Protein AF-0000000072235589 (afdb_homodimer)

Secondary structure (DSSP, 8-state):
------EEE-SS-EEETTEEE-EEEEEE-GGGS-GGGHHHHHHHHHHTT--EEEEE--HHHH-SBTTB---SGGG-HHHHHHHHHHTT-EEEEE--S---TTBGGGG--GGGGGSTT--TTSS-HHHHHHHHHHHHHHHHHHHHTT-BGGGTSSEEEEEEEE-THHHHHHHHHHHHHHHHHHHHHHHHHT--S-EEEEEP-HHHH-GGG--SS---TTSGGG-TTEEEEEEES-THHHHHHHHHH-TTS--EEEEEE-S---BTTS--EE--HHHHHHHHHHHHHTT--EEEEETSB-EE--TT-BBTTB-SEE-TT-SB-TTS-B-HHHHHHHHHHHHHHHTHHHHHSSSS-EEEEEETTEEEEEEE-TTT--EEEEEEE-SSS-EEEEETTEEEEE-TTEEEEEETTEEEEETTS----------EEEPPGGGEEEEEEEEEPPP---SS--B-GGGPPPHHHHHTTS-SEEEEEEEEE---SSSEEEEEEEEEEEEBSSEEEEEETTEEEEE---PPPSSTT-S-SS-SEEEEE--SSBPPPPEEETTPEEEEEEEEE---B-SSGGGSSTT--GGG---SBSS--EEEEEEEEETTEEEEEE-EE-S-BEEEE--B--STTS-SB--TTEEEESS--SSS-EEEEEEEE--HHHHHH-SS-EEEE-TTS-EEEEEETTEEEEEEE-PBP--SSPPGGGTTSS-EE-TT-SBS--EEEE-GGG--SEEEEEEEESS---GGG-EEEEE-/------EEE-SS-EEETTEEE-EEEEEE-GGGS-GGGHHHHHHHHHHTT--EEEEE--HHHH-SBTTB---SGGG-HHHHHHHHHHTT-EEEEE--S---TTBGGGG--GGGGGSTT--TTSS-HHHHHHHHHHHHHHHHHHHHTT-BGGGTSSEEEEEEEE-GGGTHHHHHHHHHHHHHHHHHHHHHHT--S-EEEEEP-HHHH-GGG--SS---TTSGGG-TTEEEEEEES-THHHHHHHHHH-TTS--EEEEEE-S---BTTSPPEE--HHHHHHHHHHHHHTT--EEEEETSB-EE--TT-BBTTB-SEE-TT-SB-TTS-B-HHHHHHHHHHHHHHHTHHHHHSSSS-EEEEEETTEEEEEEE-TTT--EEEEEEE-SSS-EEEEETTEEEEE-TTEEEEEETTEEEEETTS----------EEEPPGGGEEEEEEEEEPPP---SS--B-GGGPPPHHHHHTTS-SEEEEEEEEE---SSSEEEEEEEEEEEEBSSEEEEEETTEEEEE---PPPSSSS-STTS-SEEEEE--SSB----EEETTPEEEEEEEEE---B-SSGGGSSTT--GGG---SBSS--EEEEEEEEETTEEEEEE-EE-S-BEEEEE-B--STTS-SB--TTEEEESS--SSS-EEEEEEEE--HHHHHH-SS-EEEE-TTS-EEEEEETTEEEEEEE-PBP--SSPPGGGTTSS-EE-TT-SBS--EEEE-GGG--SEEEEEEEESS---GGG-EEEEE-

Radius of gyration: 35.46 Å; Cα contacts (8 Å, |Δi|>4): 3702; chains: 2; bounding box: 95×99×82 Å

Nearest PDB structures (foldseek):
  3d3a-assembly1_A  TM=8.227E-01  e=4.760E-43  Bacteroides thetaiotaomicron VPI-5482
  4mad-assembly2_B  TM=7.833E-01  e=2.370E-43  Niallia circulans
  6eon-assembly1_A  TM=8.186E-01  e=4.592E-42  Bacteroides thetaiotaomicron VPI-5482
  3wf0-assembly1_D  TM=7.460E-01  e=3.016E-40  Homo sapiens
  3wf2-assembly1_A  TM=7.395E-01  e=2.975E-38  Homo sapiens

Solvent-accessible surface area (backbone atoms only — not comparable to full-atom values): 77226 Å² total; per-residue (Å²): 128,78,62,62,44,48,45,49,68,39,46,51,22,42,19,54,70,81,37,77,40,78,40,39,26,28,24,46,53,58,66,28,38,62,56,79,47,46,65,60,51,50,50,51,41,43,69,30,42,37,47,28,33,39,34,66,45,52,47,30,65,27,31,62,44,92,92,46,74,44,66,54,71,51,39,21,59,66,61,51,52,50,52,36,37,75,68,64,27,32,27,34,39,32,54,15,60,49,56,39,82,68,17,25,44,8,20,42,32,75,63,61,57,72,42,82,87,47,42,73,94,36,64,28,67,64,35,49,52,54,49,50,52,50,52,52,53,54,49,51,52,40,57,74,67,36,38,35,23,45,60,56,26,30,32,45,33,36,24,60,52,52,39,54,69,80,49,39,82,78,37,48,72,39,28,51,52,30,46,46,49,47,55,54,49,48,63,70,67,59,72,76,40,41,39,40,38,42,38,61,45,28,83,50,43,31,69,80,41,52,66,72,79,73,69,75,74,55,66,54,62,54,43,91,65,40,42,69,29,33,32,39,71,52,54,50,80,48,46,70,60,47,46,70,77,40,59,68,40,34,48,40,30,63,33,32,43,47,37,43,73,41,40,46,27,32,46,36,45,42,39,50,50,36,54,46,51,23,32,55,50,51,18,45,44,74,46,46,21,28,41,16,35,31,40,31,44,11,22,34,24,38,34,76,37,25,8,46,47,40,37,32,56,39,35,26,76,15,27,22,29,57,57,69,47,74,35,53,53,27,58,54,45,22,53,52,34,44,51,50,59,75,40,37,63,30,62,67,62,45,81,69,57,51,76,45,81,79,47,100,47,26,39,32,24,37,26,54,19,80,89,77,67,47,39,41,33,32,42,32,28,74,31,94,40,51,34,54,45,76,54,83,86,27,50,35,54,36,34,44,44,16,38,32,34,23,54,65,78,40,80,75,46,59,46,31,41,61,50,66,75,57,62,60,36,74,44,68,46,73,59,61,69,86,35,57,41,71,78,46,33,28,42,47,65,66,70,66,57,69,92,79,72,49,39,56,69,90,72,56,76,50,42,46,79,71,44,70,71,48,35,47,36,38,36,40,22,24,34,27,36,44,90,49,91,55,65,70,49,43,48,74,35,51,40,38,43,37,35,47,71,64,39,40,38,39,24,50,72,68,35,68,68,43,58,52,88,61,81,58,54,83,45,68,30,59,64,68,80,59,65,53,58,39,75,34,68,50,60,70,57,54,59,82,67,67,79,53,63,46,74,39,82,37,36,38,26,35,40,33,40,56,49,52,38,51,44,48,36,71,40,38,47,90,90,44,53,63,61,67,68,73,40,48,72,78,49,85,67,47,44,29,38,30,30,40,82,49,104,84,41,74,50,80,45,62,53,42,73,75,54,45,34,32,78,46,73,47,55,46,40,44,51,55,88,47,66,51,62,64,72,76,62,56,43,82,38,93,54,58,85,62,60,34,39,30,39,37,41,33,35,35,51,40,56,63,69,58,58,69,66,46,84,38,23,36,30,37,39,42,51,25,36,41,38,35,41,35,26,44,64,51,41,33,51,15,57,47,53,45,39,55,38,57,72,88,70,78,60,68,48,40,68,80,38,82,57,40,68,41,75,84,45,58,41,37,50,53,72,42,70,40,60,51,80,64,63,50,48,75,32,42,40,36,38,41,32,53,41,54,37,29,72,86,59,47,43,44,23,36,49,100,127,78,63,61,43,49,44,48,67,38,46,51,23,42,20,55,71,80,36,75,42,78,40,39,25,28,25,45,53,57,67,28,36,62,56,80,45,46,65,61,51,50,50,49,40,43,69,30,43,37,46,28,33,41,35,65,46,53,48,30,64,28,29,62,43,91,92,46,74,43,65,54,70,50,39,21,59,67,60,51,51,51,51,36,36,73,66,63,28,34,26,35,40,33,55,14,60,48,56,39,81,69,17,24,42,6,20,42,32,74,64,61,58,71,43,82,85,46,41,73,95,36,64,28,67,63,34,49,52,54,49,51,51,51,52,52,53,54,49,50,53,40,55,75,66,34,38,35,23,45,58,57,25,29,33,45,34,36,25,61,52,52,38,55,68,79,47,39,82,78,38,48,72,40,28,51,50,32,44,45,49,47,55,54,48,49,63,72,66,58,71,76,40,40,38,39,39,40,39,62,44,28,83,49,44,28,70,80,40,55,67,73,79,72,70,76,74,53,64,56,61,53,40,91,65,38,41,67,29,33,33,38,70,52,55,51,80,46,47,68,60,46,46,70,76,41,61,68,41,33,48,40,30,63,32,31,43,48,39,41,74,42,40,46,27,31,44,36,45,42,38,53,50,37,54,47,52,22,31,54,50,51,19,45,47,74,47,45,20,29,41,15,35,32,41,30,44,10,22,36,25,38,37,76,37,23,9,46,48,40,38,32,56,40,33,27,76,15,27,21,29,56,57,70,45,77,35,51,53,26,57,54,44,22,54,52,34,43,52,50,59,73,41,36,63,30,62,66,62,45,82,68,54,51,77,46,80,78,47,100,48,27,38,32,24,36,27,54,19,81,88,78,67,48,39,41,33,33,41,33,28,75,31,94,36,50,33,53,44,76,54,84,86,28,51,36,55,36,34,45,44,16,37,33,34,23,56,63,78,40,81,76,45,58,45,31,40,63,51,65,80,55,59,59,35,75,46,68,45,73,58,62,69,88,34,58,41,69,78,47,34,28,42,47,65,66,69,65,59,66,93,78,69,48,40,57,68,89,70,57,75,52,42,46,78,73,43,70,71,48,33,48,36,35,36,39,23,23,34,26,35,42,88,50,91,54,68,71,45,44,47,76,38,53,41,38,43,38,33,47,72,63,36,43,37,39,25,50,72,67,34,68,69,43,55,50,87,60,80,60,53,84,45,67,29,58,65,67,80,63,64,52,62,44,71,35,66,45,60,70,59,55,58,85,65,64,75,53,62,46,72,37,81,35,36,39,27,37,40,33,39,56,48,52,38,51,43,48,37,71,41,36,45,88,89,45,52,61,63,67,68,72,41,48,74,76,50,84,67,47,44,29,39,31,29,39,80,48,102,83,43,74,49,78,43,61,54,42,74,74,53,45,35,32,78,46,72,46,57,46,40,44,52,54,88,48,66,51,63,64,72,75,61,56,42,83,39,94,55,57,84,64,61,34,40,30,41,37,42,32,34,36,53,39,57,62,68,60,58,69,67,46,86,38,23,37,30,36,39,42,50,25,35,40,36,36,40,36,26,47,65,52,41,32,52,15,60,47,52,45,39,53,38,55,73,90,70,77,61,69,48,41,67,80,38,82,56,40,66,41,75,84,47,56,42,37,50,53,72,43,70,39,59,52,80,62,63,49,46,76,30,41,42,35,39,40,32,54,41,55,37,31,71,88,61,47,42,44,24,36,51,100

Sequence (1504 aa):
MAYQGVASFDSRAITLNGKRTLLLGGSLQYPKIHHTQWNNTLKLAKECGLNFLDIYVFWNVHEKKRGIFTFTEEADIFRFLQMAHQHGLLVMLRLGPYICAETSYGGFPCWLREIPGIQFRTYNDPFMREVKRWLFYITTLLKEKRLFFPQGGPIVLVQLENEYDLVSKIQLSKGEQYLNWYNELYRELAFDVPLIMCRSSPEEVGEFCSCSKEPELSTIASVETCIETFNSFYGHKKIADLRRRKPHQPILWTEFWIGWYDIWTSAPRKRSTEDVIYAALRFIAQGGAGFSYYMFHGGTHFNNLAMYSQTTSYYFDSPIDEYGRPSFLFYMLKRINHILHQFSSHLLSQDHPQVLHLLPQVVAFIWQEHSSQQSLSFLCNDSEQIAYIMFQQSMMKMNPLSVAVFLENELLFDSSSGYDWQIPFRDFKPLERAYFRELKTFQLDIPIPPLSSSCDFSQLPDMLSVTQDETDYMWYISSATLPVSSKEFTCEKVLLQIEMADLIHLFINQQYMGSSWIKIDDERFANGKNGFRFSIEFENSVYPQPVFSSNSKLYVSILVCSLGLIKGEFQLWKGATMEKEKKGLFKQPIIHFVVKHSELETETIPLSFTSSWAMMPLSIMKDHQSAFVKEYNIKNVDKPLSLGPTYYKQTVIINKAMIDALKWGLVIDFSSMTKGIFRWNSFCCGRYYSIQVLGKERDPSLRNSPVQEDHLFKSTQRYYHIPKGVLQERNELEVFEEIGGNFMQLRILFVEMAYQGVASFDSRAITLNGKRTLLLGGSLQYPKIHHTQWNNTLKLAKECGLNFLDIYVFWNVHEKKRGIFTFTEEADIFRFLQMAHQHGLLVMLRLGPYICAETSYGGFPCWLREIPGIQFRTYNDPFMREVKRWLFYITTLLKEKRLFFPQGGPIVLVQLENEYDLVSKIQLSKGEQYLNWYNELYRELAFDVPLIMCRSSPEEVGEFCSCSKEPELSTIASVETCIETFNSFYGHKKIADLRRRKPHQPILWTEFWIGWYDIWTSAPRKRSTEDVIYAALRFIAQGGAGFSYYMFHGGTHFNNLAMYSQTTSYYFDSPIDEYGRPSFLFYMLKRINHILHQFSSHLLSQDHPQVLHLLPQVVAFIWQEHSSQQSLSFLCNDSEQIAYIMFQQSMMKMNPLSVAVFLENELLFDSSSGYDWQIPFRDFKPLERAYFRELKTFQLDIPIPPLSSSCDFSQLPDMLSVTQDETDYMWYISSATLPVSSKEFTCEKVLLQIEMADLIHLFINQQYMGSSWIKIDDERFANGKNGFRFSIEFENSVYPQPVFSSNSKLYVSILVCSLGLIKGEFQLWKGATMEKEKKGLFKQPIIHFVVKHSELETETIPLSFTSSWAMMPLSIMKDHQSAFVKEYNIKNVDKPLSLGPTYYKQTVIINKAMIDALKWGLVIDFSSMTKGIFRWNSFCCGRYYSIQVLGKERDPSLRNSPVQEDHLFKSTQRYYHIPKGVLQERNELEVFEEIGGNFMQLRILFVE

InterPro domains:
  IPR001944 Glycoside hydrolase, family 35 [PR00742] (17-34)
  IPR001944 Glycoside hydrolase, family 35 [PR00742] (38-56)
  IPR001944 Glycoside hydrolase, family 35 [PR00742] (93-112)
  IPR001944 Glycoside hydrolase, family 35 [PR00742] (150-165)
  IPR001944 Glycoside hydrolase, family 35 [PR00742] (252-267)
  IPR001944 Glycoside hydrolase, family 35 [PR00742] (289-304)
  IPR001944 Glycoside hydrolase, family 35 [PR00742] (308-324)
  IPR001944 Glycoside hydrolase, family 35 [PTHR23421] (8-745)
  IPR017853 Glycoside hydrolase superfamily [SSF51445] (7-336)
  IPR019801 Glycoside hydrolase, family 35, conserved site [PS01182] (152-164)
  IPR031330 Glycoside hydrolase 35, catalytic domain [PF01301] (14-337)
  IPR048913 Beta-galactosidase, galactose-binding domain [PF21467] (645-729)

Organism: Galdieria sulphuraria (NCBI:txid130081)

Foldseek 3Di:
DQQFWAWAFWLFAIDINRHGDFAAAAEDELLQAFQVLLLLLLLLRVLLQGQEYEYEQQQCVQPLDPPHGDQDTSNVVLVSQVSNVVSNHAYEYEDACACLLQWFQRRDHLCLLVPPPDFPQFQGDSHVVVLLVSLLVVLVVCVVSQQAVSSVHRYQEYEYHAQCLQCCVLHPPRNLVSLQVVVVSCVVSPRSHFYEYEHEPLVQLPCLSPDPDPPCPVPRCPPVRYAYEYEDCAQQVCVVVCCVNPVTGAYEHEENQQFDFFFFQAFAKHFWLLSSVLRVVSNLLWRHRYYYYVHQEWGAQAQQTHAFRTDRTRQRVHCQGHLRDGWPSSVVSSLVSVVCVVCVQQSRVDRGFDWADFDPQWIKTWTARPPPRKIKIKIFRQACQWDWGQDLNDTDIAHHSWIWIDGNSHTSDTSSPRPGPPGPDFDWAFDDCVQWDDKWKKDFFFDFDDDPDFAAPVPDDFPCVVCVPQFQKKKKKFKWAFQDPDFWWWFQWKKKWFAFQAKKWKDKPRATRDMQDDDCDLQSCVVVPDGVGDIDTPPDDDDDTDIDGHRDIMMIMMMGGGSRHRSFCSSDHPSDGRSPDTGDTPDDMKMWTFIDPDPPDTDITTIGTDDGMDMDGFRQGSALVDDRGDPDRMDIDPDDPHWFKMKMKIKGADDPVRLVPADRAKKKFQLQAAWWWKDKNSGTQGIDGFAFNDDPDDDSSNPSPSMDGDNVDGGSDGITGDGSVSDDRIMMMMIIGGTDGDPVPMTMIGGD/DQQFWAWAFWLFAIDINRHGDFAAAAEDELLQAFQVLLLLLLLLRVLLQGQEYEYEQQQCVQPLDPPHGDQDTSNVVLVSQVSNVVSNHAYEYEDACACLLQWFQRRDHLCLLVPPPDFPQFQGDSHVVVLLVSLLVVLVVCVVSQQAVSSVHRYQEYEYHAQCLQCCVLHPPRNLVSLQVVVVSCVVSPRSHFYEYEHEPQVQLPPLSPDDDPPCPVPSCPPPRYAYEYEDCAQQVCVVVCCVSPVTGAYEHEENQQFDFFFFLAFAKHFWLLSSVLRVVSNLLFRHRYYYYVHQEWGAQAQQTHAFRTDRTRQRVHCQGHLRDGWPSSVVSSLVSVVCVVCVQQSRVDRGFDWADFDPQWIKTWTARPPPRKIKIKIFRQACQWDWGQDLNDTDIAHHSWIWIDGNSHTSDTSSPCPGPPGPPFDWDFDDCVQWDDKWKKDFFFDFDDDPDFAAPVPDDFPCVVCVPQFQKKKKKFKWAFQDPDFWWWFQWKKKWFAFQAKKWKDKQRATRAMQDDDCDLQSCVVQDDRPGDGDTRPDDPDDTDIDGHGDMMMIMMMGGGSRHHSFCSSDHPSDGRSPDTGDTPDDMWMWTFIDPDPPDTDITTIGTDDGMDMDGFRQGSALVDDRGDPDRMDIDPDDPHWFKMKMKIKGADDPVRLVPADRAKKKFCLQAAWWWKDKNSGTQGIDGFAFNDDPDDDSSNPSPSMDGDNVDGTSDGITGDGSVSDDRIMMMMIIGGTDGDPSPMTMIGGD

Structure (mmCIF, N/CA/C/O backbone):
data_AF-0000000072235589-model_v1
#
loop_
_entity.id
_entity.type
_entity.pdbx_description
1 polymer Beta-galactosidase
#
loop_
_atom_site.group_PDB
_atom_site.id
_atom_site.type_symbol
_atom_site.label_atom_id
_atom_site.label_alt_id
_atom_site.label_comp_id
_atom_site.label_asym_id
_atom_site.label_entity_id
_atom_site.label_seq_id
_atom_site.pdbx_PDB_ins_code
_atom_site.Cartn_x
_atom_site.Cartn_y
_atom_site.Cartn_z
_atom_site.occupancy
_atom_site.B_iso_or_equiv
_atom_site.auth_seq_id
_atom_site.auth_comp_id
_atom_site.auth_asym_id
_atom_site.auth_atom_id
_atom_site.pdbx_PDB_model_num
ATOM 1 N N . MET A 1 1 ? 16.359 -27.399 -46.389 1 29.03 1 MET A N 1
ATOM 2 C CA . MET A 1 1 ? 16.867 -28.192 -45.274 1 29.03 1 MET A CA 1
ATOM 3 C C . MET A 1 1 ? 16.455 -27.58 -43.939 1 29.03 1 MET A C 1
ATOM 5 O O . MET A 1 1 ? 16.703 -26.399 -43.69 1 29.03 1 MET A O 1
ATOM 9 N N . ALA A 1 2 ? 15.327 -28.023 -43.432 1 41.27 2 ALA A N 1
ATOM 10 C CA . ALA A 1 2 ? 14.703 -27.67 -42.159 1 41.27 2 ALA A CA 1
ATOM 11 C C . ALA A 1 2 ? 15.756 -27.43 -41.08 1 41.27 2 ALA A C 1
ATOM 13 O O . ALA A 1 2 ? 16.611 -28.285 -40.838 1 41.27 2 ALA A O 1
ATOM 14 N N . TYR A 1 3 ? 16.348 -26.358 -40.862 1 47.77 3 TYR A N 1
ATOM 15 C CA . TYR A 1 3 ? 17.432 -25.934 -39.983 1 47.77 3 TYR A CA 1
ATOM 16 C C . TYR A 1 3 ? 17.339 -26.628 -38.629 1 47.77 3 TYR A C 1
ATOM 18 O O . TYR A 1 3 ? 16.335 -26.497 -37.926 1 47.77 3 TYR A O 1
ATOM 26 N N . GLN A 1 4 ? 17.832 -27.926 -38.477 1 70.44 4 GLN A N 1
ATOM 27 C CA . GLN A 1 4 ? 17.927 -28.817 -37.326 1 70.44 4 GLN A CA 1
ATOM 28 C C . GLN A 1 4 ? 18.86 -28.245 -36.263 1 70.44 4 GLN A C 1
ATOM 30 O O . GLN A 1 4 ? 19.993 -27.864 -36.564 1 70.44 4 GLN A O 1
ATOM 35 N N . GLY A 1 5 ? 18.321 -27.559 -35.223 1 86.48 5 GLY A N 1
ATOM 36 C CA . GLY A 1 5 ? 19.109 -27.008 -34.132 1 86.48 5 GLY A CA 1
ATOM 37 C C . GLY A 1 5 ? 19.482 -28.04 -33.085 1 86.48 5 GLY A C 1
ATOM 38 O O . GLY A 1 5 ? 18.882 -29.116 -33.024 1 86.48 5 GLY A O 1
ATOM 39 N N . VAL A 1 6 ? 20.632 -27.913 -32.534 1 93.65 6 VAL A N 1
ATOM 40 C CA . VAL A 1 6 ? 21.087 -28.765 -31.44 1 93.65 6 VAL A CA 1
ATOM 41 C C . VAL A 1 6 ? 21.097 -27.971 -30.136 1 93.65 6 VAL A C 1
ATOM 43 O O . VAL A 1 6 ? 21.672 -26.882 -30.068 1 93.65 6 VAL A O 1
ATOM 46 N N . ALA A 1 7 ? 20.339 -28.463 -29.19 1 95.01 7 ALA A N 1
ATOM 47 C CA . ALA A 1 7 ? 20.382 -27.928 -27.832 1 95.01 7 ALA A CA 1
ATOM 48 C C . ALA A 1 7 ? 21.159 -28.856 -26.901 1 95.01 7 ALA A C 1
ATOM 50 O O . ALA A 1 7 ? 20.909 -30.063 -26.867 1 95.01 7 ALA A O 1
ATOM 51 N N . SER A 1 8 ? 22.099 -28.352 -26.234 1 94.54 8 SER A N 1
ATOM 52 C CA . SER A 1 8 ? 22.931 -29.067 -25.272 1 94.54 8 SER A CA 1
ATOM 53 C C . SER A 1 8 ? 23.36 -28.155 -24.128 1 94.54 8 SER A C 1
ATOM 55 O O . SER A 1 8 ? 22.767 -27.095 -23.915 1 94.54 8 SER A O 1
ATOM 57 N N . PHE A 1 9 ? 24.304 -28.666 -23.295 1 95.54 9 PHE A N 1
ATOM 58 C CA . PHE A 1 9 ? 24.789 -27.814 -22.216 1 95.54 9 PHE A CA 1
ATOM 59 C C . PHE A 1 9 ? 26.212 -28.194 -21.824 1 95.54 9 PHE A C 1
ATOM 61 O O . PHE A 1 9 ? 26.669 -29.299 -22.122 1 95.54 9 PHE A O 1
ATOM 68 N N . ASP A 1 10 ? 26.944 -27.308 -21.321 1 94.48 10 ASP A N 1
ATOM 69 C CA . ASP A 1 10 ? 28.211 -27.544 -20.635 1 94.48 10 ASP A CA 1
ATOM 70 C C . ASP A 1 10 ? 28.147 -27.068 -19.185 1 94.48 10 ASP A C 1
ATOM 72 O O . ASP A 1 10 ? 27.059 -26.866 -18.64 1 94.48 10 ASP A O 1
ATOM 76 N N . SER A 1 11 ? 29.29 -27.017 -18.512 1 92.86 11 SER A N 1
ATOM 77 C CA . SER A 1 11 ? 29.311 -26.717 -17.084 1 92.86 11 SER A CA 1
ATOM 78 C C . SER A 1 11 ? 28.88 -25.279 -16.815 1 92.86 11 SER A C 1
ATOM 80 O O . SER A 1 11 ? 28.538 -24.93 -15.683 1 92.86 11 SER A O 1
ATOM 82 N N . ARG A 1 12 ? 28.807 -24.469 -17.862 1 94.98 12 ARG A N 1
ATOM 83 C CA . ARG A 1 12 ? 28.606 -23.039 -17.65 1 94.98 12 ARG A CA 1
ATOM 84 C C . ARG A 1 12 ? 27.217 -22.607 -18.107 1 94.98 12 ARG A C 1
ATOM 86 O O . ARG A 1 12 ? 26.617 -21.704 -17.521 1 94.98 12 ARG A O 1
ATOM 93 N N . ALA A 1 13 ? 26.778 -23.188 -19.261 1 96.46 13 ALA A N 1
ATOM 94 C CA . ALA A 1 13 ? 25.544 -22.667 -19.843 1 96.46 13 ALA A CA 1
ATOM 95 C C . ALA A 1 13 ? 24.903 -23.69 -20.776 1 96.46 13 ALA A C 1
ATOM 97 O O . ALA A 1 13 ? 25.519 -24.703 -21.114 1 96.46 13 ALA A O 1
ATOM 98 N N . ILE A 1 14 ? 23.67 -23.449 -21.124 1 96.23 14 ILE A N 1
ATOM 99 C CA . ILE A 1 14 ? 23.03 -24.115 -22.254 1 96.23 14 ILE A CA 1
ATOM 100 C C . ILE A 1 14 ? 23.683 -23.662 -23.558 1 96.23 14 ILE A C 1
ATOM 102 O O . ILE A 1 14 ? 23.981 -22.478 -23.731 1 96.23 14 ILE A O 1
ATOM 106 N N . THR A 1 15 ? 23.834 -24.611 -24.406 1 96.25 15 THR A N 1
ATOM 107 C CA . THR A 1 15 ? 24.411 -24.288 -25.706 1 96.25 15 THR A CA 1
ATOM 108 C C . THR A 1 15 ? 23.398 -24.529 -26.822 1 96.25 15 THR A C 1
ATOM 110 O O . THR A 1 15 ? 22.755 -25.58 -26.867 1 96.25 15 THR A O 1
ATOM 113 N N . LEU A 1 16 ? 23.178 -23.572 -27.627 1 96.72 16 LEU A N 1
ATOM 114 C CA . LEU A 1 16 ? 22.349 -23.666 -28.823 1 96.72 16 LEU A CA 1
ATOM 115 C C . LEU A 1 16 ? 23.202 -23.586 -30.084 1 96.72 16 LEU A C 1
ATOM 117 O O . LEU A 1 16 ? 23.816 -22.553 -30.36 1 96.72 16 LEU A O 1
ATOM 121 N N . ASN A 1 17 ? 23.273 -24.679 -30.762 1 95.85 17 ASN A N 1
ATOM 122 C CA . ASN A 1 17 ? 24.143 -24.784 -31.929 1 95.85 17 ASN A CA 1
ATOM 123 C C . ASN A 1 17 ? 25.587 -24.427 -31.585 1 95.85 17 ASN A C 1
ATOM 125 O O . ASN A 1 17 ? 26.223 -23.647 -32.296 1 95.85 17 ASN A O 1
ATOM 129 N N . GLY A 1 18 ? 25.947 -24.79 -30.419 1 93.36 18 GLY A N 1
ATOM 130 C CA . GLY A 1 18 ? 27.336 -24.657 -30.01 1 93.36 18 GLY A CA 1
ATOM 131 C C . GLY A 1 18 ? 27.632 -23.338 -29.323 1 93.36 18 GLY A C 1
ATOM 132 O O . GLY A 1 18 ? 28.752 -23.111 -28.859 1 93.36 18 GLY A O 1
ATOM 133 N N . LYS A 1 19 ? 26.731 -22.561 -29.237 1 95.08 19 LYS A N 1
ATOM 134 C CA . LYS A 1 19 ? 26.954 -21.255 -28.623 1 95.08 19 LYS A CA 1
ATOM 135 C C . LYS A 1 19 ? 26.309 -21.179 -27.242 1 95.08 19 LYS A C 1
ATOM 137 O O . LYS A 1 19 ? 25.116 -21.45 -27.093 1 95.08 19 LYS A O 1
ATOM 142 N N . ARG A 1 20 ? 27.153 -20.76 -26.247 1 95.99 20 ARG A N 1
ATOM 143 C CA . ARG A 1 20 ? 26.614 -20.554 -24.907 1 95.99 20 ARG A CA 1
ATOM 144 C C . ARG A 1 20 ? 25.552 -19.46 -24.905 1 95.99 20 ARG A C 1
ATOM 146 O O . ARG A 1 20 ? 25.72 -18.423 -25.551 1 95.99 20 ARG A O 1
ATOM 153 N N . THR A 1 21 ? 24.522 -19.775 -24.235 1 97.09 21 THR A N 1
ATOM 154 C CA . THR A 1 21 ? 23.396 -18.848 -24.231 1 97.09 21 THR A CA 1
ATOM 155 C C . THR A 1 21 ? 22.934 -18.562 -22.805 1 97.09 21 THR A C 1
ATOM 157 O O . THR A 1 21 ? 22.713 -19.488 -22.021 1 97.09 21 THR A O 1
ATOM 160 N N . LEU A 1 22 ? 22.909 -17.237 -22.45 1 97.51 22 LEU A N 1
ATOM 161 C CA . LEU A 1 22 ? 22.292 -16.827 -21.193 1 97.51 22 LEU A CA 1
ATOM 162 C C . LEU A 1 22 ? 20.771 -16.877 -21.291 1 97.51 22 LEU A C 1
ATOM 164 O O . LEU A 1 22 ? 20.18 -16.232 -22.161 1 97.51 22 LEU A O 1
ATOM 168 N N . LEU A 1 23 ? 20.122 -17.619 -20.442 1 97.94 23 LEU A N 1
ATOM 169 C CA . LEU A 1 23 ? 18.674 -17.777 -20.511 1 97.94 23 LEU A CA 1
ATOM 170 C C . LEU A 1 23 ? 17.977 -16.843 -19.527 1 97.94 23 LEU A C 1
ATOM 172 O O . LEU A 1 23 ? 18.073 -17.031 -18.312 1 97.94 23 LEU A O 1
ATOM 176 N N . LEU A 1 24 ? 17.358 -15.843 -20.021 1 98.24 24 LEU A N 1
ATOM 177 C CA . LEU A 1 24 ? 16.514 -14.942 -19.243 1 98.24 24 LEU A CA 1
ATOM 178 C C . LEU A 1 24 ? 15.043 -15.135 -19.595 1 98.24 24 LEU A C 1
ATOM 180 O O . LEU A 1 24 ? 14.599 -14.727 -20.671 1 98.24 24 LEU A O 1
ATOM 184 N N . GLY A 1 25 ? 14.365 -15.786 -18.676 1 97.91 25 GLY A N 1
ATOM 185 C CA . GLY A 1 25 ? 13.025 -16.188 -19.073 1 97.91 25 GLY A CA 1
ATOM 186 C C . GLY A 1 25 ? 11.967 -15.834 -18.045 1 97.91 25 GLY A C 1
ATOM 187 O O . GLY A 1 25 ? 12.252 -15.139 -17.068 1 97.91 25 GLY A O 1
ATOM 188 N N . GLY A 1 26 ? 10.774 -16.124 -18.33 1 98.27 26 GLY A N 1
ATOM 189 C CA . GLY A 1 26 ? 9.603 -15.947 -17.487 1 98.27 26 GLY A CA 1
ATOM 190 C C . GLY A 1 26 ? 8.571 -17.045 -17.661 1 98.27 26 GLY A C 1
ATOM 191 O O . GLY A 1 26 ? 8.379 -17.554 -18.768 1 98.27 26 GLY A O 1
ATOM 192 N N . SER A 1 27 ? 7.952 -17.361 -16.57 1 97.99 27 SER A N 1
ATOM 193 C CA . SER A 1 27 ? 6.919 -18.391 -16.58 1 97.99 27 SER A CA 1
ATOM 194 C C . SER A 1 27 ? 5.565 -17.812 -16.974 1 97.99 27 SER A C 1
ATOM 196 O O . SER A 1 27 ? 5.167 -16.756 -16.477 1 97.99 27 SER A O 1
ATOM 198 N N . LEU A 1 28 ? 4.93 -18.462 -17.898 1 97.78 28 LEU A N 1
ATOM 199 C CA . LEU A 1 28 ? 3.571 -18.144 -18.322 1 97.78 28 LEU A CA 1
ATOM 200 C C . LEU A 1 28 ? 2.672 -19.371 -18.231 1 97.78 28 LEU A C 1
ATOM 202 O O . LEU A 1 28 ? 3.069 -20.468 -18.63 1 97.78 28 LEU A O 1
ATOM 206 N N . GLN A 1 29 ? 1.551 -19.2 -17.685 1 97.42 29 GLN A N 1
ATOM 207 C CA . GLN A 1 29 ? 0.553 -20.264 -17.654 1 97.42 29 GLN A CA 1
ATOM 208 C C . GLN A 1 29 ? -0.607 -19.958 -18.597 1 97.42 29 GLN A C 1
ATOM 210 O O . GLN A 1 29 ? -1.539 -19.24 -18.23 1 97.42 29 GLN A O 1
ATOM 215 N N . TYR A 1 30 ? -0.586 -20.519 -19.703 1 97.52 30 TYR A N 1
ATOM 216 C CA . TYR A 1 30 ? -1.432 -20.133 -20.827 1 97.52 30 TYR A CA 1
ATOM 217 C C . TYR A 1 30 ? -2.906 -20.327 -20.491 1 97.52 30 TYR A C 1
ATOM 219 O O . TYR A 1 30 ? -3.757 -19.552 -20.935 1 97.52 30 TYR A O 1
ATOM 227 N N . PRO A 1 31 ? -3.291 -21.303 -19.639 1 96.5 31 PRO A N 1
ATOM 228 C CA . PRO A 1 31 ? -4.724 -21.399 -19.351 1 96.5 31 PRO A CA 1
ATOM 229 C C . PRO A 1 31 ? -5.218 -20.285 -18.431 1 96.5 31 PRO A C 1
ATOM 231 O O . PRO A 1 31 ? -6.427 -20.091 -18.284 1 96.5 31 PRO A O 1
ATOM 234 N N . LYS A 1 32 ? -4.304 -19.606 -17.8 1 96.74 32 LYS A N 1
ATOM 235 C CA . LYS A 1 32 ? -4.678 -18.554 -16.86 1 96.74 32 LYS A CA 1
ATOM 236 C C . LYS A 1 32 ? -4.634 -17.181 -17.525 1 96.74 32 LYS A C 1
ATOM 238 O O . LYS A 1 32 ? -4.859 -16.161 -16.87 1 96.74 32 LYS A O 1
ATOM 243 N N . ILE A 1 33 ? -4.31 -17.167 -18.777 1 96.85 33 ILE A N 1
ATOM 244 C CA . ILE A 1 33 ? -4.331 -15.981 -19.627 1 96.85 33 ILE A CA 1
ATOM 245 C C . ILE A 1 33 ? -5.309 -16.19 -20.78 1 96.85 33 ILE A C 1
ATOM 247 O O . ILE A 1 33 ? -5.171 -17.139 -21.556 1 96.85 33 ILE A O 1
ATOM 251 N N . HIS A 1 34 ? -6.277 -15.349 -20.851 1 95.87 34 HIS A N 1
ATOM 252 C CA . HIS A 1 34 ? -7.227 -15.528 -21.943 1 95.87 34 HIS A CA 1
ATOM 253 C C . HIS A 1 34 ? -6.517 -15.557 -23.292 1 95.87 34 HIS A C 1
ATOM 255 O O . HIS A 1 34 ? -5.61 -14.758 -23.539 1 95.87 34 HIS A O 1
ATOM 261 N N . HIS A 1 35 ? -6.897 -16.436 -24.174 1 96.2 35 HIS A N 1
ATOM 262 C CA . HIS A 1 35 ? -6.148 -16.729 -25.391 1 96.2 35 HIS A CA 1
ATOM 263 C C . HIS A 1 35 ? -6.046 -15.498 -26.285 1 96.2 35 HIS A C 1
ATOM 265 O O . HIS A 1 35 ? -5.094 -15.363 -27.056 1 96.2 35 HIS A O 1
ATOM 271 N N . THR A 1 36 ? -6.909 -14.523 -26.152 1 94.99 36 THR A N 1
ATOM 272 C CA . THR A 1 36 ? -6.858 -13.309 -26.959 1 94.99 36 THR A CA 1
ATOM 273 C C . THR A 1 36 ? -5.756 -12.377 -26.463 1 94.99 36 THR A C 1
ATOM 275 O O . THR A 1 36 ? -5.397 -11.414 -27.144 1 94.99 36 THR A O 1
ATOM 278 N N . GLN A 1 37 ? -5.217 -12.676 -25.334 1 95.88 37 GLN A N 1
ATOM 279 C CA . GLN A 1 37 ? -4.178 -11.825 -24.764 1 95.88 37 GLN A CA 1
ATOM 280 C C . GLN A 1 37 ? -2.792 -12.421 -24.993 1 95.88 37 GLN A C 1
ATOM 282 O O . GLN A 1 37 ? -1.78 -11.79 -24.681 1 95.88 37 GLN A O 1
ATOM 287 N N . TRP A 1 38 ? -2.714 -13.603 -25.574 1 97.74 38 TRP A N 1
ATOM 288 C CA . TRP A 1 38 ? -1.443 -14.309 -25.704 1 97.74 38 TRP A CA 1
ATOM 289 C C . TRP A 1 38 ? -0.45 -13.497 -26.529 1 97.74 38 TRP A C 1
ATOM 291 O O . TRP A 1 38 ? 0.708 -13.339 -26.138 1 97.74 38 TRP A O 1
ATOM 301 N N . ASN A 1 39 ? -0.914 -12.968 -27.621 1 96.97 39 ASN A N 1
ATOM 302 C CA . ASN A 1 39 ? -0.018 -12.229 -28.503 1 96.97 39 ASN A CA 1
ATOM 303 C C . ASN A 1 39 ? 0.602 -11.028 -27.794 1 96.97 39 ASN A C 1
ATOM 305 O O . ASN A 1 39 ? 1.81 -10.802 -27.888 1 96.97 39 ASN A O 1
ATOM 309 N N . ASN A 1 40 ? -0.255 -10.291 -27.138 1 95.91 40 ASN A N 1
ATOM 310 C CA . ASN A 1 40 ? 0.249 -9.14 -26.396 1 95.91 40 ASN A CA 1
ATOM 311 C C . ASN A 1 40 ? 1.233 -9.562 -25.308 1 95.91 40 ASN A C 1
ATOM 313 O O . ASN A 1 40 ? 2.262 -8.914 -25.112 1 95.91 40 ASN A O 1
ATOM 317 N N . THR A 1 41 ? 0.919 -10.58 -24.604 1 97.41 41 THR A N 1
ATOM 318 C CA . THR A 1 41 ? 1.774 -11.082 -23.534 1 97.41 41 THR A CA 1
ATOM 319 C C . THR A 1 41 ? 3.146 -11.472 -24.076 1 97.41 41 THR A C 1
ATOM 321 O O . THR A 1 41 ? 4.173 -11.114 -23.496 1 97.41 41 THR A O 1
ATOM 324 N N . LEU A 1 42 ? 3.177 -12.15 -25.171 1 98.53 42 LEU A N 1
ATOM 325 C CA . LEU A 1 42 ? 4.423 -12.619 -25.766 1 98.53 42 LEU A CA 1
ATOM 326 C C . LEU A 1 42 ? 5.235 -11.452 -26.318 1 98.53 42 LEU A C 1
ATOM 328 O O . LEU A 1 42 ? 6.464 -11.444 -26.218 1 98.53 42 LEU A O 1
ATOM 332 N N . LYS A 1 43 ? 4.567 -10.499 -26.856 1 98.03 43 LYS A N 1
ATOM 333 C CA . LYS A 1 43 ? 5.236 -9.288 -27.322 1 98.03 43 LYS A CA 1
ATOM 334 C C . LYS A 1 43 ? 5.921 -8.561 -26.168 1 98.03 43 LYS A C 1
ATOM 336 O O . LYS A 1 43 ? 7.076 -8.146 -26.287 1 98.03 43 LYS A O 1
ATOM 341 N N . LEU A 1 44 ? 5.174 -8.43 -25.109 1 97.57 44 LEU A N 1
ATOM 342 C CA . LEU A 1 44 ? 5.724 -7.76 -23.936 1 97.57 44 LEU A CA 1
ATOM 343 C C . LEU A 1 44 ? 6.892 -8.55 -23.357 1 97.57 44 LEU A C 1
ATOM 345 O O . LEU A 1 44 ? 7.866 -7.965 -22.877 1 97.57 44 LEU A O 1
ATOM 349 N N . ALA A 1 45 ? 6.794 -9.863 -23.389 1 98.48 45 ALA A N 1
ATOM 350 C CA . ALA A 1 45 ? 7.894 -10.7 -22.915 1 98.48 45 ALA A CA 1
ATOM 351 C C . ALA A 1 45 ? 9.173 -10.421 -23.699 1 98.48 45 ALA A C 1
ATOM 353 O O . ALA A 1 45 ? 10.239 -10.225 -23.11 1 98.48 45 ALA A O 1
ATOM 354 N N . LYS A 1 46 ? 9.059 -10.353 -24.983 1 98.12 46 LYS A N 1
ATOM 355 C CA . LYS A 1 46 ? 10.203 -10.05 -25.838 1 98.12 46 LYS A CA 1
ATOM 356 C C . LYS A 1 46 ? 10.728 -8.642 -25.576 1 98.12 46 LYS A C 1
ATOM 358 O O . LYS A 1 46 ? 11.939 -8.431 -25.488 1 98.12 46 LYS A O 1
ATOM 363 N N . GLU A 1 47 ? 9.806 -7.744 -25.407 1 97.57 47 GLU A N 1
ATOM 364 C CA . GLU A 1 47 ? 10.171 -6.356 -25.138 1 97.57 47 GLU A CA 1
ATOM 365 C C . GLU A 1 47 ? 10.92 -6.229 -23.814 1 97.57 47 GLU A C 1
ATOM 367 O O . GLU A 1 47 ? 11.78 -5.36 -23.663 1 97.57 47 GLU A O 1
ATOM 372 N N . CYS A 1 48 ? 10.577 -7.079 -22.918 1 97.64 48 CYS A N 1
ATOM 373 C CA . CYS A 1 48 ? 11.198 -7.046 -21.599 1 97.64 48 CYS A CA 1
ATOM 374 C C . CYS A 1 48 ? 12.594 -7.656 -21.638 1 97.64 48 CYS A C 1
ATOM 376 O O . CYS A 1 48 ? 13.3 -7.667 -20.628 1 97.64 48 CYS A O 1
ATOM 378 N N . GLY A 1 49 ? 12.973 -8.234 -22.811 1 97.98 49 GLY A N 1
ATOM 379 C CA . GLY A 1 49 ? 14.306 -8.792 -22.979 1 97.98 49 GLY A CA 1
ATOM 380 C C . GLY A 1 49 ? 14.373 -10.277 -22.677 1 97.98 49 GLY A C 1
ATOM 381 O O . GLY A 1 49 ? 15.461 -10.837 -22.527 1 97.98 49 GLY A O 1
ATOM 382 N N . LEU A 1 50 ? 13.274 -10.927 -22.545 1 98.55 50 LEU A N 1
ATOM 383 C CA . LEU A 1 50 ? 13.289 -12.372 -22.351 1 98.55 50 LEU A CA 1
ATOM 384 C C . LEU A 1 50 ? 13.648 -13.091 -23.647 1 98.55 50 LEU A C 1
ATOM 386 O O . LEU A 1 50 ? 13.313 -12.62 -24.736 1 98.55 50 LEU A O 1
ATOM 390 N N . ASN A 1 51 ? 14.307 -14.151 -23.553 1 98.17 51 ASN A N 1
ATOM 391 C CA . ASN A 1 51 ? 14.564 -14.988 -24.721 1 98.17 51 ASN A CA 1
ATOM 392 C C . ASN A 1 51 ? 14.077 -16.418 -24.504 1 98.17 51 ASN A C 1
ATOM 394 O O . ASN A 1 51 ? 14.253 -17.276 -25.37 1 98.17 51 ASN A O 1
ATOM 398 N N . PHE A 1 52 ? 13.496 -16.547 -23.388 1 95.18 52 PHE A N 1
ATOM 399 C CA . PHE A 1 52 ? 13.102 -17.899 -23.01 1 95.18 52 PHE A CA 1
ATOM 400 C C . PHE A 1 52 ? 11.824 -17.878 -22.18 1 95.18 52 PHE A C 1
ATOM 402 O O . PHE A 1 52 ? 11.611 -16.964 -21.381 1 95.18 52 PHE A O 1
ATOM 409 N N . LEU A 1 53 ? 10.835 -18.924 -22.43 1 98.5 53 LEU A N 1
ATOM 410 C CA . LEU A 1 53 ? 9.628 -19.076 -21.625 1 98.5 53 LEU A CA 1
ATOM 411 C C . LEU A 1 53 ? 9.624 -20.417 -20.898 1 98.5 53 LEU A C 1
ATOM 413 O O . LEU A 1 53 ? 10.091 -21.422 -21.438 1 98.5 53 LEU A O 1
ATOM 417 N N . ASP A 1 54 ? 9.152 -20.408 -19.688 1 97.85 54 ASP A N 1
ATOM 418 C CA . ASP A 1 54 ? 8.848 -21.59 -18.887 1 97.85 54 ASP A CA 1
ATOM 419 C C . ASP A 1 54 ? 7.352 -21.892 -18.898 1 97.85 54 ASP A C 1
ATOM 421 O O . ASP A 1 54 ? 6.556 -21.13 -18.345 1 97.85 54 ASP A O 1
ATOM 425 N N . ILE A 1 55 ? 6.944 -23.01 -19.518 1 98.1 55 ILE A N 1
ATOM 426 C CA . ILE A 1 55 ? 5.533 -23.289 -19.762 1 98.1 55 ILE A CA 1
ATOM 427 C C . ILE A 1 55 ? 5.165 -24.646 -19.168 1 98.1 55 ILE A C 1
ATOM 429 O O . ILE A 1 55 ? 5.797 -25.659 -19.477 1 98.1 55 ILE A O 1
ATOM 433 N N . TYR A 1 56 ? 4.133 -24.668 -18.383 1 97.36 56 TYR A N 1
ATOM 434 C CA . TYR A 1 56 ? 3.574 -25.902 -17.844 1 97.36 56 TYR A CA 1
ATOM 435 C C . TYR A 1 56 ? 2.451 -26.425 -18.732 1 97.36 56 TYR A C 1
ATOM 437 O O . TYR A 1 56 ? 1.664 -25.644 -19.273 1 97.36 56 TYR A O 1
ATOM 445 N N . VAL A 1 57 ? 2.387 -27.683 -18.84 1 97.94 57 VAL A N 1
ATOM 446 C CA . VAL A 1 57 ? 1.27 -28.306 -19.542 1 97.94 57 VAL A CA 1
ATOM 447 C C . VAL A 1 57 ? 0.236 -28.801 -18.533 1 97.94 57 VAL A C 1
ATOM 449 O O . VAL A 1 57 ? 0.542 -29.64 -17.682 1 97.94 57 VAL A O 1
ATOM 452 N N . PHE A 1 58 ? -0.977 -28.335 -18.66 1 97.26 58 PHE A N 1
ATOM 453 C CA . PHE A 1 58 ? -2.052 -28.631 -17.721 1 97.26 58 PHE A CA 1
ATOM 454 C C . PHE A 1 58 ? -2.873 -29.824 -18.197 1 97.26 58 PHE A C 1
ATOM 456 O O . PHE A 1 58 ? -3.812 -29.665 -18.98 1 97.26 58 PHE A O 1
ATOM 463 N N . TRP A 1 59 ? -2.571 -31.008 -17.674 1 97.62 59 TRP A N 1
ATOM 464 C CA . TRP A 1 59 ? -3.312 -32.197 -18.082 1 97.62 59 TRP A CA 1
ATOM 465 C C . TRP A 1 59 ? -4.803 -32.028 -17.813 1 97.62 59 TRP A C 1
ATOM 467 O O . TRP A 1 59 ? -5.636 -32.401 -18.643 1 97.62 59 TRP A O 1
ATOM 477 N N . ASN A 1 60 ? -5.215 -31.441 -16.725 1 94.97 60 ASN A N 1
ATOM 478 C CA . ASN A 1 60 ? -6.61 -31.304 -16.32 1 94.97 60 ASN A CA 1
ATOM 479 C C . ASN A 1 60 ? -7.369 -30.349 -17.238 1 94.97 60 ASN A C 1
ATOM 481 O O . ASN A 1 60 ? -8.6 -30.365 -17.277 1 94.97 60 ASN A O 1
ATOM 485 N N . VAL A 1 61 ? -6.67 -29.51 -17.943 1 95.28 61 VAL A N 1
ATOM 486 C CA . VAL A 1 61 ? -7.307 -28.6 -18.889 1 95.28 61 VAL A CA 1
ATOM 487 C C . VAL A 1 61 ? -7.531 -29.313 -20.221 1 95.28 61 VAL A C 1
ATOM 489 O O . VAL A 1 61 ? -8.52 -29.057 -20.911 1 95.28 61 VAL A O 1
ATOM 492 N N . HIS A 1 62 ? -6.684 -30.27 -20.572 1 96.8 62 HIS A N 1
ATOM 493 C CA . HIS A 1 62 ? -6.683 -30.89 -21.893 1 96.8 62 HIS A CA 1
ATOM 494 C C . HIS A 1 62 ? -7.535 -32.154 -21.909 1 96.8 62 HIS A C 1
ATOM 496 O O . HIS A 1 62 ? -7.961 -32.606 -22.974 1 96.8 62 HIS A O 1
ATOM 502 N N . GLU A 1 63 ? -7.702 -32.735 -20.734 1 96.11 63 GLU A N 1
ATOM 503 C CA . GLU A 1 63 ? -8.491 -33.959 -20.644 1 96.11 63 GLU A CA 1
ATOM 504 C C . GLU A 1 63 ? -9.386 -33.95 -19.408 1 96.11 63 GLU A C 1
ATOM 506 O O . GLU A 1 63 ? -9.204 -34.76 -18.497 1 96.11 63 GLU A O 1
ATOM 511 N N . LYS A 1 64 ? -10.4 -33.196 -19.395 1 90.61 64 LYS A N 1
ATOM 512 C CA . LYS A 1 64 ? -11.315 -33.059 -18.266 1 90.61 64 LYS A CA 1
ATOM 513 C C . LYS A 1 64 ? -12.103 -34.346 -18.038 1 90.61 64 LYS A C 1
ATOM 515 O O . LYS A 1 64 ? -12.469 -34.664 -16.904 1 90.61 64 LYS A O 1
ATOM 520 N N . LYS A 1 65 ? -12.38 -34.998 -19.139 1 91.5 65 LYS A N 1
ATOM 521 C CA . LYS A 1 65 ? -12.955 -36.34 -19.127 1 91.5 65 LYS A CA 1
ATOM 522 C C . LYS A 1 65 ? -12.038 -37.336 -19.831 1 91.5 65 LYS A C 1
ATOM 524 O O . LYS A 1 65 ? -11.444 -37.018 -20.863 1 91.5 65 LYS A O 1
ATOM 529 N N . ARG A 1 66 ? -11.959 -38.458 -19.214 1 94.64 66 ARG A N 1
ATOM 530 C CA . ARG A 1 66 ? -11.016 -39.43 -19.757 1 94.64 66 ARG A CA 1
ATOM 531 C C . ARG A 1 66 ? -11.304 -39.709 -21.228 1 94.64 66 ARG A C 1
ATOM 533 O O . ARG A 1 66 ? -12.438 -40.024 -21.596 1 94.64 66 ARG A O 1
ATOM 540 N N . GLY A 1 67 ? -10.307 -39.449 -22.021 1 94.58 67 GLY A N 1
ATOM 541 C CA . GLY A 1 67 ? -10.403 -39.792 -23.431 1 94.58 67 GLY A CA 1
ATOM 542 C C . GLY A 1 67 ? -10.893 -38.644 -24.293 1 94.58 67 GLY A C 1
ATOM 543 O O . GLY A 1 67 ? -10.879 -38.734 -25.522 1 94.58 67 GLY A O 1
ATOM 544 N N . ILE A 1 68 ? -11.298 -37.609 -23.694 1 94.71 68 ILE A N 1
ATOM 545 C CA . ILE A 1 68 ? -11.741 -36.437 -24.44 1 94.71 68 ILE A CA 1
ATOM 546 C C . ILE A 1 68 ? -10.714 -35.316 -24.298 1 94.71 68 ILE A C 1
ATOM 548 O O . ILE A 1 68 ? -10.623 -34.679 -23.246 1 94.71 68 ILE A O 1
ATOM 552 N N . PHE A 1 69 ? -10.028 -35.072 -25.345 1 95.71 69 PHE A N 1
ATOM 553 C CA . PHE A 1 69 ? -8.95 -34.091 -25.314 1 95.71 69 PHE A CA 1
ATOM 554 C C . PHE A 1 69 ? -9.397 -32.776 -25.941 1 95.71 69 PHE A C 1
ATOM 556 O O . PHE A 1 69 ? -10.129 -32.773 -26.934 1 95.71 69 PHE A O 1
ATOM 563 N N . THR A 1 70 ? -9.054 -31.74 -25.313 1 93.97 70 THR A N 1
ATOM 564 C CA . THR A 1 70 ? -9.364 -30.403 -25.808 1 93.97 70 THR A CA 1
ATOM 565 C C . THR A 1 70 ? -8.086 -29.601 -26.035 1 93.97 70 THR A C 1
ATOM 567 O O . THR A 1 70 ? -7.242 -29.501 -25.142 1 93.97 70 THR A O 1
ATOM 570 N N . PHE A 1 71 ? -7.892 -28.993 -27.259 1 96.79 71 PHE A N 1
ATOM 571 C CA . PHE A 1 71 ? -6.751 -28.154 -27.604 1 96.79 71 PHE A CA 1
ATOM 572 C C . PHE A 1 71 ? -7.204 -26.9 -28.343 1 96.79 71 PHE A C 1
ATOM 574 O O . PHE A 1 71 ? -6.626 -26.534 -29.369 1 96.79 71 PHE A O 1
ATOM 581 N N . THR A 1 72 ? -8.292 -26.288 -27.837 1 93.61 72 THR A N 1
ATOM 582 C CA . THR A 1 72 ? -8.83 -25.069 -28.431 1 93.61 72 THR A CA 1
ATOM 583 C C . THR A 1 72 ? -8.874 -23.941 -27.404 1 93.61 72 THR A C 1
ATOM 585 O O . THR A 1 72 ? -8.781 -24.187 -26.2 1 93.61 72 THR A O 1
ATOM 588 N N . GLU A 1 73 ? -8.859 -22.775 -27.878 1 92.06 73 GLU A N 1
ATOM 589 C CA . GLU A 1 73 ? -9.013 -21.584 -27.047 1 92.06 73 GLU A CA 1
ATOM 590 C C . GLU A 1 73 ? -7.962 -21.544 -25.941 1 92.06 73 GLU A C 1
ATOM 592 O O . GLU A 1 73 ? -6.765 -21.653 -26.211 1 92.06 73 GLU A O 1
ATOM 597 N N . GLU A 1 74 ? -8.436 -21.584 -24.697 1 89.92 74 GLU A N 1
ATOM 598 C CA . GLU A 1 74 ? -7.497 -21.469 -23.585 1 89.92 74 GLU A CA 1
ATOM 599 C C . GLU A 1 74 ? -6.639 -22.725 -23.456 1 89.92 74 GLU A C 1
ATOM 601 O O . GLU A 1 74 ? -5.567 -22.69 -22.849 1 89.92 74 GLU A O 1
ATOM 606 N N . ALA A 1 75 ? -7.059 -23.803 -24.098 1 94.97 75 ALA A N 1
ATOM 607 C CA . ALA A 1 75 ? -6.344 -25.073 -23.999 1 94.97 75 ALA A CA 1
ATOM 608 C C . ALA A 1 75 ? -5.478 -25.312 -25.233 1 94.97 75 ALA A C 1
ATOM 610 O O . ALA A 1 75 ? -4.875 -26.378 -25.378 1 94.97 75 ALA A O 1
ATOM 611 N N . ASP A 1 76 ? -5.373 -24.339 -26.115 1 97.24 76 ASP A N 1
ATOM 612 C CA . ASP A 1 76 ? -4.629 -24.547 -27.353 1 97.24 76 ASP A CA 1
ATOM 613 C C . ASP A 1 76 ? -3.133 -24.323 -27.138 1 97.24 76 ASP A C 1
ATOM 615 O O . ASP A 1 76 ? -2.575 -23.33 -27.608 1 97.24 76 ASP A O 1
ATOM 619 N N . ILE A 1 77 ? -2.471 -25.226 -26.577 1 98.07 77 ILE A N 1
ATOM 620 C CA . ILE A 1 77 ? -1.06 -25.105 -26.23 1 98.07 77 ILE A CA 1
ATOM 621 C C . ILE A 1 77 ? -0.217 -25.064 -27.503 1 98.07 77 ILE A C 1
ATOM 623 O O . ILE A 1 77 ? 0.84 -24.431 -27.535 1 98.07 77 ILE A O 1
ATOM 627 N N . PHE A 1 78 ? -0.667 -25.715 -28.629 1 98.2 78 PHE A N 1
ATOM 628 C CA . PHE A 1 78 ? 0.103 -25.738 -29.868 1 98.2 78 PHE A CA 1
ATOM 629 C C . PHE A 1 78 ? 0.165 -24.35 -30.492 1 98.2 78 PHE A C 1
ATOM 631 O O . PHE A 1 78 ? 1.236 -23.893 -30.897 1 98.2 78 PHE A O 1
ATOM 638 N N . ARG A 1 79 ? -0.965 -23.743 -30.477 1 98.13 79 ARG A N 1
ATOM 639 C CA . ARG A 1 79 ? -0.992 -22.373 -30.979 1 98.13 79 ARG A CA 1
ATOM 640 C C . ARG A 1 79 ? -0.142 -21.454 -30.108 1 98.13 79 ARG A C 1
ATOM 642 O O . ARG A 1 79 ? 0.558 -20.578 -30.62 1 98.13 79 ARG A O 1
ATOM 649 N N . PHE A 1 80 ? -0.224 -21.597 -28.861 1 98.3 80 PHE A N 1
ATOM 650 C CA . PHE A 1 80 ? 0.548 -20.772 -27.938 1 98.3 80 PHE A CA 1
ATOM 651 C C . PHE A 1 80 ? 2.042 -20.926 -28.196 1 98.3 80 PHE A C 1
ATOM 653 O O . PHE A 1 80 ? 2.77 -19.933 -28.273 1 98.3 80 PHE A O 1
ATOM 660 N N . LEU A 1 81 ? 2.517 -22.125 -28.334 1 98.53 81 LEU A N 1
ATOM 661 C CA . LEU A 1 81 ? 3.931 -22.403 -28.561 1 98.53 81 LEU A CA 1
ATOM 662 C C . LEU A 1 81 ? 4.374 -21.886 -29.925 1 98.53 81 LEU A C 1
ATOM 664 O O . LEU A 1 81 ? 5.496 -21.394 -30.072 1 98.53 81 LEU A O 1
ATOM 668 N N . GLN A 1 82 ? 3.522 -22.045 -30.883 1 98.21 82 GLN A N 1
ATOM 669 C CA . GLN A 1 82 ? 3.822 -21.499 -32.203 1 98.21 82 GLN A CA 1
ATOM 670 C C . GLN A 1 82 ? 3.966 -19.981 -32.15 1 98.21 82 GLN A C 1
ATOM 672 O O . GLN A 1 82 ? 4.864 -19.415 -32.779 1 98.21 82 GLN A O 1
ATOM 677 N N . MET A 1 83 ? 3.067 -19.343 -31.403 1 98.35 83 MET A N 1
ATOM 678 C CA . MET A 1 83 ? 3.145 -17.895 -31.235 1 98.35 83 MET A CA 1
ATOM 679 C C . MET A 1 83 ? 4.441 -17.498 -30.537 1 98.35 83 MET A C 1
ATOM 681 O O . MET A 1 83 ? 5.068 -16.501 -30.902 1 98.35 83 MET A O 1
ATOM 685 N N . ALA A 1 84 ? 4.801 -18.263 -29.517 1 98.39 84 ALA A N 1
ATOM 686 C CA . ALA A 1 84 ? 6.072 -18.008 -28.844 1 98.39 84 ALA A CA 1
ATOM 687 C C . ALA A 1 84 ? 7.236 -18.063 -29.83 1 98.39 84 ALA A C 1
ATOM 689 O O . ALA A 1 84 ? 8.107 -17.19 -29.822 1 98.39 84 ALA A O 1
ATOM 690 N N . HIS A 1 85 ? 7.23 -19.054 -30.709 1 97.64 85 HIS A N 1
ATOM 691 C CA . HIS A 1 85 ? 8.256 -19.222 -31.732 1 97.64 85 HIS A CA 1
ATOM 692 C C . HIS A 1 85 ? 8.288 -18.029 -32.681 1 97.64 85 HIS A C 1
ATOM 694 O O . HIS A 1 85 ? 9.364 -17.557 -33.056 1 97.64 85 HIS A O 1
ATOM 700 N N . GLN A 1 86 ? 7.176 -17.58 -33.04 1 97.76 86 GLN A N 1
ATOM 701 C CA . GLN A 1 86 ? 7.059 -16.453 -33.96 1 97.76 86 GLN A CA 1
ATOM 702 C C . GLN A 1 86 ? 7.644 -15.183 -33.349 1 97.76 86 GLN A C 1
ATOM 704 O O . GLN A 1 86 ? 8.171 -14.329 -34.066 1 97.76 86 GLN A O 1
ATOM 709 N N . HIS A 1 87 ? 7.584 -15.071 -32.034 1 98.01 87 HIS A N 1
ATOM 710 C CA . HIS A 1 87 ? 8.148 -13.911 -31.353 1 98.01 87 HIS A CA 1
ATOM 711 C C . HIS A 1 87 ? 9.629 -14.115 -31.053 1 98.01 87 HIS A C 1
ATOM 713 O O . HIS A 1 87 ? 10.259 -13.27 -30.412 1 98.01 87 HIS A O 1
ATOM 719 N N . GLY A 1 88 ? 10.167 -15.324 -31.437 1 97.22 88 GLY A N 1
ATOM 720 C CA . GLY A 1 88 ? 11.581 -15.599 -31.241 1 97.22 88 GLY A CA 1
ATOM 721 C C . GLY A 1 88 ? 11.912 -16.048 -29.83 1 97.22 88 GLY A C 1
ATOM 722 O O . GLY A 1 88 ? 13.016 -15.807 -29.339 1 97.22 88 GLY A O 1
ATOM 723 N N . LEU A 1 89 ? 10.957 -16.619 -29.167 1 98.51 89 LEU A N 1
ATOM 724 C CA . LEU A 1 89 ? 11.16 -17.069 -27.794 1 98.51 89 LEU A CA 1
ATOM 725 C C . LEU A 1 89 ? 11.393 -18.575 -27.744 1 98.51 89 LEU A C 1
ATOM 727 O O . LEU A 1 89 ? 10.694 -19.338 -28.415 1 98.51 89 LEU A O 1
ATOM 731 N N . LEU A 1 90 ? 12.401 -19.009 -27.015 1 98.25 90 LEU A N 1
ATOM 732 C CA . LEU A 1 90 ? 12.622 -20.418 -26.708 1 98.25 90 LEU A CA 1
ATOM 733 C C . LEU A 1 90 ? 11.696 -20.883 -25.589 1 98.25 90 LEU A C 1
ATOM 735 O O . LEU A 1 90 ? 11.072 -20.062 -24.913 1 98.25 90 LEU A O 1
ATOM 739 N N . VAL A 1 91 ? 11.59 -22.216 -25.463 1 98.48 91 VAL A N 1
ATOM 740 C CA . VAL A 1 91 ? 10.632 -22.714 -24.482 1 98.48 91 VAL A CA 1
ATOM 741 C C . VAL A 1 91 ? 11.252 -23.865 -23.692 1 98.48 91 VAL A C 1
ATOM 743 O O . VAL A 1 91 ? 11.885 -24.752 -24.269 1 98.48 91 VAL A O 1
ATOM 746 N N . MET A 1 92 ? 11.218 -23.779 -22.439 1 97.6 92 MET A N 1
ATOM 747 C CA . MET A 1 92 ? 11.29 -24.944 -21.562 1 97.6 92 MET A CA 1
ATOM 748 C C . MET A 1 92 ? 9.897 -25.486 -21.261 1 97.6 92 MET A C 1
ATOM 750 O O . MET A 1 92 ? 9.072 -24.793 -20.663 1 97.6 92 MET A O 1
ATOM 754 N N . LEU A 1 93 ? 9.643 -26.624 -21.667 1 97.9 93 LEU A N 1
ATOM 755 C CA . LEU A 1 93 ? 8.307 -27.199 -21.544 1 97.9 93 LEU A CA 1
ATOM 756 C C . LEU A 1 93 ? 8.238 -28.166 -20.367 1 97.9 93 LEU A C 1
ATOM 758 O O . LEU A 1 93 ? 8.924 -29.19 -20.359 1 97.9 93 LEU A O 1
ATOM 762 N N . ARG A 1 94 ? 7.44 -27.845 -19.44 1 97 94 ARG A N 1
ATOM 763 C CA . ARG A 1 94 ? 7.205 -28.712 -18.29 1 97 94 ARG A CA 1
ATOM 764 C C . ARG A 1 94 ? 5.978 -29.59 -18.508 1 97 94 ARG A C 1
ATOM 766 O O . ARG A 1 94 ? 4.862 -29.206 -18.152 1 97 94 ARG A O 1
ATOM 773 N N . LEU A 1 95 ? 6.191 -30.714 -18.901 1 95.24 95 LEU A N 1
ATOM 774 C CA . LEU A 1 95 ? 5.134 -31.611 -19.355 1 95.24 95 LEU A CA 1
ATOM 775 C C . LEU A 1 95 ? 4.394 -32.222 -18.17 1 95.24 95 LEU A C 1
ATOM 777 O O . LEU A 1 95 ? 3.214 -32.564 -18.279 1 95.24 95 LEU A O 1
ATOM 781 N N . GLY A 1 96 ? 5.029 -32.299 -17.062 1 87.22 96 GLY A N 1
ATOM 782 C CA . GLY A 1 96 ? 4.375 -32.906 -15.913 1 87.22 96 GLY A CA 1
ATOM 783 C C . GLY A 1 96 ? 4.576 -34.408 -15.838 1 87.22 96 GLY A C 1
ATOM 784 O O . GLY A 1 96 ? 5.659 -34.911 -16.144 1 87.22 96 GLY A O 1
ATOM 785 N N . PRO A 1 97 ? 3.581 -35.109 -15.257 1 90.83 97 PRO A N 1
ATOM 786 C CA . PRO A 1 97 ? 2.169 -34.721 -15.235 1 90.83 97 PRO A CA 1
ATOM 787 C C . PRO A 1 97 ? 1.822 -33.819 -14.053 1 90.83 97 PRO A C 1
ATOM 789 O O . PRO A 1 97 ? 0.795 -33.135 -14.074 1 90.83 97 PRO A O 1
ATOM 792 N N . TYR A 1 98 ? 2.569 -33.937 -12.959 1 94.04 98 TYR A N 1
ATOM 793 C CA . TYR A 1 98 ? 2.387 -32.982 -11.872 1 94.04 98 TYR A CA 1
ATOM 794 C C . TYR A 1 98 ? 3.046 -31.648 -12.202 1 94.04 98 TYR A C 1
ATOM 796 O O . TYR A 1 98 ? 4.205 -31.608 -12.621 1 94.04 98 TYR A O 1
ATOM 804 N N . ILE A 1 99 ? 2.246 -30.58 -11.951 1 94.98 99 ILE A N 1
ATOM 805 C CA . ILE A 1 99 ? 2.838 -29.291 -12.29 1 94.98 99 ILE A CA 1
ATOM 806 C C . ILE A 1 99 ? 2.662 -28.319 -11.125 1 94.98 99 ILE A C 1
ATOM 808 O O . ILE A 1 99 ? 3.23 -27.225 -11.13 1 94.98 99 ILE A O 1
ATOM 812 N N . CYS A 1 100 ? 1.924 -28.636 -10.067 1 92.38 100 CYS A N 1
ATOM 813 C CA . CYS A 1 100 ? 1.588 -27.744 -8.963 1 92.38 100 CYS A CA 1
ATOM 814 C C . CYS A 1 100 ? 0.877 -26.494 -9.468 1 92.38 100 CYS A C 1
ATOM 816 O O . CYS A 1 100 ? -0.335 -26.51 -9.687 1 92.38 100 CYS A O 1
ATOM 818 N N . ALA A 1 101 ? 1.583 -25.514 -10.051 1 92.61 101 ALA A N 1
ATOM 819 C CA . ALA A 1 101 ? 1.089 -24.285 -10.666 1 92.61 101 ALA A CA 1
ATOM 820 C C . ALA A 1 101 ? -0.115 -23.736 -9.905 1 92.61 101 ALA A C 1
ATOM 822 O O . ALA A 1 101 ? -0.941 -23.018 -10.473 1 92.61 101 ALA A O 1
ATOM 823 N N . GLU A 1 102 ? -0.27 -24.208 -8.562 1 92.8 102 GLU A N 1
ATOM 824 C CA . GLU A 1 102 ? -1.385 -23.807 -7.709 1 92.8 102 GLU A CA 1
ATOM 825 C C . GLU A 1 102 ? -2.72 -23.989 -8.425 1 92.8 102 GLU A C 1
ATOM 827 O O . GLU A 1 102 ? -3.591 -23.119 -8.355 1 92.8 102 GLU A O 1
ATOM 832 N N . THR A 1 103 ? -2.746 -25.016 -9.128 1 94.34 103 THR A N 1
ATOM 833 C CA . THR A 1 103 ? -3.959 -25.331 -9.874 1 94.34 103 THR A CA 1
ATOM 834 C C . THR A 1 103 ? -4.688 -26.516 -9.247 1 94.34 103 THR A C 1
ATOM 836 O O . THR A 1 103 ? -4.13 -27.216 -8.398 1 94.34 103 THR A O 1
ATOM 839 N N . SER A 1 104 ? -5.884 -26.659 -9.602 1 93.9 104 SER A N 1
ATOM 840 C CA . SER A 1 104 ? -6.744 -27.719 -9.086 1 93.9 104 SER A CA 1
ATOM 841 C C . SER A 1 104 ? -6.108 -29.091 -9.282 1 93.9 104 SER A C 1
ATOM 843 O O . SER A 1 104 ? -5.663 -29.423 -10.383 1 93.9 104 SER A O 1
ATOM 845 N N . TYR A 1 105 ? -5.912 -29.776 -8.216 1 95.05 105 TYR A N 1
ATOM 846 C CA . TYR A 1 105 ? -5.446 -31.156 -8.148 1 95.05 105 TYR A CA 1
ATOM 847 C C . TYR A 1 105 ? -4.023 -31.278 -8.678 1 95.05 105 TYR A C 1
ATOM 849 O O . TYR A 1 105 ? -3.648 -32.312 -9.237 1 95.05 105 TYR A O 1
ATOM 857 N N . GLY A 1 106 ? -3.281 -30.188 -8.688 1 94.88 106 GLY A N 1
ATOM 858 C CA . GLY A 1 106 ? -1.894 -30.187 -9.126 1 94.88 106 GLY A CA 1
ATOM 859 C C . GLY A 1 106 ? -1.743 -30.348 -10.627 1 94.88 106 GLY A C 1
ATOM 860 O O . GLY A 1 106 ? -0.685 -30.758 -11.109 1 94.88 106 GLY A O 1
ATOM 861 N N . GLY A 1 107 ? -2.798 -30.21 -11.36 1 96.19 107 GLY A N 1
ATOM 862 C CA . GLY A 1 107 ? -2.781 -30.328 -12.809 1 96.19 107 GLY A CA 1
ATOM 863 C C . GLY A 1 107 ? -3.31 -31.661 -13.305 1 96.19 107 GLY A C 1
ATOM 864 O O . GLY A 1 107 ? -3.434 -31.874 -14.513 1 96.19 107 GLY A O 1
ATOM 865 N N . PHE A 1 108 ? -3.67 -32.536 -12.386 1 96.65 108 PHE A N 1
ATOM 866 C CA . PHE A 1 108 ? -4.252 -33.821 -12.753 1 96.65 108 PHE A CA 1
ATOM 867 C C . PHE A 1 108 ? -5.745 -33.681 -13.027 1 96.65 108 PHE A C 1
ATOM 869 O O . PHE A 1 108 ? -6.434 -32.908 -12.358 1 96.65 108 PHE A O 1
ATOM 876 N N . PRO A 1 109 ? -6.215 -34.41 -13.971 1 94.98 109 PRO A N 1
ATOM 877 C CA . PRO A 1 109 ? -7.675 -34.463 -14.084 1 94.98 109 PRO A CA 1
ATOM 878 C C . PRO A 1 109 ? -8.333 -35.165 -12.899 1 94.98 109 PRO A C 1
ATOM 880 O O . PRO A 1 109 ? -7.792 -36.145 -12.379 1 94.98 109 PRO A O 1
ATOM 883 N N . CYS A 1 110 ? -9.441 -34.709 -12.53 1 91.46 110 CYS A N 1
ATOM 884 C CA . CYS A 1 110 ? -10.134 -35.205 -11.347 1 91.46 110 CYS A CA 1
ATOM 885 C C . CYS A 1 110 ? -10.526 -36.668 -11.517 1 91.46 110 CYS A C 1
ATOM 887 O O . CYS A 1 110 ? -10.515 -37.434 -10.552 1 91.46 110 CYS A O 1
ATOM 889 N N . TRP A 1 111 ? -10.793 -37.103 -12.742 1 93.52 111 TRP A N 1
ATOM 890 C CA . TRP A 1 111 ? -11.283 -38.454 -12.999 1 93.52 111 TRP A CA 1
ATOM 891 C C . TRP A 1 111 ? -10.209 -39.491 -12.687 1 93.52 111 TRP A C 1
ATOM 893 O O . TRP A 1 111 ? -10.508 -40.678 -12.539 1 93.52 111 TRP A O 1
ATOM 903 N N . LEU A 1 112 ? -8.938 -39.109 -12.638 1 95.68 112 LEU A N 1
ATOM 904 C CA . LEU A 1 112 ? -7.839 -40.026 -12.358 1 95.68 112 LEU A CA 1
ATOM 905 C C . LEU A 1 112 ? -8.039 -40.719 -11.014 1 95.68 112 LEU A C 1
ATOM 907 O O . LEU A 1 112 ? -7.662 -41.881 -10.848 1 95.68 112 LEU A O 1
ATOM 911 N N . ARG A 1 113 ? -8.636 -40.043 -10.072 1 93.6 113 ARG A N 1
ATOM 912 C CA . ARG A 1 113 ? -8.783 -40.559 -8.715 1 93.6 113 ARG A CA 1
ATOM 913 C C . ARG A 1 113 ? -9.763 -41.727 -8.677 1 93.6 113 ARG A C 1
ATOM 915 O O . ARG A 1 113 ? -9.79 -42.49 -7.709 1 93.6 113 ARG A O 1
ATOM 922 N N . GLU A 1 114 ? -10.562 -41.843 -9.688 1 92.26 114 GLU A N 1
ATOM 923 C CA . GLU A 1 114 ? -11.6 -42.869 -9.712 1 92.26 114 GLU A CA 1
ATOM 924 C C . GLU A 1 114 ? -11.057 -44.192 -10.243 1 92.26 114 GLU A C 1
ATOM 926 O O . GLU A 1 114 ? -11.755 -45.208 -10.224 1 92.26 114 GLU A O 1
ATOM 931 N N . ILE A 1 115 ? -9.823 -44.198 -10.702 1 95.57 115 ILE A N 1
ATOM 932 C CA . ILE A 1 115 ? -9.219 -45.43 -11.197 1 95.57 115 ILE A CA 1
ATOM 933 C C . ILE A 1 115 ? -8.905 -46.357 -10.025 1 95.57 115 ILE A C 1
ATOM 935 O O . ILE A 1 115 ? -8.179 -45.978 -9.103 1 95.57 115 ILE A O 1
ATOM 939 N N . PRO A 1 116 ? -9.402 -47.574 -10.078 1 95.05 116 PRO A N 1
ATOM 940 C CA . PRO A 1 116 ? -9.195 -48.492 -8.955 1 95.05 116 PRO A CA 1
ATOM 941 C C . PRO A 1 116 ? -7.717 -48.758 -8.675 1 95.05 116 PRO A C 1
ATOM 943 O O . PRO A 1 116 ? -6.959 -49.077 -9.595 1 95.05 116 PRO A O 1
ATOM 946 N N . GLY A 1 117 ? -7.324 -48.595 -7.458 1 94.78 117 GLY A N 1
ATOM 947 C CA . GLY A 1 117 ? -5.992 -48.952 -6.996 1 94.78 117 GLY A CA 1
ATOM 948 C C . GLY A 1 117 ? -4.949 -47.897 -7.311 1 94.78 117 GLY A C 1
ATOM 949 O O . GLY A 1 117 ? -3.757 -48.103 -7.071 1 94.78 117 GLY A O 1
ATOM 950 N N . ILE A 1 118 ? -5.334 -46.78 -7.798 1 96.23 118 ILE A N 1
ATOM 951 C CA . ILE A 1 118 ? -4.377 -45.766 -8.228 1 96.23 118 ILE A CA 1
ATOM 952 C C . ILE A 1 118 ? -3.702 -45.144 -7.008 1 96.23 118 ILE A C 1
ATOM 954 O O . ILE A 1 118 ? -4.341 -44.944 -5.972 1 96.23 118 ILE A O 1
ATOM 958 N N . GLN A 1 119 ? -2.401 -44.975 -7.084 1 93.99 119 GLN A N 1
ATOM 959 C CA . GLN A 1 119 ? -1.589 -44.16 -6.185 1 93.99 119 GLN A CA 1
ATOM 960 C C . GLN A 1 119 ? -0.756 -43.146 -6.964 1 93.99 119 GLN A C 1
ATOM 962 O O . GLN A 1 119 ? 0.02 -43.52 -7.846 1 93.99 119 GLN A O 1
ATOM 967 N N . PHE A 1 120 ? -0.937 -41.919 -6.601 1 94.18 120 PHE A N 1
ATOM 968 C CA . PHE A 1 120 ? -0.332 -40.856 -7.395 1 94.18 120 PHE A CA 1
ATOM 969 C C . PHE A 1 120 ? 1.163 -40.756 -7.117 1 94.18 120 PHE A C 1
ATOM 971 O O . PHE A 1 120 ? 1.601 -40.928 -5.977 1 94.18 120 PHE A O 1
ATOM 978 N N . ARG A 1 121 ? 1.973 -40.449 -8.182 1 92.49 121 ARG A N 1
ATOM 979 C CA . ARG A 1 121 ? 3.371 -40.031 -8.179 1 92.49 121 ARG A CA 1
ATOM 980 C C . ARG A 1 121 ? 4.242 -41.038 -7.436 1 92.49 121 ARG A C 1
ATOM 982 O O . ARG A 1 121 ? 5.045 -40.66 -6.58 1 92.49 121 ARG A O 1
ATOM 989 N N . THR A 1 122 ? 4.039 -42.215 -7.637 1 92.05 122 THR A N 1
ATOM 990 C CA . THR A 1 122 ? 4.829 -43.334 -7.136 1 92.05 122 THR A CA 1
ATOM 991 C C . THR A 1 122 ? 4.81 -44.496 -8.125 1 92.05 122 THR A C 1
ATOM 993 O O . THR A 1 122 ? 4.139 -44.429 -9.157 1 92.05 122 THR A O 1
ATOM 996 N N . TYR A 1 123 ? 5.719 -45.468 -7.846 1 93.46 123 TYR A N 1
ATOM 997 C CA . TYR A 1 123 ? 5.744 -46.653 -8.696 1 93.46 123 TYR A CA 1
ATOM 998 C C . TYR A 1 123 ? 4.464 -47.465 -8.538 1 93.46 123 TYR A C 1
ATOM 1000 O O . TYR A 1 123 ? 4.401 -48.384 -7.718 1 93.46 123 TYR A O 1
ATOM 1008 N N . ASN A 1 124 ? 3.473 -47.163 -9.278 1 96.09 124 ASN A N 1
ATOM 1009 C CA . ASN A 1 124 ? 2.132 -47.738 -9.277 1 96.09 124 ASN A CA 1
ATOM 1010 C C . ASN A 1 124 ? 1.604 -47.93 -10.696 1 96.09 124 ASN A C 1
ATOM 1012 O O . ASN A 1 124 ? 1.45 -46.962 -11.442 1 96.09 124 ASN A O 1
ATOM 1016 N N . ASP A 1 125 ? 1.264 -49.09 -11.011 1 96.83 125 ASP A N 1
ATOM 1017 C CA . ASP A 1 125 ? 0.972 -49.469 -12.39 1 96.83 125 ASP A CA 1
ATOM 1018 C C . ASP A 1 125 ? -0.198 -48.661 -12.946 1 96.83 125 ASP A C 1
ATOM 1020 O O . ASP A 1 125 ? -0.105 -48.094 -14.037 1 96.83 125 ASP A O 1
ATOM 1024 N N . PRO A 1 126 ? -1.363 -48.576 -12.247 1 97.61 126 PRO A N 1
ATOM 1025 C CA . PRO A 1 126 ? -2.471 -47.799 -12.807 1 97.61 126 PRO A CA 1
ATOM 1026 C C . PRO A 1 126 ? -2.088 -46.349 -13.096 1 97.61 126 PRO A C 1
ATOM 1028 O O . PRO A 1 126 ? -2.494 -45.793 -14.12 1 97.61 126 PRO A O 1
ATOM 1031 N N . PHE A 1 127 ? -1.312 -45.831 -12.235 1 97.03 127 PHE A N 1
ATOM 1032 C CA . PHE A 1 127 ? -0.888 -44.446 -12.406 1 97.03 127 PHE A CA 1
ATOM 1033 C C . PHE A 1 127 ? 0.071 -44.315 -13.583 1 97.03 127 PHE A C 1
ATOM 1035 O O . PHE A 1 127 ? -0.118 -43.46 -14.451 1 97.03 127 PHE A O 1
ATOM 1042 N N . MET A 1 128 ? 1.099 -45.137 -13.632 1 97.35 128 MET A N 1
ATOM 1043 C CA . MET A 1 128 ? 2.125 -45.092 -14.67 1 97.35 128 MET A CA 1
ATOM 1044 C C . MET A 1 128 ? 1.513 -45.31 -16.05 1 97.35 128 MET A C 1
ATOM 1046 O O . MET A 1 128 ? 1.926 -44.677 -17.023 1 97.35 128 MET A O 1
ATOM 1050 N N . ARG A 1 129 ? 0.552 -46.133 -16.092 1 97.52 129 ARG A N 1
ATOM 1051 C CA . ARG A 1 129 ? -0.109 -46.405 -17.364 1 97.52 129 ARG A CA 1
ATOM 1052 C C . ARG A 1 129 ? -0.805 -45.156 -17.898 1 97.52 129 ARG A C 1
ATOM 1054 O O . ARG A 1 129 ? -0.728 -44.859 -19.091 1 97.52 129 ARG A O 1
ATOM 1061 N N . GLU A 1 130 ? -1.529 -44.487 -17.018 1 97.68 130 GLU A N 1
ATOM 1062 C CA . GLU A 1 130 ? -2.244 -43.287 -17.442 1 97.68 130 GLU A CA 1
ATOM 1063 C C . GLU A 1 130 ? -1.275 -42.157 -17.778 1 97.68 130 GLU A C 1
ATOM 1065 O O . GLU A 1 130 ? -1.501 -41.4 -18.725 1 97.68 130 GLU A O 1
ATOM 1070 N N . VAL A 1 131 ? -0.214 -42.044 -17.027 1 97.49 131 VAL A N 1
ATOM 1071 C CA . VAL A 1 131 ? 0.792 -41.018 -17.282 1 97.49 131 VAL A CA 1
ATOM 1072 C C . VAL A 1 131 ? 1.459 -41.272 -18.632 1 97.49 131 VAL A C 1
ATOM 1074 O O . VAL A 1 131 ? 1.615 -40.35 -19.437 1 97.49 131 VAL A O 1
ATOM 1077 N N . LYS A 1 132 ? 1.875 -42.502 -18.862 1 97.24 132 LYS A N 1
ATOM 1078 C CA . LYS A 1 132 ? 2.494 -42.873 -20.131 1 97.24 132 LYS A CA 1
ATOM 1079 C C . LYS A 1 132 ? 1.564 -42.575 -21.304 1 97.24 132 LYS A C 1
ATOM 1081 O O . LYS A 1 132 ? 1.997 -42.038 -22.325 1 97.24 132 LYS A O 1
ATOM 1086 N N . ARG A 1 133 ? 0.312 -42.902 -21.109 1 97.71 133 ARG A N 1
ATOM 1087 C CA . ARG A 1 133 ? -0.676 -42.63 -22.148 1 97.71 133 ARG A CA 1
ATOM 1088 C C . ARG A 1 133 ? -0.731 -41.142 -22.475 1 97.71 133 ARG A C 1
ATOM 1090 O O . ARG A 1 133 ? -0.682 -40.756 -23.645 1 97.71 133 ARG A O 1
ATOM 1097 N N . TRP A 1 134 ? -0.839 -40.344 -21.526 1 97.61 134 TRP A N 1
ATOM 1098 C CA . TRP A 1 134 ? -0.934 -38.898 -21.693 1 97.61 134 TRP A CA 1
ATOM 1099 C C . TRP A 1 134 ? 0.34 -38.337 -22.317 1 97.61 134 TRP A C 1
ATOM 1101 O O . TRP A 1 134 ? 0.282 -37.588 -23.295 1 97.61 134 TRP A O 1
ATOM 1111 N N . LEU A 1 135 ? 1.514 -38.702 -21.829 1 97.44 135 LEU A N 1
ATOM 1112 C CA . LEU A 1 135 ? 2.784 -38.148 -22.284 1 97.44 135 LEU A CA 1
ATOM 1113 C C . LEU A 1 135 ? 3.075 -38.564 -23.722 1 97.44 135 LEU A C 1
ATOM 1115 O O . LEU A 1 135 ? 3.595 -37.77 -24.51 1 97.44 135 LEU A O 1
ATOM 1119 N N . PHE A 1 136 ? 2.776 -39.807 -24.061 1 96.78 136 PHE A N 1
ATOM 1120 C CA . PHE A 1 136 ? 2.948 -40.233 -25.445 1 96.78 136 PHE A CA 1
ATOM 1121 C C . PHE A 1 136 ? 2.033 -39.441 -26.372 1 96.78 136 PHE A C 1
ATOM 1123 O O . PHE A 1 136 ? 2.454 -39.009 -27.447 1 96.78 136 PHE A O 1
ATOM 1130 N N . TYR A 1 137 ? 0.812 -39.308 -25.925 1 96.92 137 TYR A N 1
ATOM 1131 C CA . TYR A 1 137 ? -0.161 -38.595 -26.743 1 96.92 137 TYR A CA 1
ATOM 1132 C C . TYR A 1 137 ? 0.299 -37.169 -27.02 1 96.92 137 TYR A C 1
ATOM 1134 O O . TYR A 1 137 ? 0.374 -36.747 -28.177 1 96.92 137 TYR A O 1
ATOM 1142 N N . ILE A 1 138 ? 0.629 -36.4 -26.006 1 97.62 138 ILE A N 1
ATOM 1143 C CA . ILE A 1 138 ? 0.971 -34.989 -26.144 1 97.62 138 ILE A CA 1
ATOM 1144 C C . ILE A 1 138 ? 2.301 -34.849 -26.881 1 97.62 138 ILE A C 1
ATOM 1146 O O . ILE A 1 138 ? 2.473 -33.941 -27.698 1 97.62 138 ILE A O 1
ATOM 1150 N N . THR A 1 139 ? 3.275 -35.712 -26.613 1 97.07 139 THR A N 1
ATOM 1151 C CA . THR A 1 139 ? 4.577 -35.65 -27.268 1 97.07 139 THR A CA 1
ATOM 1152 C C . THR A 1 139 ? 4.442 -35.905 -28.766 1 97.07 139 THR A C 1
ATOM 1154 O O . THR A 1 139 ? 5.075 -35.225 -29.576 1 97.07 139 THR A O 1
ATOM 1157 N N . THR A 1 140 ? 3.644 -36.882 -29.066 1 97.11 140 THR A N 1
ATOM 1158 C CA . THR A 1 140 ? 3.41 -37.179 -30.475 1 97.11 140 THR A CA 1
ATOM 1159 C C . THR A 1 140 ? 2.843 -35.96 -31.197 1 97.11 140 THR A C 1
ATOM 1161 O O . THR A 1 140 ? 3.295 -35.615 -32.291 1 97.11 140 THR A O 1
ATOM 1164 N N . LEU A 1 141 ? 1.909 -35.307 -30.601 1 97.55 141 LEU A N 1
ATOM 1165 C CA . LEU A 1 141 ? 1.304 -34.13 -31.216 1 97.55 141 LEU A CA 1
ATOM 1166 C C . LEU A 1 141 ? 2.315 -32.994 -31.327 1 97.55 141 LEU A C 1
ATOM 1168 O O . LEU A 1 141 ? 2.337 -32.273 -32.327 1 97.55 141 LEU A O 1
ATOM 1172 N N . LEU A 1 142 ? 3.145 -32.795 -30.35 1 98.13 142 LEU A N 1
ATOM 1173 C CA . LEU A 1 142 ? 4.18 -31.766 -30.373 1 98.13 142 LEU A CA 1
ATOM 1174 C C . LEU A 1 142 ? 5.166 -32.013 -31.509 1 98.13 142 LEU A C 1
ATOM 1176 O O . LEU A 1 142 ? 5.583 -31.072 -32.19 1 98.13 142 LEU A O 1
ATOM 1180 N N . LYS A 1 143 ? 5.571 -33.256 -31.73 1 96.91 143 LYS A N 1
ATOM 1181 C CA . LYS A 1 143 ? 6.492 -33.623 -32.802 1 96.91 143 LYS A CA 1
ATOM 1182 C C . LYS A 1 143 ? 5.849 -33.424 -34.171 1 96.91 143 LYS A C 1
ATOM 1184 O O . LYS A 1 143 ? 6.489 -32.92 -35.096 1 96.91 143 LYS A O 1
ATOM 1189 N N . GLU A 1 144 ? 4.603 -33.834 -34.184 1 97.13 144 GLU A N 1
ATOM 1190 C CA . GLU A 1 144 ? 3.877 -33.655 -35.438 1 97.13 144 GLU A CA 1
ATOM 1191 C C . GLU A 1 144 ? 3.816 -32.183 -35.835 1 97.13 144 GLU A C 1
ATOM 1193 O O . GLU A 1 144 ? 3.874 -31.851 -37.021 1 97.13 144 GLU A O 1
ATOM 1198 N N . LYS A 1 145 ? 3.759 -31.374 -34.843 1 97.06 145 LYS A N 1
ATOM 1199 C CA . LYS A 1 145 ? 3.668 -29.939 -35.096 1 97.06 145 LYS A CA 1
ATOM 1200 C C . LYS A 1 145 ? 5.0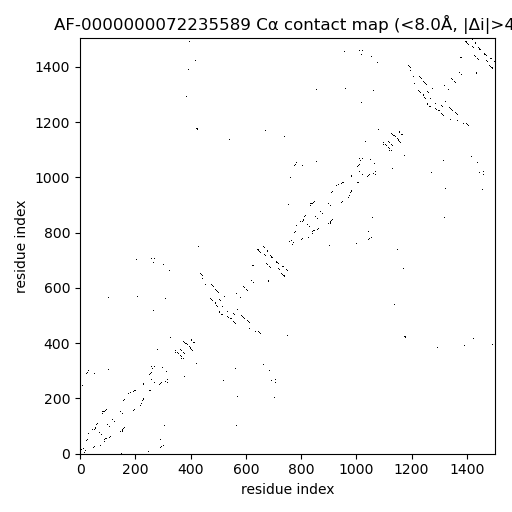54 -29.302 -35.153 1 97.06 145 LYS A C 1
ATOM 1202 O O . LYS A 1 145 ? 5.177 -28.081 -35.276 1 97.06 145 LYS A O 1
ATOM 1207 N N . ARG A 1 146 ? 6.139 -30.058 -35.029 1 96.73 146 ARG A N 1
ATOM 1208 C CA . ARG A 1 146 ? 7.534 -29.652 -35.172 1 96.73 146 ARG A CA 1
ATOM 1209 C C . ARG A 1 146 ? 7.893 -28.562 -34.168 1 96.73 146 ARG A C 1
ATOM 1211 O O . ARG A 1 146 ? 8.45 -27.527 -34.541 1 96.73 146 ARG A O 1
ATOM 1218 N N . LEU A 1 147 ? 7.603 -28.813 -32.929 1 97.81 147 LEU A N 1
ATOM 1219 C CA . LEU A 1 147 ? 7.744 -27.763 -31.927 1 97.81 147 LEU A CA 1
ATOM 1220 C C . LEU A 1 147 ? 9.031 -27.942 -31.129 1 97.81 147 LEU A C 1
ATOM 1222 O O . LEU A 1 147 ? 9.425 -27.054 -30.37 1 97.81 147 LEU A O 1
ATOM 1226 N N . PHE A 1 148 ? 9.794 -29.01 -31.353 1 97.47 148 PHE A N 1
ATOM 1227 C CA . PHE A 1 148 ? 11.071 -29.206 -30.676 1 97.47 148 PHE A CA 1
ATOM 1228 C C . PHE A 1 148 ? 12.196 -28.508 -31.43 1 97.47 148 PHE A C 1
ATOM 1230 O O . PHE A 1 148 ? 12.165 -28.419 -32.66 1 97.47 148 PHE A O 1
ATOM 1237 N N . PHE A 1 149 ? 13.169 -28.123 -30.725 1 96.75 149 PHE A N 1
ATOM 1238 C CA . PHE A 1 149 ? 14.26 -27.313 -31.254 1 96.75 149 PHE A CA 1
ATOM 1239 C C . PHE A 1 149 ? 14.967 -28.035 -32.395 1 96.75 149 PHE A C 1
ATOM 1241 O O . PHE A 1 149 ? 15.276 -27.429 -33.423 1 96.75 149 PHE A O 1
ATOM 1248 N N . PRO A 1 150 ? 15.209 -29.355 -32.324 1 94.68 150 PRO A N 1
ATOM 1249 C CA . PRO A 1 150 ? 15.854 -30.063 -33.432 1 94.68 150 PRO A CA 1
ATOM 1250 C C . PRO A 1 150 ? 15.023 -30.035 -34.713 1 94.68 150 PRO A C 1
ATOM 1252 O O . PRO A 1 150 ? 15.557 -30.244 -35.805 1 94.68 150 PRO A O 1
ATOM 1255 N N . GLN A 1 151 ? 13.757 -29.79 -34.573 1 95.39 151 GLN A N 1
ATOM 1256 C CA . GLN A 1 151 ? 12.859 -29.717 -35.721 1 95.39 151 GLN A CA 1
ATOM 1257 C C . GLN A 1 151 ? 12.672 -28.275 -36.182 1 95.39 151 GLN A C 1
ATOM 1259 O O . GLN A 1 151 ? 11.857 -28.001 -37.066 1 95.39 151 GLN A O 1
ATOM 1264 N N . GLY A 1 152 ? 13.283 -27.411 -35.535 1 95.16 152 GLY A N 1
ATOM 1265 C CA . GLY A 1 152 ? 13.149 -26.004 -35.874 1 95.16 152 GLY A CA 1
ATOM 1266 C C . GLY A 1 152 ? 12.161 -25.268 -34.988 1 95.16 152 GLY A C 1
ATOM 1267 O O . GLY A 1 152 ? 11.8 -24.123 -35.269 1 95.16 152 GLY A O 1
ATOM 1268 N N . GLY A 1 153 ? 11.713 -25.899 -33.94 1 96.72 153 GLY A N 1
ATOM 1269 C CA . GLY A 1 153 ? 10.746 -25.294 -33.037 1 96.72 153 GLY A CA 1
ATOM 1270 C C . GLY A 1 153 ? 11.387 -24.642 -31.827 1 96.72 153 GLY A C 1
ATOM 1271 O O . GLY A 1 153 ? 12.613 -24.538 -31.747 1 96.72 153 GLY A O 1
ATOM 1272 N N . PRO A 1 154 ? 10.584 -24.161 -30.916 1 97.73 154 PRO A N 1
ATOM 1273 C CA . PRO A 1 154 ? 11.092 -23.344 -29.811 1 97.73 154 PRO A CA 1
ATOM 1274 C C . PRO A 1 154 ? 11.48 -24.176 -28.591 1 97.73 154 PRO A C 1
ATOM 1276 O O . PRO A 1 154 ? 12.157 -23.677 -27.689 1 97.73 154 PRO A O 1
ATOM 1279 N N . ILE A 1 155 ? 11.141 -25.453 -28.429 1 98.1 155 ILE A N 1
ATOM 1280 C CA . ILE A 1 155 ? 11.343 -26.228 -27.21 1 98.1 155 ILE A CA 1
ATOM 1281 C C . ILE A 1 155 ? 12.802 -26.667 -27.113 1 98.1 155 ILE A C 1
ATOM 1283 O O . ILE A 1 155 ? 13.262 -27.493 -27.905 1 98.1 155 ILE A O 1
ATOM 1287 N N . VAL A 1 156 ? 13.502 -26.167 -26.082 1 97.19 156 VAL A N 1
ATOM 1288 C CA . VAL A 1 156 ? 14.932 -26.433 -25.972 1 97.19 156 VAL A CA 1
ATOM 1289 C C . VAL A 1 156 ? 15.206 -27.284 -24.735 1 97.19 156 VAL A C 1
ATOM 1291 O O . VAL A 1 156 ? 16.285 -27.868 -24.602 1 97.19 156 VAL A O 1
ATOM 1294 N N . LEU A 1 157 ? 14.289 -27.316 -23.795 1 96.36 157 LEU A N 1
ATOM 1295 C CA . LEU A 1 157 ? 14.349 -28.089 -22.559 1 96.36 157 LEU A CA 1
ATOM 1296 C C . LEU A 1 157 ? 12.993 -28.71 -22.24 1 96.36 157 LEU A C 1
ATOM 1298 O O . LEU A 1 157 ? 11.952 -28.156 -22.599 1 96.36 157 LEU A O 1
ATOM 1302 N N . VAL A 1 158 ? 13.017 -29.858 -21.523 1 95.62 158 VAL A N 1
ATOM 1303 C CA . VAL A 1 158 ? 11.765 -30.502 -21.14 1 95.62 158 VAL A CA 1
ATOM 1304 C C . VAL A 1 158 ? 11.858 -30.999 -19.699 1 95.62 158 VAL A C 1
ATOM 1306 O O . VAL A 1 158 ? 12.94 -31.363 -19.231 1 95.62 158 VAL A O 1
ATOM 1309 N N . GLN A 1 159 ? 10.766 -30.981 -19.006 1 94.37 159 GLN A N 1
ATOM 1310 C CA . GLN A 1 159 ? 10.631 -31.536 -17.663 1 94.37 159 GLN A CA 1
ATOM 1311 C C . GLN A 1 159 ? 9.523 -32.585 -17.61 1 94.37 159 GLN A C 1
ATOM 1313 O O . GLN A 1 159 ? 8.401 -32.333 -18.054 1 94.37 159 GLN A O 1
ATOM 1318 N N . LEU A 1 160 ? 9.812 -33.721 -16.997 1 92.54 160 LEU A N 1
ATOM 1319 C CA . LEU A 1 160 ? 8.837 -34.807 -16.979 1 92.54 160 LEU A CA 1
ATOM 1320 C C . LEU A 1 160 ? 8.231 -34.97 -15.589 1 92.54 160 LEU A C 1
ATOM 1322 O O . LEU A 1 160 ? 7.199 -35.626 -15.431 1 92.54 160 LEU A O 1
ATOM 1326 N N . GLU A 1 161 ? 8.861 -34.523 -14.59 1 89.44 161 GLU A N 1
ATOM 1327 C CA . GLU A 1 161 ? 8.366 -34.536 -13.216 1 89.44 161 GLU A CA 1
ATOM 1328 C C . GLU A 1 161 ? 8.783 -33.273 -12.468 1 89.44 161 GLU A C 1
ATOM 1330 O O . GLU A 1 161 ? 9.843 -32.705 -12.74 1 89.44 161 GLU A O 1
ATOM 1335 N N . ASN A 1 162 ? 7.889 -32.843 -11.577 1 91.15 162 ASN A N 1
ATOM 1336 C CA . ASN A 1 162 ? 8.088 -31.547 -10.937 1 91.15 162 ASN A CA 1
ATOM 1337 C C . ASN A 1 162 ? 8.151 -31.675 -9.418 1 91.15 162 ASN A C 1
ATOM 1339 O O . ASN A 1 162 ? 7.303 -32.331 -8.811 1 91.15 162 ASN A O 1
ATOM 1343 N N . GLU A 1 163 ? 9.173 -31.145 -8.836 1 88.07 163 GLU A N 1
ATOM 1344 C CA . GLU A 1 163 ? 9.29 -30.954 -7.393 1 88.07 163 GLU A CA 1
ATOM 1345 C C . GLU A 1 163 ? 9.039 -32.258 -6.642 1 88.07 163 GLU A C 1
ATOM 1347 O O . GLU A 1 163 ? 8.249 -32.293 -5.696 1 88.07 163 GLU A O 1
ATOM 1352 N N . TYR A 1 164 ? 9.599 -33.282 -7.047 1 86.8 164 TYR A N 1
ATOM 1353 C CA . TYR A 1 164 ? 9.335 -34.596 -6.471 1 86.8 164 TYR A CA 1
ATOM 1354 C C . TYR A 1 164 ? 9.823 -34.667 -5.029 1 86.8 164 TYR A C 1
ATOM 1356 O O . TYR A 1 164 ? 9.378 -35.52 -4.258 1 86.8 164 TYR A O 1
ATOM 1364 N N . ASP A 1 165 ? 10.729 -33.792 -4.645 1 80.1 165 ASP A N 1
ATOM 1365 C CA . ASP A 1 165 ? 11.228 -33.75 -3.274 1 80.1 165 ASP A CA 1
ATOM 1366 C C . ASP A 1 165 ? 10.087 -33.542 -2.28 1 80.1 165 ASP A C 1
ATOM 1368 O O . ASP A 1 165 ? 10.178 -33.963 -1.125 1 80.1 165 ASP A O 1
ATOM 1372 N N . LEU A 1 166 ? 9.073 -33.018 -2.725 1 78.29 166 LEU A N 1
ATOM 1373 C CA . LEU A 1 166 ? 7.932 -32.736 -1.86 1 78.29 166 LEU A CA 1
ATOM 1374 C C . LEU A 1 166 ? 7.254 -34.029 -1.416 1 78.29 166 LEU A C 1
ATOM 1376 O O . LEU A 1 166 ? 6.537 -34.046 -0.414 1 78.29 166 LEU A O 1
ATOM 1380 N N . VAL A 1 167 ? 7.442 -35.124 -2.146 1 81.65 167 VAL A N 1
ATOM 1381 C CA . VAL A 1 167 ? 6.732 -36.359 -1.83 1 81.65 167 VAL A CA 1
ATOM 1382 C C . VAL A 1 167 ? 7.733 -37.496 -1.636 1 81.65 167 VAL A C 1
ATOM 1384 O O . VAL A 1 167 ? 7.346 -38.628 -1.338 1 81.65 167 VAL A O 1
ATOM 1387 N N . SER A 1 168 ? 8.965 -37.253 -1.807 1 77.53 168 SER A N 1
ATOM 1388 C CA . SER A 1 168 ? 9.985 -38.296 -1.793 1 77.53 168 SER A CA 1
ATOM 1389 C C . SER A 1 168 ? 10.004 -39.033 -0.458 1 77.53 168 SER A C 1
ATOM 1391 O O . SER A 1 168 ? 10.216 -40.247 -0.416 1 77.53 168 SER A O 1
ATOM 1393 N N . LYS A 1 169 ? 9.742 -38.348 0.595 1 74.02 169 LYS A N 1
ATOM 1394 C CA . LYS A 1 169 ? 9.804 -38.945 1.926 1 74.02 169 LYS A CA 1
ATOM 1395 C C . LYS A 1 169 ? 8.665 -39.938 2.137 1 74.02 169 LYS A C 1
ATOM 1397 O O . LYS A 1 169 ? 8.802 -40.895 2.902 1 74.02 169 LYS A O 1
ATOM 1402 N N . ILE A 1 170 ? 7.682 -39.653 1.476 1 77.47 170 ILE A N 1
ATOM 1403 C CA . ILE A 1 170 ? 6.512 -40.511 1.621 1 77.47 170 ILE A CA 1
ATOM 1404 C C . ILE A 1 170 ? 6.669 -41.751 0.744 1 77.47 170 ILE A C 1
ATOM 1406 O O . ILE A 1 170 ? 6.303 -42.857 1.149 1 77.47 170 ILE A O 1
ATOM 1410 N N . GLN A 1 171 ? 7.315 -41.622 -0.316 1 79.92 171 GLN A N 1
ATOM 1411 C CA . GLN A 1 171 ? 7.316 -42.682 -1.318 1 79.92 171 GLN A CA 1
ATOM 1412 C C . GLN A 1 171 ? 8.538 -43.583 -1.165 1 79.92 171 GLN A C 1
ATOM 1414 O O . GLN A 1 171 ? 8.538 -44.723 -1.635 1 79.92 171 GLN A O 1
ATOM 1419 N N . LEU A 1 172 ? 9.617 -43.199 -0.588 1 79.45 172 LEU A N 1
ATOM 1420 C CA . LEU A 1 172 ? 10.814 -43.963 -0.254 1 79.45 172 LEU A CA 1
ATOM 1421 C C . LEU A 1 172 ? 11.309 -44.754 -1.46 1 79.45 172 LEU A C 1
ATOM 1423 O O . LEU A 1 172 ? 11.556 -44.182 -2.524 1 79.45 172 LEU A O 1
ATOM 1427 N N . SER A 1 173 ? 11.394 -46.068 -1.384 1 82.33 173 SER A N 1
ATOM 1428 C CA . SER A 1 173 ? 11.955 -46.914 -2.432 1 82.33 173 SER A CA 1
ATOM 1429 C C . SER A 1 173 ? 11.069 -46.919 -3.673 1 82.33 173 SER A C 1
ATOM 1431 O O . SER A 1 173 ? 11.568 -46.987 -4.798 1 82.33 173 SER A O 1
ATOM 1433 N N . LYS A 1 174 ? 9.851 -46.782 -3.487 1 88.01 174 LYS A N 1
ATOM 1434 C CA . LYS A 1 174 ? 8.94 -46.729 -4.627 1 88.01 174 LYS A CA 1
ATOM 1435 C C . LYS A 1 174 ? 9.128 -45.44 -5.422 1 88.01 174 LYS A C 1
ATOM 1437 O O . LYS A 1 174 ? 8.963 -45.428 -6.643 1 88.01 174 LYS A O 1
ATOM 1442 N N . GLY A 1 175 ? 9.485 -44.474 -4.649 1 85.67 175 GLY A N 1
ATOM 1443 C CA . GLY A 1 175 ? 9.778 -43.215 -5.316 1 85.67 175 GLY A CA 1
ATOM 1444 C C . GLY A 1 175 ? 10.998 -43.285 -6.215 1 85.67 175 GLY A C 1
ATOM 1445 O O . GLY A 1 175 ? 10.991 -42.744 -7.323 1 85.67 175 GLY A O 1
ATOM 1446 N N . GLU A 1 176 ? 11.968 -43.966 -5.772 1 83.05 176 GLU A N 1
ATOM 1447 C CA . GLU A 1 176 ? 13.174 -44.144 -6.574 1 83.05 176 GLU A CA 1
ATOM 1448 C C . GLU A 1 176 ? 12.881 -44.935 -7.845 1 83.05 176 GLU A C 1
ATOM 1450 O O . GLU A 1 176 ? 13.384 -44.603 -8.92 1 83.05 176 GLU A O 1
ATOM 1455 N N . GLN A 1 177 ? 12.143 -45.962 -7.702 1 88.72 177 GLN A N 1
ATOM 1456 C CA . GLN A 1 177 ? 11.751 -46.764 -8.855 1 88.72 177 GLN A CA 1
ATOM 1457 C C . GLN A 1 177 ? 10.948 -45.936 -9.854 1 88.72 177 GLN A C 1
ATOM 1459 O O . GLN A 1 177 ? 11.116 -46.082 -11.067 1 88.72 177 GLN A O 1
ATOM 1464 N N . TYR A 1 178 ? 10.154 -45.162 -9.282 1 90.65 178 TYR A N 1
ATOM 1465 C CA . TYR A 1 178 ? 9.324 -44.275 -10.089 1 90.65 178 TYR A CA 1
ATOM 1466 C C . TYR A 1 178 ? 10.183 -43.301 -10.887 1 90.65 178 TYR A C 1
ATOM 1468 O O . TYR A 1 178 ? 9.974 -43.121 -12.089 1 90.65 178 TYR A O 1
ATOM 1476 N N . LEU A 1 179 ? 11.169 -42.737 -10.352 1 85.83 179 LEU A N 1
ATOM 1477 C CA . LEU A 1 179 ? 12.056 -41.798 -11.029 1 85.83 179 LEU A CA 1
ATOM 1478 C C . LEU A 1 179 ? 12.898 -42.51 -12.083 1 85.83 179 LEU A C 1
ATOM 1480 O O . LEU A 1 179 ? 13.186 -41.943 -13.14 1 85.83 179 LEU A O 1
ATOM 1484 N N . ASN A 1 180 ? 13.299 -43.72 -11.791 1 84.44 180 ASN A N 1
ATOM 1485 C CA . ASN A 1 180 ? 14.026 -44.515 -12.774 1 84.44 180 ASN A CA 1
ATOM 1486 C C . ASN A 1 180 ? 13.157 -44.841 -13.986 1 84.44 180 ASN A C 1
ATOM 1488 O O . ASN A 1 180 ? 13.654 -44.909 -15.111 1 84.44 180 ASN A O 1
ATOM 1492 N N . TRP A 1 181 ? 11.953 -45.093 -13.609 1 89.99 181 TRP A N 1
ATOM 1493 C CA . TRP A 1 181 ? 11.011 -45.361 -14.69 1 89.99 181 TRP A CA 1
ATOM 1494 C C . TRP A 1 181 ? 10.934 -44.18 -15.651 1 89.99 181 TRP A C 1
ATOM 1496 O O . TRP A 1 181 ? 10.795 -44.365 -16.863 1 89.99 181 TRP A O 1
ATOM 1506 N N . TYR A 1 182 ? 11.1 -42.993 -15.209 1 88.86 182 TYR A N 1
ATOM 1507 C CA . TYR A 1 182 ? 11.056 -41.809 -16.061 1 88.86 182 TYR A CA 1
ATOM 1508 C C . TYR A 1 182 ? 12.257 -41.767 -16.999 1 88.86 182 TYR A C 1
ATOM 1510 O O . TYR A 1 182 ? 12.179 -41.199 -18.091 1 88.86 182 TYR A O 1
ATOM 1518 N N . ASN A 1 183 ? 13.312 -42.303 -16.58 1 83.75 183 ASN A N 1
ATOM 1519 C CA . ASN A 1 183 ? 14.469 -42.388 -17.466 1 83.75 183 ASN A CA 1
ATOM 1520 C C . ASN A 1 183 ? 14.165 -43.221 -18.708 1 83.75 183 ASN A C 1
ATOM 1522 O O . ASN A 1 183 ? 14.566 -42.862 -19.816 1 83.75 183 ASN A O 1
ATOM 1526 N N . GLU A 1 184 ? 13.575 -44.292 -18.416 1 85.75 184 GLU A N 1
ATOM 1527 C CA . GLU A 1 184 ? 13.178 -45.148 -19.53 1 85.75 184 GLU A CA 1
ATOM 1528 C C . GLU A 1 184 ? 12.153 -44.453 -20.421 1 85.75 184 GLU A C 1
ATOM 1530 O O . GLU A 1 184 ? 12.24 -44.525 -21.649 1 85.75 184 GLU A O 1
ATOM 1535 N N . LEU A 1 185 ? 11.286 -43.877 -19.759 1 90.84 185 LEU A N 1
ATOM 1536 C CA . LEU A 1 185 ? 10.237 -43.184 -20.5 1 90.84 185 LEU A CA 1
ATOM 1537 C C . LEU A 1 185 ? 10.824 -42.07 -21.36 1 90.84 185 LEU A C 1
ATOM 1539 O O . LEU A 1 185 ? 10.375 -41.848 -22.487 1 90.84 185 LEU A O 1
ATOM 1543 N N . TYR A 1 186 ? 11.811 -41.351 -20.873 1 88.79 186 TYR A N 1
ATOM 1544 C CA . TYR A 1 186 ? 12.485 -40.287 -21.608 1 88.79 186 TYR A CA 1
ATOM 1545 C C . TYR A 1 186 ? 13.09 -40.817 -22.903 1 88.79 186 TYR A C 1
ATOM 1547 O O . TYR A 1 186 ? 12.965 -40.188 -23.957 1 88.79 186 TYR A O 1
ATOM 1555 N N . ARG A 1 187 ? 13.702 -41.909 -22.849 1 88.45 187 ARG A N 1
ATOM 1556 C CA . ARG A 1 187 ? 14.303 -42.523 -24.029 1 88.45 187 ARG A CA 1
ATOM 1557 C C . ARG A 1 187 ? 13.237 -42.912 -25.048 1 88.45 187 ARG A C 1
ATOM 1559 O O . ARG A 1 187 ? 13.431 -42.739 -26.253 1 88.45 187 ARG A O 1
ATOM 1566 N N . GLU A 1 188 ? 12.184 -43.375 -24.488 1 92.44 188 GLU A N 1
ATOM 1567 C CA . GLU A 1 188 ? 11.103 -43.81 -25.367 1 92.44 188 GLU A CA 1
ATOM 1568 C C . GLU A 1 188 ? 10.457 -42.623 -26.076 1 92.44 188 GLU A C 1
ATOM 1570 O O . GLU A 1 188 ? 10.071 -42.725 -27.242 1 92.44 188 GLU A O 1
ATOM 1575 N N . LEU A 1 189 ? 10.342 -41.577 -25.352 1 93.7 189 LEU A N 1
ATOM 1576 C CA . LEU A 1 189 ? 9.671 -40.401 -25.897 1 93.7 189 LEU A CA 1
ATOM 1577 C C . LEU A 1 189 ? 10.566 -39.68 -26.899 1 93.7 189 LEU A C 1
ATOM 1579 O O . LEU A 1 189 ? 10.076 -38.938 -27.753 1 93.7 189 LEU A O 1
ATOM 1583 N N . ALA A 1 190 ? 11.887 -39.751 -26.811 1 91.01 190 ALA A N 1
ATOM 1584 C CA . ALA A 1 190 ? 12.868 -39.281 -27.786 1 91.01 190 ALA A CA 1
ATOM 1585 C C . ALA A 1 190 ? 12.685 -37.794 -28.075 1 91.01 190 ALA A C 1
ATOM 1587 O O . ALA A 1 190 ? 12.546 -37.393 -29.233 1 91.01 190 ALA A O 1
ATOM 1588 N N . PHE A 1 191 ? 12.862 -36.971 -27.064 1 89.94 191 PHE A N 1
ATOM 1589 C CA . PHE A 1 191 ? 12.678 -35.531 -27.195 1 89.94 191 PHE A CA 1
ATOM 1590 C C . PHE A 1 191 ? 13.825 -34.909 -27.983 1 89.94 191 PHE A C 1
ATOM 1592 O O . PHE A 1 191 ? 13.654 -33.868 -28.621 1 89.94 191 PHE A O 1
ATOM 1599 N N . ASP A 1 192 ? 15.064 -35.331 -27.98 1 90.38 192 ASP A N 1
ATOM 1600 C CA . ASP A 1 192 ? 16.29 -34.824 -28.591 1 90.38 192 ASP A CA 1
ATOM 1601 C C . ASP A 1 192 ? 16.662 -33.457 -28.022 1 90.38 192 ASP A C 1
ATOM 1603 O O . ASP A 1 192 ? 17.153 -32.59 -28.748 1 90.38 192 ASP A O 1
ATOM 1607 N N . VAL A 1 193 ? 16.208 -33.058 -26.868 1 94.23 193 VAL A N 1
ATOM 1608 C CA . VAL A 1 193 ? 16.61 -31.9 -26.076 1 94.23 193 VAL A CA 1
ATOM 1609 C C . VAL A 1 193 ? 16.896 -32.33 -24.639 1 94.23 193 VAL A C 1
ATOM 1611 O O . VAL A 1 193 ? 16.425 -33.379 -24.193 1 94.23 193 VAL A O 1
ATOM 1614 N N . PRO A 1 194 ? 17.685 -31.539 -23.899 1 93.22 194 PRO A N 1
ATOM 1615 C CA . PRO A 1 194 ? 18.03 -31.929 -22.53 1 93.22 194 PRO A CA 1
ATOM 1616 C C . PRO A 1 194 ? 16.817 -31.962 -21.603 1 93.22 194 PRO A C 1
ATOM 1618 O O . PRO A 1 194 ? 15.853 -31.22 -21.814 1 93.22 194 PRO A O 1
ATOM 1621 N N . LEU A 1 195 ? 16.914 -32.833 -20.642 1 92.26 195 LEU A N 1
ATOM 1622 C CA . LEU A 1 195 ? 15.934 -32.942 -19.567 1 92.26 195 LEU A CA 1
ATOM 1623 C C . LEU A 1 195 ? 16.344 -32.09 -18.37 1 92.26 195 LEU A C 1
ATOM 1625 O O . LEU A 1 195 ? 17.535 -31.935 -18.091 1 92.26 195 LEU A O 1
ATOM 1629 N N . ILE A 1 196 ? 15.301 -31.537 -17.695 1 91.97 196 ILE A N 1
ATOM 1630 C CA . ILE A 1 196 ? 15.58 -30.863 -16.432 1 91.97 196 ILE A CA 1
ATOM 1631 C C . ILE A 1 196 ? 14.738 -31.483 -15.319 1 91.97 196 ILE A C 1
ATOM 1633 O O . ILE A 1 196 ? 13.7 -32.094 -15.584 1 91.97 196 ILE A O 1
ATOM 1637 N N . MET A 1 197 ? 15.173 -31.402 -14.15 1 87.28 197 MET A N 1
ATOM 1638 C CA . MET A 1 197 ? 14.434 -31.753 -12.941 1 87.28 197 MET A CA 1
ATOM 1639 C C . MET A 1 197 ? 14.568 -30.661 -11.885 1 87.28 197 MET A C 1
ATOM 1641 O O . MET A 1 197 ? 15.682 -30.284 -11.515 1 87.28 197 MET A O 1
ATOM 1645 N N . CYS A 1 198 ? 13.475 -30.197 -11.458 1 87.96 198 CYS A N 1
ATOM 1646 C CA . CYS A 1 198 ? 13.484 -29.07 -10.531 1 87.96 198 CYS A CA 1
ATOM 1647 C C . CYS A 1 198 ? 13.376 -29.551 -9.089 1 87.96 198 CYS A C 1
ATOM 1649 O O . CYS A 1 198 ? 12.506 -30.359 -8.763 1 87.96 198 CYS A O 1
ATOM 1651 N N . ARG A 1 199 ? 14.286 -29.143 -8.319 1 76.73 199 ARG A N 1
ATOM 1652 C CA . ARG A 1 199 ? 14.224 -29.385 -6.881 1 76.73 199 ARG A CA 1
ATOM 1653 C C . ARG A 1 199 ? 13.49 -28.255 -6.167 1 76.73 199 ARG A C 1
ATOM 1655 O O . ARG A 1 199 ? 13.658 -27.084 -6.511 1 76.73 199 ARG A O 1
ATOM 1662 N N . SER A 1 200 ? 12.575 -28.639 -5.319 1 61.61 200 SER A N 1
ATOM 1663 C CA . SER A 1 200 ? 11.918 -27.618 -4.508 1 61.61 200 SER A CA 1
ATOM 1664 C C . SER A 1 200 ? 12.809 -27.172 -3.354 1 61.61 200 SER A C 1
ATOM 1666 O O . SER A 1 200 ? 13.712 -27.902 -2.942 1 61.61 200 SER A O 1
ATOM 1668 N N . SER A 1 201 ? 12.906 -25.769 -2.977 1 57.85 201 SER A N 1
ATOM 1669 C CA . SER A 1 201 ? 13.703 -25.245 -1.872 1 57.85 201 SER A CA 1
ATOM 1670 C C . SER A 1 201 ? 12.89 -25.188 -0.583 1 57.85 201 SER A C 1
ATOM 1672 O O . SER A 1 201 ? 12.453 -24.114 -0.165 1 57.85 201 SER A O 1
ATOM 1674 N N . PRO A 1 202 ? 12.718 -26.343 -0.003 1 53.06 202 PRO A N 1
ATOM 1675 C CA . PRO A 1 202 ? 11.837 -26.336 1.167 1 53.06 202 PRO A CA 1
ATOM 1676 C C . PRO A 1 202 ? 12.309 -25.374 2.255 1 53.06 202 PRO A C 1
ATOM 1678 O O . PRO A 1 202 ? 11.492 -24.842 3.011 1 53.06 202 PRO A O 1
ATOM 1681 N N . GLU A 1 203 ? 13.689 -25.16 2.378 1 54.1 203 GLU A N 1
ATOM 1682 C CA . GLU A 1 203 ? 14.225 -24.338 3.458 1 54.1 203 GLU A CA 1
ATOM 1683 C C . GLU A 1 203 ? 13.715 -22.903 3.365 1 54.1 203 GLU A C 1
ATOM 1685 O O . GLU A 1 203 ? 13.627 -22.202 4.376 1 54.1 203 GLU A O 1
ATOM 1690 N N . GLU A 1 204 ? 13.414 -22.562 2.261 1 55.84 204 GLU A N 1
ATOM 1691 C CA . GLU A 1 204 ? 13.044 -21.161 2.081 1 55.84 204 GLU A CA 1
ATOM 1692 C C . GLU A 1 204 ? 11.544 -20.957 2.275 1 55.84 204 GLU A C 1
ATOM 1694 O O . GLU A 1 204 ? 11.087 -19.83 2.476 1 55.84 204 GLU A O 1
ATOM 1699 N N . VAL A 1 205 ? 10.762 -21.797 2.108 1 53.25 205 VAL A N 1
ATOM 1700 C CA . VAL A 1 205 ? 9.326 -21.604 2.28 1 53.25 205 VAL A CA 1
ATOM 1701 C C . VAL A 1 205 ? 8.86 -22.295 3.559 1 53.25 205 VAL A C 1
ATOM 1703 O O . VAL A 1 205 ? 7.675 -22.257 3.897 1 53.25 205 VAL A O 1
ATOM 1706 N N . GLY A 1 206 ? 9.699 -22.398 4.689 1 45.34 206 GLY A N 1
ATOM 1707 C CA . GLY A 1 206 ? 9.335 -22.929 5.993 1 45.34 206 GLY A CA 1
ATOM 1708 C C . GLY A 1 206 ? 9.178 -24.438 6 1 45.34 206 GLY A C 1
ATOM 1709 O O . GLY A 1 206 ? 9.549 -25.11 5.036 1 45.34 206 GLY A O 1
ATOM 1710 N N . GLU A 1 207 ? 8.479 -24.907 7.213 1 42.26 207 GLU A N 1
ATOM 1711 C CA . GLU A 1 207 ? 8.133 -26.292 7.521 1 42.26 207 GLU A CA 1
ATOM 1712 C C . GLU A 1 207 ? 7.275 -26.904 6.418 1 42.26 207 GLU A C 1
ATOM 1714 O O . GLU A 1 207 ? 6.956 -28.094 6.461 1 42.26 207 GLU A O 1
ATOM 1719 N N . PHE A 1 208 ? 6.768 -26.058 5.782 1 39.88 208 PHE A N 1
ATOM 1720 C CA . PHE A 1 208 ? 5.894 -26.705 4.81 1 39.88 208 PHE A CA 1
ATOM 1721 C C . PHE A 1 208 ? 6.628 -27.827 4.085 1 39.88 208 PHE A C 1
ATOM 1723 O O . PHE A 1 208 ? 6.022 -28.837 3.72 1 39.88 208 PHE A O 1
ATOM 1730 N N . CYS A 1 209 ? 7.795 -27.417 3.681 1 39.31 2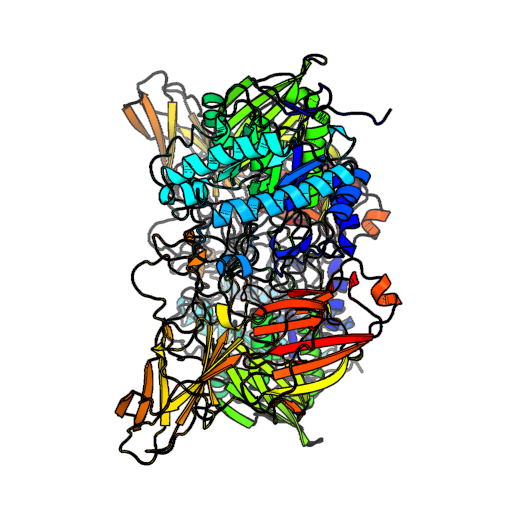09 CYS A N 1
ATOM 1731 C CA . CYS A 1 209 ? 8.598 -28.487 3.098 1 39.31 209 CYS A CA 1
ATOM 1732 C C . CYS A 1 209 ? 9.646 -28.983 4.087 1 39.31 209 CYS A C 1
ATOM 1734 O O . CYS A 1 209 ? 10.846 -28.906 3.817 1 39.31 209 CYS A O 1
ATOM 1736 N N . SER A 1 210 ? 9.434 -28.782 5.329 1 34.81 210 SER A N 1
ATOM 1737 C CA . SER A 1 210 ? 10.411 -29.224 6.32 1 34.81 210 SER A CA 1
ATOM 1738 C C . SER A 1 210 ? 10.867 -30.653 6.047 1 34.81 210 SER A C 1
ATOM 1740 O O . SER A 1 210 ? 10.466 -31.584 6.749 1 34.81 210 SER A O 1
ATOM 1742 N N . CYS A 1 211 ? 10.749 -31.139 4.91 1 34.26 211 CYS A N 1
ATOM 1743 C CA . CYS A 1 211 ? 11.346 -32.47 4.909 1 34.26 211 CYS A CA 1
ATOM 1744 C C . CYS A 1 211 ? 12.751 -32.437 5.5 1 34.26 211 CYS A C 1
ATOM 1746 O O . CYS A 1 211 ? 13.434 -31.414 5.431 1 34.26 211 CYS A O 1
ATOM 1748 N N . SER A 1 212 ? 13.075 -33.485 6.593 1 34.71 212 SER A N 1
ATOM 1749 C CA . SER A 1 212 ? 14.336 -33.879 7.214 1 34.71 212 SER A CA 1
ATOM 1750 C C . SER A 1 212 ? 15.522 -33.549 6.313 1 34.71 212 SER A C 1
ATOM 1752 O O . SER A 1 212 ? 15.349 -33.288 5.121 1 34.71 212 SER A O 1
ATOM 1754 N N . LYS A 1 213 ? 16.654 -34.263 6.803 1 37.01 213 LYS A N 1
ATOM 1755 C CA . LYS A 1 213 ? 17.953 -34.471 6.171 1 37.01 213 LYS A CA 1
ATOM 1756 C C . LYS A 1 213 ? 17.796 -34.829 4.696 1 37.01 213 LYS A C 1
ATOM 1758 O O . LYS A 1 213 ? 16.991 -35.694 4.344 1 37.01 213 LYS A O 1
ATOM 1763 N N . GLU A 1 214 ? 18.108 -33.953 3.91 1 40.09 214 GLU A N 1
ATOM 1764 C CA . GLU A 1 214 ? 18.096 -34.049 2.453 1 40.09 214 GLU A CA 1
ATOM 1765 C C . GLU A 1 214 ? 18.269 -35.494 1.994 1 40.09 214 GLU A C 1
ATOM 1767 O O . GLU A 1 214 ? 19.304 -36.113 2.25 1 40.09 214 GLU A O 1
ATOM 1772 N N . PRO A 1 215 ? 17.302 -36.372 2.061 1 37.4 215 PRO A N 1
ATOM 1773 C CA . PRO A 1 215 ? 17.808 -37.557 1.365 1 37.4 215 PRO A CA 1
ATOM 1774 C C . PRO A 1 215 ? 18.51 -37.216 0.052 1 37.4 215 PRO A C 1
ATOM 1776 O O . PRO A 1 215 ? 18.119 -36.266 -0.632 1 37.4 215 PRO A O 1
ATOM 1779 N N . GLU A 1 216 ? 19.818 -37.402 -0.045 1 37.7 216 GLU A N 1
ATOM 1780 C CA . GLU A 1 216 ? 20.527 -37.378 -1.32 1 37.7 216 GLU A CA 1
ATOM 1781 C C . GLU A 1 216 ? 19.653 -37.919 -2.448 1 37.7 216 GLU A C 1
ATOM 1783 O O . GLU A 1 216 ? 19.458 -39.131 -2.562 1 37.7 216 GLU A O 1
ATOM 1788 N N . LEU A 1 217 ? 18.538 -37.49 -2.654 1 41.23 217 LEU A N 1
ATOM 1789 C CA . LEU A 1 217 ? 17.916 -37.851 -3.923 1 41.23 217 LEU A CA 1
ATOM 1790 C C . LEU A 1 217 ? 18.968 -38.037 -5.011 1 41.23 217 LEU A C 1
ATOM 1792 O O . LEU A 1 217 ? 19.154 -37.16 -5.858 1 41.23 217 LEU A O 1
ATOM 1796 N N . SER A 1 218 ? 20.089 -38.382 -4.647 1 37.45 218 SER A N 1
ATOM 1797 C CA . SER A 1 218 ? 21.242 -38.599 -5.514 1 37.45 218 SER A CA 1
ATOM 1798 C C . SER A 1 218 ? 20.847 -39.35 -6.781 1 37.45 218 SER A C 1
ATOM 1800 O O . SER A 1 218 ? 21.451 -39.156 -7.838 1 37.45 218 SER A O 1
ATOM 1802 N N . THR A 1 219 ? 20.065 -40.498 -6.643 1 38.12 219 THR A N 1
ATOM 1803 C CA . THR A 1 219 ? 20.258 -41.455 -7.727 1 38.12 219 THR A CA 1
ATOM 1804 C C . THR A 1 219 ? 19.471 -41.036 -8.965 1 38.12 219 THR A C 1
ATOM 1806 O O . THR A 1 219 ? 19.749 -41.503 -10.072 1 38.12 219 THR A O 1
ATOM 1809 N N . ILE A 1 220 ? 18.255 -40.719 -8.759 1 40.03 220 ILE A N 1
ATOM 1810 C CA . ILE A 1 220 ? 17.45 -40.712 -9.975 1 40.03 220 ILE A CA 1
ATOM 1811 C C . ILE A 1 220 ? 18.128 -39.851 -11.038 1 40.03 220 ILE A C 1
ATOM 1813 O O . ILE A 1 220 ? 18.211 -40.243 -12.204 1 40.03 220 ILE A O 1
ATOM 1817 N N . ALA A 1 221 ? 18.269 -38.471 -10.667 1 45.19 221 ALA A N 1
ATOM 1818 C CA . ALA A 1 221 ? 18.694 -37.62 -11.775 1 45.19 221 ALA A CA 1
ATOM 1819 C C . ALA A 1 221 ? 20.106 -37.976 -12.23 1 45.19 221 ALA A C 1
ATOM 1821 O O . ALA A 1 221 ? 20.746 -37.205 -12.949 1 45.19 221 ALA A O 1
ATOM 1822 N N . SER A 1 222 ? 20.509 -38.942 -11.646 1 44.26 222 SER A N 1
ATOM 1823 C CA . SER A 1 222 ? 21.876 -39.275 -12.032 1 44.26 222 SER A CA 1
ATOM 1824 C C . SER A 1 222 ? 21.984 -39.51 -13.535 1 44.26 222 SER A C 1
ATOM 1826 O O . SER A 1 222 ? 22.954 -40.106 -14.007 1 44.26 222 SER A O 1
ATOM 1828 N N . VAL A 1 223 ? 20.808 -39.371 -14.093 1 49.66 223 VAL A N 1
ATOM 1829 C CA . VAL A 1 223 ? 21.069 -39.496 -15.523 1 49.66 223 VAL A CA 1
ATOM 1830 C C . VAL A 1 223 ? 21.99 -38.367 -15.981 1 49.66 223 VAL A C 1
ATOM 1832 O O . VAL A 1 223 ? 21.715 -37.192 -15.728 1 49.66 223 VAL A O 1
ATOM 1835 N N . GLU A 1 224 ? 23.155 -38.675 -16.164 1 56.69 224 GLU A N 1
ATOM 1836 C CA . GLU A 1 224 ? 24.199 -37.781 -16.656 1 56.69 224 GLU A CA 1
ATOM 1837 C C . GLU A 1 224 ? 23.637 -36.777 -17.659 1 56.69 224 GLU A C 1
ATOM 1839 O O . GLU A 1 224 ? 24.198 -35.694 -17.842 1 56.69 224 GLU A O 1
ATOM 1844 N N . THR A 1 225 ? 22.282 -37.019 -18.079 1 70.49 225 THR A N 1
ATOM 1845 C CA . THR A 1 225 ? 21.779 -36.14 -19.129 1 70.49 225 THR A CA 1
ATOM 1846 C C . THR A 1 225 ? 20.685 -35.224 -18.589 1 70.49 225 THR A C 1
ATOM 1848 O O . THR A 1 225 ? 20.095 -34.443 -19.339 1 70.49 225 THR A O 1
ATOM 1851 N N . CYS A 1 226 ? 20.449 -35.173 -17.265 1 86.65 226 CYS A N 1
ATOM 1852 C CA . CYS A 1 226 ? 19.395 -34.34 -16.698 1 86.65 226 CYS A CA 1
ATOM 1853 C C . CYS A 1 226 ? 19.983 -33.202 -15.873 1 86.65 226 CYS A C 1
ATOM 1855 O O . CYS A 1 226 ? 20.749 -33.439 -14.937 1 86.65 226 CYS A O 1
ATOM 1857 N N . ILE A 1 227 ? 19.626 -31.977 -16.201 1 91.81 227 ILE A N 1
ATOM 1858 C CA . ILE A 1 227 ? 20.099 -30.808 -15.468 1 91.81 227 ILE A CA 1
ATOM 1859 C C . ILE A 1 227 ? 19.278 -30.631 -14.193 1 91.81 227 ILE A C 1
ATOM 1861 O O . ILE A 1 227 ? 18.047 -30.563 -14.244 1 91.81 227 ILE A O 1
ATOM 1865 N N . GLU A 1 228 ? 19.935 -30.613 -13.059 1 89.77 228 GLU A N 1
ATOM 1866 C CA . GLU A 1 228 ? 19.26 -30.289 -11.806 1 89.77 228 GLU A CA 1
ATOM 1867 C C . GLU A 1 228 ? 19.034 -28.786 -11.674 1 89.77 228 GLU A C 1
ATOM 1869 O O . GLU A 1 228 ? 19.981 -28.001 -11.748 1 89.77 228 GLU A O 1
ATOM 1874 N N . THR A 1 229 ? 17.804 -28.389 -11.592 1 93.1 229 THR A N 1
ATOM 1875 C CA . THR A 1 229 ? 17.44 -26.991 -11.391 1 93.1 229 THR A CA 1
ATOM 1876 C C . THR A 1 229 ? 16.781 -26.794 -10.029 1 93.1 229 THR A C 1
ATOM 1878 O O . THR A 1 229 ? 16.67 -27.738 -9.245 1 93.1 229 THR A O 1
ATOM 1881 N N . PHE A 1 230 ? 16.423 -25.505 -9.659 1 91.54 230 PHE A N 1
ATOM 1882 C CA . PHE A 1 230 ? 15.859 -25.273 -8.334 1 91.54 230 PHE A CA 1
ATOM 1883 C C . PHE A 1 230 ? 14.878 -24.106 -8.36 1 91.54 230 PHE A C 1
ATOM 1885 O O . PHE A 1 230 ? 14.856 -23.328 -9.316 1 91.54 230 PHE A O 1
ATOM 1892 N N . ASN A 1 231 ? 14.027 -24.103 -7.372 1 92.7 231 ASN A N 1
ATOM 1893 C CA . ASN A 1 231 ? 13.116 -23.005 -7.067 1 92.7 231 ASN A CA 1
ATOM 1894 C C . ASN A 1 231 ? 13.524 -22.276 -5.79 1 92.7 231 ASN A C 1
ATOM 1896 O O . ASN A 1 231 ? 13.974 -22.903 -4.829 1 92.7 231 ASN A O 1
ATOM 1900 N N . SER A 1 232 ? 13.431 -20.952 -5.812 1 92.94 232 SER A N 1
ATOM 1901 C CA . SER A 1 232 ? 13.854 -20.209 -4.629 1 92.94 232 SER A CA 1
ATOM 1902 C C . SER A 1 232 ? 13.506 -18.73 -4.752 1 92.94 232 SER A C 1
ATOM 1904 O O . SER A 1 232 ? 13.152 -18.258 -5.834 1 92.94 232 SER A O 1
ATOM 1906 N N . PHE A 1 233 ? 13.608 -18.066 -3.631 1 94.12 233 PHE A N 1
ATOM 1907 C CA . PHE A 1 233 ? 13.545 -16.609 -3.637 1 94.12 233 PHE A CA 1
ATOM 1908 C C . PHE A 1 233 ? 14.901 -16.01 -3.99 1 94.12 233 PHE A C 1
ATOM 1910 O O . PHE A 1 233 ? 14.973 -14.959 -4.63 1 94.12 233 PHE A O 1
ATOM 1917 N N . TYR A 1 234 ? 15.961 -16.714 -3.55 1 95.06 234 TYR A N 1
ATOM 1918 C CA . TYR A 1 234 ? 17.327 -16.246 -3.756 1 95.06 234 TYR A CA 1
ATOM 1919 C C . TYR A 1 234 ? 18.193 -17.341 -4.366 1 95.06 234 TYR A C 1
ATOM 1921 O O . TYR A 1 234 ? 18.7 -18.211 -3.653 1 95.06 234 TYR A O 1
ATOM 1929 N N . GLY A 1 235 ? 18.417 -17.23 -5.593 1 95.97 235 GLY A N 1
ATOM 1930 C CA . GLY A 1 235 ? 19.123 -18.283 -6.306 1 95.97 235 GLY A CA 1
ATOM 1931 C C . GLY A 1 235 ? 20.605 -18.33 -5.986 1 95.97 235 GLY A C 1
ATOM 1932 O O . GLY A 1 235 ? 21.223 -19.395 -6.036 1 95.97 235 GLY A O 1
ATOM 1933 N N . HIS A 1 236 ? 21.227 -17.158 -5.633 1 96.26 236 HIS A N 1
ATOM 1934 C CA . HIS A 1 236 ? 22.666 -17.107 -5.396 1 96.26 236 HIS A CA 1
ATOM 1935 C C . HIS A 1 236 ? 23.059 -17.975 -4.205 1 96.26 236 HIS A C 1
ATOM 1937 O O . HIS A 1 236 ? 24.187 -18.468 -4.137 1 96.26 236 HIS A O 1
ATOM 1943 N N . LYS A 1 237 ? 22.189 -18.253 -3.31 1 93.38 237 LYS A N 1
ATOM 1944 C CA . LYS A 1 237 ? 22.471 -19.04 -2.112 1 93.38 237 LYS A CA 1
ATOM 1945 C C . LYS A 1 237 ? 22.616 -20.521 -2.449 1 93.38 237 LYS A C 1
ATOM 1947 O O . LYS A 1 237 ? 23.102 -21.304 -1.63 1 93.38 237 LYS A O 1
ATOM 1952 N N . LYS A 1 238 ? 22.196 -20.931 -3.664 1 92.92 238 LYS A N 1
ATOM 1953 C CA . LYS A 1 238 ? 22.195 -22.34 -4.049 1 92.92 238 LYS A CA 1
ATOM 1954 C C . LYS A 1 238 ? 23.389 -22.666 -4.941 1 92.92 238 LYS A C 1
ATOM 1956 O O . LYS A 1 238 ? 23.681 -23.837 -5.193 1 92.92 238 LYS A O 1
ATOM 1961 N N . ILE A 1 239 ? 24.096 -21.72 -5.369 1 94.11 239 ILE A N 1
ATOM 1962 C CA . ILE A 1 239 ? 25.101 -21.883 -6.414 1 94.11 239 ILE A CA 1
ATOM 1963 C C . ILE A 1 239 ? 26.255 -22.737 -5.892 1 94.11 239 ILE A C 1
ATOM 1965 O O . ILE A 1 239 ? 26.674 -23.693 -6.548 1 94.11 239 ILE A O 1
ATOM 1969 N N . ALA A 1 240 ? 26.789 -22.402 -4.719 1 91.3 240 ALA A N 1
ATOM 1970 C CA . ALA A 1 240 ? 27.951 -23.11 -4.188 1 91.3 240 ALA A CA 1
ATOM 1971 C C . ALA A 1 240 ? 27.664 -24.601 -4.037 1 91.3 240 ALA A C 1
ATOM 1973 O O . ALA A 1 240 ? 28.476 -25.439 -4.434 1 91.3 240 ALA A O 1
ATOM 1974 N N . ASP A 1 241 ? 26.543 -24.948 -3.538 1 89.64 241 ASP A N 1
ATOM 1975 C CA . ASP A 1 241 ? 26.154 -26.34 -3.33 1 89.64 241 ASP A CA 1
ATOM 1976 C C . ASP A 1 241 ? 25.97 -27.062 -4.663 1 89.64 241 ASP A C 1
ATOM 1978 O O . ASP A 1 241 ? 26.451 -28.184 -4.838 1 89.64 241 ASP A O 1
ATOM 1982 N N . LEU A 1 242 ? 25.258 -26.504 -5.632 1 90.3 242 LEU A N 1
ATOM 1983 C CA . LEU A 1 242 ? 24.998 -27.122 -6.927 1 90.3 242 LEU A CA 1
ATOM 1984 C C . LEU A 1 242 ? 26.297 -27.334 -7.699 1 90.3 242 LEU A C 1
ATOM 1986 O O . LEU A 1 242 ? 26.469 -28.357 -8.365 1 90.3 242 LEU A O 1
ATOM 1990 N N . ARG A 1 243 ? 27.184 -26.351 -7.611 1 91.02 243 ARG A N 1
ATOM 1991 C CA . ARG A 1 243 ? 28.47 -26.479 -8.288 1 91.02 243 ARG A CA 1
ATOM 1992 C C . ARG A 1 243 ? 29.273 -27.646 -7.723 1 91.02 243 ARG A C 1
ATOM 1994 O O . ARG A 1 243 ? 29.976 -28.338 -8.461 1 91.02 243 ARG A O 1
ATOM 2001 N N . ARG A 1 244 ? 29.218 -27.816 -6.462 1 90.06 244 ARG A N 1
ATOM 2002 C CA . ARG A 1 244 ? 29.93 -28.913 -5.815 1 90.06 244 ARG A CA 1
ATOM 2003 C C . ARG A 1 244 ? 29.334 -30.261 -6.21 1 90.06 244 ARG A C 1
ATOM 2005 O O . ARG A 1 244 ? 30.067 -31.199 -6.531 1 90.06 244 ARG A O 1
ATOM 2012 N N . ARG A 1 245 ? 28.035 -30.362 -6.325 1 86.41 245 ARG A N 1
ATOM 2013 C CA . ARG A 1 245 ? 27.354 -31.633 -6.551 1 86.41 245 ARG A CA 1
ATOM 2014 C C . ARG A 1 245 ? 27.3 -31.968 -8.038 1 86.41 245 ARG A C 1
ATOM 2016 O O . ARG A 1 245 ? 27.343 -33.141 -8.417 1 86.41 245 ARG A O 1
ATOM 2023 N N . LYS A 1 246 ? 27.103 -30.905 -8.835 1 88.74 246 LYS A N 1
ATOM 2024 C CA . LYS A 1 246 ? 26.935 -31.075 -10.276 1 88.74 246 LYS A CA 1
ATOM 2025 C C . LYS A 1 246 ? 27.883 -30.164 -11.051 1 88.74 246 LYS A C 1
ATOM 2027 O O . LYS A 1 246 ? 27.44 -29.301 -11.811 1 88.74 246 LYS A O 1
ATOM 2032 N N . PRO A 1 247 ? 29.157 -30.346 -10.949 1 89.64 247 PRO A N 1
ATOM 2033 C CA . PRO A 1 247 ? 30.14 -29.423 -11.523 1 89.64 247 PRO A CA 1
ATOM 2034 C C . PRO A 1 247 ? 30.079 -29.372 -13.048 1 89.64 247 PRO A C 1
ATOM 2036 O O . PRO A 1 247 ? 30.622 -28.448 -13.659 1 89.64 247 PRO A O 1
ATOM 2039 N N . HIS A 1 248 ? 29.471 -30.343 -13.709 1 90.47 248 HIS A N 1
ATOM 2040 C CA . HIS A 1 248 ? 29.472 -30.402 -15.167 1 90.47 248 HIS A CA 1
ATOM 2041 C C . HIS A 1 248 ? 28.171 -29.854 -15.742 1 90.47 248 HIS A C 1
ATOM 2043 O O . HIS A 1 248 ? 27.927 -29.959 -16.946 1 90.47 248 HIS A O 1
ATOM 2049 N N . GLN A 1 249 ? 27.282 -29.303 -14.922 1 92.91 249 GLN A N 1
ATOM 2050 C CA . GLN A 1 249 ? 25.994 -28.78 -15.366 1 92.91 249 GLN A CA 1
ATOM 2051 C C . GLN A 1 249 ? 25.907 -27.272 -15.146 1 92.91 249 GLN A C 1
ATOM 2053 O O . GLN A 1 249 ? 26.515 -26.739 -14.215 1 92.91 249 GLN A O 1
ATOM 2058 N N . PRO A 1 250 ? 25.2 -26.589 -15.989 1 95.35 250 PRO A N 1
ATOM 2059 C CA . PRO A 1 250 ? 24.952 -25.167 -15.737 1 95.35 250 PRO A CA 1
ATOM 2060 C C . PRO A 1 250 ? 23.987 -24.933 -14.577 1 95.35 250 PRO A C 1
ATOM 2062 O O . PRO A 1 250 ? 23.191 -25.814 -14.244 1 95.35 250 PRO A O 1
ATOM 2065 N N . ILE A 1 251 ? 24.037 -23.825 -13.929 1 95.67 251 ILE A N 1
ATOM 2066 C CA . ILE A 1 251 ? 23.165 -23.486 -12.809 1 95.67 251 ILE A CA 1
ATOM 2067 C C . ILE A 1 251 ? 21.951 -22.711 -13.317 1 95.67 251 ILE A C 1
ATOM 2069 O O . ILE A 1 251 ? 22.069 -21.547 -13.708 1 95.67 251 ILE A O 1
ATOM 2073 N N . LEU A 1 252 ? 20.823 -23.405 -13.319 1 96.33 252 LEU A N 1
ATOM 2074 C CA . LEU A 1 252 ? 19.583 -22.817 -13.814 1 96.33 252 LEU A CA 1
ATOM 2075 C C . LEU A 1 252 ? 18.57 -22.654 -12.685 1 96.33 252 LEU A C 1
ATOM 2077 O O . LEU A 1 252 ? 18.323 -23.594 -11.927 1 96.33 252 LEU A O 1
ATOM 2081 N N . TRP A 1 253 ? 18.104 -21.467 -12.497 1 96.35 253 TRP A N 1
ATOM 2082 C CA . TRP A 1 253 ? 17.066 -21.088 -11.543 1 96.35 253 TRP A CA 1
ATOM 2083 C C . TRP A 1 253 ? 15.696 -21.056 -12.213 1 96.35 253 TRP A C 1
ATOM 2085 O O . TRP A 1 253 ? 15.27 -20.016 -12.719 1 96.35 253 TRP A O 1
ATOM 2095 N N . THR A 1 254 ? 14.973 -22.135 -12.218 1 94.18 254 THR A N 1
ATOM 2096 C CA . THR A 1 254 ? 13.824 -22.296 -13.102 1 94.18 254 THR A CA 1
ATOM 2097 C C . THR A 1 254 ? 12.581 -21.654 -12.495 1 94.18 254 THR A C 1
ATOM 2099 O O . THR A 1 254 ? 11.644 -21.3 -13.214 1 94.18 254 THR A O 1
ATOM 2102 N N . GLU A 1 255 ? 12.467 -21.568 -11.161 1 95.24 255 GLU A N 1
ATOM 2103 C CA . GLU A 1 255 ? 11.434 -20.743 -10.54 1 95.24 255 GLU A CA 1
ATOM 2104 C C . GLU A 1 255 ? 12.048 -19.665 -9.652 1 95.24 255 GLU A C 1
ATOM 2106 O O . GLU A 1 255 ? 12.259 -19.884 -8.457 1 95.24 255 GLU A O 1
ATOM 2111 N N . PHE A 1 256 ? 12.275 -18.62 -10.25 1 96.54 256 PHE A N 1
ATOM 2112 C CA . PHE A 1 256 ? 12.597 -17.414 -9.498 1 96.54 256 PHE A CA 1
ATOM 2113 C C . PHE A 1 256 ? 11.332 -16.765 -8.948 1 96.54 256 PHE A C 1
ATOM 2115 O O . PHE A 1 256 ? 10.613 -16.079 -9.677 1 96.54 256 PHE A O 1
ATOM 2122 N N . TRP A 1 257 ? 11.072 -17.028 -7.688 1 95.28 257 TRP A N 1
ATOM 2123 C CA . TRP A 1 257 ? 9.846 -16.544 -7.063 1 95.28 257 TRP A CA 1
ATOM 2124 C C . TRP A 1 257 ? 9.896 -15.033 -6.863 1 95.28 257 TRP A C 1
ATOM 2126 O O . TRP A 1 257 ? 10.533 -14.545 -5.927 1 95.28 257 TRP A O 1
ATOM 2136 N N . ILE A 1 258 ? 9.138 -14.318 -7.658 1 95.65 258 ILE A N 1
ATOM 2137 C CA . ILE A 1 258 ? 9.17 -12.861 -7.598 1 95.65 258 ILE A CA 1
ATOM 2138 C C . ILE A 1 258 ? 7.994 -12.352 -6.767 1 95.65 258 ILE A C 1
ATOM 2140 O O . ILE A 1 258 ? 7.797 -11.142 -6.634 1 95.65 258 ILE A O 1
ATOM 2144 N N . GLY A 1 259 ? 7.246 -13.175 -6.307 1 92.5 259 GLY A N 1
ATOM 2145 C CA . GLY A 1 259 ? 6.087 -12.923 -5.465 1 92.5 259 GLY A CA 1
ATOM 2146 C C . GLY A 1 259 ? 5.526 -14.182 -4.831 1 92.5 259 GLY A C 1
ATOM 2147 O O . GLY A 1 259 ? 6.266 -15.129 -4.559 1 92.5 259 GLY A O 1
ATOM 2148 N N . TRP A 1 260 ? 4.229 -14.119 -4.567 1 92.08 260 TRP A N 1
ATOM 2149 C CA . TRP A 1 260 ? 3.536 -15.275 -4.008 1 92.08 260 TRP A CA 1
ATOM 2150 C C . TRP A 1 260 ? 2.034 -15.182 -4.255 1 92.08 260 TRP A C 1
ATOM 2152 O O . TRP A 1 260 ? 1.502 -14.092 -4.479 1 92.08 260 TRP A O 1
ATOM 2162 N N . TYR A 1 261 ? 1.428 -16.24 -4.285 1 91.34 261 TYR A N 1
ATOM 2163 C CA . TYR A 1 261 ? -0.008 -16.276 -4.542 1 91.34 261 TYR A CA 1
ATOM 2164 C C . TYR A 1 261 ? -0.796 -15.971 -3.274 1 91.34 261 TYR A C 1
ATOM 2166 O O . TYR A 1 261 ? -0.283 -16.127 -2.163 1 91.34 261 TYR A O 1
ATOM 2174 N N . ASP A 1 262 ? -1.992 -15.572 -3.457 1 90.33 262 ASP A N 1
ATOM 2175 C CA . ASP A 1 262 ? -2.876 -15.236 -2.344 1 90.33 262 ASP A CA 1
ATOM 2176 C C . ASP A 1 262 ? -3.867 -16.365 -2.071 1 90.33 262 ASP A C 1
ATOM 2178 O O . ASP A 1 262 ? -4.33 -17.031 -3 1 90.33 262 ASP A O 1
ATOM 2182 N N . ILE A 1 263 ? -4.187 -16.569 -0.828 1 89.43 263 ILE A N 1
ATOM 2183 C CA . ILE A 1 263 ? -5.216 -17.511 -0.402 1 89.43 263 ILE A CA 1
ATOM 2184 C C . ILE A 1 263 ? -6.333 -16.764 0.324 1 89.43 263 ILE A C 1
ATOM 2186 O O . ILE A 1 263 ? -6.084 -15.751 0.983 1 89.43 263 ILE A O 1
ATOM 2190 N N . TRP A 1 264 ? -7.471 -17.264 0.195 1 89.19 264 TRP A N 1
ATOM 2191 C CA . TRP A 1 264 ? -8.622 -16.617 0.817 1 89.19 264 TRP A CA 1
ATOM 2192 C C . TRP A 1 264 ? -8.383 -16.398 2.308 1 89.19 264 TRP A C 1
ATOM 2194 O O . TRP A 1 264 ? -7.822 -17.261 2.986 1 89.19 264 TRP A O 1
ATOM 2204 N N . THR A 1 265 ? -8.768 -15.273 2.897 1 83.73 265 THR A N 1
ATOM 2205 C CA . THR A 1 265 ? -8.768 -14.854 4.294 1 83.73 265 THR A CA 1
ATOM 2206 C C . THR A 1 265 ? -7.396 -14.321 4.699 1 83.73 265 THR A C 1
ATOM 2208 O O . THR A 1 265 ? -7.183 -13.954 5.856 1 83.73 265 THR A O 1
ATOM 2211 N N . SER A 1 266 ? -6.462 -14.338 3.798 1 85.66 266 SER A N 1
ATOM 2212 C CA . SER A 1 266 ? -5.145 -13.783 4.092 1 85.66 266 SER A CA 1
ATOM 2213 C C . SER A 1 266 ? -4.958 -12.424 3.426 1 85.66 266 SER A C 1
ATOM 2215 O O . SER A 1 266 ? -5.601 -12.126 2.418 1 85.66 266 SER A O 1
ATOM 2217 N N . ALA A 1 267 ? -4.027 -11.676 4.06 1 85.68 267 ALA A N 1
ATOM 2218 C CA . ALA A 1 267 ? -3.664 -10.408 3.432 1 85.68 267 ALA A CA 1
ATOM 2219 C C . ALA A 1 267 ? -2.906 -10.639 2.128 1 85.68 267 ALA A C 1
ATOM 2221 O O . ALA A 1 267 ? -2.161 -11.613 1.999 1 85.68 267 ALA A O 1
ATOM 2222 N N . PRO A 1 268 ? -3.161 -9.697 1.181 1 86.51 268 PRO A N 1
ATOM 2223 C CA . PRO A 1 268 ? -2.416 -9.841 -0.072 1 86.51 268 PRO A CA 1
ATOM 2224 C C . PRO A 1 268 ? -0.903 -9.835 0.137 1 86.51 268 PRO A C 1
ATOM 2226 O O . PRO A 1 268 ? -0.399 -9.123 1.009 1 86.51 268 PRO A O 1
ATOM 2229 N N . ARG A 1 269 ? -0.171 -10.586 -0.646 1 87.11 269 ARG A N 1
ATOM 2230 C CA . ARG A 1 269 ? 1.27 -10.792 -0.544 1 87.11 269 ARG A CA 1
ATOM 2231 C C . ARG A 1 269 ? 2.013 -10.007 -1.62 1 87.11 269 ARG A C 1
ATOM 2233 O O . ARG A 1 269 ? 1.558 -9.925 -2.762 1 87.11 269 ARG A O 1
ATOM 2240 N N . LYS A 1 270 ? 3.103 -9.406 -1.146 1 85.31 270 LYS A N 1
ATOM 2241 C CA . LYS A 1 270 ? 3.894 -8.573 -2.047 1 85.31 270 LYS A CA 1
ATOM 2242 C C . LYS A 1 270 ? 5.388 -8.787 -1.825 1 85.31 270 LYS A C 1
ATOM 2244 O O . LYS A 1 270 ? 5.82 -9.078 -0.707 1 85.31 270 LYS A O 1
ATOM 2249 N N . ARG A 1 271 ? 6.118 -8.746 -2.858 1 89.6 271 ARG A N 1
ATOM 2250 C CA . ARG A 1 271 ? 7.576 -8.689 -2.84 1 89.6 271 ARG A CA 1
ATOM 2251 C C . ARG A 1 271 ? 8.083 -7.425 -3.526 1 89.6 271 ARG A C 1
ATOM 2253 O O . ARG A 1 271 ? 7.596 -7.055 -4.596 1 89.6 271 ARG A O 1
ATOM 2260 N N . SER A 1 272 ? 8.997 -6.715 -2.904 1 85.13 272 SER A N 1
ATOM 2261 C CA . SER A 1 272 ? 9.422 -5.419 -3.424 1 85.13 272 SER A CA 1
ATOM 2262 C C . SER A 1 272 ? 10.205 -5.575 -4.724 1 85.13 272 SER A C 1
ATOM 2264 O O . SER A 1 272 ? 10.919 -6.563 -4.91 1 85.13 272 SER A O 1
ATOM 2266 N N . THR A 1 273 ? 10.076 -4.614 -5.604 1 87.57 273 THR A N 1
ATOM 2267 C CA . THR A 1 273 ? 10.824 -4.561 -6.855 1 87.57 273 THR A CA 1
ATOM 2268 C C . THR A 1 273 ? 12.326 -4.596 -6.589 1 87.57 273 THR A C 1
ATOM 2270 O O . THR A 1 273 ? 13.071 -5.282 -7.293 1 87.57 273 THR A O 1
ATOM 2273 N N . GLU A 1 274 ? 12.829 -3.926 -5.508 1 86.47 274 GLU A N 1
ATOM 2274 C CA . GLU A 1 274 ? 14.246 -3.86 -5.165 1 86.47 274 GLU A CA 1
ATOM 2275 C C . GLU A 1 274 ? 14.802 -5.244 -4.843 1 86.47 274 GLU A C 1
ATOM 2277 O O . GLU A 1 274 ? 15.912 -5.585 -5.257 1 86.47 274 GLU A O 1
ATOM 2282 N N . ASP A 1 275 ? 13.981 -5.957 -4.112 1 91.06 275 ASP A N 1
ATOM 2283 C CA . ASP A 1 275 ? 14.431 -7.29 -3.72 1 91.06 275 ASP A CA 1
ATOM 2284 C C . ASP A 1 275 ? 14.538 -8.212 -4.933 1 91.06 275 ASP A C 1
ATOM 2286 O O . ASP A 1 275 ? 15.455 -9.031 -5.016 1 91.06 275 ASP A O 1
ATOM 2290 N N . VAL A 1 276 ? 13.57 -8.122 -5.838 1 94.26 276 VAL A N 1
ATOM 2291 C CA . VAL A 1 276 ? 13.585 -8.948 -7.041 1 94.26 276 VAL A CA 1
ATOM 2292 C C . VAL A 1 276 ? 14.816 -8.615 -7.881 1 94.26 276 VAL A C 1
ATOM 2294 O O . VAL A 1 276 ? 15.518 -9.515 -8.349 1 94.26 276 VAL A O 1
ATOM 2297 N N . ILE A 1 277 ? 15.088 -7.347 -8.05 1 94.57 277 ILE A N 1
ATOM 2298 C CA . ILE A 1 277 ? 16.228 -6.902 -8.843 1 94.57 277 ILE A CA 1
ATOM 2299 C C . ILE A 1 277 ? 17.526 -7.375 -8.191 1 94.57 277 ILE A C 1
ATOM 2301 O O . ILE A 1 277 ? 18.422 -7.878 -8.872 1 94.57 277 ILE A O 1
ATOM 2305 N N . TYR A 1 278 ? 17.593 -7.197 -6.858 1 95.42 278 TYR A N 1
ATOM 2306 C CA . TYR A 1 278 ? 18.758 -7.677 -6.124 1 95.42 278 TYR A CA 1
ATOM 2307 C C . TYR A 1 278 ? 18.981 -9.165 -6.367 1 95.42 278 TYR A C 1
ATOM 2309 O O . TYR A 1 278 ? 20.093 -9.587 -6.694 1 95.42 278 TYR A O 1
ATOM 2317 N N . ALA A 1 279 ? 17.927 -9.948 -6.237 1 96.61 279 ALA A N 1
ATOM 2318 C CA . ALA A 1 279 ? 18.035 -11.4 -6.359 1 96.61 279 ALA A CA 1
ATOM 2319 C C . ALA A 1 279 ? 18.517 -11.799 -7.751 1 96.61 279 ALA A C 1
ATOM 2321 O O . ALA A 1 279 ? 19.387 -12.662 -7.89 1 96.61 279 ALA A O 1
ATOM 2322 N N . ALA A 1 280 ? 17.964 -11.174 -8.753 1 97.62 280 ALA A N 1
ATOM 2323 C CA . ALA A 1 280 ? 18.321 -11.501 -10.132 1 97.62 280 ALA A CA 1
ATOM 2324 C C . ALA A 1 280 ? 19.79 -11.19 -10.406 1 97.62 280 ALA A C 1
ATOM 2326 O O . ALA A 1 280 ? 20.535 -12.051 -10.878 1 97.62 280 ALA A O 1
ATOM 2327 N N . LEU A 1 281 ? 20.171 -9.988 -10.058 1 97.84 281 LEU A N 1
ATOM 2328 C CA . LEU A 1 281 ? 21.52 -9.536 -10.379 1 97.84 281 LEU A CA 1
ATOM 2329 C C . LEU A 1 281 ? 22.555 -10.272 -9.534 1 97.84 281 LEU A C 1
ATOM 2331 O O . LEU A 1 281 ? 23.637 -10.605 -10.022 1 97.84 281 LEU A O 1
ATOM 2335 N N . ARG A 1 282 ? 22.228 -10.476 -8.285 1 97.82 282 ARG A N 1
ATOM 2336 C CA . ARG A 1 282 ? 23.156 -11.176 -7.403 1 97.82 282 ARG A CA 1
ATOM 2337 C C . ARG A 1 282 ? 23.415 -12.596 -7.895 1 97.82 282 ARG A C 1
ATOM 2339 O O . ARG A 1 282 ? 24.523 -13.116 -7.75 1 97.82 282 ARG A O 1
ATOM 2346 N N . PHE A 1 283 ? 22.467 -13.291 -8.419 1 98.05 283 PHE A N 1
ATOM 2347 C CA . PHE A 1 283 ? 22.585 -14.632 -8.98 1 98.05 283 PHE A CA 1
ATOM 2348 C C . PHE A 1 283 ? 23.498 -14.63 -10.2 1 98.05 283 PHE A C 1
ATOM 2350 O O . PHE A 1 283 ? 24.399 -15.464 -10.308 1 98.05 283 PHE A O 1
ATOM 2357 N N . ILE A 1 284 ? 23.26 -13.688 -11.099 1 98.22 284 ILE A N 1
ATOM 2358 C CA . ILE A 1 284 ? 24.063 -13.593 -12.313 1 98.22 284 ILE A CA 1
ATOM 2359 C C . ILE A 1 284 ? 25.499 -13.216 -11.954 1 98.22 284 ILE A C 1
ATOM 2361 O O . ILE A 1 284 ? 26.45 -13.731 -12.546 1 98.22 284 ILE A O 1
ATOM 2365 N N . ALA A 1 285 ? 25.626 -12.333 -10.973 1 97.68 285 ALA A N 1
ATOM 2366 C CA . ALA A 1 285 ? 26.942 -11.872 -10.536 1 97.68 285 ALA A CA 1
ATOM 2367 C C . ALA A 1 285 ? 27.847 -13.05 -10.186 1 97.68 285 ALA A C 1
ATOM 2369 O O . ALA A 1 285 ? 29.054 -13.009 -10.435 1 97.68 285 ALA A O 1
ATOM 2370 N N . GLN A 1 286 ? 27.285 -14.075 -9.672 1 96.85 286 GLN A N 1
ATOM 2371 C CA . GLN A 1 286 ? 28.064 -15.192 -9.149 1 96.85 286 GLN A CA 1
ATOM 2372 C C . GLN A 1 286 ? 28.157 -16.323 -10.17 1 96.85 286 GLN A C 1
ATOM 2374 O O . GLN A 1 286 ? 28.699 -17.39 -9.875 1 96.85 286 GLN A O 1
ATOM 2379 N N . GLY A 1 287 ? 27.576 -16.154 -11.317 1 96.55 287 GLY A N 1
ATOM 2380 C CA . GLY A 1 287 ? 27.803 -17.093 -12.404 1 96.55 287 GLY A CA 1
ATOM 2381 C C . GLY A 1 287 ? 26.569 -17.898 -12.765 1 96.55 287 GLY A C 1
ATOM 2382 O O . GLY A 1 287 ? 26.671 -18.948 -13.402 1 96.55 287 GLY A O 1
ATOM 2383 N N . GLY A 1 288 ? 25.378 -17.503 -12.332 1 97.2 288 GLY A N 1
ATOM 2384 C CA . GLY A 1 288 ? 24.169 -18.147 -12.82 1 97.2 288 GLY A CA 1
ATOM 2385 C C . GLY A 1 288 ? 24.054 -18.133 -14.333 1 97.2 288 GLY A C 1
ATOM 2386 O O . GLY A 1 288 ? 24.422 -17.15 -14.979 1 97.2 288 GLY A O 1
ATOM 2387 N N . ALA A 1 289 ? 23.535 -19.232 -14.892 1 96.95 289 ALA A N 1
ATOM 2388 C CA . ALA A 1 289 ? 23.459 -19.389 -16.342 1 96.95 289 ALA A CA 1
ATOM 2389 C C . ALA A 1 289 ? 22.11 -18.917 -16.875 1 96.95 289 ALA A C 1
ATOM 2391 O O . ALA A 1 289 ? 21.951 -18.705 -18.079 1 96.95 289 ALA A O 1
ATOM 2392 N N . GLY A 1 290 ? 21.149 -18.828 -15.993 1 96.71 290 GLY A N 1
ATOM 2393 C CA . GLY A 1 290 ? 19.827 -18.376 -16.397 1 96.71 290 GLY A CA 1
ATOM 2394 C C . GLY A 1 290 ? 18.783 -18.536 -15.309 1 96.71 290 GLY A C 1
ATOM 2395 O O . GLY A 1 290 ? 18.991 -19.278 -14.346 1 96.71 290 GLY A O 1
ATOM 2396 N N . PHE A 1 291 ? 17.732 -17.797 -15.418 1 97.98 291 PHE A N 1
ATOM 2397 C CA . PHE A 1 291 ? 16.616 -17.934 -14.489 1 97.98 291 PHE A CA 1
ATOM 2398 C C . PHE A 1 291 ? 15.291 -17.66 -15.19 1 97.98 291 PHE A C 1
ATOM 2400 O O . PHE A 1 291 ? 15.27 -17.135 -16.306 1 97.98 291 PHE A O 1
ATOM 2407 N N . SER A 1 292 ? 14.191 -18.1 -14.616 1 98 292 SER A N 1
ATOM 2408 C CA . SER A 1 292 ? 12.829 -17.841 -15.071 1 98 292 SER A CA 1
ATOM 2409 C C . SER A 1 292 ? 12.01 -17.14 -13.993 1 98 292 SER A C 1
ATOM 2411 O O . SER A 1 292 ? 11.786 -17.695 -12.916 1 98 292 SER A O 1
ATOM 2413 N N . TYR A 1 293 ? 11.551 -15.9 -14.324 1 98.15 293 TYR A N 1
ATOM 2414 C CA . TYR A 1 293 ? 10.689 -15.183 -13.39 1 98.15 293 TYR A CA 1
ATOM 2415 C C . TYR A 1 293 ? 9.379 -15.931 -13.172 1 98.15 293 TYR A C 1
ATOM 2417 O O . TYR A 1 293 ? 8.633 -16.178 -14.123 1 98.15 293 TYR A O 1
ATOM 2425 N N . TYR A 1 294 ? 9.189 -16.397 -11.951 1 96.68 294 TYR A N 1
ATOM 2426 C CA . TYR A 1 294 ? 7.941 -17.056 -11.585 1 96.68 294 TYR A CA 1
ATOM 2427 C C . TYR A 1 294 ? 7.109 -16.174 -10.662 1 96.68 294 TYR A C 1
ATOM 2429 O O . TYR A 1 294 ? 7.485 -15.941 -9.51 1 96.68 294 TYR A O 1
ATOM 2437 N N . MET A 1 295 ? 6.081 -15.559 -11.277 1 96.53 295 MET A N 1
ATOM 2438 C CA . MET A 1 295 ? 5.445 -15.593 -12.591 1 96.53 295 MET A CA 1
ATOM 2439 C C . MET A 1 295 ? 5.737 -14.315 -13.37 1 96.53 295 MET A C 1
ATOM 2441 O O . MET A 1 295 ? 5.742 -13.223 -12.8 1 96.53 295 MET A O 1
ATOM 2445 N N . PHE A 1 296 ? 5.853 -14.483 -14.627 1 98 296 PHE A N 1
ATOM 2446 C CA . PHE A 1 296 ? 6.106 -13.298 -15.438 1 98 296 PHE A CA 1
ATOM 2447 C C . PHE A 1 296 ? 4.801 -12.595 -15.79 1 98 296 PHE A C 1
ATOM 2449 O O . PHE A 1 296 ? 4.767 -11.37 -15.925 1 98 296 PHE A O 1
ATOM 2456 N N . HIS A 1 297 ? 3.778 -13.319 -15.978 1 97.52 297 HIS A N 1
ATOM 2457 C CA . HIS A 1 297 ? 2.422 -12.81 -16.155 1 97.52 297 HIS A CA 1
ATOM 2458 C C . HIS A 1 297 ? 1.496 -13.316 -15.055 1 97.52 297 HIS A C 1
ATOM 2460 O O . HIS A 1 297 ? 1.347 -14.527 -14.871 1 97.52 297 HIS A O 1
ATOM 2466 N N . GLY A 1 298 ? 0.91 -12.324 -14.398 1 95.8 298 GLY A N 1
ATOM 2467 C CA . GLY A 1 298 ? -0.127 -12.721 -13.458 1 95.8 298 GLY A CA 1
ATOM 2468 C C . GLY A 1 298 ? -1.389 -13.218 -14.138 1 95.8 298 GLY A C 1
ATOM 2469 O O . GLY A 1 298 ? -1.868 -12.605 -15.094 1 95.8 298 GLY A O 1
ATOM 2470 N N . GLY A 1 299 ? -1.903 -14.305 -13.705 1 95.47 299 GLY A N 1
ATOM 2471 C CA . GLY A 1 299 ? -3.04 -14.91 -14.38 1 95.47 299 GLY A CA 1
ATOM 2472 C C . GLY A 1 299 ? -4.312 -14.875 -13.554 1 95.47 299 GLY A C 1
ATOM 2473 O O . GLY A 1 299 ? -4.385 -14.169 -12.546 1 95.47 299 GLY A O 1
ATOM 2474 N N . THR A 1 300 ? -5.313 -15.457 -14.083 1 96.24 300 THR A N 1
ATOM 2475 C CA . THR A 1 300 ? -6.618 -15.631 -13.456 1 96.24 300 THR A CA 1
ATOM 2476 C C . THR A 1 300 ? -7.034 -17.099 -13.47 1 96.24 300 THR A C 1
ATOM 2478 O O . THR A 1 300 ? -6.87 -17.786 -14.48 1 96.24 300 THR A O 1
ATOM 2481 N N . HIS A 1 301 ? -7.47 -17.572 -12.377 1 95.36 301 HIS A N 1
ATOM 2482 C CA . HIS A 1 301 ? -8.057 -18.907 -12.353 1 95.36 301 HIS A CA 1
ATOM 2483 C C . HIS A 1 301 ? -9.479 -18.894 -12.905 1 95.36 301 HIS A C 1
ATOM 2485 O O . HIS A 1 301 ? -10.445 -18.82 -12.143 1 95.36 301 HIS A O 1
ATOM 2491 N N . PHE A 1 302 ? -9.558 -19.049 -14.172 1 92.96 302 PHE A N 1
ATOM 2492 C CA . PHE A 1 302 ? -10.871 -19.156 -14.795 1 92.96 302 PHE A CA 1
ATOM 2493 C C . PHE A 1 302 ? -11.501 -20.512 -14.502 1 92.96 302 PHE A C 1
ATOM 2495 O O . PHE A 1 302 ? -10.803 -21.461 -14.138 1 92.96 302 PHE A O 1
ATOM 2502 N N . ASN A 1 303 ? -12.764 -20.488 -14.53 1 87.48 303 ASN A N 1
ATOM 2503 C CA . ASN A 1 303 ? -13.501 -21.732 -14.338 1 87.48 303 ASN A CA 1
ATOM 2504 C C . ASN A 1 303 ? -13.146 -22.395 -13.011 1 87.48 303 ASN A C 1
ATOM 2506 O O . ASN A 1 303 ? -13.2 -21.756 -11.959 1 87.48 303 ASN A O 1
ATOM 2510 N N . ASN A 1 304 ? -12.652 -23.594 -12.999 1 84.89 304 ASN A N 1
ATOM 2511 C CA . ASN A 1 304 ? -12.344 -24.329 -11.777 1 84.89 304 ASN A CA 1
ATOM 2512 C C . ASN A 1 304 ? -10.851 -24.627 -11.663 1 84.89 304 ASN A C 1
ATOM 2514 O O . ASN A 1 304 ? -10.46 -25.663 -11.122 1 84.89 304 ASN A O 1
ATOM 2518 N N . LEU A 1 305 ? -10.06 -23.695 -12.117 1 92.16 305 LEU A N 1
ATOM 2519 C CA . LEU A 1 305 ? -8.626 -23.95 -12.187 1 92.16 305 LEU A CA 1
ATOM 2520 C C . LEU A 1 305 ? -7.973 -23.762 -10.822 1 92.16 305 LEU A C 1
ATOM 2522 O O . LEU A 1 305 ? -6.89 -24.296 -10.568 1 92.16 305 LEU A O 1
ATOM 2526 N N . ALA A 1 306 ? -8.582 -23.025 -9.991 1 92.4 306 ALA A N 1
ATOM 2527 C CA . ALA A 1 306 ? -7.942 -22.693 -8.721 1 92.4 306 ALA A CA 1
ATOM 2528 C C . ALA A 1 306 ? -7.852 -23.917 -7.815 1 92.4 306 ALA A C 1
ATOM 2530 O O . ALA A 1 306 ? -8.801 -24.701 -7.723 1 92.4 306 ALA A O 1
ATOM 2531 N N . MET A 1 307 ? -6.758 -24.019 -7.19 1 92.94 307 MET A N 1
ATOM 2532 C CA . MET A 1 307 ? -6.613 -25.034 -6.151 1 92.94 307 MET A CA 1
ATOM 2533 C C . MET A 1 307 ? -7.394 -24.647 -4.899 1 92.94 307 MET A C 1
ATOM 2535 O O . MET A 1 307 ? -7.991 -23.571 -4.844 1 92.94 307 MET A O 1
ATOM 2539 N N . TYR A 1 308 ? -7.313 -25.539 -3.978 1 91.02 308 TYR A N 1
ATOM 2540 C CA . TYR A 1 308 ? -7.972 -25.313 -2.696 1 91.02 308 TYR A CA 1
ATOM 2541 C C . TYR A 1 308 ? -7.502 -24.009 -2.064 1 91.02 308 TYR A C 1
ATOM 2543 O O . TYR A 1 308 ? -6.299 -23.762 -1.955 1 91.02 308 TYR A O 1
ATOM 2551 N N . SER A 1 309 ? -8.47 -23.134 -1.753 1 87.44 309 SER A N 1
ATOM 2552 C CA . SER A 1 309 ? -8.309 -21.923 -0.956 1 87.44 309 SER A CA 1
ATOM 2553 C C . SER A 1 309 ? -7.638 -20.815 -1.761 1 87.44 309 SER A C 1
ATOM 2555 O O . SER A 1 309 ? -7.469 -19.698 -1.269 1 87.44 309 SER A O 1
ATOM 2557 N N . GLN A 1 310 ? -7.29 -21.088 -2.99 1 92.28 310 GLN A N 1
ATOM 2558 C CA . GLN A 1 310 ? -6.621 -20.082 -3.808 1 92.28 310 GLN A CA 1
ATOM 2559 C C . GLN A 1 310 ? -7.615 -19.048 -4.33 1 92.28 310 GLN A C 1
ATOM 2561 O O . GLN A 1 310 ? -8.731 -19.395 -4.72 1 92.28 310 GLN A O 1
ATOM 2566 N N . THR A 1 311 ? -7.201 -17.818 -4.34 1 93.92 311 THR A N 1
ATOM 2567 C CA . THR A 1 311 ? -8.042 -16.771 -4.908 1 93.92 311 THR A CA 1
ATOM 2568 C C . THR A 1 311 ? -8.17 -16.942 -6.419 1 93.92 311 THR A C 1
ATOM 2570 O O . THR A 1 311 ? -7.428 -17.715 -7.027 1 93.92 311 THR A O 1
ATOM 2573 N N . THR A 1 312 ? -9.086 -16.265 -6.942 1 95.62 312 THR A N 1
ATOM 2574 C CA . THR A 1 312 ? -9.278 -16.277 -8.388 1 95.62 312 THR A CA 1
ATOM 2575 C C . THR A 1 312 ? -8.139 -15.543 -9.091 1 95.62 312 THR A C 1
ATOM 2577 O O . THR A 1 312 ? -7.683 -15.968 -10.154 1 95.62 312 THR A O 1
ATOM 2580 N N . SER A 1 313 ? -7.693 -14.54 -8.425 1 95.21 313 SER A N 1
ATOM 2581 C CA . SER A 1 313 ? -6.531 -13.832 -8.95 1 95.21 313 SER A CA 1
ATOM 2582 C C . SER A 1 313 ? -5.246 -14.615 -8.7 1 95.21 313 SER A C 1
ATOM 2584 O O . SER A 1 313 ? -5.026 -15.119 -7.596 1 95.21 313 SER A O 1
ATOM 2586 N N . TYR A 1 314 ? -4.532 -14.8 -9.734 1 95.93 314 TYR A N 1
ATOM 2587 C CA . TYR A 1 314 ? -3.176 -15.332 -9.65 1 95.93 314 TYR A CA 1
ATOM 2588 C C . TYR A 1 314 ? -2.15 -14.271 -10.028 1 95.93 314 TYR A C 1
ATOM 2590 O O . TYR A 1 314 ? -1.277 -14.512 -10.865 1 95.93 314 TYR A O 1
ATOM 2598 N N . TYR A 1 315 ? -2.279 -13.129 -9.50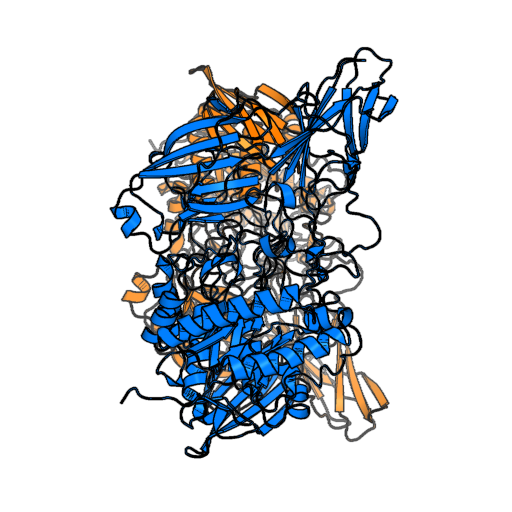7 1 84.91 315 TYR A N 1
ATOM 2599 C CA . TYR A 1 315 ? -1.522 -11.94 -9.881 1 84.91 315 TYR A CA 1
ATOM 2600 C C . TYR A 1 315 ? -0.039 -12.119 -9.576 1 84.91 315 TYR A C 1
ATOM 2602 O O . TYR A 1 315 ? 0.795 -12.105 -10.484 1 84.91 315 TYR A O 1
ATOM 2610 N N . PHE A 1 316 ? 0.444 -12.463 -8.433 1 82.88 316 PHE A N 1
ATOM 2611 C CA . PHE A 1 316 ? 1.814 -12.753 -8.028 1 82.88 316 PHE A CA 1
ATOM 2612 C C . PHE A 1 316 ? 2.663 -11.488 -8.044 1 82.88 316 PHE A C 1
ATOM 2614 O O . PHE A 1 316 ? 3.893 -11.56 -8.08 1 82.88 316 PHE A O 1
ATOM 2621 N N . ASP A 1 317 ? 2.019 -10.269 -8.208 1 84.02 317 ASP A N 1
ATOM 2622 C CA . ASP A 1 317 ? 2.74 -9.017 -8.411 1 84.02 317 ASP A CA 1
ATOM 2623 C C . ASP A 1 317 ? 3.699 -9.122 -9.595 1 84.02 317 ASP A C 1
ATOM 2625 O O . ASP A 1 317 ? 4.858 -8.713 -9.5 1 84.02 317 ASP A O 1
ATOM 2629 N N . SER A 1 318 ? 3.275 -9.661 -10.629 1 94.15 318 SER A N 1
ATOM 2630 C CA . SER A 1 318 ? 4.08 -10.039 -11.786 1 94.15 318 SER A CA 1
ATOM 2631 C C . SER A 1 318 ? 4.409 -8.827 -12.651 1 94.15 318 SER A C 1
ATOM 2633 O O . SER A 1 318 ? 3.711 -7.812 -12.598 1 94.15 318 SER A O 1
ATOM 2635 N N . PRO A 1 319 ? 5.428 -8.872 -13.481 1 94.66 319 PRO A N 1
ATOM 2636 C CA . PRO A 1 319 ? 5.774 -7.81 -14.428 1 94.66 319 PRO A CA 1
ATOM 2637 C C . PRO A 1 319 ? 4.613 -7.438 -15.347 1 94.66 319 PRO A C 1
ATOM 2639 O O . PRO A 1 319 ? 4.403 -6.257 -15.635 1 94.66 319 PRO A O 1
ATOM 2642 N N . ILE A 1 320 ? 3.945 -8.458 -15.816 1 95.23 320 ILE A N 1
ATOM 2643 C CA . ILE A 1 320 ? 2.659 -8.235 -16.467 1 95.23 320 ILE A CA 1
ATOM 2644 C C . ILE A 1 320 ? 1.526 -8.584 -15.504 1 95.23 320 ILE A C 1
ATOM 2646 O O . ILE A 1 320 ? 1.451 -9.71 -15.006 1 95.23 320 ILE A O 1
ATOM 2650 N N . ASP A 1 321 ? 0.74 -7.642 -15.248 1 91.41 321 ASP A N 1
ATOM 2651 C CA . ASP A 1 321 ? -0.272 -7.902 -14.228 1 91.41 321 ASP A CA 1
ATOM 2652 C C . ASP A 1 321 ? -1.393 -8.78 -14.779 1 91.41 321 ASP A C 1
ATOM 2654 O O . ASP A 1 321 ? -1.314 -9.259 -15.912 1 91.41 321 ASP A O 1
ATOM 2658 N N . GLU A 1 322 ? -2.351 -9.071 -14.008 1 93.41 322 GLU A N 1
ATOM 2659 C CA . GLU A 1 322 ? -3.415 -10.023 -14.313 1 93.41 322 GLU A CA 1
ATOM 2660 C C . GLU A 1 322 ? -4.229 -9.572 -15.522 1 93.41 322 GLU A C 1
ATOM 2662 O O . GLU A 1 322 ? -4.837 -10.395 -16.21 1 93.41 322 GLU A O 1
ATOM 2667 N N . TYR A 1 323 ? -4.217 -8.26 -15.872 1 92.35 323 TYR A N 1
ATOM 2668 C CA . TYR A 1 323 ? -5.046 -7.714 -16.941 1 92.35 323 TYR A CA 1
ATOM 2669 C C . TYR A 1 323 ? -4.257 -7.603 -18.241 1 92.35 323 TYR A C 1
ATOM 2671 O O . TYR A 1 323 ? -4.809 -7.23 -19.279 1 92.35 323 TYR A O 1
ATOM 2679 N N . GLY A 1 324 ? -2.914 -7.934 -18.149 1 92.39 324 GLY A N 1
ATOM 2680 C CA . GLY A 1 324 ? -2.07 -7.873 -19.332 1 92.39 324 GLY A CA 1
ATOM 2681 C C . GLY A 1 324 ? -1.296 -6.573 -19.447 1 92.39 324 GLY A C 1
ATOM 2682 O O . GLY A 1 324 ? -0.657 -6.314 -20.469 1 92.39 324 GLY A O 1
ATOM 2683 N N . ARG A 1 325 ? -1.29 -5.77 -18.418 1 89.63 325 ARG A N 1
ATOM 2684 C CA . ARG A 1 325 ? -0.616 -4.475 -18.402 1 89.63 325 ARG A CA 1
ATOM 2685 C C . ARG A 1 325 ? 0.802 -4.603 -17.854 1 89.63 325 ARG A C 1
ATOM 2687 O O . ARG A 1 325 ? 1.032 -5.309 -16.87 1 89.63 325 ARG A O 1
ATOM 2694 N N . PRO A 1 326 ? 1.755 -3.938 -18.43 1 90.57 326 PRO A N 1
ATOM 2695 C CA . PRO A 1 326 ? 3.085 -3.904 -17.816 1 90.57 326 PRO A CA 1
ATOM 2696 C C . PRO A 1 326 ? 3.102 -3.151 -16.488 1 90.57 326 PRO A C 1
ATOM 2698 O O . PRO A 1 326 ? 2.541 -2.057 -16.387 1 90.57 326 PRO A O 1
ATOM 2701 N N . SER A 1 327 ? 3.642 -3.691 -15.543 1 85.4 327 SER A N 1
ATOM 2702 C CA . SER A 1 327 ? 3.786 -3.082 -14.225 1 85.4 327 SER A CA 1
ATOM 2703 C C . SER A 1 327 ? 5.095 -2.306 -14.114 1 85.4 327 SER A C 1
ATOM 2705 O O . SER A 1 327 ? 5.871 -2.248 -15.07 1 85.4 327 SER A O 1
ATOM 2707 N N . PHE A 1 328 ? 5.355 -1.679 -12.961 1 81.91 328 PHE A N 1
ATOM 2708 C CA . PHE A 1 328 ? 6.628 -1.02 -12.692 1 81.91 328 PHE A CA 1
ATOM 2709 C C . PHE A 1 328 ? 7.775 -2.022 -12.727 1 81.91 328 PHE A C 1
ATOM 2711 O O . PHE A 1 328 ? 8.846 -1.729 -13.264 1 81.91 328 PHE A O 1
ATOM 2718 N N . LEU A 1 329 ? 7.535 -3.143 -12.121 1 88.47 329 LEU A N 1
ATOM 2719 C CA . LEU A 1 329 ? 8.54 -4.2 -12.133 1 88.47 329 LEU A CA 1
ATOM 2720 C C . LEU A 1 329 ? 8.941 -4.552 -13.561 1 88.47 329 LEU A C 1
ATOM 2722 O O . LEU A 1 329 ? 10.109 -4.844 -13.829 1 88.47 329 LEU A O 1
ATOM 2726 N N . PHE A 1 330 ? 7.957 -4.487 -14.473 1 93.16 330 PHE A N 1
ATOM 2727 C CA . PHE A 1 330 ? 8.213 -4.773 -15.88 1 93.16 330 PHE A CA 1
ATOM 2728 C C . PHE A 1 330 ? 9.303 -3.861 -16.429 1 93.16 330 PHE A C 1
ATOM 2730 O O . PHE A 1 330 ? 10.255 -4.331 -17.056 1 93.16 330 PHE A O 1
ATOM 2737 N N . TYR A 1 331 ? 9.221 -2.667 -16.234 1 87.72 331 TYR A N 1
ATOM 2738 C CA . TYR A 1 331 ? 10.139 -1.688 -16.804 1 87.72 331 TYR A CA 1
ATOM 2739 C C . TYR A 1 331 ? 11.52 -1.802 -16.171 1 87.72 331 TYR A C 1
ATOM 2741 O O . TYR A 1 331 ? 12.536 -1.605 -16.842 1 87.72 331 TYR A O 1
ATOM 2749 N N . MET A 1 332 ? 11.531 -2.096 -14.9 1 87.53 332 MET A N 1
ATOM 2750 C CA . MET A 1 332 ? 12.819 -2.283 -14.239 1 87.53 332 MET A CA 1
ATOM 2751 C C . MET A 1 332 ? 13.522 -3.532 -14.76 1 87.53 332 MET A C 1
ATOM 2753 O O . MET A 1 332 ? 14.724 -3.506 -15.03 1 87.53 332 MET A O 1
ATOM 2757 N N . LEU A 1 333 ? 12.756 -4.593 -14.913 1 94.51 333 LEU A N 1
ATOM 2758 C CA . LEU A 1 333 ? 13.337 -5.83 -15.424 1 94.51 333 LEU A CA 1
ATOM 2759 C C . LEU A 1 333 ? 13.782 -5.663 -16.873 1 94.51 333 LEU A C 1
ATOM 2761 O O . LEU A 1 333 ? 14.777 -6.258 -17.293 1 94.51 333 LEU A O 1
ATOM 2765 N N . LYS A 1 334 ? 12.953 -4.904 -17.606 1 94.8 334 LYS A N 1
ATOM 2766 C CA . LYS A 1 334 ? 13.339 -4.627 -18.987 1 94.8 334 LYS A CA 1
ATOM 2767 C C . LYS A 1 334 ? 14.736 -4.016 -19.055 1 94.8 334 LYS A C 1
ATOM 2769 O O . LYS A 1 334 ? 15.565 -4.438 -19.863 1 94.8 334 LYS A O 1
ATOM 2774 N N . ARG A 1 335 ? 15.02 -3.112 -18.197 1 91.57 335 ARG A N 1
ATOM 2775 C CA . ARG A 1 335 ? 16.324 -2.46 -18.164 1 91.57 335 ARG A CA 1
ATOM 2776 C C . ARG A 1 335 ? 17.426 -3.456 -17.815 1 91.57 335 ARG A C 1
ATOM 2778 O O . ARG A 1 335 ? 18.439 -3.538 -18.512 1 91.57 335 ARG A O 1
ATOM 2785 N N . ILE A 1 336 ? 17.235 -4.233 -16.815 1 94.37 336 ILE A N 1
ATOM 2786 C CA . ILE A 1 336 ? 18.285 -5.125 -16.336 1 94.37 336 ILE A CA 1
ATOM 2787 C C . ILE A 1 336 ? 18.492 -6.262 -17.333 1 94.37 336 ILE A C 1
ATOM 2789 O O . ILE A 1 336 ? 19.627 -6.667 -17.597 1 94.37 336 ILE A O 1
ATOM 2793 N N . ASN A 1 337 ? 17.405 -6.767 -17.874 1 97.67 337 ASN A N 1
ATOM 2794 C CA . ASN A 1 337 ? 17.536 -7.852 -18.841 1 97.67 337 ASN A CA 1
ATOM 2795 C C . ASN A 1 337 ? 18.306 -7.407 -20.081 1 97.67 337 ASN A C 1
ATOM 2797 O O . ASN A 1 337 ? 19.109 -8.168 -20.624 1 97.67 337 ASN A O 1
ATOM 2801 N N . HIS A 1 338 ? 18.074 -6.226 -20.491 1 96.81 338 HIS A N 1
ATOM 2802 C CA . HIS A 1 338 ? 18.798 -5.728 -21.655 1 96.81 338 HIS A CA 1
ATOM 2803 C C . HIS A 1 338 ? 20.28 -5.544 -21.346 1 96.81 338 HIS A C 1
ATOM 2805 O O . HIS A 1 338 ? 21.134 -5.833 -22.187 1 96.81 338 HIS A O 1
ATOM 2811 N N . ILE A 1 339 ? 20.566 -5.098 -20.154 1 95.7 339 ILE A N 1
ATOM 2812 C CA . ILE A 1 339 ? 21.958 -4.978 -19.735 1 95.7 339 ILE A CA 1
ATOM 2813 C C . ILE A 1 339 ? 22.615 -6.357 -19.723 1 95.7 339 ILE A C 1
ATOM 2815 O O . ILE A 1 339 ? 23.716 -6.532 -20.25 1 95.7 339 ILE A O 1
ATOM 2819 N N . LEU A 1 340 ? 21.948 -7.308 -19.192 1 97.44 340 LEU A N 1
ATOM 2820 C CA . LEU A 1 340 ? 22.499 -8.655 -19.087 1 97.44 340 LEU A CA 1
ATOM 2821 C C . LEU A 1 340 ? 22.702 -9.268 -20.468 1 97.44 340 LEU A C 1
ATOM 2823 O O . LEU A 1 340 ? 23.701 -9.951 -20.708 1 97.44 340 LEU A O 1
ATOM 2827 N N . HIS A 1 341 ? 21.805 -9.011 -21.377 1 96.47 341 HIS A N 1
ATOM 2828 C CA . HIS A 1 341 ? 21.965 -9.499 -22.743 1 96.47 341 HIS A CA 1
ATOM 2829 C C . HIS A 1 341 ? 23.138 -8.816 -23.438 1 96.47 341 HIS A C 1
ATOM 2831 O O . HIS A 1 341 ? 23.914 -9.469 -24.139 1 96.47 341 HIS A O 1
ATOM 2837 N N . GLN A 1 342 ? 23.169 -7.526 -23.237 1 95.55 342 GLN A N 1
ATOM 2838 C CA . GLN A 1 342 ? 24.231 -6.746 -23.864 1 95.55 342 GLN A CA 1
ATOM 2839 C C . GLN A 1 342 ? 25.607 -7.267 -23.46 1 95.55 342 GLN A C 1
ATOM 2841 O O . GLN A 1 342 ? 26.531 -7.293 -24.275 1 95.55 342 GLN A O 1
ATOM 2846 N N . PHE A 1 343 ? 25.69 -7.758 -22.286 1 95.65 343 PHE A N 1
ATOM 2847 C CA . PHE A 1 343 ? 27.003 -8.147 -21.788 1 95.65 343 PHE A CA 1
ATOM 2848 C C . PHE A 1 343 ? 27.068 -9.65 -21.547 1 95.65 343 PHE A C 1
ATOM 2850 O O . PHE A 1 343 ? 27.822 -10.115 -20.689 1 95.65 343 PHE A O 1
ATOM 2857 N N . SER A 1 344 ? 26.236 -10.408 -22.212 1 95.14 344 SER A N 1
ATOM 2858 C CA . SER A 1 344 ? 26.204 -11.859 -22.055 1 95.14 344 SER A CA 1
ATOM 2859 C C . SER A 1 344 ? 27.551 -12.482 -22.405 1 95.14 344 SER A C 1
ATOM 2861 O O . SER A 1 344 ? 27.956 -13.478 -21.801 1 95.14 344 SER A O 1
ATOM 2863 N N . SER A 1 345 ? 28.294 -11.897 -23.349 1 93.45 345 SER A N 1
ATOM 2864 C CA . SER A 1 345 ? 29.611 -12.409 -23.714 1 93.45 345 SER A CA 1
ATOM 2865 C C . SER A 1 345 ? 30.594 -12.28 -22.555 1 93.45 345 SER A C 1
ATOM 2867 O O . SER A 1 345 ? 31.418 -13.169 -22.332 1 93.45 345 SER A O 1
ATOM 2869 N N . HIS A 1 346 ? 30.513 -11.132 -21.833 1 94.22 346 HIS A N 1
ATOM 2870 C CA . HIS A 1 346 ? 31.335 -10.97 -20.639 1 94.22 346 HIS A CA 1
ATOM 2871 C C . HIS A 1 346 ? 31.03 -12.053 -19.61 1 94.22 346 HIS A C 1
ATOM 2873 O O . HIS A 1 346 ? 31.946 -12.682 -19.075 1 94.22 346 HIS A O 1
ATOM 2879 N N . LEU A 1 347 ? 29.785 -12.357 -19.454 1 95.66 347 LEU A N 1
ATOM 2880 C CA . LEU A 1 347 ? 29.298 -13.211 -18.376 1 95.66 347 LEU A CA 1
ATOM 2881 C C . LEU A 1 347 ? 29.576 -14.679 -18.678 1 95.66 347 LEU A C 1
ATOM 2883 O O . LEU A 1 347 ? 29.753 -15.483 -17.76 1 95.66 347 LEU A O 1
ATOM 2887 N N . LEU A 1 348 ? 29.612 -15.06 -19.991 1 94.81 348 LEU A N 1
ATOM 2888 C CA . LEU A 1 348 ? 29.684 -16.47 -20.36 1 94.81 348 LEU A CA 1
ATOM 2889 C C . LEU A 1 348 ? 31.073 -16.827 -20.877 1 94.81 348 LEU A C 1
ATOM 2891 O O . LEU A 1 348 ? 31.333 -17.981 -21.226 1 94.81 348 LEU A O 1
ATOM 2895 N N . SER A 1 349 ? 31.991 -15.824 -20.859 1 90.2 349 SER A N 1
ATOM 2896 C CA . SER A 1 349 ? 33.323 -16.048 -21.412 1 90.2 349 SER A CA 1
ATOM 2897 C C . SER A 1 349 ? 34.19 -16.859 -20.454 1 90.2 349 SER A C 1
ATOM 2899 O O . SER A 1 349 ? 35.121 -17.545 -20.881 1 90.2 349 SER A O 1
ATOM 2901 N N . GLN A 1 350 ? 33.925 -16.718 -19.198 1 89.91 350 GLN A N 1
ATOM 2902 C CA . GLN A 1 350 ? 34.669 -17.461 -18.186 1 89.91 350 GLN A CA 1
ATOM 2903 C C . GLN A 1 350 ? 33.731 -18.284 -17.308 1 89.91 350 GLN A C 1
ATOM 2905 O O . GLN A 1 350 ? 32.521 -18.048 -17.29 1 89.91 350 GLN A O 1
ATOM 2910 N N . ASP A 1 351 ? 34.32 -19.202 -16.635 1 89.51 351 ASP A N 1
ATOM 2911 C CA . ASP A 1 351 ? 33.505 -20.101 -15.824 1 89.51 351 ASP A CA 1
ATOM 2912 C C . ASP A 1 351 ? 33.207 -19.49 -14.457 1 89.51 351 ASP A C 1
ATOM 2914 O O . ASP A 1 351 ? 32.172 -19.781 -13.853 1 89.51 351 ASP A O 1
ATOM 2918 N N . HIS A 1 352 ? 34.193 -18.627 -13.989 1 92.09 352 HIS A N 1
ATOM 2919 C CA . HIS A 1 352 ? 34.021 -18.009 -12.679 1 92.09 352 HIS A CA 1
ATOM 2920 C C . HIS A 1 352 ? 34.5 -16.562 -12.686 1 92.09 352 HIS A C 1
ATOM 2922 O O . HIS A 1 352 ? 35.435 -16.216 -13.412 1 92.09 352 HIS A O 1
ATOM 2928 N N . PRO A 1 353 ? 33.846 -15.741 -11.888 1 95.22 353 PRO A N 1
ATOM 2929 C CA . PRO A 1 353 ? 34.324 -14.362 -11.756 1 95.22 353 PRO A CA 1
ATOM 2930 C C . PRO A 1 353 ? 35.485 -14.232 -10.772 1 95.22 353 PRO A C 1
ATOM 2932 O O . PRO A 1 353 ? 35.717 -15.135 -9.963 1 95.22 353 PRO A O 1
ATOM 2935 N N . GLN A 1 354 ? 36.234 -13.09 -10.912 1 95.09 354 GLN A N 1
ATOM 2936 C CA . GLN A 1 354 ? 37.087 -12.662 -9.808 1 95.09 354 GLN A CA 1
ATOM 2937 C C . GLN A 1 354 ? 36.259 -12.088 -8.663 1 95.09 354 GLN A C 1
ATOM 2939 O O . GLN A 1 354 ? 35.34 -11.299 -8.889 1 95.09 354 GLN A O 1
ATOM 2944 N N . VAL A 1 355 ? 36.53 -12.533 -7.464 1 96.14 355 VAL A N 1
ATOM 2945 C CA . VAL A 1 355 ? 35.752 -12.098 -6.308 1 96.14 355 VAL A CA 1
ATOM 2946 C C . VAL A 1 355 ? 36.606 -11.2 -5.417 1 96.14 355 VAL A C 1
ATOM 2948 O O . VAL A 1 355 ? 37.713 -11.577 -5.024 1 96.14 355 VAL A O 1
ATOM 2951 N N . LEU A 1 356 ? 36.154 -9.953 -5.122 1 94.46 356 LEU A N 1
ATOM 2952 C CA . LEU A 1 356 ? 36.807 -9.01 -4.222 1 94.46 356 LEU A CA 1
ATOM 2953 C C . LEU A 1 356 ? 35.948 -8.751 -2.989 1 94.46 356 LEU A C 1
ATOM 2955 O O . LEU A 1 356 ? 34.855 -8.19 -3.095 1 94.46 356 LEU A O 1
ATOM 2959 N N . HIS A 1 357 ? 36.426 -9.101 -1.832 1 91 357 HIS A N 1
ATOM 2960 C CA . HIS A 1 357 ? 35.74 -8.815 -0.577 1 91 357 HIS A CA 1
ATOM 2961 C C . HIS A 1 357 ? 36.125 -7.441 -0.039 1 91 357 HIS A C 1
ATOM 2963 O O . HIS A 1 357 ? 37.281 -7.214 0.324 1 91 357 HIS A O 1
ATOM 2969 N N . LEU A 1 358 ? 35.21 -6.535 0.024 1 87.26 358 LEU A N 1
ATOM 2970 C CA . LEU A 1 358 ? 35.495 -5.149 0.379 1 87.26 358 LEU A CA 1
ATOM 2971 C C . LEU A 1 358 ? 35.126 -4.874 1.833 1 87.26 358 LEU A C 1
ATOM 2973 O O . LEU A 1 358 ? 35.873 -4.204 2.551 1 87.26 358 LEU A O 1
ATOM 2977 N N . LEU A 1 359 ? 33.994 -5.308 2.274 1 82.41 359 LEU A N 1
ATOM 2978 C CA . LEU A 1 359 ? 33.476 -5.313 3.638 1 82.41 359 LEU A CA 1
ATOM 2979 C C . LEU A 1 359 ? 32.851 -6.663 3.977 1 82.41 359 LEU A C 1
ATOM 2981 O O . LEU A 1 359 ? 32.632 -7.491 3.09 1 82.41 359 LEU A O 1
ATOM 2985 N N . PRO A 1 360 ? 32.686 -7.047 5.235 1 76.03 360 PRO A N 1
ATOM 2986 C CA . PRO A 1 360 ? 32.141 -8.362 5.583 1 76.03 360 PRO A CA 1
ATOM 2987 C C . PRO A 1 360 ? 30.922 -8.735 4.741 1 76.03 360 PRO A C 1
ATOM 2989 O O . PRO A 1 360 ? 30.779 -9.892 4.335 1 76.03 360 PRO A O 1
ATOM 2992 N N . GLN A 1 361 ? 30.086 -7.958 4.269 1 87.92 361 GLN A N 1
ATOM 2993 C CA . GLN A 1 361 ? 28.9 -8.321 3.5 1 87.92 361 GLN A CA 1
ATOM 2994 C C . GLN A 1 361 ? 28.794 -7.489 2.226 1 87.92 361 GLN A C 1
ATOM 2996 O O . GLN A 1 361 ? 27.707 -7.338 1.665 1 87.92 361 GLN A O 1
ATOM 3001 N N . VAL A 1 362 ? 29.912 -6.981 1.825 1 91.54 362 VAL A N 1
ATOM 3002 C CA . VAL A 1 362 ? 29.984 -6.253 0.562 1 91.54 362 VAL A CA 1
ATOM 3003 C C . VAL A 1 362 ? 31.058 -6.871 -0.33 1 91.54 362 VAL A C 1
ATOM 3005 O O . VAL A 1 362 ? 32.238 -6.888 0.028 1 91.54 362 VAL A O 1
ATOM 3008 N N . VAL A 1 363 ? 30.647 -7.404 -1.463 1 95.08 363 VAL A N 1
ATOM 3009 C CA . VAL A 1 363 ? 31.527 -8.177 -2.333 1 95.08 363 VAL A CA 1
ATOM 3010 C C . VAL A 1 363 ? 31.386 -7.691 -3.774 1 95.08 363 VAL A C 1
ATOM 3012 O O . VAL A 1 363 ? 30.29 -7.33 -4.21 1 95.08 363 VAL A O 1
ATOM 3015 N N . ALA A 1 364 ? 32.435 -7.676 -4.498 1 96.17 364 ALA A N 1
ATOM 3016 C CA . ALA A 1 364 ? 32.409 -7.371 -5.926 1 96.17 364 ALA A CA 1
ATOM 3017 C C . ALA A 1 364 ? 32.755 -8.604 -6.756 1 96.17 364 ALA A C 1
ATOM 3019 O O . ALA A 1 364 ? 33.686 -9.342 -6.425 1 96.17 364 ALA A O 1
ATOM 3020 N N . PHE A 1 365 ? 31.961 -8.904 -7.707 1 97.41 365 PHE A N 1
ATOM 3021 C CA . PHE A 1 365 ? 32.22 -9.936 -8.704 1 97.41 365 PHE A CA 1
ATOM 3022 C C . PHE A 1 365 ? 32.627 -9.315 -10.034 1 97.41 365 PHE A C 1
ATOM 3024 O O . PHE A 1 365 ? 31.885 -8.511 -10.603 1 97.41 365 PHE A O 1
ATOM 3031 N N . ILE A 1 366 ? 33.755 -9.721 -10.555 1 96.63 366 ILE A N 1
ATOM 3032 C CA . ILE A 1 366 ? 34.31 -9.068 -11.735 1 96.63 366 ILE A CA 1
ATOM 3033 C C . ILE A 1 366 ? 34.448 -10.082 -12.869 1 96.63 366 ILE A C 1
ATOM 3035 O O . ILE A 1 366 ? 35.121 -11.104 -12.718 1 96.63 366 ILE A O 1
ATOM 3039 N N . TRP A 1 367 ? 33.762 -9.802 -13.944 1 96.43 367 TRP A N 1
ATOM 3040 C CA . TRP A 1 367 ? 33.822 -10.6 -15.164 1 96.43 367 TRP A CA 1
ATOM 3041 C C . TRP A 1 367 ? 34.613 -9.877 -16.249 1 96.43 367 TRP A C 1
ATOM 3043 O O . TRP A 1 367 ? 34.362 -8.703 -16.531 1 96.43 367 TRP A O 1
ATOM 3053 N N . GLN A 1 368 ? 35.581 -10.558 -16.781 1 92.03 368 GLN A N 1
ATOM 3054 C CA . GLN A 1 368 ? 36.406 -9.984 -17.839 1 92.03 368 GLN A CA 1
ATOM 3055 C C . GLN A 1 368 ? 36.118 -10.65 -19.182 1 92.03 368 GLN A C 1
ATOM 3057 O O . GLN A 1 368 ? 36.033 -11.877 -19.267 1 92.03 368 GLN A O 1
ATOM 3062 N N . GLU A 1 369 ? 35.807 -9.752 -20.056 1 86.63 369 GLU A N 1
ATOM 3063 C CA . GLU A 1 369 ? 35.618 -10.284 -21.403 1 86.63 369 GLU A CA 1
ATOM 3064 C C . GLU A 1 369 ? 36.957 -10.547 -22.085 1 86.63 369 GLU A C 1
ATOM 3066 O O . GLU A 1 369 ? 37.828 -9.674 -22.112 1 86.63 369 GLU A O 1
ATOM 3071 N N . HIS A 1 370 ? 37.187 -11.634 -22.619 1 80.08 370 HIS A N 1
ATOM 3072 C CA . HIS A 1 370 ? 38.464 -12.079 -23.164 1 80.08 370 HIS A CA 1
ATOM 3073 C C . HIS A 1 370 ? 38.898 -11.205 -24.336 1 80.08 370 HIS A C 1
ATOM 3075 O O . HIS A 1 370 ? 40.057 -10.793 -24.414 1 80.08 370 HIS A O 1
ATOM 3081 N N . SER A 1 371 ? 37.972 -10.86 -25.253 1 77.21 371 SER A N 1
ATOM 3082 C CA . SER A 1 371 ? 38.348 -10.16 -26.477 1 77.21 371 SER A CA 1
ATOM 3083 C C . SER A 1 371 ? 38.606 -8.681 -26.21 1 77.21 371 SER A C 1
ATOM 3085 O O . SER A 1 371 ? 39.61 -8.129 -26.665 1 77.21 371 SER A O 1
ATOM 3087 N N . SER A 1 372 ? 37.803 -7.962 -25.364 1 78.52 372 SER A N 1
ATOM 3088 C CA . SER A 1 372 ? 37.867 -6.515 -25.188 1 78.52 372 SER A CA 1
ATOM 3089 C C . SER A 1 372 ? 38.639 -6.146 -23.926 1 78.52 372 SER A C 1
ATOM 3091 O O . SER A 1 372 ? 39.03 -4.99 -23.747 1 78.52 372 SER A O 1
ATOM 3093 N N . GLN A 1 373 ? 38.9 -7.033 -23.092 1 82.18 373 GLN A N 1
ATOM 3094 C CA . GLN A 1 373 ? 39.58 -6.833 -21.817 1 82.18 373 GLN A CA 1
ATOM 3095 C C . GLN A 1 373 ? 38.813 -5.854 -20.933 1 82.18 373 GLN A C 1
ATOM 3097 O O . GLN A 1 373 ? 39.369 -5.303 -19.98 1 82.18 373 GLN A O 1
ATOM 3102 N N . GLN A 1 374 ? 37.579 -5.644 -21.367 1 91.2 374 GLN A N 1
ATOM 3103 C CA . GLN A 1 374 ? 36.731 -4.816 -20.517 1 91.2 374 GLN A CA 1
ATOM 3104 C C . GLN A 1 374 ? 36.154 -5.626 -19.36 1 91.2 374 GLN A C 1
ATOM 3106 O O . GLN A 1 374 ? 35.838 -6.807 -19.518 1 91.2 374 GLN A O 1
ATOM 3111 N N . SER A 1 375 ? 36.043 -4.888 -18.253 1 93.8 375 SER A N 1
ATOM 3112 C CA . SER A 1 375 ? 35.56 -5.573 -17.059 1 93.8 375 SER A CA 1
ATOM 3113 C C . SER A 1 375 ? 34.134 -5.152 -16.719 1 93.8 375 SER A C 1
ATOM 3115 O O . SER A 1 375 ? 33.802 -3.966 -16.772 1 93.8 375 SER A O 1
ATOM 3117 N N . LEU A 1 376 ? 33.301 -6.134 -16.583 1 96.41 376 LEU A N 1
ATOM 3118 C CA . LEU A 1 376 ? 31.972 -5.941 -16.013 1 96.41 376 LEU A CA 1
ATOM 3119 C C . LEU A 1 376 ? 31.951 -6.334 -14.54 1 96.41 376 LEU A C 1
ATOM 3121 O O . LEU A 1 376 ? 32.293 -7.466 -14.189 1 96.41 376 LEU A O 1
ATOM 3125 N N . SER A 1 377 ? 31.635 -5.342 -13.639 1 96.42 377 SER A N 1
ATOM 3126 C CA . SER A 1 377 ? 31.683 -5.6 -12.203 1 96.42 377 SER A CA 1
ATOM 3127 C C . SER A 1 377 ? 30.3 -5.474 -11.573 1 96.42 377 SER A C 1
ATOM 3129 O O . SER A 1 377 ? 29.528 -4.581 -11.929 1 96.42 377 SER A O 1
ATOM 3131 N N . PHE A 1 378 ? 29.996 -6.423 -10.699 1 97.26 378 PHE A N 1
ATOM 3132 C CA . PHE A 1 378 ? 28.82 -6.363 -9.838 1 97.26 378 PHE A CA 1
ATOM 3133 C C . PHE A 1 378 ? 29.222 -6.11 -8.39 1 97.26 378 PHE A C 1
ATOM 3135 O O . PHE A 1 378 ? 29.851 -6.961 -7.757 1 97.26 378 PHE A O 1
ATOM 3142 N N . LEU A 1 379 ? 28.955 -4.908 -7.896 1 95.5 379 LEU A N 1
ATOM 3143 C CA . LEU A 1 379 ? 29.167 -4.598 -6.487 1 95.5 379 LEU A CA 1
ATOM 3144 C C . LEU A 1 379 ? 27.916 -4.904 -5.669 1 95.5 379 LEU A C 1
ATOM 3146 O O . LEU A 1 379 ? 26.866 -4.293 -5.881 1 95.5 379 LEU A O 1
ATOM 3150 N N . CYS A 1 380 ? 28.022 -5.83 -4.699 1 96.12 380 CYS A N 1
ATOM 3151 C CA . CYS A 1 380 ? 26.849 -6.349 -4.004 1 96.12 380 CYS A CA 1
ATOM 3152 C C . CYS A 1 380 ? 26.922 -6.051 -2.511 1 96.12 380 CYS A C 1
ATOM 3154 O O . CYS A 1 380 ? 27.931 -6.339 -1.866 1 96.12 380 CYS A O 1
ATOM 3156 N N . ASN A 1 381 ? 25.908 -5.464 -1.945 1 93.23 381 ASN A N 1
ATOM 3157 C CA . ASN A 1 381 ? 25.693 -5.391 -0.504 1 93.23 381 ASN A CA 1
ATOM 3158 C C . ASN A 1 381 ? 24.697 -6.446 -0.032 1 93.23 381 ASN A C 1
ATOM 3160 O O . ASN A 1 381 ? 23.487 -6.277 -0.187 1 93.23 381 ASN A O 1
ATOM 3164 N N . ASP A 1 382 ? 25.143 -7.485 0.601 1 93.75 382 ASP A N 1
ATOM 3165 C CA . ASP A 1 382 ? 24.308 -8.599 1.041 1 93.75 382 ASP A CA 1
ATOM 3166 C C . ASP A 1 382 ? 23.832 -8.393 2.478 1 93.75 382 ASP A C 1
ATOM 3168 O O . ASP A 1 382 ? 23.217 -9.284 3.067 1 93.75 382 ASP A O 1
ATOM 3172 N N . SER A 1 383 ? 24.135 -7.186 2.944 1 86.88 383 SER A N 1
ATOM 3173 C CA . SER A 1 383 ? 23.781 -6.926 4.336 1 86.88 383 SER A CA 1
ATOM 3174 C C . SER A 1 383 ? 22.412 -6.263 4.443 1 86.88 383 SER A C 1
ATOM 3176 O O . SER A 1 383 ? 21.892 -5.738 3.456 1 86.88 383 SER A O 1
ATOM 3178 N N . GLU A 1 384 ? 21.822 -6.3 5.655 1 80.14 384 GLU A N 1
ATOM 3179 C CA . GLU A 1 384 ? 20.571 -5.606 5.947 1 80.14 384 GLU A CA 1
ATOM 3180 C C . GLU A 1 384 ? 20.829 -4.167 6.387 1 80.14 384 GLU A C 1
ATOM 3182 O O . GLU A 1 384 ? 19.924 -3.494 6.885 1 80.14 384 GLU A O 1
ATOM 3187 N N . GLN A 1 385 ? 22.075 -3.678 6.164 1 77.61 385 GLN A N 1
ATOM 3188 C CA . GLN A 1 385 ? 22.47 -2.333 6.569 1 77.61 385 GLN A CA 1
ATOM 3189 C C . GLN A 1 385 ? 22.992 -1.531 5.38 1 77.61 385 GLN A C 1
ATOM 3191 O O . GLN A 1 385 ? 23.463 -2.105 4.396 1 77.61 385 GLN A O 1
ATOM 3196 N N . ILE A 1 386 ? 22.867 -0.279 5.513 1 79.97 386 ILE A N 1
ATOM 3197 C CA . ILE A 1 386 ? 23.453 0.608 4.514 1 79.97 386 ILE A CA 1
ATOM 3198 C C . ILE A 1 386 ? 24.976 0.507 4.565 1 79.97 386 ILE A C 1
ATOM 3200 O O . ILE A 1 386 ? 25.563 0.428 5.647 1 79.97 386 ILE A O 1
ATOM 3204 N N . ALA A 1 387 ? 25.59 0.474 3.449 1 83.01 387 ALA A N 1
ATOM 3205 C CA . ALA A 1 387 ? 27.048 0.441 3.365 1 83.01 387 ALA A CA 1
ATOM 3206 C C . ALA A 1 387 ? 27.584 1.68 2.653 1 83.01 387 ALA A C 1
ATOM 3208 O O . ALA A 1 387 ? 26.989 2.15 1.68 1 83.01 387 ALA A O 1
ATOM 3209 N N . TYR A 1 388 ? 28.638 2.212 3.212 1 80.6 388 TYR A N 1
ATOM 3210 C CA . TYR A 1 388 ? 29.427 3.242 2.544 1 80.6 388 TYR A CA 1
ATOM 3211 C C . TYR A 1 388 ? 30.787 2.699 2.122 1 80.6 388 TYR A C 1
ATOM 3213 O O . TYR A 1 388 ? 31.57 2.248 2.961 1 80.6 388 TYR A O 1
ATOM 3221 N N . ILE A 1 389 ? 31.05 2.737 0.822 1 81.93 389 ILE A N 1
ATOM 3222 C CA . ILE A 1 389 ? 32.255 2.065 0.348 1 81.93 389 ILE A CA 1
ATOM 3223 C C . ILE A 1 389 ? 32.89 2.878 -0.778 1 81.93 389 ILE A C 1
ATOM 3225 O O . ILE A 1 389 ? 32.186 3.523 -1.559 1 81.93 389 ILE A O 1
ATOM 3229 N N . MET A 1 390 ? 34.243 2.818 -0.744 1 82.04 390 MET A N 1
ATOM 3230 C CA . MET A 1 390 ? 34.994 3.334 -1.884 1 82.04 390 MET A CA 1
ATOM 3231 C C . MET A 1 390 ? 35.095 2.287 -2.989 1 82.04 390 MET A C 1
ATOM 3233 O O . MET A 1 390 ? 35.637 1.201 -2.773 1 82.04 390 MET A O 1
ATOM 3237 N N . PHE A 1 391 ? 34.539 2.497 -4.052 1 84.15 391 PHE A N 1
ATOM 3238 C CA . PHE A 1 391 ? 34.613 1.605 -5.203 1 84.15 391 PHE A CA 1
ATOM 3239 C C . PHE A 1 391 ? 34.733 2.401 -6.497 1 84.15 391 PHE A C 1
ATOM 3241 O O . PHE A 1 391 ? 34.044 3.407 -6.679 1 84.15 391 PHE A O 1
ATOM 3248 N N . GLN A 1 392 ? 35.742 2.022 -7.337 1 81.54 392 GLN A N 1
ATOM 3249 C CA . GLN A 1 392 ? 36.001 2.693 -8.607 1 81.54 392 GLN A CA 1
ATOM 3250 C C . GLN A 1 392 ? 36.239 4.187 -8.4 1 81.54 392 GLN A C 1
ATOM 3252 O O . GLN A 1 392 ? 35.613 5.017 -9.062 1 81.54 392 GLN A O 1
ATOM 3257 N N . GLN A 1 393 ? 36.892 4.568 -7.249 1 75.73 393 GLN A N 1
ATOM 3258 C CA . GLN A 1 393 ? 37.398 5.895 -6.913 1 75.73 393 GLN A CA 1
ATOM 3259 C C . GLN A 1 393 ? 36.263 6.827 -6.498 1 75.73 393 GLN A C 1
ATOM 3261 O O . GLN A 1 393 ? 36.33 8.037 -6.728 1 75.73 393 GLN A O 1
ATOM 3266 N N . SER A 1 394 ? 35.267 6.22 -6.059 1 74.95 394 SER A N 1
ATOM 3267 C CA . SER A 1 394 ? 34.138 7.02 -5.596 1 74.95 394 SER A CA 1
ATOM 3268 C C . SER A 1 394 ? 33.538 6.441 -4.319 1 74.95 394 SER A C 1
ATOM 3270 O O . SER A 1 394 ? 33.425 5.222 -4.177 1 74.95 394 SER A O 1
ATOM 3272 N N . MET A 1 395 ? 33.312 7.347 -3.355 1 78.15 395 MET A N 1
ATOM 3273 C CA . MET A 1 395 ? 32.551 6.935 -2.179 1 78.15 395 MET A CA 1
ATOM 3274 C C . MET A 1 395 ? 31.071 6.786 -2.513 1 78.15 395 MET A C 1
ATOM 3276 O O . MET A 1 395 ? 30.458 7.704 -3.062 1 78.15 395 MET A O 1
ATOM 3280 N N . MET A 1 396 ? 30.524 5.6 -2.216 1 79.21 396 MET A N 1
ATOM 3281 C CA . MET A 1 396 ? 29.14 5.326 -2.592 1 79.21 396 MET A CA 1
ATOM 3282 C C . MET A 1 396 ? 28.337 4.838 -1.391 1 79.21 396 MET A C 1
ATOM 3284 O O . MET A 1 396 ? 28.865 4.13 -0.532 1 79.21 396 MET A O 1
ATOM 3288 N N . LYS A 1 397 ? 27.154 5.253 -1.367 1 80.89 397 LYS A N 1
ATOM 3289 C CA . LYS A 1 397 ? 26.162 4.685 -0.458 1 80.89 397 LYS A CA 1
ATOM 3290 C C . LYS A 1 397 ? 25.414 3.528 -1.114 1 80.89 397 LYS A C 1
ATOM 3292 O O . LYS A 1 397 ? 24.913 3.661 -2.233 1 80.89 397 LYS A O 1
ATOM 3297 N N . MET A 1 398 ? 25.397 2.386 -0.447 1 84.58 398 MET A N 1
ATOM 3298 C CA . MET A 1 398 ? 24.635 1.246 -0.947 1 84.58 398 MET A CA 1
ATOM 3299 C C . MET A 1 398 ? 23.536 0.853 0.034 1 84.58 398 MET A C 1
ATOM 3301 O O . MET A 1 398 ? 23.798 0.665 1.223 1 84.58 398 MET A O 1
ATOM 3305 N N . ASN A 1 399 ? 22.372 0.754 -0.435 1 83.12 399 ASN A N 1
ATOM 3306 C CA . ASN A 1 399 ? 21.267 0.266 0.383 1 83.12 399 ASN A CA 1
ATOM 3307 C C . ASN A 1 399 ? 21.399 -1.227 0.67 1 83.12 399 ASN A C 1
ATOM 3309 O O . ASN A 1 399 ? 22.205 -1.916 0.041 1 83.12 399 ASN A O 1
ATOM 3313 N N . PRO A 1 400 ? 20.638 -1.648 1.702 1 84.5 400 PRO A N 1
ATOM 3314 C CA . PRO A 1 400 ? 20.642 -3.086 1.979 1 84.5 400 PRO A CA 1
ATOM 3315 C C . PRO A 1 400 ? 20.173 -3.918 0.787 1 84.5 400 PRO A C 1
ATOM 3317 O O . PRO A 1 400 ? 19.25 -3.516 0.074 1 84.5 400 PRO A O 1
ATOM 3320 N N . LEU A 1 401 ? 20.807 -5.088 0.619 1 90.48 401 LEU A N 1
ATOM 3321 C CA . LEU A 1 401 ? 20.414 -6.05 -0.404 1 90.48 401 LEU A CA 1
ATOM 3322 C C . LEU A 1 401 ? 20.301 -5.377 -1.768 1 90.48 401 LEU A C 1
ATOM 3324 O O . LEU A 1 401 ? 19.235 -5.393 -2.387 1 90.48 401 LEU A O 1
ATOM 3328 N N . SER A 1 402 ? 21.408 -4.842 -2.2 1 91.71 402 SER A N 1
ATOM 3329 C CA . SER A 1 402 ? 21.438 -4.099 -3.456 1 91.71 402 SER A CA 1
ATOM 3330 C C . SER A 1 402 ? 22.667 -4.462 -4.284 1 91.71 402 SER A C 1
ATOM 3332 O O . SER A 1 402 ? 23.618 -5.052 -3.767 1 91.71 402 SER A O 1
ATOM 3334 N N . VAL A 1 403 ? 22.564 -4.189 -5.583 1 95.26 403 VAL A N 1
ATOM 3335 C CA . VAL A 1 403 ? 23.655 -4.45 -6.516 1 95.26 403 VAL A CA 1
ATOM 3336 C C . VAL A 1 403 ? 23.862 -3.238 -7.422 1 95.26 403 VAL A C 1
ATOM 3338 O O . VAL A 1 403 ? 22.896 -2.666 -7.933 1 95.26 403 VAL A O 1
ATOM 3341 N N . ALA A 1 404 ? 25.094 -2.831 -7.554 1 92.34 404 ALA A N 1
ATOM 3342 C CA . ALA A 1 404 ? 25.489 -1.841 -8.553 1 92.34 404 ALA A CA 1
ATOM 3343 C C . ALA A 1 404 ? 26.339 -2.477 -9.649 1 92.34 404 ALA A C 1
ATOM 3345 O O . ALA A 1 404 ? 27.215 -3.298 -9.366 1 92.34 404 ALA A O 1
ATOM 3346 N N . VAL A 1 405 ? 26.041 -2.169 -10.893 1 94.65 405 VAL A N 1
ATOM 3347 C CA . VAL A 1 405 ? 26.741 -2.752 -12.033 1 94.65 405 VAL A CA 1
ATOM 3348 C C . VAL A 1 405 ? 27.6 -1.688 -12.712 1 94.65 405 VAL A C 1
ATOM 3350 O O . VAL A 1 405 ? 27.114 -0.601 -13.032 1 94.65 405 VAL A O 1
ATOM 3353 N N . PHE A 1 406 ? 28.886 -2.083 -12.975 1 93.25 406 PHE A N 1
ATOM 3354 C CA . PHE A 1 406 ? 29.844 -1.163 -13.577 1 93.25 406 PHE A CA 1
ATOM 3355 C C . PHE A 1 406 ? 30.462 -1.769 -14.831 1 93.25 406 PHE A C 1
ATOM 3357 O O . PHE A 1 406 ? 30.777 -2.96 -14.861 1 93.25 406 PHE A O 1
ATOM 3364 N N . LEU A 1 407 ? 30.505 -1.051 -15.872 1 94.48 407 LEU A N 1
ATOM 3365 C CA . LEU A 1 407 ? 31.442 -1.322 -16.957 1 94.48 407 LEU A CA 1
ATOM 3366 C C . LEU A 1 407 ? 32.709 -0.489 -16.803 1 94.48 407 LEU A C 1
ATOM 3368 O O . LEU A 1 407 ? 32.69 0.725 -17.02 1 94.48 407 LEU A O 1
ATOM 3372 N N . GLU A 1 408 ? 33.762 -1.099 -16.385 1 91.54 408 GLU A N 1
ATOM 3373 C CA . GLU A 1 408 ? 34.97 -0.384 -15.984 1 91.54 408 GLU A CA 1
ATOM 3374 C C . GLU A 1 408 ? 34.678 0.604 -14.858 1 91.54 408 GLU A C 1
ATOM 3376 O O . GLU A 1 408 ? 34.178 0.217 -13.8 1 91.54 408 GLU A O 1
ATOM 3381 N N . ASN A 1 409 ? 34.773 1.872 -15.101 1 85.16 409 ASN A N 1
ATOM 3382 C CA . ASN A 1 409 ? 34.541 2.863 -14.056 1 85.16 409 ASN A CA 1
ATOM 3383 C C . ASN A 1 409 ? 33.21 3.584 -14.253 1 85.16 409 ASN A C 1
ATOM 3385 O O . ASN A 1 409 ? 32.91 4.547 -13.545 1 85.16 409 ASN A O 1
ATOM 3389 N N . GLU A 1 410 ? 32.444 3.045 -15.122 1 85.06 410 GLU A N 1
ATOM 3390 C CA . GLU A 1 410 ? 31.159 3.676 -15.408 1 85.06 410 GLU A CA 1
ATOM 3391 C C . GLU A 1 410 ? 30.011 2.908 -14.76 1 85.06 410 GLU A C 1
ATOM 3393 O O . GLU A 1 410 ? 29.888 1.695 -14.942 1 85.06 410 GLU A O 1
ATOM 3398 N N . LEU A 1 411 ? 29.184 3.608 -14.032 1 86.81 411 LEU A N 1
ATOM 3399 C CA . LEU A 1 411 ? 28.013 2.995 -13.414 1 86.81 411 LEU A CA 1
ATOM 3400 C C . LEU A 1 411 ? 26.902 2.789 -14.439 1 86.81 411 LEU A C 1
ATOM 3402 O O . LEU A 1 411 ? 26.411 3.752 -15.03 1 86.81 411 LEU A O 1
ATOM 3406 N N . LEU A 1 412 ? 26.533 1.545 -14.669 1 88.52 412 LEU A N 1
ATOM 3407 C CA . LEU A 1 412 ? 25.494 1.208 -15.636 1 88.52 412 LEU A CA 1
ATOM 3408 C C . LEU A 1 412 ? 24.124 1.159 -14.967 1 88.52 412 LEU A C 1
ATOM 3410 O O . LEU A 1 412 ? 23.117 1.526 -15.577 1 88.52 412 LEU A O 1
ATOM 3414 N N . PHE A 1 413 ? 24.154 0.622 -13.747 1 88.44 413 PHE A N 1
ATOM 3415 C CA . PHE A 1 413 ? 22.901 0.415 -13.03 1 88.44 413 PHE A CA 1
ATOM 3416 C C . PHE A 1 413 ? 23.144 0.331 -11.528 1 88.44 413 PHE A C 1
ATOM 3418 O O . PHE A 1 413 ? 24.168 -0.196 -11.088 1 88.44 413 PHE A O 1
ATOM 3425 N N . ASP A 1 414 ? 22.244 0.887 -10.734 1 85.92 414 ASP A N 1
ATOM 3426 C CA . ASP A 1 414 ? 22.294 0.81 -9.277 1 85.92 414 ASP A CA 1
ATOM 3427 C C . ASP A 1 414 ? 20.922 0.472 -8.698 1 85.92 414 ASP A C 1
ATOM 3429 O O . ASP A 1 414 ? 19.987 1.269 -8.797 1 85.92 414 ASP A O 1
ATOM 3433 N N . SER A 1 415 ? 20.811 -0.731 -8.083 1 84.1 415 SER A N 1
ATOM 3434 C CA . SER A 1 415 ? 19.537 -1.158 -7.514 1 84.1 415 SER A CA 1
ATOM 3435 C C . SER A 1 415 ? 19.28 -0.49 -6.168 1 84.1 415 SER A C 1
ATOM 3437 O O . SER A 1 415 ? 18.189 -0.61 -5.607 1 84.1 415 SER A O 1
ATOM 3439 N N . SER A 1 416 ? 20.343 0.148 -5.582 1 69.31 416 SER A N 1
ATOM 3440 C CA . SER A 1 416 ? 20.209 0.85 -4.31 1 69.31 416 SER A CA 1
ATOM 3441 C C . SER A 1 416 ? 19.267 2.043 -4.434 1 69.31 416 SER A C 1
ATOM 3443 O O . SER A 1 416 ? 18.807 2.585 -3.427 1 69.31 416 SER A O 1
ATOM 3445 N N . SER A 1 417 ? 19.032 2.469 -5.681 1 60.98 417 SER A N 1
ATOM 3446 C CA . SER A 1 417 ? 18.096 3.573 -5.865 1 60.98 417 SER A CA 1
ATOM 3447 C C . SER A 1 417 ? 16.671 3.154 -5.518 1 60.98 417 SER A C 1
ATOM 3449 O O . SER A 1 417 ? 16.204 2.101 -5.956 1 60.98 417 SER A O 1
ATOM 3451 N N . GLY A 1 418 ? 16.442 2.738 -4.252 1 56.3 418 GLY A N 1
ATOM 3452 C CA . GLY A 1 418 ? 15.157 2.251 -3.777 1 56.3 418 GLY A CA 1
ATOM 3453 C C . GLY A 1 418 ? 14.031 2.473 -4.769 1 56.3 418 GLY A C 1
ATOM 3454 O O . GLY A 1 418 ? 13.903 3.559 -5.338 1 56.3 418 GLY A O 1
ATOM 3455 N N . TYR A 1 419 ? 13.622 1.488 -5.544 1 56.99 419 TYR A N 1
ATOM 3456 C CA . TYR A 1 419 ? 12.435 1.548 -6.39 1 56.99 419 TYR A CA 1
ATOM 3457 C C . TYR A 1 419 ? 11.178 1.233 -5.589 1 56.99 419 TYR A C 1
ATOM 3459 O O . TYR A 1 419 ? 10.955 0.085 -5.197 1 56.99 419 TYR A O 1
ATOM 3467 N N . ASP A 1 420 ? 11.007 2.027 -4.534 1 51.21 420 ASP A N 1
ATOM 3468 C CA . ASP A 1 420 ? 9.873 1.652 -3.695 1 51.21 420 ASP A CA 1
ATOM 3469 C C . ASP A 1 420 ? 8.687 1.201 -4.544 1 51.21 420 ASP A C 1
ATOM 3471 O O . ASP A 1 420 ? 8.6 1.536 -5.728 1 51.21 420 ASP A O 1
ATOM 3475 N N . TRP A 1 421 ? 7.921 0.453 -3.909 1 47.31 421 TRP A N 1
ATOM 3476 C CA . TRP A 1 421 ? 6.704 -0.263 -4.278 1 47.31 421 TRP A CA 1
ATOM 3477 C C . TRP A 1 421 ? 5.717 0.667 -4.977 1 47.31 421 TRP A C 1
ATOM 3479 O O . TRP A 1 421 ? 5.007 1.434 -4.322 1 47.31 421 TRP A O 1
ATOM 3489 N N . GLN A 1 422 ? 6.296 1.524 -5.881 1 45.1 422 GLN A N 1
ATOM 3490 C CA . GLN A 1 422 ? 5.216 2.25 -6.542 1 45.1 422 GLN A CA 1
ATOM 3491 C C . GLN A 1 422 ? 4.296 1.297 -7.298 1 45.1 422 GLN A C 1
ATOM 3493 O O . GLN A 1 422 ? 4.697 0.702 -8.301 1 45.1 422 GLN A O 1
ATOM 3498 N N . ILE A 1 423 ? 3.613 0.478 -6.684 1 47.43 423 ILE A N 1
ATOM 3499 C CA . ILE A 1 423 ? 2.627 -0.254 -7.471 1 47.43 423 ILE A CA 1
ATOM 3500 C C . ILE A 1 423 ? 1.899 0.706 -8.409 1 47.43 423 ILE A C 1
ATOM 3502 O O . ILE A 1 423 ? 1.266 1.664 -7.958 1 47.43 423 ILE A O 1
ATOM 3506 N N . PRO A 1 424 ? 2.475 0.796 -9.682 1 47.9 424 PRO A N 1
ATOM 3507 C CA . PRO A 1 424 ? 1.602 1.585 -10.554 1 47.9 424 PRO A CA 1
ATOM 3508 C C . PRO A 1 424 ? 0.13 1.483 -10.164 1 47.9 424 PRO A C 1
ATOM 3510 O O . PRO A 1 424 ? -0.34 0.405 -9.789 1 47.9 424 PRO A O 1
ATOM 3513 N N . PHE A 1 425 ? -0.372 2.557 -9.845 1 49.95 425 PHE A N 1
ATOM 3514 C CA . PHE A 1 425 ? -1.801 2.685 -9.585 1 49.95 425 PHE A CA 1
ATOM 3515 C C . PHE A 1 425 ? -2.615 2.113 -10.739 1 49.95 425 PHE A C 1
ATOM 3517 O O . PHE A 1 425 ? -2.33 2.392 -11.905 1 49.95 425 PHE A O 1
ATOM 3524 N N . ARG A 1 426 ? -3.163 0.922 -10.602 1 58.77 426 ARG A N 1
ATOM 3525 C CA . ARG A 1 426 ? -4.245 0.501 -11.486 1 58.77 426 ARG A CA 1
ATOM 3526 C C . ARG A 1 426 ? -5.415 1.478 -11.424 1 58.77 426 ARG A C 1
ATOM 3528 O O . ARG A 1 426 ? -5.994 1.693 -10.357 1 58.77 426 ARG A O 1
ATOM 3535 N N . ASP A 1 427 ? -5.52 2.415 -12.394 1 62.47 427 ASP A N 1
ATOM 3536 C CA . ASP A 1 427 ? -6.675 3.307 -12.432 1 62.47 427 ASP A CA 1
ATOM 3537 C C . ASP A 1 427 ? -7.898 2.597 -13.007 1 62.47 427 ASP A C 1
ATOM 3539 O O . ASP A 1 427 ? -7.79 1.855 -13.985 1 62.47 427 ASP A O 1
ATOM 3543 N N . PHE A 1 428 ? -8.966 2.479 -12.222 1 74.77 428 PHE A N 1
ATOM 3544 C CA . PHE A 1 428 ? -10.241 1.94 -12.68 1 74.77 428 PHE A CA 1
ATOM 3545 C C . PHE A 1 428 ? -11.265 3.054 -12.861 1 74.77 428 PHE A C 1
ATOM 3547 O O . PHE A 1 428 ? -11.314 3.994 -12.066 1 74.77 428 PHE A O 1
ATOM 3554 N N . LYS A 1 429 ? -11.978 3.075 -13.978 1 75.33 429 LYS A N 1
ATOM 3555 C CA . LYS A 1 429 ? -13.094 3.981 -14.235 1 75.33 429 LYS A CA 1
ATOM 3556 C C . LYS A 1 429 ? -14.419 3.225 -14.262 1 75.33 429 LYS A C 1
ATOM 3558 O O . LYS A 1 429 ? -14.58 2.27 -15.025 1 75.33 429 LYS A O 1
ATOM 3563 N N . PRO A 1 430 ? -15.343 3.636 -13.436 1 80.74 430 PRO A N 1
ATOM 3564 C CA . PRO A 1 430 ? -16.611 2.905 -13.391 1 80.74 430 PRO A CA 1
ATOM 3565 C C . PRO A 1 430 ? -17.428 3.061 -14.672 1 80.74 430 PRO A C 1
ATOM 3567 O O . PRO A 1 430 ? -17.445 4.14 -15.27 1 80.74 430 PRO A O 1
ATOM 3570 N N . LEU A 1 431 ? -17.998 1.99 -15.062 1 84.74 431 LEU A N 1
ATOM 3571 C CA . LEU A 1 431 ? -19.036 2.027 -16.087 1 84.74 431 LEU A CA 1
ATOM 3572 C C . LEU A 1 431 ? -20.319 2.645 -15.54 1 84.74 431 LEU A C 1
ATOM 3574 O O . LEU A 1 431 ? -20.804 2.242 -14.481 1 84.74 431 LEU A O 1
ATOM 3578 N N . GLU A 1 432 ? -20.835 3.553 -16.235 1 82.4 432 GLU A N 1
ATOM 3579 C CA . GLU A 1 432 ? -22.043 4.242 -15.791 1 82.4 432 GLU A CA 1
ATOM 3580 C C . GLU A 1 432 ? -23.234 3.29 -15.742 1 82.4 432 GLU A C 1
ATOM 3582 O O . GLU A 1 432 ? -23.353 2.393 -16.578 1 82.4 432 GLU A O 1
ATOM 3587 N N . ARG A 1 433 ? -24.115 3.563 -14.818 1 80.71 433 ARG A N 1
ATOM 3588 C CA . ARG A 1 433 ? -25.28 2.712 -14.595 1 80.71 433 ARG A CA 1
ATOM 3589 C C . ARG A 1 433 ? -26.207 2.725 -15.805 1 80.71 433 ARG A C 1
ATOM 3591 O O . ARG A 1 433 ? -26.974 1.784 -16.016 1 80.71 433 ARG A O 1
ATOM 3598 N N . ALA A 1 434 ? -26.101 3.724 -16.632 1 79.58 434 ALA A N 1
ATOM 3599 C CA . ALA A 1 434 ? -26.956 3.852 -17.809 1 79.58 434 ALA A CA 1
ATOM 3600 C C . ALA A 1 434 ? -26.719 2.705 -18.787 1 79.58 434 ALA A C 1
ATOM 3602 O O . ALA A 1 434 ? -27.584 2.392 -19.608 1 79.58 434 ALA A O 1
ATOM 3603 N N . TYR A 1 435 ? -25.648 2.012 -18.594 1 87.73 435 TYR A N 1
ATOM 3604 C CA . TYR A 1 435 ? -25.314 0.925 -19.507 1 87.73 435 TYR A CA 1
ATOM 3605 C C . TYR A 1 435 ? -25.899 -0.396 -19.02 1 87.73 435 TYR A C 1
ATOM 3607 O O . TYR A 1 435 ? -25.866 -1.399 -19.737 1 87.73 435 TYR A O 1
ATOM 3615 N N . PHE A 1 436 ? -26.391 -0.409 -17.817 1 90.15 436 PHE A N 1
ATOM 3616 C CA . PHE A 1 436 ? -27.028 -1.592 -17.251 1 90.15 436 PHE A CA 1
ATOM 3617 C C . PHE A 1 436 ? -28.502 -1.649 -17.635 1 90.15 436 PHE A C 1
ATOM 3619 O O . PHE A 1 436 ? -29.251 -0.703 -17.383 1 90.15 436 PHE A O 1
ATOM 3626 N N . ARG A 1 437 ? -28.818 -2.764 -18.358 1 90.9 437 ARG A N 1
ATOM 3627 C CA . ARG A 1 437 ? -30.195 -2.958 -18.801 1 90.9 437 ARG A CA 1
ATOM 3628 C C . ARG A 1 437 ? -30.753 -4.283 -18.29 1 90.9 437 ARG A C 1
ATOM 3630 O O . ARG A 1 437 ? -30.01 -5.253 -18.125 1 90.9 437 ARG A O 1
ATOM 3637 N N . GLU A 1 438 ? -31.989 -4.297 -17.98 1 90.55 438 GLU A N 1
ATOM 3638 C CA . GLU A 1 438 ? -32.744 -5.51 -17.683 1 90.55 438 GLU A CA 1
ATOM 3639 C C . GLU A 1 438 ? -32.107 -6.29 -16.536 1 90.55 438 GLU A C 1
ATOM 3641 O O . GLU A 1 438 ? -31.083 -6.951 -16.722 1 90.55 438 GLU A O 1
ATOM 3646 N N . LEU A 1 439 ? -32.391 -6.178 -15.409 1 92.53 439 LEU A N 1
ATOM 3647 C CA . LEU A 1 439 ? -31.964 -6.975 -14.264 1 92.53 439 LEU A CA 1
ATOM 3648 C C . LEU A 1 439 ? -33.053 -7.961 -13.852 1 92.53 439 LEU A C 1
ATOM 3650 O O . LEU A 1 439 ? -34.204 -7.57 -13.647 1 92.53 439 LEU A O 1
ATOM 3654 N N . LYS A 1 440 ? -32.687 -9.223 -13.932 1 92.68 440 LYS A N 1
ATOM 3655 C CA . LYS A 1 440 ? -33.541 -10.264 -13.37 1 92.68 440 LYS A CA 1
ATOM 3656 C C . LYS A 1 440 ? -32.9 -10.895 -12.137 1 92.68 440 LYS A C 1
ATOM 3658 O O . LYS A 1 440 ? -31.69 -11.131 -12.112 1 92.68 440 LYS A O 1
ATOM 3663 N N . THR A 1 441 ? -33.676 -11.027 -11.135 1 91.49 441 THR A N 1
ATOM 3664 C CA . THR A 1 441 ? -33.245 -11.629 -9.879 1 91.49 441 THR A CA 1
ATOM 3665 C C . THR A 1 441 ? -34.059 -12.882 -9.571 1 91.49 441 THR A C 1
ATOM 3667 O O . THR A 1 441 ? -35.289 -12.863 -9.65 1 91.49 441 THR A O 1
ATOM 3670 N N . PHE A 1 442 ? -33.349 -13.915 -9.312 1 90.15 442 PHE A N 1
ATOM 3671 C CA . PHE A 1 442 ? -33.985 -15.179 -8.961 1 90.15 442 PHE A CA 1
ATOM 3672 C C . PHE A 1 442 ? -33.53 -15.649 -7.584 1 90.15 442 PHE A C 1
ATOM 3674 O O . PHE A 1 442 ? -32.339 -15.61 -7.271 1 90.15 442 PHE A O 1
ATOM 3681 N N . GLN A 1 443 ? -34.398 -15.977 -6.778 1 89.6 443 GLN A N 1
ATOM 3682 C CA . GLN A 1 443 ? -34.091 -16.593 -5.491 1 89.6 443 GLN A CA 1
ATOM 3683 C C . GLN A 1 443 ? -34.313 -18.102 -5.537 1 89.6 443 GLN A C 1
ATOM 3685 O O . GLN A 1 443 ? -35.329 -18.57 -6.055 1 89.6 443 GLN A O 1
ATOM 3690 N N . LEU A 1 444 ? -33.329 -18.812 -5.073 1 88.54 444 LEU A N 1
ATOM 3691 C CA . LEU A 1 444 ? -33.445 -20.266 -5.039 1 88.54 444 LEU A CA 1
ATOM 3692 C C . LEU A 1 444 ? -34.052 -20.733 -3.721 1 88.54 444 LEU A C 1
ATOM 3694 O O . LEU A 1 444 ? -33.721 -20.202 -2.658 1 88.54 444 LEU A O 1
ATOM 3698 N N . ASP A 1 445 ? -34.857 -21.732 -3.798 1 86.91 445 ASP A N 1
ATOM 3699 C CA . ASP A 1 445 ? -35.46 -22.295 -2.594 1 86.91 445 ASP A CA 1
ATOM 3700 C C . ASP A 1 445 ? -34.448 -23.126 -1.809 1 86.91 445 ASP A C 1
ATOM 3702 O O . ASP A 1 445 ? -33.65 -23.859 -2.397 1 86.91 445 ASP A O 1
ATOM 3706 N N . ILE A 1 446 ? -34.474 -22.905 -0.576 1 89.78 446 ILE A N 1
ATOM 3707 C CA . ILE A 1 446 ? -33.738 -23.809 0.302 1 89.78 446 ILE A CA 1
ATOM 3708 C C . ILE A 1 446 ? -34.467 -25.148 0.392 1 89.78 446 ILE A C 1
ATOM 3710 O O . ILE A 1 446 ? -35.649 -25.196 0.74 1 89.78 446 ILE A O 1
ATOM 3714 N N . PRO A 1 447 ? -33.744 -26.153 0.074 1 88.4 447 PRO A N 1
ATOM 3715 C CA . PRO A 1 447 ? -34.456 -27.431 -0 1 88.4 447 PRO A CA 1
ATOM 3716 C C . PRO A 1 447 ? -34.862 -27.962 1.373 1 88.4 447 PRO A C 1
ATOM 3718 O O . PRO A 1 447 ? -34.195 -27.676 2.371 1 88.4 447 PRO A O 1
ATOM 3721 N N . ILE A 1 448 ? -35.903 -28.741 1.344 1 85.89 448 ILE A N 1
ATOM 3722 C CA . ILE A 1 448 ? -36.374 -29.492 2.503 1 85.89 448 ILE A CA 1
ATOM 3723 C C . ILE A 1 448 ? -36.31 -30.989 2.208 1 85.89 448 ILE A C 1
ATOM 3725 O O . ILE A 1 448 ? -36.28 -31.398 1.046 1 85.89 448 ILE A O 1
ATOM 3729 N N . PRO A 1 449 ? -36.114 -31.817 3.307 1 81.91 449 PRO A N 1
ATOM 3730 C CA . PRO A 1 449 ? -35.966 -33.257 3.083 1 81.91 449 PRO A CA 1
ATOM 3731 C C . PRO A 1 449 ? -37.093 -33.84 2.234 1 81.91 449 PRO A C 1
ATOM 3733 O O . PRO A 1 449 ? -38.263 -33.513 2.444 1 81.91 449 PRO A O 1
ATOM 3736 N N . PRO A 1 450 ? -36.531 -34.595 1.238 1 73.01 450 PRO A N 1
ATOM 3737 C CA . PRO A 1 450 ? -37.561 -35.286 0.46 1 73.01 450 PRO A CA 1
ATOM 3738 C C . PRO A 1 450 ? -38.226 -36.42 1.237 1 73.01 450 PRO A C 1
ATOM 3740 O O . PRO A 1 450 ? -37.645 -36.944 2.19 1 73.01 450 PRO A O 1
ATOM 3743 N N . LEU A 1 451 ? -39.396 -36.873 0.938 1 62.1 451 LEU A N 1
ATOM 3744 C CA . LEU A 1 451 ? -40.144 -37.937 1.598 1 62.1 451 LEU A CA 1
ATOM 3745 C C . LEU A 1 451 ? -39.509 -39.297 1.326 1 62.1 451 LEU A C 1
ATOM 3747 O O . LEU A 1 451 ? -39.553 -40.189 2.176 1 62.1 451 LEU A O 1
ATOM 3751 N N . SER A 1 452 ? -38.888 -39.691 0.279 1 60.82 452 SER A N 1
ATOM 3752 C CA . SER A 1 452 ? -38.554 -41.075 -0.04 1 60.82 452 SER A CA 1
ATOM 3753 C C . SER A 1 452 ? -37.048 -41.262 -0.185 1 60.82 452 SER A C 1
ATOM 3755 O O . SER A 1 452 ? -36.523 -42.347 0.077 1 60.82 452 SER A O 1
ATOM 3757 N N . SER A 1 453 ? -36.205 -40.445 -0.462 1 62.28 453 SER A N 1
ATOM 3758 C CA . SER A 1 453 ? -34.83 -40.666 -0.896 1 62.28 453 SER A CA 1
ATOM 3759 C C . SER A 1 453 ? -33.834 -40.178 0.152 1 62.28 453 SER A C 1
ATOM 3761 O O . SER A 1 453 ? -33.034 -39.279 -0.116 1 62.28 453 SER A O 1
ATOM 3763 N N . SER A 1 454 ? -33.956 -40.823 1.293 1 71.17 454 SER A N 1
ATOM 3764 C CA . SER A 1 454 ? -33.042 -40.473 2.375 1 71.17 454 SER A CA 1
ATOM 3765 C C . SER A 1 454 ? -32.367 -41.713 2.951 1 71.17 454 SER A C 1
ATOM 3767 O O . SER A 1 454 ? -32.846 -42.833 2.759 1 71.17 454 SER A O 1
ATOM 3769 N N . CYS A 1 455 ? -31.117 -41.635 3.235 1 81.25 455 CYS A N 1
ATOM 3770 C CA . CYS A 1 455 ? -30.364 -42.715 3.863 1 81.25 455 CYS A CA 1
ATOM 3771 C C . CYS A 1 455 ? -29.666 -42.229 5.127 1 81.25 455 CYS A C 1
ATOM 3773 O O . CYS A 1 455 ? -29.753 -41.05 5.476 1 81.25 455 CYS A O 1
ATOM 3775 N N . ASP A 1 456 ? -29.05 -43.296 5.682 1 87.49 456 ASP A N 1
ATOM 3776 C CA . ASP A 1 456 ? -28.23 -42.961 6.843 1 87.49 456 ASP A CA 1
ATOM 3777 C C . ASP A 1 456 ? -27.017 -42.127 6.436 1 87.49 456 ASP A C 1
ATOM 3779 O O . ASP A 1 456 ? -26.448 -42.332 5.362 1 87.49 456 ASP A O 1
ATOM 3783 N N . PHE A 1 457 ? -26.635 -41.256 7.3 1 90.62 457 PHE A N 1
ATOM 3784 C CA . PHE A 1 457 ? -25.533 -40.351 6.997 1 90.62 457 PHE A CA 1
ATOM 3785 C C . PHE A 1 457 ? -24.286 -41.13 6.6 1 90.62 457 PHE A C 1
ATOM 3787 O O . PHE A 1 457 ? -23.555 -40.723 5.694 1 90.62 457 PHE A O 1
ATOM 3794 N N . SER A 1 458 ? -24.015 -42.25 7.296 1 87.59 458 SER A N 1
ATOM 3795 C CA . SER A 1 458 ? -22.814 -43.048 7.073 1 87.59 458 SER A CA 1
ATOM 3796 C C . SER A 1 458 ? -22.801 -43.65 5.672 1 87.59 458 SER A C 1
ATOM 3798 O O . SER A 1 458 ? -21.758 -44.101 5.194 1 87.59 458 SER A O 1
ATOM 3800 N N . GLN A 1 459 ? -23.964 -43.676 5.025 1 89.42 459 GLN A N 1
ATOM 3801 C CA . GLN A 1 459 ? -24.091 -44.295 3.709 1 89.42 459 GLN A CA 1
ATOM 3802 C C . GLN A 1 459 ? -23.961 -43.257 2.599 1 89.42 459 GLN A C 1
ATOM 3804 O O . GLN A 1 459 ? -23.947 -43.604 1.416 1 89.42 459 GLN A O 1
ATOM 3809 N N . LEU A 1 460 ? -23.837 -42.019 2.933 1 90.49 460 LEU A N 1
ATOM 3810 C CA . LEU A 1 460 ? -23.728 -40.964 1.931 1 90.49 460 LEU A CA 1
ATOM 3811 C C . LEU A 1 460 ? -22.38 -41.026 1.221 1 90.49 460 LEU A C 1
ATOM 3813 O O . LEU A 1 460 ? -21.347 -41.24 1.858 1 90.49 460 LEU A O 1
ATOM 3817 N N . PRO A 1 461 ? -22.384 -40.876 -0.092 1 90.12 461 PRO A N 1
ATOM 3818 C CA . PRO A 1 461 ? -21.111 -40.854 -0.816 1 90.12 461 PRO A CA 1
ATOM 3819 C C . PRO A 1 461 ? -20.333 -39.558 -0.603 1 90.12 461 PRO A C 1
ATOM 3821 O O . PRO A 1 461 ? -20.88 -38.584 -0.08 1 90.12 461 PRO A O 1
ATOM 3824 N N . ASP A 1 462 ? -19.044 -39.655 -1.08 1 89.85 462 ASP A N 1
ATOM 3825 C CA . ASP A 1 462 ? -18.202 -38.463 -1.109 1 89.85 462 ASP A CA 1
ATOM 3826 C C . ASP A 1 462 ? -18.725 -37.447 -2.122 1 89.85 462 ASP A C 1
ATOM 3828 O O . ASP A 1 462 ? -19.168 -37.819 -3.21 1 89.85 462 ASP A O 1
ATOM 3832 N N . MET A 1 463 ? -18.703 -36.189 -1.7 1 91.61 463 MET A N 1
ATOM 3833 C CA . MET A 1 463 ? -19.213 -35.121 -2.555 1 91.61 463 MET A CA 1
ATOM 3834 C C . MET A 1 463 ? -18.534 -35.146 -3.92 1 91.61 463 MET A C 1
ATOM 3836 O O . MET A 1 463 ? -19.18 -34.914 -4.943 1 91.61 463 MET A O 1
ATOM 3840 N N . LEU A 1 464 ? -17.205 -35.396 -3.951 1 90.47 464 LEU A N 1
ATOM 3841 C CA . LEU A 1 464 ? -16.454 -35.369 -5.202 1 90.47 464 LEU A CA 1
ATOM 3842 C C . LEU A 1 464 ? -16.901 -36.495 -6.129 1 90.47 464 LEU A C 1
ATOM 3844 O O . LEU A 1 464 ? -16.91 -36.331 -7.351 1 90.47 464 LEU A O 1
ATOM 3848 N N . SER A 1 465 ? -17.227 -37.6 -5.571 1 89.02 465 SER A N 1
ATOM 3849 C CA . SER A 1 465 ? -17.696 -38.723 -6.376 1 89.02 465 SER A CA 1
ATOM 3850 C C . SER A 1 465 ? -19.039 -38.412 -7.029 1 89.02 465 SER A C 1
ATOM 3852 O O . SER A 1 465 ? -19.347 -38.93 -8.104 1 89.02 465 SER A O 1
ATOM 3854 N N . VAL A 1 466 ? -19.775 -37.538 -6.339 1 89.24 466 VAL A N 1
ATOM 3855 C CA . VAL A 1 466 ? -21.104 -37.199 -6.837 1 89.24 466 VAL A CA 1
ATOM 3856 C C . VAL A 1 466 ? -21 -36.069 -7.859 1 89.24 466 VAL A C 1
ATOM 3858 O O . VAL A 1 466 ? -21.625 -36.124 -8.921 1 89.24 466 VAL A O 1
ATOM 3861 N N . THR A 1 467 ? -20.239 -35.124 -7.603 1 87.87 467 THR A N 1
ATOM 3862 C CA . THR A 1 467 ? -20.217 -33.917 -8.422 1 87.87 467 THR A CA 1
ATOM 3863 C C . THR A 1 467 ? -19.172 -34.033 -9.528 1 87.87 467 THR A C 1
ATOM 3865 O O . THR A 1 467 ? -19.242 -33.322 -10.533 1 87.87 467 THR A O 1
ATOM 3868 N N . GLN A 1 468 ? -18.095 -34.878 -9.348 1 83.46 468 GLN A N 1
ATOM 3869 C CA . GLN A 1 468 ? -16.963 -34.979 -10.262 1 83.46 468 GLN A CA 1
ATOM 3870 C C . GLN A 1 468 ? -16.345 -33.609 -10.526 1 83.46 468 GLN A C 1
ATOM 3872 O O . GLN A 1 468 ? -15.986 -33.292 -11.663 1 83.46 468 GLN A O 1
ATOM 3877 N N . ASP A 1 469 ? -16.472 -32.745 -9.545 1 86.39 469 ASP A N 1
ATOM 3878 C CA . ASP A 1 469 ? -15.918 -31.394 -9.539 1 86.39 469 ASP A CA 1
ATOM 3879 C C . ASP A 1 469 ? -16.595 -30.518 -10.589 1 86.39 469 ASP A C 1
ATOM 3881 O O . ASP A 1 469 ? -16.025 -29.517 -11.031 1 86.39 469 ASP A O 1
ATOM 3885 N N . GLU A 1 470 ? -17.738 -30.857 -11.054 1 83.92 470 GLU A N 1
ATOM 3886 C CA . GLU A 1 470 ? -18.474 -30.066 -12.035 1 83.92 470 GLU A CA 1
ATOM 3887 C C . GLU A 1 470 ? -19.164 -28.874 -11.378 1 83.92 470 GLU A C 1
ATOM 3889 O O . GLU A 1 470 ? -19.509 -27.9 -12.051 1 83.92 470 GLU A O 1
ATOM 3894 N N . THR A 1 471 ? -19.426 -29.018 -10.067 1 88.21 471 THR A N 1
ATOM 3895 C CA . THR A 1 471 ? -19.984 -27.932 -9.269 1 88.21 471 THR A CA 1
ATOM 3896 C C . THR A 1 471 ? -19.303 -27.857 -7.906 1 88.21 471 THR A C 1
ATOM 3898 O O . THR A 1 471 ? -18.781 -28.858 -7.411 1 88.21 471 THR A O 1
ATOM 3901 N N . ASP A 1 472 ? -19.38 -26.714 -7.354 1 90.9 472 ASP A N 1
ATOM 3902 C CA . ASP A 1 472 ? -18.786 -26.491 -6.04 1 90.9 472 ASP A CA 1
ATOM 3903 C C . ASP A 1 472 ? -19.803 -26.741 -4.928 1 90.9 472 ASP A C 1
ATOM 3905 O O . ASP A 1 472 ? -19.468 -26.664 -3.744 1 90.9 472 ASP A O 1
ATOM 3909 N N . TYR A 1 473 ? -21.047 -27.119 -5.309 1 92.81 473 TYR A N 1
ATOM 3910 C CA . TYR A 1 473 ? -22.106 -26.996 -4.313 1 92.81 473 TYR A CA 1
ATOM 3911 C C . TYR A 1 473 ? -22.835 -28.321 -4.127 1 92.81 473 TYR A C 1
ATOM 3913 O O . TYR A 1 473 ? -23.177 -28.991 -5.104 1 92.81 473 TYR A O 1
ATOM 3921 N N . MET A 1 474 ? -23.098 -28.608 -2.84 1 92.77 474 MET A N 1
ATOM 3922 C CA . MET A 1 474 ? -23.857 -29.798 -2.465 1 92.77 474 MET A CA 1
ATOM 3923 C C . MET A 1 474 ? -24.728 -29.525 -1.244 1 92.77 474 MET A C 1
ATOM 3925 O O . MET A 1 474 ? -24.241 -29.031 -0.226 1 92.77 474 MET A O 1
ATOM 3929 N N . TRP A 1 475 ? -26.016 -29.814 -1.359 1 93.32 475 TRP A N 1
ATOM 3930 C CA . TRP A 1 475 ? -26.926 -29.746 -0.221 1 93.32 475 TRP A CA 1
ATOM 3931 C C . TRP A 1 475 ? -26.904 -31.048 0.572 1 93.32 475 TRP A C 1
ATOM 3933 O O . TRP A 1 475 ? -26.923 -32.136 -0.008 1 93.32 475 TRP A O 1
ATOM 3943 N N . TYR A 1 476 ? -26.832 -30.941 1.853 1 93.19 476 TYR A N 1
ATOM 3944 C CA . TYR A 1 476 ? -27.163 -31.992 2.808 1 93.19 476 TYR A CA 1
ATOM 3945 C C . TYR A 1 476 ? -28.429 -31.646 3.583 1 93.19 476 TYR A C 1
ATOM 3947 O O . TYR A 1 476 ? -28.512 -30.585 4.207 1 93.19 476 TYR A O 1
ATOM 3955 N N . ILE A 1 477 ? -29.401 -32.479 3.555 1 93.75 477 ILE A N 1
ATOM 3956 C CA . ILE A 1 477 ? -30.722 -32.132 4.066 1 93.75 477 ILE A CA 1
ATOM 3957 C C . ILE A 1 477 ? -31.222 -33.233 4.998 1 93.75 477 ILE A C 1
ATOM 3959 O O . ILE A 1 477 ? -31.067 -34.421 4.704 1 93.75 477 ILE A O 1
ATOM 3963 N N . SER A 1 478 ? -31.714 -32.77 6.123 1 92.9 478 SER A N 1
ATOM 3964 C CA . SER A 1 478 ? -32.344 -33.683 7.071 1 92.9 478 SER A CA 1
ATOM 3965 C C . SER A 1 478 ? -33.382 -32.963 7.925 1 92.9 478 SER A C 1
ATOM 3967 O O . SER A 1 478 ? -33.677 -31.789 7.695 1 92.9 478 SER A O 1
ATOM 3969 N N . SER A 1 479 ? -34.064 -33.671 8.781 1 90.39 479 SER A N 1
ATOM 3970 C CA . SER A 1 479 ? -34.991 -33.114 9.761 1 90.39 479 SER A CA 1
ATOM 3971 C C . SER A 1 479 ? -34.539 -33.419 11.185 1 90.39 479 SER A C 1
ATOM 3973 O O . SER A 1 479 ? -33.816 -34.39 11.419 1 90.39 479 SER A O 1
ATOM 3975 N N . ALA A 1 480 ? -34.941 -32.505 12.019 1 88.73 480 ALA A N 1
ATOM 3976 C CA . ALA A 1 480 ? -34.576 -32.646 13.426 1 88.73 480 ALA A CA 1
ATOM 3977 C C . ALA A 1 480 ? -35.669 -32.092 14.335 1 88.73 480 ALA A C 1
ATOM 3979 O O . ALA A 1 480 ? -36.656 -31.528 13.856 1 88.73 480 ALA A O 1
ATOM 3980 N N . THR A 1 481 ? -35.572 -32.348 15.564 1 85.56 481 THR A N 1
ATOM 3981 C CA . THR A 1 481 ? -36.433 -31.778 16.595 1 85.56 481 THR A CA 1
ATOM 3982 C C . THR A 1 481 ? -35.601 -31.118 17.691 1 85.56 481 THR A C 1
ATOM 3984 O O . THR A 1 481 ? -34.439 -31.474 17.894 1 85.56 481 THR A O 1
ATOM 3987 N N . LEU A 1 482 ? -36.16 -30.056 18.186 1 80.82 482 LEU A N 1
ATOM 3988 C CA . LEU A 1 482 ? -35.581 -29.386 19.345 1 80.82 482 LEU A CA 1
ATOM 3989 C C . LEU A 1 482 ? -36.361 -29.72 20.612 1 80.82 482 LEU A C 1
ATOM 3991 O O . LEU A 1 482 ? -37.495 -29.266 20.785 1 80.82 482 LEU A O 1
ATOM 3995 N N . PRO A 1 483 ? -35.78 -30.481 21.441 1 76.12 483 PRO A N 1
ATOM 3996 C CA . PRO A 1 483 ? -36.52 -30.895 22.636 1 76.12 483 PRO A CA 1
ATOM 3997 C C . PRO A 1 483 ? -36.583 -29.801 23.699 1 76.12 483 PRO A C 1
ATOM 3999 O O . PRO A 1 483 ? -35.799 -29.814 24.651 1 76.12 483 PRO A O 1
ATOM 4002 N N . VAL A 1 484 ? -37.279 -28.752 23.346 1 70.38 484 VAL A N 1
ATOM 4003 C CA . VAL A 1 484 ? -37.4 -27.666 24.313 1 70.38 484 VAL A CA 1
ATOM 4004 C C . VAL A 1 484 ? -38.735 -27.774 25.047 1 70.38 484 VAL A C 1
ATOM 4006 O O . VAL A 1 484 ? -39.746 -28.157 24.455 1 70.38 484 VAL A O 1
ATOM 4009 N N . SER A 1 485 ? -38.692 -27.613 26.369 1 61.79 485 SER A N 1
ATOM 4010 C CA . SER A 1 485 ? -39.889 -27.691 27.2 1 61.79 485 SER A CA 1
ATOM 4011 C C . SER A 1 485 ? -40.762 -26.453 27.03 1 61.79 485 SER A C 1
ATOM 4013 O O . SER A 1 485 ? -41.985 -26.527 27.16 1 61.79 485 SER A O 1
ATOM 4015 N N . SER A 1 486 ? -40.092 -25.271 26.736 1 62.02 486 SER A N 1
ATOM 4016 C CA . SER A 1 486 ? -40.845 -24.022 26.691 1 62.02 486 SER A CA 1
ATOM 4017 C C . SER A 1 486 ? -41.545 -23.847 25.348 1 62.02 486 SER A C 1
ATOM 4019 O O . SER A 1 486 ? -41.031 -24.275 24.313 1 62.02 486 SER A O 1
ATOM 4021 N N . LYS A 1 487 ? -42.665 -23.254 25.272 1 61.09 487 LYS A N 1
ATOM 4022 C CA . LYS A 1 487 ? -43.483 -23.034 24.082 1 61.09 487 LYS A CA 1
ATOM 4023 C C . LYS A 1 487 ? -42.846 -21.998 23.161 1 61.09 487 LYS A C 1
ATOM 4025 O O . LYS A 1 487 ? -42.913 -22.124 21.937 1 61.09 487 LYS A O 1
ATOM 4030 N N . GLU A 1 488 ? -42.228 -20.949 23.718 1 62.9 488 GLU A N 1
ATOM 4031 C CA . GLU A 1 488 ? -41.592 -19.905 22.919 1 62.9 488 GLU A CA 1
ATOM 4032 C C . GLU A 1 488 ? -40.214 -19.551 23.47 1 62.9 488 GLU A C 1
ATOM 4034 O O . GLU A 1 488 ? -40.031 -19.458 24.686 1 62.9 488 GLU A O 1
ATOM 4039 N N . PHE A 1 489 ? -39.17 -19.562 22.687 1 64.26 489 PHE A N 1
ATOM 4040 C CA . PHE A 1 489 ? -37.822 -19.179 23.089 1 64.26 489 PHE A CA 1
ATOM 4041 C C . PHE A 1 489 ? -37.122 -18.41 21.975 1 64.26 489 PHE A C 1
ATOM 4043 O O . PHE A 1 489 ? -37.548 -18.458 20.819 1 64.26 489 PHE A O 1
ATOM 4050 N N . THR A 1 490 ? -35.958 -17.463 22.423 1 65.6 490 THR A N 1
ATOM 4051 C CA . THR A 1 490 ? -35.054 -16.821 21.475 1 65.6 490 THR A CA 1
ATOM 4052 C C . THR A 1 490 ? -33.727 -17.57 21.401 1 65.6 490 THR A C 1
ATOM 4054 O O . THR A 1 490 ? -33.197 -18.007 22.425 1 65.6 490 THR A O 1
ATOM 4057 N N . CYS A 1 491 ? -33.555 -17.821 20.201 1 68.6 491 CYS A N 1
ATOM 4058 C CA . CYS A 1 491 ? -32.242 -18.43 20.019 1 68.6 491 CYS A CA 1
ATOM 4059 C C . CYS A 1 491 ? -31.144 -17.373 20.026 1 68.6 491 CYS A C 1
ATOM 4061 O O . CYS A 1 491 ? -31.147 -16.464 19.195 1 68.6 491 CYS A O 1
ATOM 4063 N N . GLU A 1 492 ? -30.361 -17.396 21.012 1 68.1 492 GLU A N 1
ATOM 4064 C CA . GLU A 1 492 ? -29.259 -16.445 21.117 1 68.1 492 GLU A CA 1
ATOM 4065 C C . GLU A 1 492 ? -28.133 -16.795 20.149 1 68.1 492 GLU A C 1
ATOM 4067 O O . GLU A 1 492 ? -27.543 -15.908 19.528 1 68.1 492 GLU A O 1
ATOM 4072 N N . LYS A 1 493 ? -27.878 -18.113 20.206 1 75.24 493 LYS A N 1
ATOM 4073 C CA . LYS A 1 493 ? -26.767 -18.581 19.382 1 75.24 493 LYS A CA 1
ATOM 4074 C C . LYS A 1 493 ? -26.994 -20.017 18.918 1 75.24 493 LYS A C 1
ATOM 4076 O O . LYS A 1 493 ? -27.72 -20.776 19.563 1 75.24 493 LYS A O 1
ATOM 4081 N N . VAL A 1 494 ? -26.551 -20.349 17.734 1 77.2 494 VAL A N 1
ATOM 4082 C CA . VAL A 1 494 ? -26.477 -21.718 17.235 1 77.2 494 VAL A CA 1
ATOM 4083 C C . VAL A 1 494 ? -25.022 -22.182 17.212 1 77.2 494 VAL A C 1
ATOM 4085 O O . VAL A 1 494 ? -24.15 -21.485 16.687 1 77.2 494 VAL A O 1
ATOM 4088 N N . LEU A 1 495 ? -24.744 -23.249 17.856 1 79.83 495 LEU A N 1
ATOM 4089 C CA . LEU A 1 495 ? -23.417 -23.854 17.871 1 79.83 495 LEU A CA 1
ATOM 4090 C C . LEU A 1 495 ? -23.348 -25.038 16.912 1 79.83 495 LEU A C 1
ATOM 4092 O O . LEU A 1 495 ? -24.213 -25.917 16.942 1 79.83 495 LEU A O 1
ATOM 4096 N N . LEU A 1 496 ? -22.433 -25.012 16.065 1 82.39 496 LEU A N 1
ATOM 4097 C CA . LEU A 1 496 ? -22.249 -26.068 15.076 1 82.39 496 LEU A CA 1
ATOM 4098 C C . LEU A 1 496 ? -20.864 -26.694 15.2 1 82.39 496 LEU A C 1
ATOM 4100 O O . LEU A 1 496 ? -19.853 -25.991 15.148 1 82.39 496 LEU A O 1
ATOM 4104 N N . GLN A 1 497 ? -20.824 -28.001 15.472 1 82.57 497 GLN A N 1
ATOM 4105 C CA . GLN A 1 497 ? -19.616 -28.812 15.36 1 82.57 497 GLN A CA 1
ATOM 4106 C C . GLN A 1 497 ? -19.616 -29.623 14.067 1 82.57 497 GLN A C 1
ATOM 4108 O O . GLN A 1 497 ? -20.535 -30.406 13.819 1 82.57 497 GLN A O 1
ATOM 4113 N N . ILE A 1 498 ? -18.651 -29.411 13.229 1 82.56 498 ILE A N 1
ATOM 4114 C CA . ILE A 1 498 ? -18.67 -30.033 11.91 1 82.56 498 ILE A CA 1
ATOM 4115 C C . ILE A 1 498 ? -17.254 -30.438 11.509 1 82.56 498 ILE A C 1
ATOM 4117 O O . ILE A 1 498 ? -16.277 -29.845 11.973 1 82.56 498 ILE A O 1
ATOM 4121 N N . GLU A 1 499 ? -17.16 -31.531 10.818 1 81.33 499 GLU A N 1
ATOM 4122 C CA . GLU A 1 499 ? -15.939 -31.973 10.152 1 81.33 499 GLU A CA 1
ATOM 4123 C C . GLU A 1 499 ? -16.097 -31.944 8.634 1 81.33 499 GLU A C 1
ATOM 4125 O O . GLU A 1 499 ? -16.893 -32.699 8.073 1 81.33 499 GLU A O 1
ATOM 4130 N N . MET A 1 500 ? -15.442 -31.075 8.002 1 82.62 500 MET A N 1
ATOM 4131 C CA . MET A 1 500 ? -15.578 -30.872 6.563 1 82.62 500 MET A CA 1
ATOM 4132 C C . MET A 1 500 ? -14.292 -30.306 5.968 1 82.62 500 MET A C 1
ATOM 4134 O O . MET A 1 500 ? -13.348 -30.002 6.698 1 82.62 500 MET A O 1
ATOM 4138 N N . ALA A 1 501 ? -14.187 -30.196 4.715 1 76.35 501 ALA A N 1
ATOM 4139 C CA . ALA A 1 501 ? -12.985 -29.716 4.039 1 76.35 501 ALA A CA 1
ATOM 4140 C C . ALA A 1 501 ? -13.065 -28.214 3.778 1 76.35 501 ALA A C 1
ATOM 4142 O O . ALA A 1 501 ? -12.04 -27.529 3.738 1 76.35 501 ALA A O 1
ATOM 4143 N N . ASP A 1 502 ? -14.266 -27.682 3.605 1 84.47 502 ASP A N 1
ATOM 4144 C CA . ASP A 1 502 ? -14.369 -26.355 3.006 1 84.47 502 ASP A CA 1
ATOM 4145 C C . ASP A 1 502 ? -15.28 -25.449 3.831 1 84.47 502 ASP A C 1
ATOM 4147 O O . ASP A 1 502 ? -15.004 -25.183 5.003 1 84.47 502 ASP A O 1
ATOM 4151 N N . LEU A 1 503 ? -16.318 -24.921 3.156 1 85.96 503 LEU A N 1
ATOM 4152 C CA . LEU A 1 503 ? -17.219 -23.96 3.784 1 85.96 503 LEU A CA 1
ATOM 4153 C C . LEU A 1 503 ? -18.657 -24.467 3.76 1 85.96 503 LEU A C 1
ATOM 4155 O O . LEU A 1 503 ? -19.038 -25.224 2.864 1 85.96 503 LEU A O 1
ATOM 4159 N N . ILE A 1 504 ? -19.436 -24.004 4.729 1 90.13 504 ILE A N 1
ATOM 4160 C CA . ILE A 1 504 ? -20.847 -24.374 4.721 1 90.13 504 ILE A CA 1
ATOM 4161 C C . ILE A 1 504 ? -21.703 -23.15 5.038 1 90.13 504 ILE A C 1
ATOM 4163 O O . ILE A 1 504 ? -21.222 -22.187 5.639 1 90.13 504 ILE A O 1
ATOM 4167 N N . HIS A 1 505 ? -22.894 -23.219 4.613 1 90.16 505 HIS A N 1
ATOM 4168 C CA . HIS A 1 505 ? -23.997 -22.377 5.061 1 90.16 505 HIS A CA 1
ATOM 4169 C C . HIS A 1 505 ? -25.103 -23.211 5.699 1 90.16 505 HIS A C 1
ATOM 4171 O O . HIS A 1 505 ? -25.549 -24.204 5.121 1 90.16 505 HIS A O 1
ATOM 4177 N N . LEU A 1 506 ? -25.525 -22.785 6.899 1 90.05 506 LEU A N 1
ATOM 4178 C CA . LEU A 1 506 ? -26.557 -23.515 7.626 1 90.05 506 LEU A CA 1
ATOM 4179 C C . LEU A 1 506 ? -27.898 -22.794 7.538 1 90.05 506 LEU A C 1
ATOM 4181 O O . LEU A 1 506 ? -27.971 -21.582 7.749 1 90.05 506 LEU A O 1
ATOM 4185 N N . PHE A 1 507 ? -28.896 -23.557 7.15 1 89.18 507 PHE A N 1
ATOM 4186 C CA . PHE A 1 507 ? -30.274 -23.081 7.136 1 89.18 507 PHE A CA 1
ATOM 4187 C C . PHE A 1 507 ? -31.162 -23.969 7.999 1 89.18 507 PHE A C 1
ATOM 4189 O O . PHE A 1 507 ? -31.094 -25.197 7.912 1 89.18 507 PHE A O 1
ATOM 4196 N N . ILE A 1 508 ? -31.975 -23.355 8.797 1 87.32 508 ILE A N 1
ATOM 4197 C CA . ILE A 1 508 ? -32.997 -24.06 9.563 1 87.32 508 ILE A CA 1
ATOM 4198 C C . ILE A 1 508 ? -34.373 -23.481 9.241 1 87.32 508 ILE A C 1
ATOM 4200 O O . ILE A 1 508 ? -34.584 -22.27 9.343 1 87.32 508 ILE A O 1
ATOM 4204 N N . ASN A 1 509 ? -35.311 -24.33 8.843 1 86.13 509 ASN A N 1
ATOM 4205 C CA . ASN A 1 509 ? -36.627 -23.911 8.372 1 86.13 509 ASN A CA 1
ATOM 4206 C C . ASN A 1 509 ? -36.521 -22.83 7.301 1 86.13 509 ASN A C 1
ATOM 4208 O O . ASN A 1 509 ? -37.204 -21.806 7.377 1 86.13 509 ASN A O 1
ATOM 4212 N N . GLN A 1 510 ? -35.42 -22.996 6.437 1 86.29 510 GLN A N 1
ATOM 4213 C CA . GLN A 1 510 ? -35.191 -22.178 5.25 1 86.29 510 GLN A CA 1
ATOM 4214 C C . GLN A 1 510 ? -34.709 -20.78 5.629 1 86.29 510 GLN A C 1
ATOM 4216 O O . GLN A 1 510 ? -34.737 -19.864 4.806 1 86.29 510 GLN A O 1
ATOM 4221 N N . GLN A 1 511 ? -34.346 -20.708 6.898 1 82.99 511 GLN A N 1
ATOM 4222 C CA . GLN A 1 511 ? -33.77 -19.451 7.363 1 82.99 511 GLN A CA 1
ATOM 4223 C C . GLN A 1 511 ? -32.261 -19.574 7.554 1 82.99 511 GLN A C 1
ATOM 4225 O O . GLN A 1 511 ? -31.782 -20.55 8.135 1 82.99 511 GLN A O 1
ATOM 4230 N N . TYR A 1 512 ? -31.584 -18.626 7.095 1 85.98 512 TYR A N 1
ATOM 4231 C CA . TYR A 1 512 ? -30.131 -18.605 7.224 1 85.98 512 TYR A CA 1
ATOM 4232 C C . TYR A 1 512 ? -29.716 -18.474 8.685 1 85.98 512 TYR A C 1
ATOM 4234 O O . TYR A 1 512 ? -30.202 -17.594 9.399 1 85.98 512 TYR A O 1
ATOM 4242 N N . MET A 1 513 ? -28.842 -19.334 9.173 1 82.44 513 MET A N 1
ATOM 4243 C CA . MET A 1 513 ? -28.375 -19.301 10.556 1 82.44 513 MET A CA 1
ATOM 4244 C C . MET A 1 513 ? -26.945 -18.777 10.635 1 82.44 513 MET A C 1
ATOM 4246 O O . MET A 1 513 ? -26.544 -18.204 11.649 1 82.44 513 MET A O 1
ATOM 4250 N N . GLY A 1 514 ? -26.142 -19.121 9.612 1 81.79 514 GLY A N 1
ATOM 4251 C CA . GLY A 1 514 ? -24.752 -18.694 9.614 1 81.79 514 GLY A CA 1
ATOM 4252 C C . GLY A 1 514 ? -23.873 -19.517 8.692 1 81.79 514 GLY A C 1
ATOM 4253 O O . GLY A 1 514 ? -24.355 -20.431 8.019 1 81.79 514 GLY A O 1
ATOM 4254 N N . SER A 1 515 ? -22.601 -19.069 8.527 1 83.69 515 SER A N 1
ATOM 4255 C CA . SER A 1 515 ? -21.597 -19.739 7.706 1 83.69 515 SER A CA 1
ATOM 4256 C C . SER A 1 515 ? -20.359 -20.091 8.524 1 83.69 515 SER A C 1
ATOM 4258 O O . SER A 1 515 ? -20.11 -19.491 9.572 1 83.69 515 SER A O 1
ATOM 4260 N N . SER A 1 516 ? -19.596 -21.054 8.113 1 77.73 516 SER A N 1
ATOM 4261 C CA . SER A 1 516 ? -18.372 -21.448 8.803 1 77.73 516 SER A CA 1
ATOM 4262 C C . SER A 1 516 ? -17.196 -20.571 8.386 1 77.73 516 SER A C 1
ATOM 4264 O O . SER A 1 516 ? -16.092 -21.07 8.161 1 77.73 516 SER A O 1
ATOM 4266 N N . TRP A 1 517 ? -17.213 -19.31 8.502 1 70.4 517 TRP A N 1
ATOM 4267 C CA . TRP A 1 517 ? -16.126 -18.444 8.056 1 70.4 517 TRP A CA 1
ATOM 4268 C C . TRP A 1 517 ? -14.888 -18.633 8.926 1 70.4 517 TRP A C 1
ATOM 4270 O O . TRP A 1 517 ? -14.845 -18.166 10.066 1 70.4 517 TRP A O 1
ATOM 4280 N N . ILE A 1 518 ? -13.9 -19.469 8.525 1 65.37 518 ILE A N 1
ATOM 4281 C CA . ILE A 1 518 ? -12.702 -19.72 9.32 1 65.37 518 ILE A CA 1
ATOM 4282 C C . ILE A 1 518 ? -11.461 -19.325 8.522 1 65.37 518 ILE A C 1
ATOM 4284 O O . ILE A 1 518 ? -11.519 -19.195 7.297 1 65.37 518 ILE A O 1
ATOM 4288 N N . LYS A 1 519 ? -10.475 -19.033 9.316 1 68.95 519 LYS A N 1
ATOM 4289 C CA . LYS A 1 519 ? -9.182 -18.826 8.672 1 68.95 519 LYS A CA 1
ATOM 4290 C C . LYS A 1 519 ? -8.762 -20.055 7.871 1 68.95 519 LYS A C 1
ATOM 4292 O O . LYS A 1 519 ? -8.827 -21.18 8.372 1 68.95 519 LYS A O 1
ATOM 4297 N N . ILE A 1 520 ? -8.62 -19.82 6.601 1 69.38 520 ILE A N 1
ATOM 4298 C CA . ILE A 1 520 ? -8.202 -20.873 5.681 1 69.38 520 ILE A CA 1
ATOM 4299 C C . ILE A 1 520 ? -6.68 -20.878 5.559 1 69.38 520 ILE A C 1
ATOM 4301 O O . ILE A 1 520 ? -6.059 -19.822 5.422 1 69.38 520 ILE A O 1
ATOM 4305 N N . ASP A 1 521 ? -6.091 -21.971 5.925 1 67.83 521 ASP A N 1
ATOM 4306 C CA . ASP A 1 521 ? -4.657 -22.148 5.715 1 67.83 521 ASP A CA 1
ATOM 4307 C C . ASP A 1 521 ? -4.385 -23.019 4.49 1 67.83 521 ASP A C 1
ATOM 4309 O O . ASP A 1 521 ? -5.229 -23.827 4.097 1 67.83 521 ASP A O 1
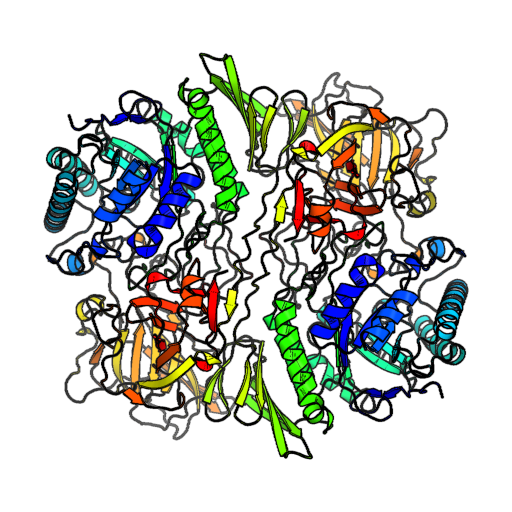ATOM 4313 N N . ASP A 1 522 ? -3.305 -22.665 3.917 1 63.77 522 ASP A N 1
ATOM 4314 C CA . ASP A 1 522 ? -2.903 -23.479 2.774 1 63.77 522 ASP A CA 1
ATOM 4315 C C . ASP A 1 522 ? -2.8 -24.953 3.158 1 63.77 522 ASP A C 1
ATOM 4317 O O . ASP A 1 522 ? -3.128 -25.833 2.359 1 63.77 522 ASP A O 1
ATOM 4321 N N . GLU A 1 523 ? -2.348 -25.17 4.351 1 60.51 523 GLU A N 1
ATOM 4322 C CA . GLU A 1 523 ? -2.324 -26.533 4.872 1 60.51 523 GLU A CA 1
ATOM 4323 C C . GLU A 1 523 ? -3.642 -26.886 5.554 1 60.51 523 GLU A C 1
ATOM 4325 O O . GLU A 1 523 ? -3.858 -26.538 6.717 1 60.51 523 GLU A O 1
ATOM 4330 N N . ARG A 1 524 ? -4.517 -27.326 4.733 1 61.41 524 ARG A N 1
ATOM 4331 C CA . ARG A 1 524 ? -5.867 -27.627 5.199 1 61.41 524 ARG A CA 1
ATOM 4332 C C . ARG A 1 524 ? -5.835 -28.352 6.54 1 61.41 524 ARG A C 1
ATOM 4334 O O . ARG A 1 524 ? -6.645 -28.069 7.424 1 61.41 524 ARG A O 1
ATOM 4341 N N . PHE A 1 525 ? -4.967 -29.589 6.549 1 53.06 525 PHE A N 1
ATOM 4342 C CA . PHE A 1 525 ? -5.018 -30.514 7.675 1 53.06 525 PHE A CA 1
ATOM 4343 C C . PHE A 1 525 ? -3.796 -30.345 8.57 1 53.06 525 PHE A C 1
ATOM 4345 O O . PHE A 1 525 ? -3.469 -31.235 9.358 1 53.06 525 PHE A O 1
ATOM 4352 N N . ALA A 1 526 ? -2.938 -29.452 8.232 1 42.86 526 ALA A N 1
ATOM 4353 C CA . ALA A 1 526 ? -1.691 -29.443 8.993 1 42.86 526 ALA A CA 1
ATOM 4354 C C . ALA A 1 526 ? -1.962 -29.556 10.491 1 42.86 526 ALA A C 1
ATOM 4356 O O . ALA A 1 526 ? -1.056 -29.862 11.27 1 42.86 526 ALA A O 1
ATOM 4357 N N . ASN A 1 527 ? -2.883 -28.932 10.93 1 38.44 527 ASN A N 1
ATOM 4358 C CA . ASN A 1 527 ? -2.939 -29.141 12.372 1 38.44 527 ASN A CA 1
ATOM 4359 C C . ASN A 1 527 ? -3.52 -30.51 12.718 1 38.44 527 ASN A C 1
ATOM 4361 O O . ASN A 1 527 ? -4.696 -30.773 12.46 1 38.44 527 ASN A O 1
ATOM 4365 N N . GLY A 1 528 ? -2.7 -31.615 12.208 1 37.87 528 GLY A N 1
ATOM 4366 C CA . GLY A 1 528 ? -2.95 -33.003 12.561 1 37.87 528 GLY A CA 1
ATOM 4367 C C . GLY A 1 528 ? -4.102 -33.174 13.533 1 37.87 528 GLY A C 1
ATOM 4368 O O . GLY A 1 528 ? -4.509 -34.299 13.83 1 37.87 528 GLY A O 1
ATOM 4369 N N . LYS A 1 529 ? -3.744 -32.645 14.742 1 37.63 529 LYS A N 1
ATOM 4370 C CA . LYS A 1 529 ? -4.565 -33.181 15.824 1 37.63 529 LYS A CA 1
ATOM 4371 C C . LYS A 1 529 ? -6.043 -33.179 15.446 1 37.63 529 LYS A C 1
ATOM 4373 O O . LYS A 1 529 ? -6.828 -33.965 15.98 1 37.63 529 LYS A O 1
ATOM 4378 N N . ASN A 1 530 ? -6.657 -32.018 15.474 1 36.87 530 ASN A N 1
ATOM 4379 C CA . ASN A 1 530 ? -8.113 -31.963 15.556 1 36.87 530 ASN A CA 1
ATOM 4380 C C . ASN A 1 530 ? -8.75 -31.872 14.172 1 36.87 530 ASN A C 1
ATOM 4382 O O . ASN A 1 530 ? -8.249 -31.159 13.3 1 36.87 530 ASN A O 1
ATOM 4386 N N . GLY A 1 531 ? -9.155 -32.922 13.54 1 40.31 531 GLY A N 1
ATOM 4387 C CA . GLY A 1 531 ? -10.152 -32.77 12.493 1 40.31 531 GLY A CA 1
ATOM 4388 C C . GLY A 1 531 ? -10.641 -31.342 12.337 1 40.31 531 GLY A C 1
ATOM 4389 O O . GLY A 1 531 ? -10.375 -30.493 13.189 1 40.31 531 GLY A O 1
ATOM 4390 N N . PHE A 1 532 ? -10.879 -30.825 11.111 1 47.46 532 PHE A N 1
ATOM 4391 C CA . PHE A 1 532 ? -11.521 -29.557 10.787 1 47.46 532 PHE A CA 1
ATOM 4392 C C . PHE A 1 532 ? -12.756 -29.338 11.653 1 47.46 532 PHE A C 1
ATOM 4394 O O . PHE A 1 532 ? -13.884 -29.52 11.191 1 47.46 532 PHE A O 1
ATOM 4401 N N . ARG A 1 533 ? -12.64 -29.812 12.854 1 42.29 533 ARG A N 1
ATOM 4402 C CA . ARG A 1 533 ? -13.729 -29.466 13.762 1 42.29 533 ARG A CA 1
ATOM 4403 C C . ARG A 1 533 ? -13.756 -27.967 14.039 1 42.29 533 ARG A C 1
ATOM 4405 O O . ARG A 1 533 ? -12.729 -27.373 14.373 1 42.29 533 ARG A O 1
ATOM 4412 N N . PHE A 1 534 ? -14.515 -27.278 13.28 1 49.25 534 PHE A N 1
ATOM 4413 C CA . PHE A 1 534 ? -14.665 -25.886 13.69 1 49.25 534 PHE A CA 1
ATOM 4414 C C . PHE A 1 534 ? -16.009 -25.665 14.373 1 49.25 534 PHE A C 1
ATOM 4416 O O . PHE A 1 534 ? -16.993 -26.333 14.05 1 49.25 534 PHE A O 1
ATOM 4423 N N . SER A 1 535 ? -15.28 -25.31 15.282 1 45.42 535 SER A N 1
ATOM 4424 C CA . SER A 1 535 ? -16.495 -24.766 15.88 1 45.42 535 SER A CA 1
ATOM 4425 C C . SER A 1 535 ? -16.77 -23.351 15.383 1 45.42 535 SER A C 1
ATOM 4427 O O . SER A 1 535 ? -15.85 -22.537 15.27 1 45.42 535 SER A O 1
ATOM 4429 N N . ILE A 1 536 ? -18.335 -23.198 14.953 1 49.38 536 ILE A N 1
ATOM 4430 C CA . ILE A 1 536 ? -18.692 -21.86 14.494 1 49.38 536 ILE A CA 1
ATOM 4431 C C . ILE A 1 536 ? -19.798 -21.289 15.379 1 49.38 536 ILE A C 1
ATOM 4433 O O . ILE A 1 536 ? -20.801 -21.958 15.638 1 49.38 536 ILE A O 1
ATOM 4437 N N . GLU A 1 537 ? -19.391 -20.362 16.227 1 47.76 537 GLU A N 1
ATOM 4438 C CA . GLU A 1 537 ? -20.404 -19.528 16.867 1 47.76 537 GLU A CA 1
ATOM 4439 C C . GLU A 1 537 ? -20.834 -18.384 15.953 1 47.76 537 GLU A C 1
ATOM 4441 O O . GLU A 1 537 ? -19.991 -17.675 15.398 1 47.76 537 GLU A O 1
ATOM 4446 N N . PHE A 1 538 ? -21.826 -18.651 15.437 1 46.35 538 PHE A N 1
ATOM 4447 C CA . PHE A 1 538 ? -22.325 -17.531 14.648 1 46.35 538 PHE A CA 1
ATOM 4448 C C . PHE A 1 538 ? -22.467 -16.282 15.51 1 46.35 538 PHE A C 1
ATOM 4450 O O . PHE A 1 538 ? -23.363 -16.202 16.353 1 46.35 538 PHE A O 1
ATOM 4457 N N . GLU A 1 539 ? -21.431 -15.988 16.102 1 41.36 539 GLU A N 1
ATOM 4458 C CA . GLU A 1 539 ? -21.6 -14.812 16.949 1 41.36 539 GLU A CA 1
ATOM 4459 C C . GLU A 1 539 ? -21.946 -13.579 16.119 1 41.36 539 GLU A C 1
ATOM 4461 O O . GLU A 1 539 ? -22.899 -12.861 16.431 1 41.36 539 GLU A O 1
ATOM 4466 N N . ASN A 1 540 ? -20.915 -13.104 15.316 1 44.46 540 ASN A N 1
ATOM 4467 C CA . ASN A 1 540 ? -20.745 -11.661 15.183 1 44.46 540 ASN A CA 1
ATOM 4468 C C . ASN A 1 540 ? -21.528 -11.111 13.995 1 44.46 540 ASN A C 1
ATOM 4470 O O . ASN A 1 540 ? -21.281 -9.989 13.549 1 44.46 540 ASN A O 1
ATOM 4474 N N . SER A 1 541 ? -22.179 -11.95 13.217 1 44.97 541 SER A N 1
ATOM 4475 C CA . SER A 1 541 ? -23.023 -11.261 12.247 1 44.97 541 SER A CA 1
ATOM 4476 C C . SER A 1 541 ? -24.362 -10.866 12.861 1 44.97 541 SER A C 1
ATOM 4478 O O . SER A 1 541 ? -24.905 -11.591 13.698 1 44.97 541 SER A O 1
ATOM 4480 N N . VAL A 1 542 ? -24.597 -9.628 12.745 1 45.4 542 VAL A N 1
ATOM 4481 C CA . VAL A 1 542 ? -25.882 -9.154 13.248 1 45.4 542 VAL A CA 1
ATOM 4482 C C . VAL A 1 542 ? -26.995 -9.555 12.283 1 45.4 542 VAL A C 1
ATOM 4484 O O . VAL A 1 542 ? -27.038 -9.085 11.144 1 45.4 542 VAL A O 1
ATOM 4487 N N . TYR A 1 543 ? -27.556 -10.782 12.526 1 53.61 543 TYR A N 1
ATOM 4488 C CA . TYR A 1 543 ? -28.723 -11.207 11.76 1 53.61 543 TYR A CA 1
ATOM 4489 C C . TYR A 1 543 ? -29.997 -11.063 12.583 1 53.61 543 TYR A C 1
ATOM 4491 O O . TYR A 1 543 ? -29.948 -11.03 13.815 1 53.61 543 TYR A O 1
ATOM 4499 N N . PRO A 1 544 ? -31.198 -10.916 11.807 1 52.5 544 PRO A N 1
ATOM 4500 C CA . PRO A 1 544 ? -32.446 -11.128 12.544 1 52.5 544 PRO A CA 1
ATOM 4501 C C . PRO A 1 544 ? -32.517 -12.504 13.202 1 52.5 544 PRO A C 1
ATOM 4503 O O . PRO A 1 544 ? -32.116 -13.502 12.599 1 52.5 544 PRO A O 1
ATOM 4506 N N . GLN A 1 545 ? -32.623 -12.608 14.522 1 55.49 545 GLN A N 1
ATOM 4507 C CA . GLN A 1 545 ? -32.702 -13.865 15.259 1 55.49 545 GLN A CA 1
ATOM 4508 C C . GLN A 1 545 ? -33.976 -14.628 14.91 1 55.49 545 GLN A C 1
ATOM 4510 O O . GLN A 1 545 ? -35.076 -14.073 14.971 1 55.49 545 GLN A O 1
ATOM 4515 N N . PRO A 1 546 ? -33.813 -15.871 14.339 1 57.62 546 PRO A N 1
ATOM 4516 C CA . PRO A 1 546 ? -35.001 -16.681 14.063 1 57.62 546 PRO A CA 1
ATOM 4517 C C . PRO A 1 546 ? -35.771 -17.05 15.329 1 57.62 546 PRO A C 1
ATOM 4519 O O . PRO A 1 546 ? -35.169 -17.235 16.39 1 57.62 546 PRO A O 1
ATOM 4522 N N . VAL A 1 547 ? -37.124 -16.885 15.292 1 57.3 547 VAL A N 1
ATOM 4523 C CA . VAL A 1 547 ? -38.015 -17.335 16.357 1 57.3 547 VAL A CA 1
ATOM 4524 C C . VAL A 1 547 ? -38.519 -18.743 16.047 1 57.3 547 VAL A C 1
ATOM 4526 O O . VAL A 1 547 ? -38.965 -19.018 14.93 1 57.3 547 VAL A O 1
ATOM 4529 N N . PHE A 1 548 ? -38.198 -19.664 16.98 1 62.35 548 PHE A N 1
ATOM 4530 C CA . PHE A 1 548 ? -38.631 -21.045 16.802 1 62.35 548 PHE A CA 1
ATOM 4531 C C . PHE A 1 548 ? -39.745 -21.393 17.781 1 62.35 548 PHE A C 1
ATOM 4533 O O . PHE A 1 548 ? -39.881 -20.757 18.828 1 62.35 548 PHE A O 1
ATOM 4540 N N . SER A 1 549 ? -40.834 -22.168 17.3 1 56.01 549 SER A N 1
ATOM 4541 C CA . SER A 1 549 ? -41.834 -22.712 18.214 1 56.01 549 SER A CA 1
ATOM 4542 C C . SER A 1 549 ? -41.439 -24.103 18.7 1 56.01 549 SER A C 1
ATOM 4544 O O . SER A 1 549 ? -40.805 -24.865 17.968 1 56.01 549 SER A O 1
ATOM 4546 N N . SER A 1 550 ? -41.749 -24.496 20.027 1 54.97 550 SER A N 1
ATOM 4547 C CA . SER A 1 550 ? -41.463 -25.77 20.679 1 54.97 550 SER A CA 1
ATOM 4548 C C . SER A 1 550 ? -42.043 -26.938 19.889 1 54.97 550 SER A C 1
ATOM 4550 O O . SER A 1 550 ? -43.129 -26.828 19.315 1 54.97 550 SER A O 1
ATOM 4552 N N . ASN A 1 551 ? -41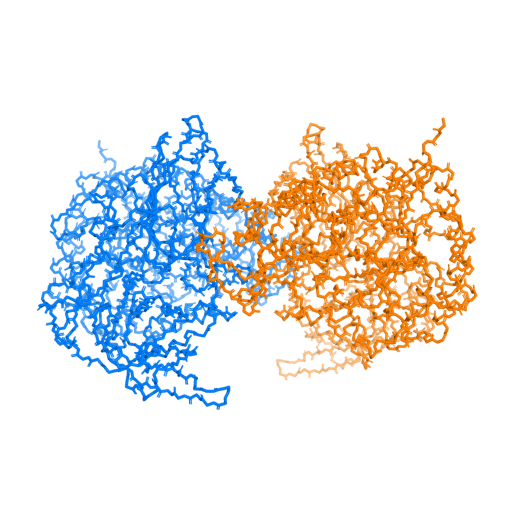.384 -28.213 19.906 1 56.59 551 ASN A N 1
ATOM 4553 C CA . ASN A 1 551 ? -41.747 -29.529 19.392 1 56.59 551 ASN A CA 1
ATOM 4554 C C . ASN A 1 551 ? -42.024 -29.488 17.892 1 56.59 551 ASN A C 1
ATOM 4556 O O . ASN A 1 551 ? -42.625 -30.413 17.342 1 56.59 551 ASN A O 1
ATOM 4560 N N . SER A 1 552 ? -41.612 -28.332 17.393 1 64.54 552 SER A N 1
ATOM 4561 C CA . SER A 1 552 ? -41.846 -28.263 15.954 1 64.54 552 SER A CA 1
ATOM 4562 C C . SER A 1 552 ? -40.698 -28.897 15.176 1 64.54 552 SER A C 1
ATOM 4564 O O . SER A 1 552 ? -39.552 -28.883 15.63 1 64.54 552 SER A O 1
ATOM 4566 N N . LYS A 1 553 ? -41.051 -29.859 14.218 1 80.77 553 LYS A N 1
ATOM 4567 C CA . LYS A 1 553 ? -40.108 -30.382 13.233 1 80.77 553 LYS A CA 1
ATOM 4568 C C . LYS A 1 553 ? -39.337 -29.253 12.556 1 80.77 553 LYS A C 1
ATOM 4570 O O . LYS A 1 553 ? -39.934 -28.283 12.084 1 80.77 553 LYS A O 1
ATOM 4575 N N . LEU A 1 554 ? -38.016 -29.404 12.774 1 86.54 554 LEU A N 1
ATOM 4576 C CA . LEU A 1 554 ? -37.134 -28.43 12.139 1 86.54 554 LEU A CA 1
ATOM 4577 C C . LEU A 1 554 ? -36.504 -29.009 10.877 1 86.54 554 LEU A C 1
ATOM 4579 O O . LEU A 1 554 ? -36.132 -30.184 10.847 1 86.54 554 LEU A O 1
ATOM 4583 N N . TYR A 1 555 ? -36.462 -28.334 9.848 1 90.02 555 TYR A N 1
ATOM 4584 C CA . TYR A 1 555 ? -35.778 -28.713 8.617 1 90.02 555 TYR A CA 1
ATOM 4585 C C . TYR A 1 555 ? -34.375 -28.121 8.568 1 90.02 555 TYR A C 1
ATOM 4587 O O . TYR A 1 555 ? -34.207 -26.9 8.623 1 90.02 555 TYR A O 1
ATOM 4595 N N . VAL A 1 556 ? -33.428 -29.057 8.504 1 91.32 556 VAL A N 1
ATOM 4596 C CA . VAL A 1 556 ? -32.029 -28.639 8.502 1 91.32 556 VAL A CA 1
ATOM 4597 C C . VAL A 1 556 ? -31.443 -28.804 7.102 1 91.32 556 VAL A C 1
ATOM 4599 O O . VAL A 1 556 ? -31.491 -29.894 6.526 1 91.32 556 VAL A O 1
ATOM 4602 N N . SER A 1 557 ? -30.965 -27.789 6.521 1 93.03 557 SER A N 1
ATOM 4603 C CA . SER A 1 557 ? -30.284 -27.792 5.23 1 93.03 557 SER A CA 1
ATOM 4604 C C . SER A 1 557 ? -28.895 -27.172 5.337 1 93.03 557 SER A C 1
ATOM 4606 O O . SER A 1 557 ? -28.749 -26.041 5.806 1 93.03 557 SER A O 1
ATOM 4608 N N . ILE A 1 558 ? -27.915 -27.943 4.904 1 93.21 558 ILE A N 1
ATOM 4609 C CA . ILE A 1 558 ? -26.532 -27.477 4.92 1 93.21 558 ILE A CA 1
ATOM 4610 C C . ILE A 1 558 ? -25.997 -27.401 3.492 1 93.21 558 ILE A C 1
ATOM 4612 O O . ILE A 1 558 ? -25.953 -28.41 2.784 1 93.21 558 ILE A O 1
ATOM 4616 N N . LEU A 1 559 ? -25.684 -26.249 3.063 1 93.47 559 LEU A N 1
ATOM 4617 C CA . LEU A 1 559 ? -25.023 -26.08 1.774 1 93.47 559 LEU A CA 1
ATOM 4618 C C . LEU A 1 559 ? -23.507 -26.12 1.93 1 93.47 559 LEU A C 1
ATOM 4620 O O . LEU A 1 559 ? -22.918 -25.229 2.547 1 93.47 559 LEU A O 1
ATOM 4624 N N . VAL A 1 560 ? -22.918 -27.166 1.385 1 92.85 560 VAL A N 1
ATOM 4625 C CA . VAL A 1 560 ? -21.462 -27.263 1.375 1 92.85 560 VAL A CA 1
ATOM 4626 C C . VAL A 1 560 ? -20.911 -26.624 0.102 1 92.85 560 VAL A C 1
ATOM 4628 O O . VAL A 1 560 ? -21.403 -26.889 -0.997 1 92.85 560 VAL A O 1
ATOM 4631 N N . CYS A 1 561 ? -19.911 -25.776 0.307 1 91.14 561 CYS A N 1
ATOM 4632 C CA . CYS A 1 561 ? -19.293 -25.063 -0.805 1 91.14 561 CYS A CA 1
ATOM 4633 C C . CYS A 1 561 ? -17.817 -25.423 -0.93 1 91.14 561 CYS A C 1
ATOM 4635 O O . CYS A 1 561 ? -17.006 -25.039 -0.085 1 91.14 561 CYS A O 1
ATOM 4637 N N . SER A 1 562 ? -17.454 -26.055 -2.036 1 89.01 562 SER A N 1
ATOM 4638 C CA . SER A 1 562 ? -16.063 -26.42 -2.283 1 89.01 562 SER A CA 1
ATOM 4639 C C . SER A 1 562 ? -15.231 -25.2 -2.663 1 89.01 562 SER A C 1
ATOM 4641 O O . SER A 1 562 ? -15.691 -24.339 -3.417 1 89.01 562 SER A O 1
ATOM 4643 N N . LEU A 1 563 ? -14.022 -25.147 -2.154 1 88.65 563 LEU A N 1
ATOM 4644 C CA . LEU A 1 563 ? -13.084 -24.086 -2.505 1 88.65 563 LEU A CA 1
ATOM 4645 C C . LEU A 1 563 ? -12.009 -24.604 -3.454 1 88.65 563 LEU A C 1
ATOM 4647 O O . LEU A 1 563 ? -10.875 -24.119 -3.44 1 88.65 563 LEU A O 1
ATOM 4651 N N . GLY A 1 564 ? -12.292 -25.677 -4.19 1 89.65 564 GLY A N 1
ATOM 4652 C CA . GLY A 1 564 ? -11.338 -26.26 -5.119 1 89.65 564 GLY A CA 1
ATOM 4653 C C . GLY A 1 564 ? -10.693 -27.529 -4.594 1 89.65 564 GLY A C 1
ATOM 4654 O O . GLY A 1 564 ? -10.932 -27.927 -3.452 1 89.65 564 GLY A O 1
ATOM 4655 N N . LEU A 1 565 ? -9.899 -28.175 -5.373 1 92.79 565 LEU A N 1
ATOM 4656 C CA . LEU A 1 565 ? -9.206 -29.404 -5.001 1 92.79 565 LEU A CA 1
ATOM 4657 C C . LEU A 1 565 ? -7.786 -29.107 -4.534 1 92.79 565 LEU A C 1
ATOM 4659 O O . LEU A 1 565 ? -7.242 -28.039 -4.825 1 92.79 565 LEU A O 1
ATOM 4663 N N . ILE A 1 566 ? -7.238 -30.031 -3.873 1 91.74 566 ILE A N 1
ATOM 4664 C CA . ILE A 1 566 ? -5.885 -29.86 -3.355 1 91.74 566 ILE A CA 1
ATOM 4665 C C . ILE A 1 566 ? -4.887 -29.844 -4.511 1 91.74 566 ILE A C 1
ATOM 4667 O O . ILE A 1 566 ? -5.192 -30.317 -5.609 1 91.74 566 ILE A O 1
ATOM 4671 N N . LYS A 1 567 ? -3.717 -29.359 -4.234 1 91.05 567 LYS A N 1
ATOM 4672 C CA . LYS A 1 567 ? -2.692 -29.405 -5.272 1 91.05 567 LYS A CA 1
ATOM 4673 C C . LYS A 1 567 ? -1.612 -30.429 -4.933 1 91.05 567 LYS A C 1
ATOM 4675 O O . LYS A 1 567 ? -0.75 -30.727 -5.762 1 91.05 567 LYS A O 1
ATOM 4680 N N . GLY A 1 568 ? -1.654 -30.943 -3.692 1 88.03 568 GLY A N 1
ATOM 4681 C CA . GLY A 1 568 ? -0.638 -31.911 -3.308 1 88.03 568 GLY A CA 1
ATOM 4682 C C . GLY A 1 568 ? -0.931 -32.589 -1.983 1 88.03 568 GLY A C 1
ATOM 4683 O O . GLY A 1 568 ? -1.832 -32.173 -1.253 1 88.03 568 GLY A O 1
ATOM 4684 N N . GLU A 1 569 ? -0.139 -33.537 -1.638 1 84.42 569 GLU A N 1
ATOM 4685 C CA . GLU A 1 569 ? -0.345 -34.395 -0.475 1 84.42 569 GLU A CA 1
ATOM 4686 C C . GLU A 1 569 ? -0.18 -33.613 0.824 1 84.42 569 GLU A C 1
ATOM 4688 O O . GLU A 1 569 ? -0.798 -33.944 1.838 1 84.42 569 GLU A O 1
ATOM 4693 N N . PHE A 1 570 ? 0.55 -32.58 0.719 1 78.55 570 PHE A N 1
ATOM 4694 C CA . PHE A 1 570 ? 0.849 -31.81 1.921 1 78.55 570 PHE A CA 1
ATOM 4695 C C . PHE A 1 570 ? -0.394 -31.084 2.422 1 78.55 570 PHE A C 1
ATOM 4697 O O . PHE A 1 570 ? -0.43 -30.617 3.562 1 78.55 570 PHE A O 1
ATOM 4704 N N . GLN A 1 571 ? -1.365 -30.973 1.602 1 84.71 571 GLN A N 1
ATOM 4705 C CA . GLN A 1 571 ? -2.613 -30.332 2.003 1 84.71 571 GLN A CA 1
ATOM 4706 C C . GLN A 1 571 ? -3.568 -31.338 2.639 1 84.71 571 GLN A C 1
ATOM 4708 O O . GLN A 1 571 ? -4.709 -31 2.962 1 84.71 571 GLN A O 1
ATOM 4713 N N . LEU A 1 572 ? -3.101 -32.574 2.758 1 84.25 572 LEU A N 1
ATOM 4714 C CA . LEU A 1 572 ? -3.875 -33.646 3.375 1 84.25 572 LEU A CA 1
ATOM 4715 C C . LEU A 1 572 ? -3.264 -34.059 4.709 1 84.25 572 LEU A C 1
ATOM 4717 O O . LEU A 1 572 ? -2.308 -33.438 5.178 1 84.25 572 LEU A O 1
ATOM 4721 N N . TRP A 1 573 ? -3.914 -34.988 5.378 1 78.87 573 TRP A N 1
ATOM 4722 C CA . TRP A 1 573 ? -3.374 -35.481 6.64 1 78.87 573 TRP A CA 1
ATOM 4723 C C . TRP A 1 573 ? -2.112 -36.305 6.407 1 78.87 573 TRP A C 1
ATOM 4725 O O . TRP A 1 573 ? -1.87 -36.781 5.296 1 78.87 573 TRP A O 1
ATOM 4735 N N . LYS A 1 574 ? -1.323 -36.431 7.448 1 75.28 574 LYS A N 1
ATOM 4736 C CA . LYS A 1 574 ? -0.024 -37.09 7.356 1 75.28 574 LYS A CA 1
ATOM 4737 C C . LYS A 1 574 ? -0.158 -38.489 6.761 1 75.28 574 LYS A C 1
ATOM 4739 O O . LYS A 1 574 ? -0.99 -39.282 7.207 1 75.28 574 LYS A O 1
ATOM 4744 N N . GLY A 1 575 ? 0.557 -38.725 5.797 1 75.04 575 GLY A N 1
ATOM 4745 C CA . GLY A 1 575 ? 0.603 -40.053 5.206 1 75.04 575 GLY A CA 1
ATOM 4746 C C . GLY A 1 575 ? -0.414 -40.249 4.098 1 75.04 575 GLY A C 1
ATOM 4747 O O . GLY A 1 575 ? -0.382 -41.258 3.39 1 75.04 575 GLY A O 1
ATOM 4748 N N . ALA A 1 576 ? -1.215 -39.276 3.887 1 82.81 576 ALA A N 1
ATOM 4749 C CA . ALA A 1 576 ? -2.235 -39.418 2.852 1 82.81 576 ALA A CA 1
ATOM 4750 C C . ALA A 1 576 ? -1.693 -39.006 1.487 1 82.81 576 ALA A C 1
ATOM 4752 O O . ALA A 1 576 ? -0.849 -38.112 1.391 1 82.81 576 ALA A O 1
ATOM 4753 N N . THR A 1 577 ? -2.147 -39.706 0.492 1 86.33 577 THR A N 1
ATOM 4754 C CA . THR A 1 577 ? -1.813 -39.373 -0.889 1 86.33 577 THR A CA 1
ATOM 4755 C C . THR A 1 577 ? -3.001 -38.719 -1.589 1 86.33 577 THR A C 1
ATOM 4757 O O . THR A 1 577 ? -4.109 -38.692 -1.05 1 86.33 577 THR A O 1
ATOM 4760 N N . MET A 1 578 ? -2.816 -38.167 -2.698 1 90.68 578 MET A N 1
ATOM 4761 C CA . MET A 1 578 ? -3.752 -37.259 -3.354 1 90.68 578 MET A CA 1
ATOM 4762 C C . MET A 1 578 ? -5.081 -37.954 -3.632 1 90.68 578 MET A C 1
ATOM 4764 O O . MET A 1 578 ? -6.136 -37.319 -3.602 1 90.68 578 MET A O 1
ATOM 4768 N N . GLU A 1 579 ? -5.055 -39.271 -3.905 1 90.53 579 GLU A N 1
ATOM 4769 C CA . GLU A 1 579 ? -6.288 -39.978 -4.237 1 90.53 579 GLU A CA 1
ATOM 4770 C C . GLU A 1 579 ? -7.205 -40.089 -3.022 1 90.53 579 GLU A C 1
ATOM 4772 O O . GLU A 1 579 ? -8.387 -40.411 -3.158 1 90.53 579 GLU A O 1
ATOM 4777 N N . LYS A 1 580 ? -6.758 -39.737 -1.893 1 88.65 580 LYS A N 1
ATOM 4778 C CA . LYS A 1 580 ? -7.541 -39.825 -0.664 1 88.65 580 LYS A CA 1
ATOM 4779 C C . LYS A 1 580 ? -8.329 -38.541 -0.422 1 88.65 580 LYS A C 1
ATOM 4781 O O . LYS A 1 580 ? -9.129 -38.465 0.514 1 88.65 580 LYS A O 1
ATOM 4786 N N . GLU A 1 581 ? -8.159 -37.566 -1.214 1 89.77 581 GLU A N 1
ATOM 4787 C CA . GLU A 1 581 ? -8.911 -36.324 -1.055 1 89.77 581 GLU A CA 1
ATOM 4788 C C . GLU A 1 581 ? -10.414 -36.588 -1.035 1 89.77 581 GLU A C 1
ATOM 4790 O O . GLU A 1 581 ? -10.92 -37.386 -1.825 1 89.77 581 GLU A O 1
ATOM 4795 N N . LYS A 1 582 ? -11.061 -35.923 -0.111 1 87.28 582 LYS A N 1
ATOM 4796 C CA . LYS A 1 582 ? -12.515 -35.979 0.009 1 87.28 582 LYS A CA 1
ATOM 4797 C C . LYS A 1 582 ? -13.106 -34.583 0.185 1 87.28 582 LYS A C 1
ATOM 4799 O O . LYS A 1 582 ? -12.429 -33.673 0.667 1 87.28 582 LYS A O 1
ATOM 4804 N N . LYS A 1 583 ? -14.292 -34.426 -0.242 1 89.89 583 LYS A N 1
ATOM 4805 C CA . LYS A 1 583 ? -15.065 -33.201 -0.053 1 89.89 583 LYS A CA 1
ATOM 4806 C C . LYS A 1 583 ? -16.421 -33.499 0.58 1 89.89 583 LYS A C 1
ATOM 4808 O O . LYS A 1 583 ? -16.843 -34.656 0.642 1 89.89 583 LYS A O 1
ATOM 4813 N N . GLY A 1 584 ? -17.04 -32.436 1.137 1 89.95 584 GLY A N 1
ATOM 4814 C CA . GLY A 1 584 ? -18.33 -32.606 1.787 1 89.95 584 GLY A CA 1
ATOM 4815 C C . GLY A 1 584 ? -18.223 -32.767 3.292 1 89.95 584 GLY A C 1
ATOM 4816 O O . GLY A 1 584 ? -17.25 -3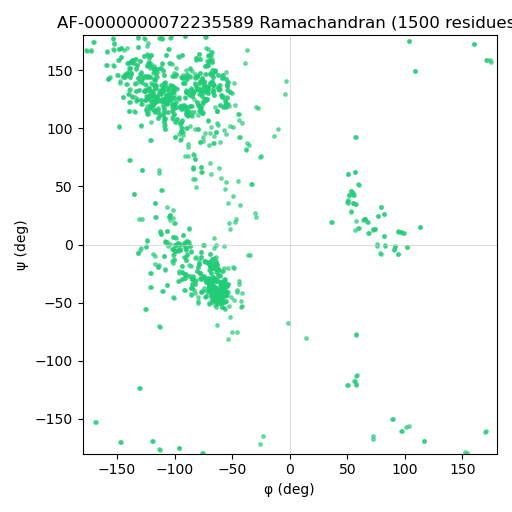2.32 3.902 1 89.95 584 GLY A O 1
ATOM 4817 N N . LEU A 1 585 ? -19.303 -33.325 3.838 1 90.02 585 LEU A N 1
ATOM 4818 C CA . LEU A 1 585 ? -19.337 -33.599 5.27 1 90.02 585 LEU A CA 1
ATOM 4819 C C . LEU A 1 585 ? -18.753 -34.975 5.574 1 90.02 585 LEU A C 1
ATOM 4821 O O . LEU A 1 585 ? -19.165 -35.974 4.981 1 90.02 585 LEU A O 1
ATOM 4825 N N . PHE A 1 586 ? -17.833 -34.978 6.503 1 86.85 586 PHE A N 1
ATOM 4826 C CA . PHE A 1 586 ? -17.152 -36.231 6.811 1 86.85 586 PHE A CA 1
ATOM 4827 C C . PHE A 1 586 ? -17.882 -36.985 7.916 1 86.85 586 PHE A C 1
ATOM 4829 O O . PHE A 1 586 ? -17.769 -38.209 8.018 1 86.85 586 PHE A O 1
ATOM 4836 N N . LYS A 1 587 ? -18.575 -36.219 8.807 1 87.72 587 LYS A N 1
ATOM 4837 C CA . LYS A 1 587 ? -19.387 -36.763 9.892 1 87.72 587 LYS A CA 1
ATOM 4838 C C . LYS A 1 587 ? -20.709 -36.01 10.02 1 87.72 587 LYS A C 1
ATOM 4840 O O . LYS A 1 587 ? -20.839 -34.886 9.531 1 87.72 587 LYS A O 1
ATOM 4845 N N . GLN A 1 588 ? -21.635 -36.715 10.629 1 89.65 588 GLN A N 1
ATOM 4846 C CA . GLN A 1 588 ? -22.891 -36.034 10.922 1 89.65 588 GLN A CA 1
ATOM 4847 C C . GLN A 1 588 ? -22.661 -34.809 11.802 1 89.65 588 GLN A C 1
ATOM 4849 O O . GLN A 1 588 ? -21.993 -34.897 12.835 1 89.65 588 GLN A O 1
ATOM 4854 N N . PRO A 1 589 ? -23.147 -33.676 11.379 1 89.53 589 PRO A N 1
ATOM 4855 C CA . PRO A 1 589 ? -22.947 -32.464 12.177 1 89.53 589 PRO A CA 1
ATOM 4856 C C . PRO A 1 589 ? -23.699 -32.502 13.505 1 89.53 589 PRO A C 1
ATOM 4858 O O . PRO A 1 589 ? -24.747 -33.145 13.608 1 89.53 589 PRO A O 1
ATOM 4861 N N . ILE A 1 590 ? -23.135 -31.81 14.522 1 89.39 590 ILE A N 1
ATOM 4862 C CA . ILE A 1 590 ? -23.786 -31.611 15.812 1 89.39 590 ILE A CA 1
ATOM 4863 C C . ILE A 1 590 ? -24.2 -30.148 15.96 1 89.39 590 ILE A C 1
ATOM 4865 O O . ILE A 1 590 ? -23.358 -29.249 15.905 1 89.39 590 ILE A O 1
ATOM 4869 N N . ILE A 1 591 ? -25.482 -29.935 16.074 1 87.72 591 ILE A N 1
ATOM 4870 C CA . ILE A 1 591 ? -26.023 -28.584 16.166 1 87.72 591 ILE A CA 1
ATOM 4871 C C . ILE A 1 591 ? -26.683 -28.384 17.528 1 87.72 591 ILE A C 1
ATOM 4873 O O . ILE A 1 591 ? -27.5 -29.202 17.955 1 87.72 591 ILE A O 1
ATOM 4877 N N . HIS A 1 592 ? -26.273 -27.271 18.269 1 85.12 592 HIS A N 1
ATOM 4878 C CA . HIS A 1 592 ? -26.885 -26.878 19.532 1 85.12 592 HIS A CA 1
ATOM 4879 C C . HIS A 1 592 ? -27.515 -25.493 19.432 1 85.12 592 HIS A C 1
ATOM 4881 O O . HIS A 1 592 ? -26.972 -24.605 18.77 1 85.12 592 HIS A O 1
ATOM 4887 N N . PHE A 1 593 ? -28.604 -25.353 20.068 1 80.55 593 PHE A N 1
ATOM 4888 C CA . PHE A 1 593 ? -29.219 -24.042 20.234 1 80.55 593 PHE A CA 1
ATOM 4889 C C . PHE A 1 593 ? -28.994 -23.513 21.646 1 80.55 593 PHE A C 1
ATOM 4891 O O . PHE A 1 593 ? -29.192 -24.236 22.624 1 80.55 593 PHE A O 1
ATOM 4898 N N . VAL A 1 594 ? -28.438 -22.386 21.692 1 79.85 594 VAL A N 1
ATOM 4899 C CA . VAL A 1 594 ? -28.419 -21.683 22.971 1 79.85 594 VAL A CA 1
ATOM 4900 C C . VAL A 1 594 ? -29.673 -20.822 23.106 1 79.85 594 VAL A C 1
ATOM 4902 O O . VAL A 1 594 ? -29.849 -19.85 22.368 1 79.85 594 VAL A O 1
ATOM 4905 N N . VAL A 1 595 ? -30.447 -21.225 23.971 1 75.35 595 VAL A N 1
ATOM 4906 C CA . VAL A 1 595 ? -31.757 -20.607 24.142 1 75.35 595 VAL A CA 1
ATOM 4907 C C . VAL A 1 595 ? -31.778 -19.786 25.429 1 75.35 595 VAL A C 1
ATOM 4909 O O . VAL A 1 595 ? -31.22 -20.202 26.447 1 75.35 595 VAL A O 1
ATOM 4912 N N . LYS A 1 596 ? -32.108 -18.516 25.234 1 72.58 596 LYS A N 1
ATOM 4913 C CA . LYS A 1 596 ? -32.315 -17.636 26.38 1 72.58 596 LYS A CA 1
ATOM 4914 C C . LYS A 1 596 ? -33.767 -17.676 26.848 1 72.58 596 LYS A C 1
ATOM 4916 O O . LYS A 1 596 ? -34.675 -17.299 26.104 1 72.58 596 LYS A O 1
ATOM 4921 N N . HIS A 1 597 ? -34.037 -18.207 28.076 1 66.52 597 HIS A N 1
ATOM 4922 C CA . HIS A 1 597 ? -35.363 -18.234 28.683 1 66.52 597 HIS A CA 1
ATOM 4923 C C . HIS A 1 597 ? -35.684 -16.908 29.365 1 66.52 597 HIS A C 1
ATOM 4925 O O . HIS A 1 597 ? -36.84 -16.48 29.386 1 66.52 597 HIS A O 1
ATOM 4931 N N . SER A 1 598 ? -34.756 -16.259 30.031 1 61.57 598 SER A N 1
ATOM 4932 C CA . SER A 1 598 ? -34.779 -14.946 30.667 1 61.57 598 SER A CA 1
ATOM 4933 C C . SER A 1 598 ? -33.433 -14.243 30.533 1 61.57 598 SER A C 1
ATOM 4935 O O . SER A 1 598 ? -32.491 -14.798 29.963 1 61.57 598 SER A O 1
ATOM 4937 N N . GLU A 1 599 ? -33.311 -12.942 30.826 1 64.6 599 GLU A N 1
ATOM 4938 C CA . GLU A 1 599 ? -32.067 -12.18 30.767 1 64.6 599 GLU A CA 1
ATOM 4939 C C . GLU A 1 599 ? -30.939 -12.91 31.489 1 64.6 599 GLU A C 1
ATOM 4941 O O . GLU A 1 599 ? -29.764 -12.727 31.161 1 64.6 599 GLU A O 1
ATOM 4946 N N . LEU A 1 600 ? -31.374 -13.859 32.394 1 67.03 600 LEU A N 1
ATOM 4947 C CA . LEU A 1 600 ? -30.366 -14.426 33.283 1 67.03 600 LEU A CA 1
ATOM 4948 C C . LEU A 1 600 ? -30.212 -15.925 33.045 1 67.03 600 LEU A C 1
ATOM 4950 O O . LEU A 1 600 ? -29.305 -16.554 33.593 1 67.03 600 LEU A O 1
ATOM 4954 N N . GLU A 1 601 ? -31.074 -16.527 32.278 1 74.25 601 GLU A N 1
ATOM 4955 C CA . GLU A 1 601 ? -31.022 -17.981 32.165 1 74.25 601 GLU A CA 1
ATOM 4956 C C . GLU A 1 601 ? -30.849 -18.416 30.713 1 74.25 601 GLU A C 1
ATOM 4958 O O . GLU A 1 601 ? -31.693 -18.119 29.865 1 74.25 601 GLU A O 1
ATOM 4963 N N . THR A 1 602 ? -29.672 -19.001 30.345 1 77.04 602 THR A N 1
ATOM 4964 C CA . THR A 1 602 ? -29.385 -19.559 29.028 1 77.04 602 THR A CA 1
ATOM 4965 C C . THR A 1 602 ? -29.203 -21.072 29.11 1 77.04 602 THR A C 1
ATOM 4967 O O . THR A 1 602 ? -28.712 -21.59 30.115 1 77.04 602 THR A O 1
ATOM 4970 N N . GLU A 1 603 ? -29.879 -21.871 28.263 1 81.54 603 GLU A N 1
ATOM 4971 C CA . GLU A 1 603 ? -29.744 -23.321 28.154 1 81.54 603 GLU A CA 1
ATOM 4972 C C . GLU A 1 603 ? -29.237 -23.725 26.773 1 81.54 603 GLU A C 1
ATOM 4974 O O . GLU A 1 603 ? -29.642 -23.146 25.763 1 81.54 603 GLU A O 1
ATOM 4979 N N . THR A 1 604 ? -28.263 -24.625 26.704 1 83.75 604 THR A N 1
ATOM 4980 C CA . THR A 1 604 ? -27.791 -25.202 25.451 1 83.75 604 THR A CA 1
ATOM 4981 C C . THR A 1 604 ? -28.496 -26.525 25.166 1 83.75 604 THR A C 1
ATOM 4983 O O . THR A 1 604 ? -28.395 -27.47 25.95 1 83.75 604 THR A O 1
ATOM 4986 N N . ILE A 1 605 ? -29.256 -26.638 24.107 1 84.89 605 ILE A N 1
ATOM 4987 C CA . ILE A 1 605 ? -30.054 -27.807 23.753 1 84.89 605 ILE A CA 1
ATOM 4988 C C . ILE A 1 605 ? -29.562 -28.385 22.428 1 84.89 605 ILE A C 1
ATOM 4990 O O . ILE A 1 605 ? -29.472 -27.67 21.427 1 84.89 605 ILE A O 1
ATOM 4994 N N . PRO A 1 606 ? -29.228 -29.646 22.418 1 85.86 606 PRO A N 1
ATOM 4995 C CA . PRO A 1 606 ? -28.841 -30.279 21.154 1 85.86 606 PRO A CA 1
ATOM 4996 C C . PRO A 1 606 ? -30.036 -30.559 20.245 1 85.86 606 PRO A C 1
ATOM 4998 O O . PRO A 1 606 ? -31.107 -30.937 20.726 1 85.86 606 PRO A O 1
ATOM 5001 N N . LEU A 1 607 ? -29.767 -30.324 19.011 1 86.48 607 LEU A N 1
ATOM 5002 C CA . LEU A 1 607 ? -30.735 -30.783 18.021 1 86.48 607 LEU A CA 1
ATOM 5003 C C . LEU A 1 607 ? -30.653 -32.295 17.841 1 86.48 607 LEU A C 1
ATOM 5005 O O . LEU A 1 607 ? -29.559 -32.864 17.82 1 86.48 607 LEU A O 1
ATOM 5009 N N . SER A 1 608 ? -31.813 -32.974 17.743 1 85.82 608 SER A N 1
ATOM 5010 C CA . SER A 1 608 ? -31.863 -34.413 17.504 1 85.82 608 SER A CA 1
ATOM 5011 C C . SER A 1 608 ? -32.368 -34.723 16.099 1 85.82 608 SER A C 1
ATOM 5013 O O . SER A 1 608 ? -33.545 -34.513 15.797 1 85.82 608 SER A O 1
ATOM 5015 N N . PHE A 1 609 ? -31.469 -35.268 15.341 1 86.72 609 PHE A N 1
ATOM 5016 C CA . PHE A 1 609 ? -31.873 -35.601 13.98 1 86.72 609 PHE A CA 1
ATOM 5017 C C . PHE A 1 609 ? -32.816 -36.798 13.973 1 86.72 609 PHE A C 1
ATOM 5019 O O . PHE A 1 609 ? -32.573 -37.791 14.662 1 86.72 609 PHE A O 1
ATOM 5026 N N . THR A 1 610 ? -33.926 -36.7 13.25 1 76.6 610 THR A N 1
ATOM 5027 C CA . THR A 1 610 ? -34.998 -37.687 13.313 1 76.6 610 THR A CA 1
ATOM 5028 C C . THR A 1 610 ? -35.132 -38.426 11.985 1 76.6 610 THR A C 1
ATOM 5030 O O . THR A 1 610 ? -35.881 -39.4 11.883 1 76.6 610 THR A O 1
ATOM 5033 N N . SER A 1 611 ? -34.583 -37.877 10.961 1 72.24 611 SER A N 1
ATOM 5034 C CA . SER A 1 611 ? -34.761 -38.511 9.659 1 72.24 611 SER A CA 1
ATOM 5035 C C . SER A 1 611 ? -33.418 -38.833 9.013 1 72.24 611 SER A C 1
ATOM 5037 O O . SER A 1 611 ? -32.369 -38.425 9.513 1 72.24 611 SER A O 1
ATOM 5039 N N . SER A 1 612 ? -33.624 -39.532 7.891 1 84.16 612 SER A N 1
ATOM 5040 C CA . SER A 1 612 ? -32.509 -39.845 7.003 1 84.16 612 SER A CA 1
ATOM 5041 C C . SER A 1 612 ? -31.998 -38.594 6.296 1 84.16 612 SER A C 1
ATOM 5043 O O . SER A 1 612 ? -32.652 -37.549 6.322 1 84.16 612 SER A O 1
ATOM 5045 N N . TRP A 1 613 ? -30.788 -38.679 5.858 1 92.15 613 TRP A N 1
ATOM 5046 C CA . TRP A 1 613 ? -30.122 -37.579 5.17 1 92.15 613 TRP A CA 1
ATOM 5047 C C . TRP A 1 613 ? -30.279 -37.706 3.658 1 92.15 613 TRP A C 1
ATOM 5049 O O . TRP A 1 613 ? -30.324 -38.817 3.124 1 92.15 613 TRP A O 1
ATOM 5059 N N . ALA A 1 614 ? -30.415 -36.655 2.949 1 91.72 614 ALA A N 1
ATOM 5060 C CA . ALA A 1 614 ? -30.386 -36.568 1.491 1 91.72 614 ALA A CA 1
ATOM 5061 C C . ALA A 1 614 ? -29.284 -35.624 1.02 1 91.72 614 ALA A C 1
ATOM 5063 O O . ALA A 1 614 ? -28.958 -34.65 1.702 1 91.72 614 ALA A O 1
ATOM 5064 N N . MET A 1 615 ? -28.673 -35.986 -0.111 1 91.03 615 MET A N 1
ATOM 5065 C CA . MET A 1 615 ? -27.689 -35.151 -0.793 1 91.03 615 MET A CA 1
ATOM 5066 C C . MET A 1 615 ? -28.214 -34.684 -2.147 1 91.03 615 MET A C 1
ATOM 5068 O O . MET A 1 615 ? -28.764 -35.479 -2.911 1 91.03 615 MET A O 1
ATOM 5072 N N . MET A 1 616 ? -28.088 -33.438 -2.44 1 88.38 616 MET A N 1
ATOM 5073 C CA . MET A 1 616 ? -28.552 -32.877 -3.706 1 88.38 616 MET A CA 1
ATOM 5074 C C . MET A 1 616 ? -27.56 -31.851 -4.243 1 88.38 616 MET A C 1
ATOM 5076 O O . MET A 1 616 ? -27.361 -30.797 -3.635 1 88.38 616 MET A O 1
ATOM 5080 N N . PRO A 1 617 ? -26.906 -32.127 -5.434 1 88.3 617 PRO A N 1
ATOM 5081 C CA . PRO A 1 617 ? -26.02 -31.116 -6.018 1 88.3 617 PRO A CA 1
ATOM 5082 C C . PRO A 1 617 ? -26.774 -29.877 -6.496 1 88.3 617 PRO A C 1
ATOM 5084 O O . PRO A 1 617 ? -27.891 -29.988 -7.007 1 88.3 617 PRO A O 1
ATOM 5087 N N . LEU A 1 618 ? -26.299 -28.724 -6.146 1 85.91 618 LEU A N 1
ATOM 5088 C CA . LEU A 1 618 ? -26.752 -27.486 -6.77 1 85.91 618 LEU A CA 1
ATOM 5089 C C . LEU A 1 618 ? -25.974 -27.207 -8.052 1 85.91 618 LEU A C 1
ATOM 5091 O O . LEU A 1 618 ? -24.765 -26.971 -8.01 1 85.91 618 LEU A O 1
ATOM 5095 N N . SER A 1 619 ? -26.579 -27.3 -9.117 1 78.25 619 SER A N 1
ATOM 5096 C CA . SER A 1 619 ? -25.898 -27.28 -10.408 1 78.25 619 SER A CA 1
ATOM 5097 C C . SER A 1 619 ? -25.603 -25.852 -10.854 1 78.25 619 SER A C 1
ATOM 5099 O O . SER A 1 619 ? -26.388 -25.251 -11.591 1 78.25 619 SER A O 1
ATOM 5101 N N . ILE A 1 620 ? -24.725 -25.299 -10.268 1 77.44 620 ILE A N 1
ATOM 5102 C CA . ILE A 1 620 ? -24.108 -24.078 -10.773 1 77.44 620 ILE A CA 1
ATOM 5103 C C . ILE A 1 620 ? -22.862 -24.427 -11.584 1 77.44 620 ILE A C 1
ATOM 5105 O O . ILE A 1 620 ? -21.838 -24.822 -11.022 1 77.44 620 ILE A O 1
ATOM 5109 N N . MET A 1 621 ? -23.084 -24.406 -12.857 1 64.81 621 MET A N 1
ATOM 5110 C CA . MET A 1 621 ? -22.092 -25.004 -13.746 1 64.81 621 MET A CA 1
ATOM 5111 C C . MET A 1 621 ? -20.919 -24.056 -13.97 1 64.81 621 MET A C 1
ATOM 5113 O O . MET A 1 621 ? -21.117 -22.864 -14.215 1 64.81 621 MET A O 1
ATOM 5117 N N . LYS A 1 622 ? -19.777 -24.622 -13.844 1 63.3 622 LYS A N 1
ATOM 5118 C CA . LYS A 1 622 ? -18.513 -23.909 -14.008 1 63.3 622 LYS A CA 1
ATOM 5119 C C . LYS A 1 622 ? -18.092 -23.867 -15.474 1 63.3 622 LYS A C 1
ATOM 5121 O O . LYS A 1 622 ? -17.292 -23.018 -15.872 1 63.3 622 LYS A O 1
ATOM 5126 N N . ASP A 1 623 ? -18.798 -24.862 -16.191 1 59.81 623 ASP A N 1
ATOM 5127 C CA . ASP A 1 623 ? -18.392 -24.955 -17.59 1 59.81 623 ASP A CA 1
ATOM 5128 C C . ASP A 1 623 ? -19.26 -24.061 -18.474 1 59.81 623 ASP A C 1
ATOM 5130 O O . ASP A 1 623 ? -20.437 -23.843 -18.179 1 59.81 623 ASP A O 1
ATOM 5134 N N . HIS A 1 624 ? -18.737 -23.384 -19.406 1 55.2 624 HIS A N 1
ATOM 5135 C CA . HIS A 1 624 ? -19.348 -22.405 -20.297 1 55.2 624 HIS A CA 1
ATOM 5136 C C . HIS A 1 624 ? -20.403 -23.052 -21.187 1 55.2 624 HIS A C 1
ATOM 5138 O O . HIS A 1 624 ? -21.217 -22.357 -21.8 1 55.2 624 HIS A O 1
ATOM 5144 N N . GLN A 1 625 ? -20.428 -24.34 -21.167 1 50.3 625 GLN A N 1
ATOM 5145 C CA . GLN A 1 625 ? -21.247 -24.981 -22.19 1 50.3 625 GLN A CA 1
ATOM 5146 C C . GLN A 1 625 ? -22.636 -25.316 -21.653 1 50.3 625 GLN A C 1
ATOM 5148 O O . GLN A 1 625 ? -23.523 -25.711 -22.413 1 50.3 625 GLN A O 1
ATOM 5153 N N . SER A 1 626 ? -22.802 -25.062 -20.361 1 56.73 626 SER A N 1
ATOM 5154 C CA . SER A 1 626 ? -24.091 -25.431 -19.785 1 56.73 626 SER A CA 1
ATOM 5155 C C . SER A 1 626 ? -24.78 -24.226 -19.154 1 56.73 626 SER A C 1
ATOM 5157 O O . SER A 1 626 ? -24.172 -23.164 -19.006 1 56.73 626 SER A O 1
ATOM 5159 N N . ALA A 1 627 ? -26.089 -24.43 -18.993 1 67.29 627 ALA A N 1
ATOM 5160 C CA . ALA A 1 627 ? -26.822 -23.407 -18.251 1 67.29 627 ALA A CA 1
ATOM 5161 C C . ALA A 1 627 ? -26.181 -23.152 -16.89 1 67.29 627 ALA A C 1
ATOM 5163 O O . ALA A 1 627 ? -25.728 -24.086 -16.225 1 67.29 627 ALA A O 1
ATOM 5164 N N . PHE A 1 628 ? -26.045 -21.939 -16.658 1 72.03 628 PHE A N 1
ATOM 5165 C CA . PHE A 1 628 ? -25.389 -21.531 -15.422 1 72.03 628 PHE A CA 1
ATOM 5166 C C . PHE A 1 628 ? -26.103 -22.119 -14.21 1 72.03 628 PHE A C 1
ATOM 5168 O O . PHE A 1 628 ? -25.466 -22.692 -13.325 1 72.03 628 PHE A O 1
ATOM 5175 N N . VAL A 1 629 ? -27.358 -21.886 -14.058 1 72.24 629 VAL A N 1
ATOM 5176 C CA . VAL A 1 629 ? -28.189 -22.439 -12.994 1 72.24 629 VAL A CA 1
ATOM 5177 C C . VAL A 1 629 ? -29.273 -23.331 -13.595 1 72.24 629 VAL A C 1
ATOM 5179 O O . VAL A 1 629 ? -29.925 -22.953 -14.572 1 72.24 629 VAL A O 1
ATOM 5182 N N . LYS A 1 630 ? -29.314 -24.561 -13.197 1 64.79 630 LYS A N 1
ATOM 5183 C CA . LYS A 1 630 ? -30.421 -25.405 -13.639 1 64.79 630 LYS A CA 1
ATOM 5184 C C . LYS A 1 630 ? -31.705 -25.065 -12.887 1 64.79 630 LYS A C 1
ATOM 5186 O O . LYS A 1 630 ? -31.688 -24.889 -11.667 1 64.79 630 LYS A O 1
ATOM 5191 N N . GLU A 1 631 ? -32.675 -24.545 -13.542 1 59.09 631 GLU A N 1
ATOM 5192 C CA . GLU A 1 631 ? -33.92 -23.853 -13.223 1 59.09 631 GLU A CA 1
ATOM 5193 C C . GLU A 1 631 ? -34.763 -24.658 -12.237 1 59.09 631 GLU A C 1
ATOM 5195 O O . GLU A 1 631 ? -35.824 -24.204 -11.805 1 59.09 631 GLU A O 1
ATOM 5200 N N . TYR A 1 632 ? -34.287 -25.521 -11.579 1 60.63 632 TYR A N 1
ATOM 5201 C CA . TYR A 1 632 ? -35.326 -26.123 -10.751 1 60.63 632 TYR A CA 1
ATOM 5202 C C . TYR A 1 632 ? -35.489 -25.361 -9.441 1 60.63 632 TYR A C 1
ATOM 5204 O O . TYR A 1 632 ? -34.501 -25.01 -8.793 1 60.63 632 TYR A O 1
ATOM 5212 N N . ASN A 1 633 ? -36.646 -24.785 -9.121 1 69.3 633 ASN A N 1
ATOM 5213 C CA . ASN A 1 633 ? -37.087 -24.185 -7.866 1 69.3 633 ASN A CA 1
ATOM 5214 C C . ASN A 1 633 ? -36.518 -22.781 -7.686 1 69.3 633 ASN A C 1
ATOM 5216 O O . ASN A 1 633 ? -36.01 -22.445 -6.614 1 69.3 633 ASN A O 1
ATOM 5220 N N . ILE A 1 634 ? -36.354 -22.113 -8.793 1 81.36 634 ILE A N 1
ATOM 5221 C CA . ILE A 1 634 ? -35.944 -20.714 -8.736 1 81.36 634 ILE A CA 1
ATOM 5222 C C . ILE A 1 634 ? -37.157 -19.811 -8.948 1 81.36 634 ILE A C 1
ATOM 5224 O O . ILE A 1 634 ? -38.033 -20.118 -9.76 1 81.36 634 ILE A O 1
ATOM 5228 N N . LYS A 1 635 ? -37.327 -18.818 -8.207 1 85.1 635 LYS A N 1
ATOM 5229 C CA . LYS A 1 635 ? -38.414 -17.847 -8.283 1 85.1 635 LYS A CA 1
ATOM 5230 C C . LYS A 1 635 ? -37.9 -16.48 -8.726 1 85.1 635 LYS A C 1
ATOM 5232 O O . LYS A 1 635 ? -36.916 -15.975 -8.183 1 85.1 635 LYS A O 1
ATOM 5237 N N . ASN A 1 636 ? -38.558 -15.908 -9.673 1 88.74 636 ASN A N 1
ATOM 5238 C CA . ASN A 1 636 ? -38.254 -14.541 -10.081 1 88.74 636 ASN A CA 1
ATOM 5239 C C . ASN A 1 636 ? -38.712 -13.529 -9.034 1 88.74 636 ASN A C 1
ATOM 5241 O O . ASN A 1 636 ? -39.868 -13.551 -8.607 1 88.74 636 ASN A O 1
ATOM 5245 N N . VAL A 1 637 ? -37.829 -12.71 -8.589 1 87.52 637 VAL A N 1
ATOM 5246 C CA . VAL A 1 637 ? -38.16 -11.694 -7.596 1 87.52 637 VAL A CA 1
ATOM 5247 C C . VAL A 1 637 ? -37.598 -10.342 -8.031 1 87.52 637 VAL A C 1
ATOM 5249 O O . VAL A 1 637 ? -36.631 -10.282 -8.795 1 87.52 637 VAL A O 1
ATOM 5252 N N . ASP A 1 638 ? -38.233 -9.273 -7.544 1 82.48 638 ASP A N 1
ATOM 5253 C CA . ASP A 1 638 ? -37.693 -7.947 -7.83 1 82.48 638 ASP A CA 1
ATOM 5254 C C . ASP A 1 638 ? -36.421 -7.688 -7.026 1 82.48 638 ASP A C 1
ATOM 5256 O O . ASP A 1 638 ? -35.445 -7.152 -7.555 1 82.48 638 ASP A O 1
ATOM 5260 N N . LYS A 1 639 ? -36.49 -8.052 -5.744 1 82.24 639 LYS A N 1
ATOM 5261 C CA . LYS A 1 639 ? -35.384 -7.94 -4.797 1 82.24 639 LYS A CA 1
ATOM 5262 C C . LYS A 1 639 ? -35.319 -9.159 -3.881 1 82.24 639 LYS A C 1
ATOM 5264 O O . LYS A 1 639 ? -36.34 -9.795 -3.612 1 82.24 639 LYS A O 1
ATOM 5269 N N . PRO A 1 640 ? -34.038 -9.382 -3.499 1 81.72 640 PRO A N 1
ATOM 5270 C CA . PRO A 1 640 ? -33.958 -10.521 -2.582 1 81.72 640 PRO A CA 1
ATOM 5271 C C . PRO A 1 640 ? -34.763 -10.306 -1.302 1 81.72 640 PRO A C 1
ATOM 5273 O O . PRO A 1 640 ? -34.701 -9.229 -0.703 1 81.72 640 PRO A O 1
ATOM 5276 N N . LEU A 1 641 ? -35.505 -11.258 -0.925 1 77.19 641 LEU A N 1
ATOM 5277 C CA . LEU A 1 641 ? -36.426 -11.153 0.202 1 77.19 641 LEU A CA 1
ATOM 5278 C C . LEU A 1 641 ? -35.848 -11.829 1.44 1 77.19 641 LEU A C 1
ATOM 5280 O O . LEU A 1 641 ? -36.387 -11.684 2.54 1 77.19 641 LEU A O 1
ATOM 5284 N N . SER A 1 642 ? -34.843 -12.635 1.269 1 80.37 642 SER A N 1
ATOM 5285 C CA . SER A 1 642 ? -34.197 -13.361 2.358 1 80.37 642 SER A CA 1
ATOM 5286 C C . SER A 1 642 ? -32.737 -13.659 2.034 1 80.37 642 SER A C 1
ATOM 5288 O O . SER A 1 642 ? -32.309 -13.519 0.887 1 80.37 642 SER A O 1
ATOM 5290 N N . LEU A 1 643 ? -32.076 -14.075 3.118 1 85.73 643 LEU A N 1
ATOM 5291 C CA . LEU A 1 643 ? -30.706 -14.531 2.911 1 85.73 643 LEU A CA 1
ATOM 5292 C C . LEU A 1 643 ? -30.683 -15.945 2.341 1 85.73 643 LEU A C 1
ATOM 5294 O O . LEU A 1 643 ? -31.491 -16.79 2.734 1 85.73 643 LEU A O 1
ATOM 5298 N N . GLY A 1 644 ? -29.864 -16.143 1.358 1 88.1 644 GLY A N 1
ATOM 5299 C CA . GLY A 1 644 ? -29.727 -17.43 0.695 1 88.1 644 GLY A CA 1
ATOM 5300 C C . GLY A 1 644 ? -29.276 -17.312 -0.749 1 88.1 644 GLY A C 1
ATOM 5301 O O . GLY A 1 644 ? -29.016 -16.21 -1.236 1 88.1 644 GLY A O 1
ATOM 5302 N N . PRO A 1 645 ? -29.161 -18.483 -1.423 1 90.91 645 PRO A N 1
ATOM 5303 C CA . PRO A 1 645 ? -28.672 -18.483 -2.804 1 90.91 645 PRO A CA 1
ATOM 5304 C C . PRO A 1 645 ? -29.537 -17.638 -3.736 1 90.91 645 PRO A C 1
ATOM 5306 O O . PRO A 1 645 ? -30.764 -17.765 -3.73 1 90.91 645 PRO A O 1
ATOM 5309 N N . THR A 1 646 ? -28.954 -16.791 -4.419 1 91.51 646 THR A N 1
ATOM 5310 C CA . THR A 1 646 ? -29.605 -15.88 -5.353 1 91.51 646 THR A CA 1
ATOM 5311 C C . THR A 1 646 ? -28.85 -15.832 -6.679 1 91.51 646 THR A C 1
ATOM 5313 O O . THR A 1 646 ? -27.619 -15.901 -6.701 1 91.51 646 THR A O 1
ATOM 5316 N N . TYR A 1 647 ? -29.59 -15.82 -7.75 1 91.65 647 TYR A N 1
ATOM 5317 C CA . TYR A 1 647 ? -29.061 -15.774 -9.108 1 91.65 647 TYR A CA 1
ATOM 5318 C C . TYR A 1 647 ? -29.474 -14.486 -9.811 1 91.65 647 TYR A C 1
ATOM 5320 O O . TYR A 1 647 ? -30.656 -14.136 -9.834 1 91.65 647 TYR A O 1
ATOM 5328 N N . TYR A 1 648 ? -28.499 -13.744 -10.273 1 93.02 648 TYR A N 1
ATOM 5329 C CA . TYR A 1 648 ? -28.742 -12.489 -10.976 1 93.02 648 TYR A CA 1
ATOM 5330 C C . TYR A 1 648 ? -28.366 -12.606 -12.448 1 93.02 648 TYR A C 1
ATOM 5332 O O . TYR A 1 648 ? -27.356 -13.226 -12.789 1 93.02 648 TYR A O 1
ATOM 5340 N N . LYS A 1 649 ? -29.185 -12.083 -13.314 1 92.96 649 LYS A N 1
ATOM 5341 C CA . LYS A 1 649 ? -28.909 -11.916 -14.738 1 92.96 649 LYS A CA 1
ATOM 5342 C C . LYS A 1 649 ? -29.058 -10.457 -15.159 1 92.96 649 LYS A C 1
ATOM 5344 O O . LYS A 1 649 ? -30.146 -9.886 -15.065 1 92.96 649 LYS A O 1
ATOM 5349 N N . GLN A 1 650 ? -27.985 -9.877 -15.542 1 95.45 650 GLN A N 1
ATOM 5350 C CA . GLN A 1 650 ? -27.961 -8.465 -15.907 1 95.45 650 GLN A CA 1
ATOM 5351 C C . GLN A 1 650 ? -27.457 -8.274 -17.335 1 95.45 650 GLN A C 1
ATOM 5353 O O . GLN A 1 650 ? -26.382 -8.761 -17.69 1 95.45 650 GLN A O 1
ATOM 5358 N N . THR A 1 651 ? -28.235 -7.581 -18.139 1 96.71 651 THR A N 1
ATOM 5359 C CA . THR A 1 651 ? -27.771 -7.182 -19.463 1 96.71 651 THR A CA 1
ATOM 5360 C C . THR A 1 651 ? -26.973 -5.884 -19.388 1 96.71 651 THR A C 1
ATOM 5362 O O . THR A 1 651 ? -27.411 -4.914 -18.765 1 96.71 651 THR A O 1
ATOM 5365 N N . VAL A 1 652 ? -25.773 -5.846 -19.928 1 96.02 652 VAL A N 1
ATOM 5366 C CA . VAL A 1 652 ? -24.917 -4.665 -19.972 1 96.02 652 VAL A CA 1
ATOM 5367 C C . VAL A 1 652 ? -24.598 -4.31 -21.422 1 96.02 652 VAL A C 1
ATOM 5369 O O . VAL A 1 652 ? -24.06 -5.134 -22.165 1 96.02 652 VAL A O 1
ATOM 5372 N N . ILE A 1 653 ? -24.876 -3.129 -21.868 1 95.98 653 ILE A N 1
ATOM 5373 C CA . ILE A 1 653 ? -24.635 -2.678 -23.234 1 95.98 653 ILE A CA 1
ATOM 5374 C C . ILE A 1 653 ? -23.387 -1.8 -23.275 1 95.98 653 ILE A C 1
ATOM 5376 O O . ILE A 1 653 ? -23.325 -0.767 -22.604 1 95.98 653 ILE A O 1
ATOM 5380 N N . ILE A 1 654 ? -22.417 -2.258 -23.926 1 94.04 654 ILE A N 1
ATOM 5381 C CA . ILE A 1 654 ? -21.193 -1.493 -24.138 1 94.04 654 ILE A CA 1
ATOM 5382 C C . ILE A 1 654 ? -20.977 -1.267 -25.633 1 94.04 654 ILE A C 1
ATOM 5384 O O . ILE A 1 654 ? -20.838 -2.224 -26.397 1 94.04 654 ILE A O 1
ATOM 5388 N N . ASN A 1 655 ? -20.918 -0.053 -26.064 1 92.09 655 ASN A N 1
ATOM 5389 C CA . ASN A 1 655 ? -20.825 0.193 -27.499 1 92.09 655 ASN A CA 1
ATOM 5390 C C . ASN A 1 655 ? -19.487 -0.278 -28.063 1 92.09 655 ASN A C 1
ATOM 5392 O O . ASN A 1 655 ? -18.514 -0.428 -27.321 1 92.09 655 ASN A O 1
ATOM 5396 N N . LYS A 1 656 ? -19.481 -0.524 -29.313 1 92.24 656 LYS A N 1
ATOM 5397 C CA . LYS A 1 656 ? -18.318 -1.081 -29.999 1 92.24 656 LYS A CA 1
ATOM 5398 C C . LYS A 1 656 ? -17.115 -0.149 -29.886 1 92.24 656 LYS A C 1
ATOM 5400 O O . LYS A 1 656 ? -15.982 -0.607 -29.722 1 92.24 656 LYS A O 1
ATOM 5405 N N . ALA A 1 657 ? -17.349 1.019 -29.968 1 92.55 657 ALA A N 1
ATOM 5406 C CA . ALA A 1 657 ? -16.273 2.004 -29.894 1 92.55 657 ALA A CA 1
ATOM 5407 C C . ALA A 1 657 ? -15.562 1.94 -28.545 1 92.55 657 ALA A C 1
ATOM 5409 O O . ALA A 1 657 ? -14.337 2.064 -28.476 1 92.55 657 ALA A O 1
ATOM 5410 N N . MET A 1 658 ? -16.328 1.771 -27.504 1 89.75 658 MET A N 1
ATOM 5411 C CA . MET A 1 658 ? -15.764 1.664 -26.162 1 89.75 658 MET A CA 1
ATOM 5412 C C . MET A 1 658 ? -14.942 0.387 -26.018 1 89.75 658 MET A C 1
ATOM 5414 O O . MET A 1 658 ? -13.859 0.404 -25.43 1 89.75 658 MET A O 1
ATOM 5418 N N . ILE A 1 659 ? -15.451 -0.683 -26.516 1 92.3 659 ILE A N 1
ATOM 5419 C CA . ILE A 1 659 ? -14.761 -1.966 -26.444 1 92.3 659 ILE A CA 1
ATOM 5420 C C . ILE A 1 659 ? -13.438 -1.884 -27.203 1 92.3 659 ILE A C 1
ATOM 5422 O O . ILE A 1 659 ? -12.404 -2.344 -26.712 1 92.3 659 ILE A O 1
ATOM 5426 N N . ASP A 1 660 ? -13.465 -1.285 -28.356 1 91.56 660 ASP A N 1
ATOM 5427 C CA . ASP A 1 660 ? -12.273 -1.163 -29.189 1 91.56 660 ASP A CA 1
ATOM 5428 C C . ASP A 1 660 ? -11.216 -0.294 -28.512 1 91.56 660 ASP A C 1
ATOM 5430 O O . ASP A 1 660 ? -10.016 -0.525 -28.676 1 91.56 660 ASP A O 1
ATOM 5434 N N . ALA A 1 661 ? -11.722 0.619 -27.777 1 88.76 661 ALA A N 1
ATOM 5435 C CA . ALA A 1 661 ? -10.822 1.565 -27.122 1 88.76 661 ALA A CA 1
ATOM 5436 C C . ALA A 1 661 ? -10.192 0.949 -25.876 1 88.76 661 ALA A C 1
ATOM 5438 O O . ALA A 1 661 ? -9.186 1.451 -25.368 1 88.76 661 ALA A O 1
ATOM 5439 N N . LEU A 1 662 ? -10.791 -0.135 -25.413 1 88.14 662 LEU A N 1
ATOM 5440 C CA . LEU A 1 662 ? -10.258 -0.78 -24.219 1 88.14 662 LEU A CA 1
ATOM 5441 C C . LEU A 1 662 ? -8.95 -1.501 -24.528 1 88.14 662 LEU A C 1
ATOM 5443 O O . LEU A 1 662 ? -8.837 -2.178 -25.553 1 88.14 662 LEU A O 1
ATOM 5447 N N . LYS A 1 663 ? -7.984 -1.335 -23.684 1 82.95 663 LYS A N 1
ATOM 5448 C CA . LYS A 1 663 ? -6.717 -2.03 -23.892 1 82.95 663 LYS A CA 1
ATOM 5449 C C . LYS A 1 663 ? -6.66 -3.324 -23.085 1 82.95 663 LYS A C 1
ATOM 5451 O O . LYS A 1 663 ? -6.123 -4.33 -23.553 1 82.95 663 LYS A O 1
ATOM 5456 N N . TRP A 1 664 ? -7.311 -3.387 -21.922 1 88.64 664 TRP A N 1
ATOM 5457 C CA . TRP A 1 664 ? -7.001 -4.484 -21.011 1 88.64 664 TRP A CA 1
ATOM 5458 C C . TRP A 1 664 ? -8.275 -5.176 -20.538 1 88.64 664 TRP A C 1
ATOM 5460 O O . TRP A 1 664 ? -8.218 -6.13 -19.759 1 88.64 664 TRP A O 1
ATOM 5470 N N . GLY A 1 665 ? -9.415 -4.753 -20.847 1 91.26 665 GLY A N 1
ATOM 5471 C CA . GLY A 1 665 ? -10.663 -5.382 -20.444 1 91.26 665 GLY A CA 1
ATOM 5472 C C . GLY A 1 665 ? -11.36 -4.652 -19.311 1 91.26 665 GLY A C 1
ATOM 5473 O O . GLY A 1 665 ? -11.229 -3.434 -19.177 1 91.26 665 GLY A O 1
ATOM 5474 N N . LEU A 1 666 ? -12.232 -5.486 -18.569 1 93.17 666 LEU A N 1
ATOM 5475 C CA . LEU A 1 666 ? -13.007 -4.944 -17.458 1 93.17 666 LEU A CA 1
ATOM 5476 C C . LEU A 1 666 ? -12.671 -5.666 -16.158 1 93.17 666 LEU A C 1
ATOM 5478 O O . LEU A 1 666 ? -12.043 -6.727 -16.176 1 93.17 666 LEU A O 1
ATOM 5482 N N . VAL A 1 667 ? -13.026 -5.064 -15.111 1 92.66 667 VAL A N 1
ATOM 5483 C CA . VAL A 1 667 ? -13.011 -5.706 -13.801 1 92.66 667 VAL A CA 1
ATOM 5484 C C . VAL A 1 667 ? -14.353 -5.491 -13.105 1 92.66 667 VAL A C 1
ATOM 5486 O O . VAL A 1 667 ? -15.025 -4.484 -13.336 1 92.66 667 VAL A O 1
ATOM 5489 N N . ILE A 1 668 ? -14.71 -6.452 -12.367 1 93.78 668 ILE A N 1
ATOM 5490 C CA . ILE A 1 668 ? -15.883 -6.3 -11.513 1 93.78 668 ILE A CA 1
ATOM 5491 C C . ILE A 1 668 ? -15.447 -6.172 -10.055 1 93.78 668 ILE A C 1
ATOM 5493 O O . ILE A 1 668 ? -14.577 -6.914 -9.594 1 93.78 668 ILE A O 1
ATOM 5497 N N . ASP A 1 669 ? -15.921 -5.188 -9.404 1 89.26 669 ASP A N 1
ATOM 5498 C CA . ASP A 1 669 ? -15.766 -5.013 -7.963 1 89.26 669 ASP A CA 1
ATOM 5499 C C . ASP A 1 669 ? -16.893 -5.706 -7.201 1 89.26 669 ASP A C 1
ATOM 5501 O O . ASP A 1 669 ? -18.029 -5.228 -7.192 1 89.26 669 ASP A O 1
ATOM 5505 N N . PHE A 1 670 ? -16.592 -6.76 -6.477 1 90.69 670 PHE A N 1
ATOM 5506 C CA . PHE A 1 670 ? -17.611 -7.565 -5.813 1 90.69 670 PHE A CA 1
ATOM 5507 C C . PHE A 1 670 ? -17.699 -7.213 -4.333 1 90.69 670 PHE A C 1
ATOM 5509 O O . PHE A 1 670 ? -18.237 -7.986 -3.537 1 90.69 670 PHE A O 1
ATOM 5516 N N . SER A 1 671 ? -17.225 -6.129 -3.946 1 83.71 671 SER A N 1
ATOM 5517 C CA . SER A 1 671 ? -17.18 -5.759 -2.535 1 83.71 671 SER A CA 1
ATOM 5518 C C . SER A 1 671 ? -18.581 -5.692 -1.936 1 83.71 671 SER A C 1
ATOM 5520 O O . SER A 1 671 ? -18.75 -5.833 -0.724 1 83.71 671 SER A O 1
ATOM 5522 N N . SER A 1 672 ? -19.609 -5.418 -2.773 1 84.82 672 SER A N 1
ATOM 5523 C CA . SER A 1 672 ? -20.981 -5.339 -2.283 1 84.82 672 SER A CA 1
ATOM 5524 C C . SER A 1 672 ? -21.603 -6.726 -2.157 1 84.82 672 SER A C 1
ATOM 5526 O O . SER A 1 672 ? -22.677 -6.88 -1.571 1 84.82 672 SER A O 1
ATOM 5528 N N . MET A 1 673 ? -20.901 -7.698 -2.712 1 89.77 673 MET A N 1
ATOM 5529 C CA . MET A 1 673 ? -21.38 -9.077 -2.696 1 89.77 673 MET A CA 1
ATOM 5530 C C . MET A 1 673 ? -20.624 -9.904 -1.66 1 89.77 673 MET A C 1
ATOM 5532 O O . MET A 1 673 ? -19.721 -9.396 -0.994 1 89.77 673 MET A O 1
ATOM 5536 N N . THR A 1 674 ? -20.95 -11.167 -1.48 1 89.61 674 THR A N 1
ATOM 5537 C CA . THR A 1 674 ? -20.33 -11.986 -0.444 1 89.61 674 THR A CA 1
ATOM 5538 C C . THR A 1 674 ? -19.467 -13.081 -1.065 1 89.61 674 THR A C 1
ATOM 5540 O O . THR A 1 674 ? -18.237 -13.019 -1.004 1 89.61 674 THR A O 1
ATOM 5543 N N . LYS A 1 675 ? -20.082 -14.059 -1.672 1 91.76 675 LYS A N 1
ATOM 5544 C CA . LYS A 1 675 ? -19.375 -15.187 -2.271 1 91.76 675 LYS A CA 1
ATOM 5545 C C . LYS A 1 675 ? -20.213 -15.844 -3.364 1 91.76 675 LYS A C 1
ATOM 5547 O O . LYS A 1 675 ? -21.427 -16 -3.212 1 91.76 675 LYS A O 1
ATOM 5552 N N . GLY A 1 676 ? -19.547 -16.283 -4.358 1 93.87 676 GLY A N 1
ATOM 5553 C CA . GLY A 1 676 ? -20.247 -16.962 -5.436 1 93.87 676 GLY A CA 1
ATOM 5554 C C . GLY A 1 676 ? -19.375 -17.203 -6.654 1 93.87 676 GLY A C 1
ATOM 5555 O O . GLY A 1 676 ? -18.163 -17.389 -6.529 1 93.87 676 GLY A O 1
ATOM 5556 N N . ILE A 1 677 ? -20.028 -17.437 -7.739 1 93.72 677 ILE A N 1
ATOM 5557 C CA . ILE A 1 677 ? -19.416 -17.639 -9.048 1 93.72 677 ILE A CA 1
ATOM 5558 C C . ILE A 1 677 ? -20.082 -16.727 -10.076 1 93.72 677 ILE A C 1
ATOM 5560 O O . ILE A 1 677 ? -21.258 -16.38 -9.938 1 93.72 677 ILE A O 1
ATOM 5564 N N . PHE A 1 678 ? -19.339 -16.274 -11.061 1 94.53 678 PHE A N 1
ATOM 5565 C CA . PHE A 1 678 ? -19.973 -15.407 -12.047 1 94.53 678 PHE A CA 1
ATOM 5566 C C . PHE A 1 678 ? -19.481 -15.736 -13.452 1 94.53 678 PHE A C 1
ATOM 5568 O O . PHE A 1 678 ? -18.391 -16.285 -13.621 1 94.53 678 PHE A O 1
ATOM 5575 N N . ARG A 1 679 ? -20.319 -15.392 -14.432 1 94.46 679 ARG A N 1
ATOM 5576 C CA . ARG A 1 679 ? -20.05 -15.585 -15.853 1 94.46 679 ARG A CA 1
ATOM 5577 C C . ARG A 1 679 ? -20.289 -14.298 -16.635 1 94.46 679 ARG A C 1
ATOM 5579 O O . ARG A 1 679 ? -21.132 -13.482 -16.256 1 94.46 679 ARG A O 1
ATOM 5586 N N . TRP A 1 680 ? -19.492 -14.075 -17.506 1 95.04 680 TRP A N 1
ATOM 5587 C CA . TRP A 1 680 ? -19.677 -13.032 -18.51 1 95.04 680 TRP A CA 1
ATOM 5588 C C . TRP A 1 680 ? -19.833 -13.636 -19.901 1 95.04 680 TRP A C 1
ATOM 5590 O O . TRP A 1 680 ? -18.891 -14.224 -20.438 1 95.04 680 TRP A O 1
ATOM 5600 N N . ASN A 1 681 ? -21.044 -13.522 -20.579 1 92.84 681 ASN A N 1
ATOM 5601 C CA . ASN A 1 681 ? -21.349 -14.146 -21.862 1 92.84 681 ASN A CA 1
ATOM 5602 C C . ASN A 1 681 ? -21.03 -15.638 -21.85 1 92.84 681 ASN A C 1
ATOM 5604 O O . ASN A 1 681 ? -20.321 -16.133 -22.729 1 92.84 681 ASN A O 1
ATOM 5608 N N . SER A 1 682 ? -21.376 -16.303 -20.788 1 89 682 SER A N 1
ATOM 5609 C CA . SER A 1 682 ? -21.292 -17.748 -20.606 1 89 682 SER A CA 1
ATOM 5610 C C . SER A 1 682 ? -19.867 -18.182 -20.282 1 89 682 SER A C 1
ATOM 5612 O O . SER A 1 682 ? -19.606 -19.368 -20.07 1 89 682 SER A O 1
ATOM 5614 N N . PHE A 1 683 ? -18.921 -17.256 -20.376 1 91.72 683 PHE A N 1
ATOM 5615 C CA . PHE A 1 683 ? -17.557 -17.552 -19.954 1 91.72 683 PHE A CA 1
ATOM 5616 C C . PHE A 1 683 ? -17.431 -17.478 -18.437 1 91.72 683 PHE A C 1
ATOM 5618 O O . PHE A 1 683 ? -17.67 -16.426 -17.84 1 91.72 683 PHE A O 1
ATOM 5625 N N . CYS A 1 684 ? -17.061 -18.543 -17.763 1 92.37 684 CYS A N 1
ATOM 5626 C CA . CYS A 1 684 ? -16.923 -18.575 -16.312 1 92.37 684 CYS A CA 1
ATOM 5627 C C . CYS A 1 684 ? -15.646 -17.87 -15.87 1 92.37 684 CYS A C 1
ATOM 5629 O O . CYS A 1 684 ? -14.543 -18.354 -16.129 1 92.37 684 CYS A O 1
ATOM 5631 N N . CYS A 1 685 ? -15.778 -16.77 -15.192 1 93.42 685 CYS A N 1
ATOM 5632 C CA . CYS A 1 685 ? -14.633 -15.963 -14.786 1 93.42 685 CYS A CA 1
ATOM 5633 C C . CYS A 1 685 ? -14.102 -16.412 -13.43 1 93.42 685 CYS A C 1
ATOM 5635 O O . CYS A 1 685 ? -13.052 -15.946 -12.985 1 93.42 685 CYS A O 1
ATOM 5637 N N . GLY A 1 686 ? -14.824 -17.324 -12.737 1 91.58 686 GLY A N 1
ATOM 5638 C CA . GLY A 1 686 ? -14.292 -17.922 -11.523 1 91.58 686 GLY A CA 1
ATOM 5639 C C . GLY A 1 686 ? -15.1 -17.579 -10.286 1 91.58 686 GLY A C 1
ATOM 5640 O O . GLY A 1 686 ? -16.216 -17.065 -10.389 1 91.58 686 GLY A O 1
ATOM 5641 N N . ARG A 1 687 ? -14.588 -17.883 -9.102 1 93.24 687 ARG A N 1
ATOM 5642 C CA . ARG A 1 687 ? -15.18 -17.637 -7.791 1 93.24 687 ARG A CA 1
ATOM 5643 C C . ARG A 1 687 ? -14.915 -16.208 -7.329 1 93.24 687 ARG A C 1
ATOM 5645 O O . ARG A 1 687 ? -13.837 -15.662 -7.572 1 93.24 687 ARG A O 1
ATOM 5652 N N . TYR A 1 688 ? -15.858 -15.636 -6.789 1 93.5 688 TYR A N 1
ATOM 5653 C CA . TYR A 1 688 ? -15.579 -14.425 -6.025 1 93.5 688 TYR A CA 1
ATOM 5654 C C . TYR A 1 688 ? -15.896 -14.628 -4.548 1 93.5 688 TYR A C 1
ATOM 5656 O O . TYR A 1 688 ? -16.786 -15.406 -4.198 1 93.5 688 TYR A O 1
ATOM 5664 N N . TYR A 1 689 ? -15.167 -14.067 -3.736 1 91.6 689 TYR A N 1
ATOM 5665 C CA . TYR A 1 689 ? -15.321 -14.14 -2.287 1 91.6 689 TYR A CA 1
ATOM 5666 C C . TYR A 1 689 ? -14.851 -12.852 -1.623 1 91.6 689 TYR A C 1
ATOM 5668 O O . TYR A 1 689 ? -13.648 -12.595 -1.534 1 91.6 689 TYR A O 1
ATOM 5676 N N . SER A 1 690 ? -15.761 -12.022 -1.251 1 84.41 690 SER A N 1
ATOM 5677 C CA . SER A 1 690 ? -15.433 -10.767 -0.583 1 84.41 690 SER A CA 1
ATOM 5678 C C . SER A 1 690 ? -15.248 -10.971 0.917 1 84.41 690 SER A C 1
ATOM 5680 O O . SER A 1 690 ? -16.038 -10.469 1.719 1 84.41 690 SER A O 1
ATOM 5682 N N . ILE A 1 691 ? -14.258 -11.682 1.222 1 80.75 691 ILE A N 1
ATOM 5683 C CA . ILE A 1 691 ? -14.008 -11.987 2.627 1 80.75 691 ILE A CA 1
ATOM 5684 C C . ILE A 1 691 ? -12.936 -11.048 3.176 1 80.75 691 ILE A C 1
ATOM 5686 O O . ILE A 1 691 ? -11.994 -10.689 2.466 1 80.75 691 ILE A O 1
ATOM 5690 N N . GLN A 1 692 ? -13.087 -10.719 4.378 1 76.79 692 GLN A N 1
ATOM 5691 C CA . GLN A 1 692 ? -12.099 -9.883 5.053 1 76.79 692 GLN A CA 1
ATOM 5692 C C . GLN A 1 692 ? -10.876 -10.698 5.462 1 76.79 692 GLN A C 1
ATOM 5694 O O . GLN A 1 692 ? -10.985 -11.895 5.738 1 76.79 692 GLN A O 1
ATOM 5699 N N . VAL A 1 693 ? -9.786 -10.028 5.429 1 76.81 693 VAL A N 1
ATOM 5700 C CA . VAL A 1 693 ? -8.554 -10.631 5.927 1 76.81 693 VAL A CA 1
ATOM 5701 C C . VAL A 1 693 ? -8.716 -10.993 7.401 1 76.81 693 VAL A C 1
ATOM 5703 O O . VAL A 1 693 ? -9.175 -10.175 8.201 1 76.81 693 VAL A O 1
ATOM 5706 N N . LEU A 1 694 ? -8.564 -12.299 7.641 1 69.81 694 LEU A N 1
ATOM 5707 C CA . LEU A 1 694 ? -8.688 -12.784 9.012 1 69.81 694 LEU A CA 1
ATOM 5708 C C . LEU A 1 694 ? -7.32 -12.892 9.676 1 69.81 694 LEU A C 1
ATOM 5710 O O . LEU A 1 694 ? -6.416 -13.542 9.144 1 69.81 694 LEU A O 1
ATOM 5714 N N . GLY A 1 695 ? -6.949 -11.995 10.542 1 61.31 695 GLY A N 1
ATOM 5715 C CA . GLY A 1 695 ? -5.719 -12.067 11.314 1 61.31 695 GLY A CA 1
ATOM 5716 C C . GLY A 1 695 ? -4.681 -11.05 10.877 1 61.31 695 GLY A C 1
ATOM 5717 O O . GLY A 1 695 ? -4.692 -10.597 9.731 1 61.31 695 GLY A O 1
ATOM 5718 N N . LYS A 1 696 ? -3.89 -10.611 11.722 1 63.29 696 LYS A N 1
ATOM 5719 C CA . LYS A 1 696 ? -2.831 -9.639 11.465 1 63.29 696 LYS A CA 1
ATOM 5720 C C . LYS A 1 696 ? -1.455 -10.297 11.522 1 63.29 696 LYS A C 1
ATOM 5722 O O . LYS A 1 696 ? -0.442 -9.655 11.24 1 63.29 696 LYS A O 1
ATOM 5727 N N . GLU A 1 697 ? -1.579 -11.672 11.752 1 66.26 697 GLU A N 1
ATOM 5728 C CA . GLU A 1 697 ? -0.277 -12.321 11.879 1 66.26 697 GLU A CA 1
ATOM 5729 C C . GLU A 1 697 ? 0.245 -12.78 10.521 1 66.26 697 GLU A C 1
ATOM 5731 O O . GLU A 1 697 ? -0.536 -13.151 9.642 1 66.26 697 GLU A O 1
ATOM 5736 N N . ARG A 1 698 ? 1.504 -12.698 10.444 1 72.14 698 ARG A N 1
ATOM 5737 C CA . ARG A 1 698 ? 2.195 -13.162 9.245 1 72.14 698 ARG A CA 1
ATOM 5738 C C . ARG A 1 698 ? 2.059 -14.673 9.085 1 72.14 698 ARG A C 1
ATOM 5740 O O . ARG A 1 698 ? 2.161 -15.418 10.062 1 72.14 698 ARG A O 1
ATOM 5747 N N . ASP A 1 699 ? 1.794 -15.169 7.849 1 72.53 699 ASP A N 1
ATOM 5748 C CA . ASP A 1 699 ? 1.784 -16.588 7.507 1 72.53 699 ASP A CA 1
ATOM 5749 C C . ASP A 1 699 ? 3.109 -17.252 7.875 1 72.53 699 ASP A C 1
ATOM 5751 O O . ASP A 1 699 ? 4.172 -16.816 7.429 1 72.53 699 ASP A O 1
ATOM 5755 N N . PRO A 1 700 ? 3.116 -18.216 8.719 1 68.08 700 PRO A N 1
ATOM 5756 C CA . PRO A 1 700 ? 4.349 -18.87 9.164 1 68.08 700 PRO A CA 1
ATOM 5757 C C . PRO A 1 700 ? 5.172 -19.428 8.005 1 68.08 700 PRO A C 1
ATOM 5759 O O . PRO A 1 700 ? 6.4 -19.503 8.096 1 68.08 700 PRO A O 1
ATOM 5762 N N . SER A 1 701 ? 4.487 -19.799 6.974 1 70.01 701 SER A N 1
ATOM 5763 C CA . SER A 1 701 ? 5.192 -20.391 5.84 1 70.01 701 SER A CA 1
ATOM 5764 C C . SER A 1 701 ? 6.049 -19.355 5.121 1 70.01 701 SER A C 1
ATOM 5766 O O . SER A 1 701 ? 6.947 -19.709 4.354 1 70.01 701 SER A O 1
ATOM 5768 N N . LEU A 1 702 ? 5.834 -18.096 5.374 1 77.5 702 LEU A N 1
ATOM 5769 C CA . LEU A 1 702 ? 6.556 -17.042 4.669 1 77.5 702 LEU A CA 1
ATOM 5770 C C . LEU A 1 702 ? 7.487 -16.293 5.618 1 77.5 702 LEU A C 1
ATOM 5772 O O . LEU A 1 702 ? 7.979 -15.212 5.287 1 77.5 702 LEU A O 1
ATOM 5776 N N . ARG A 1 703 ? 7.713 -16.792 6.831 1 74.62 703 ARG A N 1
ATOM 5777 C CA . ARG A 1 703 ? 8.48 -16.1 7.861 1 74.62 703 ARG A CA 1
ATOM 5778 C C . ARG A 1 703 ? 9.892 -15.788 7.376 1 74.62 703 ARG A C 1
ATOM 5780 O O . ARG A 1 703 ? 10.424 -14.711 7.652 1 74.62 703 ARG A O 1
ATOM 5787 N N . ASN A 1 704 ? 10.557 -16.675 6.633 1 76.53 704 ASN A N 1
ATOM 5788 C CA . ASN A 1 704 ? 11.925 -16.452 6.176 1 76.53 704 ASN A CA 1
ATOM 5789 C C . ASN A 1 704 ? 11.967 -16.071 4.699 1 76.53 704 ASN A C 1
ATOM 5791 O O . ASN A 1 704 ? 12.982 -16.273 4.03 1 76.53 704 ASN A O 1
ATOM 5795 N N . SER A 1 705 ? 10.833 -15.502 4.278 1 87.04 705 SER A N 1
ATOM 5796 C CA . SER A 1 705 ? 10.746 -15.098 2.879 1 87.04 705 SER A CA 1
ATOM 5797 C C . SER A 1 705 ? 10.732 -13.579 2.742 1 87.04 705 SER A C 1
ATOM 5799 O O . SER A 1 705 ? 10.489 -12.865 3.716 1 87.04 705 SER A O 1
ATOM 5801 N N . PRO A 1 706 ? 11.142 -13.069 1.623 1 90 706 PRO A N 1
ATOM 5802 C CA . PRO A 1 706 ? 11.074 -11.623 1.398 1 90 706 PRO A CA 1
ATOM 5803 C C . PRO A 1 706 ? 9.654 -11.134 1.122 1 90 706 PRO A C 1
ATOM 5805 O O . PRO A 1 706 ? 9.441 -9.94 0.895 1 90 706 PRO A O 1
ATOM 5808 N N . VAL A 1 707 ? 8.675 -12.031 1.105 1 89.96 707 VAL A N 1
ATOM 5809 C CA . VAL A 1 707 ? 7.286 -11.687 0.822 1 89.96 707 VAL A CA 1
ATOM 5810 C C . VAL A 1 707 ? 6.667 -10.996 2.034 1 89.96 707 VAL A C 1
ATOM 5812 O O . VAL A 1 707 ? 6.823 -11.459 3.167 1 89.96 707 VAL A O 1
ATOM 5815 N N . GLN A 1 708 ? 6.052 -9.926 1.772 1 84.1 708 GLN A N 1
ATOM 5816 C CA . GLN A 1 708 ? 5.356 -9.181 2.816 1 84.1 708 GLN A CA 1
ATOM 5817 C C . GLN A 1 708 ? 3.845 -9.229 2.612 1 84.1 708 GLN A C 1
ATOM 5819 O O . GLN A 1 708 ? 3.37 -9.38 1.485 1 84.1 708 GLN A O 1
ATOM 5824 N N . GLU A 1 709 ? 3.166 -9.126 3.689 1 85.09 709 GLU A N 1
ATOM 5825 C CA . GLU A 1 709 ? 1.707 -9.092 3.645 1 85.09 709 GLU A CA 1
ATOM 5826 C C . GLU A 1 709 ? 1.183 -7.668 3.808 1 85.09 709 GLU A C 1
ATOM 5828 O O . GLU A 1 709 ? 1.649 -6.925 4.673 1 85.09 709 GLU A O 1
ATOM 5833 N N . ASP A 1 710 ? 0.304 -7.278 2.981 1 81.55 710 ASP A N 1
ATOM 5834 C CA . ASP A 1 710 ? -0.285 -5.943 3.012 1 81.55 710 ASP A CA 1
ATOM 5835 C C . ASP A 1 710 ? -1.53 -5.912 3.896 1 81.55 710 ASP A C 1
ATOM 5837 O O . ASP A 1 710 ? -2.639 -6.169 3.425 1 81.55 710 ASP A O 1
ATOM 5841 N N . HIS A 1 711 ? -1.429 -5.479 5.022 1 78.32 711 HIS A N 1
ATOM 5842 C CA . HIS A 1 711 ? -2.519 -5.532 5.99 1 78.32 711 HIS A CA 1
ATOM 5843 C C . HIS A 1 711 ? -3.4 -4.291 5.896 1 78.32 711 HIS A C 1
ATOM 5845 O O . HIS A 1 711 ? -4.353 -4.141 6.665 1 78.32 711 HIS A O 1
ATOM 5851 N N . LEU A 1 712 ? -3.085 -3.474 4.983 1 72.99 712 LEU A N 1
ATOM 5852 C CA . LEU A 1 712 ? -3.951 -2.321 4.758 1 72.99 712 LEU A CA 1
ATOM 5853 C C . LEU A 1 712 ? -5.175 -2.713 3.937 1 72.99 712 LEU A C 1
ATOM 5855 O O . LEU A 1 712 ? -6.201 -2.03 3.98 1 72.99 712 LEU A O 1
ATOM 5859 N N . PHE A 1 713 ? -5.038 -3.82 3.284 1 74 713 PHE A N 1
ATOM 5860 C CA . PHE A 1 713 ? -6.17 -4.304 2.502 1 74 713 PHE A CA 1
ATOM 5861 C C . PHE A 1 713 ? -7.167 -5.039 3.39 1 74 713 PHE A C 1
ATOM 5863 O O . PHE A 1 713 ? -6.778 -5.872 4.211 1 74 713 PHE A O 1
ATOM 5870 N N . LYS A 1 714 ? -8.34 -4.74 3.179 1 74.87 714 LYS A N 1
ATOM 5871 C CA . LYS A 1 714 ? -9.38 -5.336 4.012 1 74.87 714 LYS A CA 1
ATOM 5872 C C . LYS A 1 714 ? -9.799 -6.702 3.476 1 74.87 714 LYS A C 1
ATOM 5874 O O . LYS A 1 714 ? -10.157 -7.595 4.247 1 74.87 714 LYS A O 1
ATOM 5879 N N . SER A 1 715 ? -9.828 -6.78 2.169 1 81.98 715 SER A N 1
ATOM 5880 C CA . SER A 1 715 ? -10.217 -8.047 1.558 1 81.98 715 SER A CA 1
ATOM 5881 C C . SER A 1 715 ? -9.028 -8.724 0.884 1 81.98 715 SER A C 1
ATOM 5883 O O . SER A 1 715 ? -8.092 -8.053 0.447 1 81.98 715 SER A O 1
ATOM 5885 N N . THR A 1 716 ? -9.053 -10.035 0.854 1 87.57 716 THR A N 1
ATOM 5886 C CA . THR A 1 716 ? -8.013 -10.772 0.143 1 87.57 716 THR A CA 1
ATOM 5887 C C . THR A 1 716 ? -8.022 -10.422 -1.343 1 87.57 716 THR A C 1
ATOM 5889 O O . THR A 1 716 ? -6.965 -10.235 -1.948 1 87.57 716 THR A O 1
ATOM 5892 N N . GLN A 1 717 ? -9.265 -10.397 -1.91 1 90.61 717 GLN A N 1
ATOM 5893 C CA . GLN A 1 717 ? -9.446 -10.02 -3.308 1 90.61 717 GLN A CA 1
ATOM 5894 C C . GLN A 1 717 ? -10.712 -9.189 -3.494 1 90.61 717 GLN A C 1
ATOM 5896 O O . GLN A 1 717 ? -11.763 -9.516 -2.939 1 90.61 717 GLN A O 1
ATOM 5901 N N . ARG A 1 718 ? -10.617 -8.201 -4.258 1 86.9 718 ARG A N 1
ATOM 5902 C CA . ARG A 1 718 ? -11.763 -7.324 -4.48 1 86.9 718 ARG A CA 1
ATOM 5903 C C . ARG A 1 718 ? -12.142 -7.28 -5.956 1 86.9 718 ARG A C 1
ATOM 5905 O O . ARG A 1 718 ? -13.326 -7.277 -6.299 1 86.9 718 ARG A O 1
ATOM 5912 N N . TYR A 1 719 ? -11.182 -7.323 -6.861 1 90.02 719 TYR A N 1
ATOM 5913 C CA . TYR A 1 719 ? -11.393 -7.091 -8.286 1 90.02 719 TYR A CA 1
ATOM 5914 C C . TYR A 1 719 ? -11.261 -8.388 -9.075 1 90.02 719 TYR A C 1
ATOM 5916 O O . TYR A 1 719 ? -10.352 -9.183 -8.827 1 90.02 719 TYR A O 1
ATOM 5924 N N . TYR A 1 720 ? -12.169 -8.572 -9.99 1 94.65 720 TYR A N 1
ATOM 5925 C CA . TYR A 1 720 ? -12.212 -9.799 -10.778 1 94.65 720 TYR A CA 1
ATOM 5926 C C . TYR A 1 720 ? -12.18 -9.489 -12.27 1 94.65 720 TYR A C 1
ATOM 5928 O O . TYR A 1 720 ? -12.998 -8.711 -12.767 1 94.65 720 TYR A O 1
ATOM 5936 N N . HIS A 1 721 ? -11.383 -10.147 -12.957 1 95.33 721 HIS A N 1
ATOM 5937 C CA . HIS A 1 721 ? -10.998 -9.831 -14.327 1 95.33 721 HIS A CA 1
ATOM 5938 C C . HIS A 1 721 ? -12.013 -10.378 -15.325 1 95.33 721 HIS A C 1
ATOM 5940 O O . HIS A 1 721 ? -12.401 -11.546 -15.244 1 95.33 721 HIS A O 1
ATOM 5946 N N . ILE A 1 722 ? -12.466 -9.514 -16.263 1 96.07 722 ILE A N 1
ATOM 5947 C CA . ILE A 1 722 ? -13.19 -9.897 -17.471 1 96.07 722 ILE A CA 1
ATOM 5948 C C . ILE A 1 722 ? -12.349 -9.568 -18.702 1 96.07 722 ILE A C 1
ATOM 5950 O O . ILE A 1 722 ? -12.248 -8.404 -19.1 1 96.07 722 ILE A O 1
ATOM 5954 N N . PRO A 1 723 ? -11.85 -10.608 -19.341 1 94.94 723 PRO A N 1
ATOM 5955 C CA . PRO A 1 723 ? -10.981 -10.346 -20.491 1 94.94 723 PRO A CA 1
ATOM 5956 C C . PRO A 1 723 ? -11.7 -9.607 -21.617 1 94.94 723 PRO A C 1
ATOM 5958 O O . PRO A 1 723 ? -12.881 -9.858 -21.87 1 94.94 723 PRO A O 1
ATOM 5961 N N . LYS A 1 724 ? -10.984 -8.775 -22.296 1 94.37 724 LYS A N 1
ATOM 5962 C CA . LYS A 1 724 ? -11.536 -8.013 -23.412 1 94.37 724 LYS A CA 1
ATOM 5963 C C . LYS A 1 724 ? -12.145 -8.938 -24.462 1 94.37 724 LYS A C 1
ATOM 5965 O O . LYS A 1 724 ? -13.163 -8.607 -25.073 1 94.37 724 LYS A O 1
ATOM 5970 N N . GLY A 1 725 ? -11.569 -10.114 -24.642 1 93.52 725 GLY A N 1
ATOM 5971 C CA . GLY A 1 725 ? -11.956 -11.038 -25.696 1 93.52 725 GLY A CA 1
ATOM 5972 C C . GLY A 1 725 ? -13.355 -11.597 -25.517 1 93.52 725 GLY A C 1
ATOM 5973 O O . GLY A 1 725 ? -13.943 -12.127 -26.461 1 93.52 725 GLY A O 1
ATOM 5974 N N . VAL A 1 726 ? -13.932 -11.467 -24.315 1 94.47 726 VAL A N 1
ATOM 5975 C CA . VAL A 1 726 ? -15.252 -12.045 -24.089 1 94.47 726 VAL A CA 1
ATOM 5976 C C . VAL A 1 726 ? -16.319 -10.957 -24.2 1 94.47 726 VAL A C 1
ATOM 5978 O O . VAL A 1 726 ? -17.516 -11.242 -24.117 1 94.47 726 VAL A O 1
ATOM 5981 N N . LEU A 1 727 ? -15.899 -9.727 -24.358 1 95.71 727 LEU A N 1
ATOM 5982 C CA . LEU A 1 727 ? -16.828 -8.603 -24.394 1 95.71 727 LEU A CA 1
ATOM 5983 C C . LEU A 1 727 ? -17.534 -8.525 -25.744 1 95.71 727 LEU A C 1
ATOM 5985 O O . LEU A 1 727 ? -16.929 -8.797 -26.783 1 95.71 727 LEU A O 1
ATOM 5989 N N . GLN A 1 728 ? -18.78 -8.182 -25.676 1 95.69 728 GLN A N 1
ATOM 5990 C CA . GLN A 1 728 ? -19.637 -7.923 -26.828 1 95.69 728 GLN A CA 1
ATOM 5991 C C . GLN A 1 728 ? -20.411 -6.619 -26.656 1 95.69 728 GLN A C 1
ATOM 5993 O O . GLN A 1 728 ? -20.28 -5.944 -25.633 1 95.69 728 GLN A O 1
ATOM 5998 N N . GLU A 1 729 ? -21.039 -6.193 -27.687 1 95.7 729 GLU A N 1
ATOM 5999 C CA . GLU A 1 729 ? -21.857 -4.991 -27.562 1 95.7 729 GLU A CA 1
ATOM 6000 C C . GLU A 1 729 ? -23.005 -5.204 -26.58 1 95.7 729 GLU A C 1
ATOM 6002 O O . GLU A 1 729 ? -23.312 -4.323 -25.774 1 95.7 729 GLU A O 1
ATOM 6007 N N . ARG A 1 730 ? -23.668 -6.336 -26.723 1 96.22 730 ARG A N 1
ATOM 6008 C CA . ARG A 1 730 ? -24.657 -6.774 -25.744 1 96.22 730 ARG A CA 1
ATOM 6009 C C . ARG A 1 730 ? -24.117 -7.919 -24.894 1 96.22 730 ARG A C 1
ATOM 6011 O O . ARG A 1 730 ? -23.839 -9.004 -25.409 1 96.22 730 ARG A O 1
ATOM 6018 N N . ASN A 1 731 ? -23.927 -7.677 -23.59 1 96.56 731 ASN A N 1
ATOM 6019 C CA . ASN A 1 731 ? -23.298 -8.642 -22.695 1 96.56 731 ASN A CA 1
ATOM 6020 C C . ASN A 1 731 ? -24.271 -9.134 -21.627 1 96.56 731 ASN A C 1
ATOM 6022 O O . ASN A 1 731 ? -25.187 -8.41 -21.235 1 96.56 731 ASN A O 1
ATOM 6026 N N . GLU A 1 732 ? -24.065 -10.273 -21.217 1 95.44 732 GLU A N 1
ATOM 6027 C CA . GLU A 1 732 ? -24.825 -10.853 -20.114 1 95.44 732 GLU A CA 1
ATOM 6028 C C . GLU A 1 732 ? -23.919 -11.174 -18.928 1 95.44 732 GLU A C 1
ATOM 6030 O O . GLU A 1 732 ? -22.971 -11.953 -19.057 1 95.44 732 GLU A O 1
ATOM 6035 N N . LEU A 1 733 ? -24.151 -10.481 -17.872 1 95.63 733 LEU A N 1
ATOM 6036 C CA . LEU A 1 733 ? -23.507 -10.795 -16.601 1 95.63 733 LEU A CA 1
ATOM 6037 C C . LEU A 1 733 ? -24.392 -11.703 -15.753 1 95.63 733 LEU A C 1
ATOM 6039 O O . LEU A 1 733 ? -25.529 -11.348 -15.435 1 95.63 733 LEU A O 1
ATOM 6043 N N . GLU A 1 734 ? -23.977 -12.866 -15.447 1 94.54 734 GLU A N 1
ATOM 6044 C CA . GLU A 1 734 ? -24.658 -13.808 -14.564 1 94.54 734 GLU A CA 1
ATOM 6045 C C . GLU A 1 734 ? -23.885 -14.001 -13.262 1 94.54 734 GLU A C 1
ATOM 6047 O O . GLU A 1 734 ? -22.688 -14.296 -13.282 1 94.54 734 GLU A O 1
ATOM 6052 N N . VAL A 1 735 ? -24.553 -13.789 -12.118 1 94.3 735 VAL A N 1
ATOM 6053 C CA . VAL A 1 735 ? -23.906 -13.892 -10.814 1 94.3 735 VAL A CA 1
ATOM 6054 C C . VAL A 1 735 ? -24.722 -14.807 -9.903 1 94.3 735 VAL A C 1
ATOM 6056 O O . VAL A 1 735 ? -25.919 -14.588 -9.705 1 94.3 735 VAL A O 1
ATOM 6059 N N . PHE A 1 736 ? -24.13 -15.835 -9.451 1 93.66 736 PHE A N 1
ATOM 6060 C CA . PHE A 1 736 ? -24.706 -16.647 -8.386 1 93.66 736 PHE A CA 1
ATOM 6061 C C . PHE A 1 736 ? -24.158 -16.227 -7.028 1 93.66 736 PHE A C 1
ATOM 6063 O O . PHE A 1 736 ? -22.943 -16.215 -6.82 1 93.66 736 PHE A O 1
ATOM 6070 N N . GLU A 1 737 ? -24.977 -15.799 -6.163 1 93.4 737 GLU A N 1
ATOM 6071 C CA . GLU A 1 737 ? -24.656 -15.367 -4.806 1 93.4 737 GLU A CA 1
ATOM 6072 C C . GLU A 1 737 ? -25.134 -16.387 -3.775 1 93.4 737 GLU A C 1
ATOM 6074 O O . GLU A 1 737 ? -26.296 -16.797 -3.793 1 93.4 737 GLU A O 1
ATOM 6079 N N . GLU A 1 738 ? -24.244 -16.804 -2.898 1 91.97 738 GLU A N 1
ATOM 6080 C CA . GLU A 1 738 ? -24.531 -17.907 -1.986 1 91.97 738 GLU A CA 1
ATOM 6081 C C . GLU A 1 738 ? -25.454 -17.463 -0.855 1 91.97 738 GLU A C 1
ATOM 6083 O O . GLU A 1 738 ? -26.292 -18.238 -0.389 1 91.97 738 GLU A O 1
ATOM 6088 N N . ILE A 1 739 ? -25.282 -16.308 -0.328 1 86.5 739 ILE A N 1
ATOM 6089 C CA . ILE A 1 739 ? -25.978 -15.929 0.896 1 86.5 739 ILE A CA 1
ATOM 6090 C C . ILE A 1 739 ? -26.748 -14.63 0.671 1 86.5 739 ILE A C 1
ATOM 6092 O O . ILE A 1 739 ? -27.945 -14.552 0.957 1 86.5 739 ILE A O 1
ATOM 6096 N N . GLY A 1 740 ? -26.031 -13.634 0.252 1 83.15 740 GLY A N 1
ATOM 6097 C CA . GLY A 1 740 ? -26.64 -12.329 0.05 1 83.15 740 GLY A CA 1
ATOM 6098 C C . GLY A 1 740 ? -25.638 -11.255 -0.326 1 83.15 740 GLY A C 1
ATOM 6099 O O . GLY A 1 740 ? -24.443 -11.391 -0.056 1 83.15 740 GLY A O 1
ATOM 6100 N N . GLY A 1 741 ? -26.053 -10.245 -0.934 1 82.7 741 GLY A N 1
ATOM 6101 C CA . GLY A 1 741 ? -25.278 -9.107 -1.402 1 82.7 741 GLY A CA 1
ATOM 6102 C C . GLY A 1 741 ? -26.134 -8.013 -2.013 1 82.7 741 GLY A C 1
ATOM 6103 O O . GLY A 1 741 ? -27.351 -8.165 -2.135 1 82.7 741 GLY A O 1
ATOM 6104 N N . ASN A 1 742 ? -25.515 -6.908 -2.173 1 82.76 742 ASN A N 1
ATOM 6105 C CA . ASN A 1 742 ? -26.177 -5.813 -2.874 1 82.76 742 ASN A CA 1
ATOM 6106 C C . ASN A 1 742 ? -25.724 -5.722 -4.328 1 82.76 742 ASN A C 1
ATOM 6108 O O . ASN A 1 742 ? -24.826 -4.945 -4.655 1 82.76 742 ASN A O 1
ATOM 6112 N N . PHE A 1 743 ? -26.509 -6.402 -5.174 1 87.02 743 PHE A N 1
ATOM 6113 C CA . PHE A 1 743 ? -26.13 -6.502 -6.579 1 87.02 743 PHE A CA 1
ATOM 6114 C C . PHE A 1 743 ? -26.17 -5.134 -7.249 1 87.02 743 PHE A C 1
ATOM 6116 O O . PHE A 1 743 ? -25.39 -4.862 -8.164 1 87.02 743 PHE A O 1
ATOM 6123 N N . MET A 1 744 ? -27.01 -4.259 -6.774 1 79.24 744 MET A N 1
ATOM 6124 C CA . MET A 1 744 ? -27.163 -2.953 -7.409 1 79.24 744 MET A CA 1
ATOM 6125 C C . MET A 1 744 ? -25.935 -2.082 -7.164 1 79.24 744 MET A C 1
ATOM 6127 O O . MET A 1 744 ? -25.715 -1.099 -7.873 1 79.24 744 MET A O 1
ATOM 6131 N N . GLN A 1 745 ? -25.159 -2.496 -6.227 1 79.63 745 GLN A N 1
ATOM 6132 C CA . GLN A 1 745 ? -23.963 -1.725 -5.906 1 79.63 745 GLN A CA 1
ATOM 6133 C C . GLN A 1 745 ? -22.722 -2.344 -6.544 1 79.63 745 GLN A C 1
ATOM 6135 O O . GLN A 1 745 ? -21.608 -1.852 -6.352 1 79.63 745 GLN A O 1
ATOM 6140 N N . LEU A 1 746 ? -23.026 -3.367 -7.188 1 85.91 746 LEU A N 1
ATOM 6141 C CA . LEU A 1 746 ? -21.932 -3.965 -7.946 1 85.91 746 LEU A CA 1
ATOM 6142 C C . LEU A 1 746 ? -21.4 -2.991 -8.992 1 85.91 746 LEU A C 1
ATOM 6144 O O . LEU A 1 746 ? -22.178 -2.313 -9.667 1 85.91 746 LEU A O 1
ATOM 6148 N N . ARG A 1 747 ? -20.041 -2.87 -9.169 1 87.85 747 ARG A N 1
ATOM 6149 C CA . ARG A 1 747 ? -19.44 -1.946 -10.125 1 87.85 747 ARG A CA 1
ATOM 6150 C C . ARG A 1 747 ? -18.652 -2.698 -11.193 1 87.85 747 ARG A C 1
ATOM 6152 O O . ARG A 1 747 ? -17.974 -3.683 -10.892 1 87.85 747 ARG A O 1
ATOM 6159 N N . ILE A 1 748 ? -18.842 -2.294 -12.312 1 91.35 748 ILE A N 1
ATOM 6160 C CA . ILE A 1 748 ? -18.007 -2.707 -13.435 1 91.35 748 ILE A CA 1
ATOM 6161 C C . ILE A 1 748 ? -17.054 -1.576 -13.814 1 91.35 748 ILE A C 1
ATOM 6163 O O . ILE A 1 748 ? -17.476 -0.428 -13.973 1 91.35 748 ILE A O 1
ATOM 6167 N N . LEU A 1 749 ? -15.798 -1.921 -13.913 1 88.21 749 LEU A N 1
ATOM 6168 C CA . LEU A 1 749 ? -14.775 -0.898 -14.098 1 88.21 749 LEU A CA 1
ATOM 6169 C C . LEU A 1 749 ? -13.947 -1.176 -15.348 1 88.21 749 LEU A C 1
ATOM 6171 O O . LEU A 1 749 ? -13.646 -2.332 -15.654 1 88.21 749 LEU A O 1
ATOM 6175 N N . PHE A 1 750 ? -13.578 -0.069 -15.993 1 86.02 750 PHE A N 1
ATOM 6176 C CA . PHE A 1 750 ? -12.588 -0.152 -17.06 1 86.02 750 PHE A CA 1
ATOM 6177 C C . PHE A 1 750 ? -11.175 -0.145 -16.489 1 86.02 750 PHE A C 1
ATOM 6179 O O . PHE A 1 750 ? -10.864 0.649 -15.598 1 86.02 750 PHE A O 1
ATOM 6186 N N . VAL A 1 751 ? -10.397 -1.054 -16.967 1 81.52 751 VAL A N 1
ATOM 6187 C CA . VAL A 1 751 ? -8.986 -1.021 -16.597 1 81.52 751 VAL A CA 1
ATOM 6188 C C . VAL A 1 751 ? -8.256 0.025 -17.435 1 81.52 751 VAL A C 1
ATOM 6190 O O . VAL A 1 751 ? -8.306 -0.012 -18.667 1 81.52 751 VAL A O 1
ATOM 6193 N N . GLU A 1 752 ? -7.645 1.054 -16.802 1 73.1 752 GLU A N 1
ATOM 6194 C CA . GLU A 1 752 ? -6.945 2.1 -17.541 1 73.1 752 GLU A CA 1
ATOM 6195 C C . GLU A 1 752 ? -5.443 1.835 -17.585 1 73.1 752 GLU A C 1
ATOM 6197 O O . GLU A 1 752 ? -4.881 1.261 -16.65 1 73.1 752 GLU A O 1
ATOM 6202 N N . MET B 1 1 ? -24.396 50.276 -3.185 1 29.07 1 MET B N 1
ATOM 6203 C CA . MET B 1 1 ? -24.421 49.922 -1.769 1 29.07 1 MET B CA 1
ATOM 6204 C C . MET B 1 1 ? -23.78 48.557 -1.537 1 29.07 1 MET B C 1
ATOM 6206 O O . MET B 1 1 ? -24.143 47.577 -2.19 1 29.07 1 MET B O 1
ATOM 6210 N N . ALA B 1 2 ? -22.519 48.57 -1.201 1 41.57 2 ALA B N 1
ATOM 6211 C CA . ALA B 1 2 ? -21.646 47.44 -0.894 1 41.57 2 ALA B CA 1
ATOM 6212 C C . ALA B 1 2 ? -22.4 46.357 -0.128 1 41.57 2 ALA B C 1
ATOM 6214 O O . ALA B 1 2 ? -23.019 46.633 0.903 1 41.57 2 ALA B O 1
ATOM 6215 N N . TYR B 1 3 ? -23.057 45.421 -0.619 1 47.5 3 TYR B N 1
ATOM 6216 C CA . TYR B 1 3 ? -23.921 44.367 -0.101 1 47.5 3 TYR B CA 1
ATOM 6217 C C . TYR B 1 3 ? -23.379 43.813 1.212 1 47.5 3 TYR B C 1
ATOM 6219 O O . TYR B 1 3 ? -22.254 43.311 1.263 1 47.5 3 TYR B O 1
ATOM 6227 N N . GLN B 1 4 ? -23.642 44.492 2.401 1 70.47 4 GLN B N 1
ATOM 6228 C CA . GLN B 1 4 ? -23.305 44.198 3.79 1 70.47 4 GLN B CA 1
ATOM 6229 C C . GLN B 1 4 ? -23.983 42.914 4.26 1 70.47 4 GLN B C 1
ATOM 6231 O O . GLN B 1 4 ? -25.195 42.753 4.106 1 70.47 4 GLN B O 1
ATOM 6236 N N . GLY B 1 5 ? -23.276 41.761 4.233 1 86.49 5 GLY B N 1
ATOM 6237 C CA . GLY B 1 5 ? -23.807 40.487 4.692 1 86.49 5 GLY B CA 1
ATOM 6238 C C . GLY B 1 5 ? -23.746 40.323 6.199 1 86.49 5 GLY B C 1
ATOM 6239 O O . GLY B 1 5 ? -23.011 41.043 6.878 1 86.49 5 GLY B O 1
ATOM 6240 N N . VAL B 1 6 ? -24.717 39.692 6.753 1 93.68 6 VAL B N 1
ATOM 6241 C CA . VAL B 1 6 ? -24.746 39.365 8.175 1 93.68 6 VAL B CA 1
ATOM 6242 C C . VAL B 1 6 ? -24.502 37.87 8.367 1 93.68 6 VAL B C 1
ATOM 6244 O O . VAL B 1 6 ? -25.174 37.041 7.749 1 93.68 6 VAL B O 1
ATOM 6247 N N . ALA B 1 7 ? -23.462 37.566 9.099 1 95.03 7 ALA B N 1
ATOM 6248 C CA . ALA B 1 7 ? -23.202 36.194 9.526 1 95.03 7 ALA B CA 1
ATOM 6249 C C . ALA B 1 7 ? -23.573 35.997 10.993 1 95.03 7 ALA B C 1
ATOM 6251 O O . ALA B 1 7 ? -23.171 36.785 11.853 1 95.03 7 ALA B O 1
ATOM 6252 N N . SER B 1 8 ? -24.356 35.055 11.274 1 94.55 8 SER B N 1
ATOM 6253 C CA . SER B 1 8 ? -24.798 34.689 12.616 1 94.55 8 SER B CA 1
ATOM 6254 C C . SER B 1 8 ? -25.013 33.184 12.736 1 94.55 8 SER B C 1
ATOM 6256 O O . SER B 1 8 ? -24.519 32.413 11.911 1 94.55 8 SER B O 1
ATOM 6258 N N . PHE B 1 9 ? -25.636 32.775 13.879 1 95.52 9 PHE B N 1
ATOM 6259 C CA . PHE B 1 9 ? -25.918 31.351 14.022 1 95.52 9 PHE B CA 1
ATOM 6260 C C . PHE B 1 9 ? -27.121 31.125 14.929 1 95.52 9 PHE B C 1
ATOM 6262 O O . PHE B 1 9 ? -27.5 32.011 15.698 1 95.52 9 PHE B O 1
ATOM 6269 N N . ASP B 1 10 ? -27.783 30.073 14.774 1 94.53 10 ASP B N 1
ATOM 6270 C CA . ASP B 1 10 ? -28.778 29.556 15.708 1 94.53 10 ASP B CA 1
ATOM 6271 C C . ASP B 1 10 ? -28.39 28.167 16.21 1 94.53 10 ASP B C 1
ATOM 6273 O O . ASP B 1 10 ? -27.229 27.767 16.109 1 94.53 10 ASP B O 1
ATOM 6277 N N . SER B 1 11 ? -29.318 27.484 16.883 1 92.9 11 SER B N 1
ATOM 6278 C CA . SER B 1 11 ? -28.996 26.215 17.527 1 92.9 11 SER B CA 1
ATOM 6279 C C . SER B 1 11 ? -28.691 25.133 16.497 1 92.9 11 SER B C 1
ATOM 6281 O O . SER B 1 11 ? -28.101 24.103 16.827 1 92.9 11 SER B O 1
ATOM 6283 N N . ARG B 1 12 ? -29 25.404 15.233 1 95 12 ARG B N 1
ATOM 6284 C CA . ARG B 1 12 ? -28.933 24.342 14.233 1 95 12 ARG B CA 1
ATOM 6285 C C . ARG B 1 12 ? -27.786 24.581 13.257 1 95 12 ARG B C 1
ATOM 6287 O O . ARG B 1 12 ? -27.169 23.631 12.771 1 95 12 ARG B O 1
ATOM 6294 N N . ALA B 1 13 ? -27.608 25.874 12.879 1 96.51 13 ALA B N 1
ATOM 6295 C CA . ALA B 1 13 ? -26.653 26.129 11.803 1 96.51 13 ALA B CA 1
ATOM 6296 C C . ALA B 1 13 ? -26.16 27.572 11.837 1 96.51 13 ALA B C 1
ATOM 6298 O O . ALA B 1 13 ? -26.707 28.405 12.564 1 96.51 13 ALA B O 1
ATOM 6299 N N . ILE B 1 14 ? -25.106 27.84 11.108 1 96.26 14 ILE B N 1
ATOM 6300 C CA . ILE B 1 14 ? -24.715 29.201 10.755 1 96.26 14 ILE B CA 1
ATOM 6301 C C . ILE B 1 14 ? -25.75 29.805 9.809 1 96.26 14 ILE B C 1
ATOM 6303 O O . ILE B 1 14 ? -26.237 29.131 8.898 1 96.26 14 ILE B O 1
ATOM 6307 N N . THR B 1 15 ? -26.001 31.036 10.041 1 96.29 15 THR B N 1
ATOM 6308 C CA . THR B 1 15 ? -26.944 31.732 9.172 1 96.29 15 THR B CA 1
ATOM 6309 C C . THR B 1 15 ? -26.247 32.854 8.407 1 96.29 15 THR B C 1
ATOM 6311 O O . THR B 1 15 ? -25.509 33.647 8.994 1 96.29 15 THR B O 1
ATOM 6314 N N . LEU B 1 16 ? -26.375 32.87 7.15 1 96.74 16 LEU B N 1
ATOM 6315 C CA . LEU B 1 16 ? -25.895 33.934 6.275 1 96.74 16 LEU B CA 1
ATOM 6316 C C . LEU B 1 16 ? -27.06 34.723 5.688 1 96.74 16 LEU B C 1
ATOM 6318 O O . LEU B 1 16 ? -27.85 34.184 4.91 1 96.74 16 LEU B O 1
ATOM 6322 N N . ASN B 1 17 ? -27.17 35.926 6.117 1 95.88 17 ASN B N 1
ATOM 6323 C CA . ASN B 1 17 ? -28.303 36.76 5.731 1 95.88 17 ASN B CA 1
ATOM 6324 C C . ASN B 1 17 ? -29.633 36.087 6.06 1 95.88 17 ASN B C 1
ATOM 6326 O O . ASN B 1 17 ? -30.532 36.036 5.219 1 95.88 17 ASN B O 1
ATOM 6330 N N . GLY B 1 18 ? -29.612 35.402 7.131 1 93.46 18 GLY B N 1
ATOM 6331 C CA . GLY B 1 18 ? -30.842 34.831 7.656 1 93.46 18 GLY B CA 1
ATOM 6332 C C . GLY B 1 18 ? -31.107 33.424 7.156 1 93.46 18 GLY B C 1
ATOM 6333 O O . GLY B 1 18 ? -32.081 32.787 7.565 1 93.46 18 GLY B O 1
ATOM 6334 N N . LYS B 1 19 ? -30.319 32.966 6.386 1 95.11 19 LYS B N 1
ATOM 6335 C CA . LYS B 1 19 ? -30.532 31.633 5.831 1 95.11 19 LYS B CA 1
ATOM 6336 C C . LYS B 1 19 ? -29.555 30.625 6.431 1 95.11 19 LYS B C 1
ATOM 6338 O O . LYS B 1 19 ? -28.341 30.838 6.404 1 95.11 19 LYS B O 1
ATOM 6343 N N . ARG B 1 20 ? -30.156 29.504 6.948 1 96.03 20 ARG B N 1
ATOM 6344 C CA . ARG B 1 20 ? -29.307 28.431 7.455 1 96.03 20 ARG B CA 1
ATOM 6345 C C . ARG B 1 20 ? -28.434 27.853 6.347 1 96.03 20 ARG B C 1
ATOM 6347 O O . ARG B 1 20 ? -28.901 27.647 5.225 1 96.03 20 ARG B O 1
ATOM 6354 N N . THR B 1 21 ? -27.228 27.687 6.708 1 97.12 21 THR B N 1
ATOM 6355 C CA . THR B 1 21 ? -26.271 27.225 5.709 1 97.12 21 THR B CA 1
ATOM 6356 C C . THR B 1 21 ? -25.481 26.028 6.231 1 97.12 21 THR B C 1
ATOM 6358 O O . THR B 1 21 ? -24.937 26.07 7.336 1 97.12 21 THR B O 1
ATOM 6361 N N . LEU B 1 22 ? -25.532 24.903 5.447 1 97.49 22 LEU B N 1
ATOM 6362 C CA . LEU B 1 22 ? -24.655 23.772 5.733 1 97.49 22 LEU B CA 1
ATOM 6363 C C . LEU B 1 22 ? -23.224 24.07 5.298 1 97.49 22 LEU B C 1
ATOM 6365 O O . LEU B 1 22 ? -22.977 24.374 4.128 1 97.49 22 LEU B O 1
ATOM 6369 N N . LEU B 1 23 ? -22.279 24.008 6.187 1 97.93 23 LEU B N 1
ATOM 6370 C CA . LEU B 1 23 ? -20.895 24.344 5.87 1 97.93 23 LEU B CA 1
ATOM 6371 C C . LEU B 1 23 ? -20.085 23.086 5.573 1 97.93 23 LEU B C 1
ATOM 6373 O O . LEU B 1 23 ? -19.826 22.283 6.472 1 97.93 23 LEU B O 1
ATOM 6377 N N . LEU B 1 24 ? -19.756 22.887 4.366 1 98.21 24 LEU B N 1
ATOM 6378 C CA . LEU B 1 24 ? -18.855 21.826 3.93 1 98.21 24 LEU B CA 1
ATOM 6379 C C . LEU B 1 24 ? -17.522 22.401 3.464 1 98.21 24 LEU B C 1
ATOM 6381 O O . LEU B 1 24 ? -17.441 23 2.388 1 98.21 24 LEU B O 1
ATOM 6385 N N . GLY B 1 25 ? -16.542 22.215 4.321 1 97.89 25 GLY B N 1
ATOM 6386 C CA . GLY B 1 25 ? -15.319 22.942 4.021 1 97.89 25 GLY B CA 1
ATOM 6387 C C . GLY B 1 25 ? -14.077 22.075 4.09 1 97.89 25 GLY B C 1
ATOM 6388 O O . GLY B 1 25 ? -14.172 20.856 4.245 1 97.89 25 GLY B O 1
ATOM 6389 N N . GLY B 1 26 ? -12.986 22.618 3.807 1 98.26 26 GLY B N 1
ATOM 6390 C CA . GLY B 1 26 ? -11.663 22.017 3.866 1 98.26 26 GLY B CA 1
ATOM 6391 C C . GLY B 1 26 ? -10.584 22.99 4.302 1 98.26 26 GLY B C 1
ATOM 6392 O O . GLY B 1 26 ? -10.636 24.175 3.964 1 98.26 26 GLY B O 1
ATOM 6393 N N . SER B 1 27 ? -9.661 22.455 5.03 1 97.99 27 SER B N 1
ATOM 6394 C CA . SER B 1 27 ? -8.546 23.261 5.516 1 97.99 27 SER B CA 1
ATOM 6395 C C . SER B 1 27 ? -7.435 23.351 4.476 1 97.99 27 SER B C 1
ATOM 6397 O O . SER B 1 27 ? -7.051 22.341 3.881 1 97.99 27 SER B O 1
ATOM 6399 N N . LEU B 1 28 ? -6.994 24.54 4.227 1 97.75 28 LEU B N 1
ATOM 6400 C CA . LEU B 1 28 ? -5.854 24.821 3.361 1 97.75 28 LEU B CA 1
ATOM 6401 C C . LEU B 1 28 ? -4.811 25.661 4.09 1 97.75 28 LEU B C 1
ATOM 6403 O O . LEU B 1 28 ? -5.155 26.625 4.778 1 97.75 28 LEU B O 1
ATOM 6407 N N . GLN B 1 29 ? -3.616 25.28 3.987 1 97.41 29 GLN B N 1
ATOM 6408 C CA . GLN B 1 29 ? -2.517 26.069 4.532 1 97.41 29 GLN B CA 1
ATOM 6409 C C . GLN B 1 29 ? -1.703 26.723 3.419 1 97.41 29 GLN B C 1
ATOM 6411 O O . GLN B 1 29 ? -0.801 26.101 2.855 1 97.41 29 GLN B O 1
ATOM 6416 N N . TYR B 1 30 ? -1.951 27.916 3.173 1 97.51 30 TYR B N 1
ATOM 6417 C CA . TYR B 1 30 ? -1.498 28.614 1.975 1 97.51 30 TYR B CA 1
ATOM 6418 C C . TYR B 1 30 ? 0.024 28.676 1.922 1 97.51 30 TYR B C 1
ATOM 6420 O O . TYR B 1 30 ? 0.617 28.625 0.842 1 97.51 30 TYR B O 1
ATOM 6428 N N . PRO B 1 31 ? 0.747 28.718 3.07 1 96.5 31 PRO B N 1
ATOM 6429 C CA . PRO B 1 31 ? 2.204 28.747 2.93 1 96.5 31 PRO B CA 1
ATOM 6430 C C . PRO B 1 31 ? 2.785 27.397 2.515 1 96.5 31 PRO B C 1
ATOM 6432 O O . PRO B 1 31 ? 3.954 27.315 2.131 1 96.5 31 PRO B O 1
ATOM 6435 N N . LYS B 1 32 ? 1.995 26.367 2.626 1 96.72 32 LYS B N 1
ATOM 6436 C CA . LYS B 1 32 ? 2.473 25.026 2.302 1 96.72 32 LYS B CA 1
ATOM 6437 C C . LYS B 1 32 ? 2.078 24.63 0.883 1 96.72 32 LYS B C 1
ATOM 6439 O O . LYS B 1 32 ? 2.344 23.507 0.449 1 96.72 32 LYS B O 1
ATOM 6444 N N . ILE B 1 33 ? 1.422 25.518 0.206 1 96.8 33 ILE B N 1
ATOM 6445 C CA . ILE B 1 33 ? 1.06 25.389 -1.202 1 96.8 33 ILE B CA 1
ATOM 6446 C C . ILE B 1 33 ? 1.708 26.514 -2.006 1 96.8 33 ILE B C 1
ATOM 6448 O O . ILE B 1 33 ? 1.482 27.694 -1.729 1 96.8 33 ILE B O 1
ATOM 6452 N N . HIS B 1 34 ? 2.51 26.143 -2.939 1 95.82 34 HIS B N 1
ATOM 6453 C CA . HIS B 1 34 ? 3.146 27.198 -3.72 1 95.82 34 HIS B CA 1
ATOM 6454 C C . HIS B 1 34 ? 2.11 28.141 -4.321 1 95.82 34 HIS B C 1
ATOM 6456 O O . HIS B 1 34 ? 1.074 27.696 -4.82 1 95.82 34 HIS B O 1
ATOM 6462 N N . HIS B 1 35 ? 2.352 29.419 -4.295 1 96.18 35 HIS B N 1
ATOM 6463 C CA . HIS B 1 35 ? 1.347 30.429 -4.608 1 96.18 35 HIS B CA 1
ATOM 6464 C C . HIS B 1 35 ? 0.851 30.287 -6.043 1 96.18 35 HIS B C 1
ATOM 6466 O O . HIS B 1 35 ? -0.285 30.657 -6.351 1 96.18 35 HIS B O 1
ATOM 6472 N N . THR B 1 36 ? 1.584 29.666 -6.927 1 94.97 36 THR B N 1
ATOM 6473 C CA . THR B 1 36 ? 1.161 29.478 -8.31 1 94.97 36 THR B CA 1
ATOM 6474 C C . THR B 1 36 ? 0.124 28.363 -8.411 1 94.97 36 THR B C 1
ATOM 6476 O O . THR B 1 36 ? -0.527 28.206 -9.446 1 94.97 36 THR B O 1
ATOM 6479 N N . GLN B 1 37 ? -0.054 27.649 -7.359 1 95.86 37 GLN B N 1
ATOM 6480 C CA . GLN B 1 37 ? -1.002 26.54 -7.374 1 95.86 37 GLN B CA 1
ATOM 6481 C C . GLN B 1 37 ? -2.308 26.924 -6.686 1 95.86 37 GLN B C 1
ATOM 6483 O O . GLN B 1 37 ? -3.272 26.155 -6.697 1 95.86 37 GLN B O 1
ATOM 6488 N N . TRP B 1 38 ? -2.383 28.117 -6.123 1 97.73 38 TRP B N 1
ATOM 6489 C CA . TRP B 1 38 ? -3.539 28.513 -5.325 1 97.73 38 TRP B CA 1
ATOM 6490 C C . TRP B 1 38 ? -4.814 28.48 -6.16 1 97.73 38 TRP B C 1
ATOM 6492 O O . TRP B 1 38 ? -5.836 27.944 -5.723 1 97.73 38 TRP B O 1
ATOM 6502 N N . ASN B 1 39 ? -4.734 29.008 -7.343 1 96.96 39 ASN B N 1
ATOM 6503 C CA . ASN B 1 39 ? -5.924 29.077 -8.184 1 96.96 39 ASN B CA 1
ATOM 6504 C C . ASN B 1 39 ? -6.477 27.687 -8.487 1 96.96 39 ASN B C 1
ATOM 6506 O O . ASN B 1 39 ? -7.685 27.462 -8.397 1 96.96 39 ASN B O 1
ATOM 6510 N N . ASN B 1 40 ? -5.575 26.827 -8.876 1 95.84 40 ASN B N 1
ATOM 6511 C CA . ASN B 1 40 ? -6.001 25.46 -9.153 1 95.84 40 ASN B CA 1
ATOM 6512 C C . ASN B 1 40 ? -6.594 24.795 -7.914 1 95.84 40 ASN B C 1
ATOM 6514 O O . ASN B 1 40 ? -7.607 24.099 -8.002 1 95.84 40 ASN B O 1
ATOM 6518 N N . THR B 1 41 ? -5.98 24.964 -6.809 1 97.35 41 THR B N 1
ATOM 6519 C CA . THR B 1 41 ? -6.444 24.381 -5.555 1 97.35 41 THR B CA 1
ATOM 6520 C C . THR B 1 41 ? -7.849 24.87 -5.219 1 97.35 41 THR B C 1
ATOM 6522 O O . THR B 1 41 ? -8.718 24.076 -4.853 1 97.35 41 THR B O 1
ATOM 6525 N N . LEU B 1 42 ? -8.086 26.128 -5.366 1 98.52 42 LEU B N 1
ATOM 6526 C CA . LEU B 1 42 ? -9.377 26.725 -5.037 1 98.52 42 LEU B CA 1
ATOM 6527 C C . LEU B 1 42 ? -10.449 26.279 -6.025 1 98.52 42 LEU B C 1
ATOM 6529 O O . LEU B 1 42 ? -11.597 26.047 -5.639 1 98.52 42 LEU B O 1
ATOM 6533 N N . LYS B 1 43 ? -10.07 26.15 -7.246 1 98.01 43 LYS B N 1
ATOM 6534 C CA . LYS B 1 43 ? -10.99 25.629 -8.254 1 98.01 43 LYS B CA 1
ATOM 6535 C C . LYS B 1 43 ? -11.424 24.205 -7.917 1 98.01 43 LYS B C 1
ATOM 6537 O O . LYS B 1 43 ? -12.611 23.879 -7.989 1 98.01 43 LYS B O 1
ATOM 6542 N N . LEU B 1 44 ? -10.452 23.423 -7.577 1 97.51 44 LEU B N 1
ATOM 6543 C CA . LEU B 1 44 ? -10.747 22.038 -7.223 1 97.51 44 LEU B CA 1
ATOM 6544 C C . LEU B 1 44 ? -11.603 21.97 -5.963 1 97.51 44 LEU B C 1
ATOM 6546 O O . LEU B 1 44 ? -12.473 21.103 -5.845 1 97.51 44 LEU B O 1
ATOM 6550 N N . ALA B 1 45 ? -11.354 22.858 -5.022 1 98.46 45 ALA B N 1
ATOM 6551 C CA . ALA B 1 45 ? -12.169 22.906 -3.812 1 98.46 45 ALA B CA 1
ATOM 6552 C C . ALA B 1 45 ? -13.637 23.15 -4.149 1 98.46 45 ALA B C 1
ATOM 6554 O O . ALA B 1 45 ? -14.521 22.45 -3.649 1 98.46 45 ALA B O 1
ATOM 6555 N N . LYS B 1 46 ? -13.889 24.084 -5.013 1 98.06 46 LYS B N 1
ATOM 6556 C CA . LYS B 1 46 ? -15.251 24.384 -5.446 1 98.06 46 LYS B CA 1
ATOM 6557 C C . LYS B 1 46 ? -15.859 23.205 -6.202 1 98.06 46 LYS B C 1
ATOM 6559 O O . LYS B 1 46 ? -17.018 22.849 -5.979 1 98.06 46 LYS B O 1
ATOM 6564 N N . GLU B 1 47 ? -15.041 22.612 -7.021 1 97.48 47 GLU B N 1
ATOM 6565 C CA . GLU B 1 47 ? -15.492 21.462 -7.798 1 97.48 47 GLU B CA 1
ATOM 6566 C C . GLU B 1 47 ? -15.863 20.294 -6.889 1 97.48 47 GLU B C 1
ATOM 6568 O O . GLU B 1 47 ? -16.753 19.505 -7.215 1 97.48 47 GLU B O 1
ATOM 6573 N N . CYS B 1 48 ? -15.195 20.214 -5.803 1 97.59 48 CYS B N 1
ATOM 6574 C CA . CYS B 1 48 ? -15.434 19.127 -4.86 1 97.59 48 CYS B CA 1
ATOM 6575 C C . CYS B 1 48 ? -16.7 19.377 -4.049 1 97.59 48 CYS B C 1
ATOM 6577 O O . CYS B 1 48 ? -17.103 18.536 -3.244 1 97.59 48 CYS B O 1
ATOM 6579 N N . GLY B 1 49 ? -17.315 20.583 -4.22 1 97.9 49 GLY B N 1
ATOM 6580 C CA . GLY B 1 49 ? -18.563 20.902 -3.544 1 97.9 49 GLY B CA 1
ATOM 6581 C C . GLY B 1 49 ? -18.36 21.639 -2.234 1 97.9 49 GLY B C 1
ATOM 6582 O O . GLY B 1 49 ? -19.293 21.771 -1.439 1 97.9 49 GLY B O 1
ATOM 6583 N N . LEU B 1 50 ? -17.186 22.093 -1.957 1 98.5 50 LEU B N 1
ATOM 6584 C CA . LEU B 1 50 ? -16.961 22.884 -0.752 1 98.5 50 LEU B CA 1
ATOM 6585 C C . LEU B 1 50 ? -17.557 24.28 -0.9 1 98.5 50 LEU B C 1
ATOM 6587 O O . LEU B 1 50 ? -17.586 24.834 -2.002 1 98.5 50 LEU B O 1
ATOM 6591 N N . ASN B 1 51 ? -18.025 24.819 0.125 1 98.14 51 ASN B N 1
ATOM 6592 C CA . ASN B 1 51 ? -18.473 26.208 0.12 1 98.14 51 ASN B CA 1
ATOM 6593 C C . ASN B 1 51 ? -17.764 27.029 1.193 1 98.14 51 ASN B C 1
ATOM 6595 O O . ASN B 1 51 ? -18.05 28.216 1.363 1 98.14 51 ASN B O 1
ATOM 6599 N N . PHE B 1 52 ? -16.893 26.352 1.797 1 95.11 52 PHE B N 1
ATOM 6600 C CA . PHE B 1 52 ? -16.247 26.979 2.944 1 95.11 52 PHE B CA 1
ATOM 6601 C C . PHE B 1 52 ? -14.803 26.51 3.075 1 95.11 52 PHE B C 1
ATOM 6603 O O . PHE B 1 52 ? -14.496 25.345 2.814 1 95.11 52 PHE B O 1
ATOM 6610 N N . LEU B 1 53 ? -13.794 27.501 3.437 1 98.49 53 LEU B N 1
ATOM 6611 C CA . LEU B 1 53 ? -12.404 27.15 3.707 1 98.49 53 LEU B CA 1
ATOM 6612 C C . LEU B 1 53 ? -12.032 27.475 5.15 1 98.49 53 LEU B C 1
ATOM 6614 O O . LEU B 1 53 ? -12.502 28.469 5.708 1 98.49 53 LEU B O 1
ATOM 6618 N N . ASP B 1 54 ? -11.258 26.623 5.743 1 97.85 54 ASP B N 1
ATOM 6619 C CA . ASP B 1 54 ? -10.6 26.823 7.03 1 97.85 54 ASP B CA 1
ATOM 6620 C C . ASP B 1 54 ? -9.136 27.213 6.844 1 97.85 54 ASP B C 1
ATOM 6622 O O . ASP B 1 54 ? -8.326 26.405 6.387 1 97.85 54 ASP B O 1
ATOM 6626 N N . ILE B 1 55 ? -8.772 28.457 7.19 1 98.1 55 ILE B N 1
ATOM 6627 C CA . ILE B 1 55 ? -7.455 28.997 6.869 1 98.1 55 ILE B CA 1
ATOM 6628 C C . ILE B 1 55 ? -6.768 29.475 8.145 1 98.1 55 ILE B C 1
ATOM 6630 O O . ILE B 1 55 ? -7.322 30.289 8.888 1 98.1 55 ILE B O 1
ATOM 6634 N N . TYR B 1 56 ? -5.574 29.028 8.355 1 97.37 56 TYR B N 1
ATOM 6635 C CA . TYR B 1 56 ? -4.736 29.495 9.454 1 97.37 56 TYR B CA 1
ATOM 6636 C C . TYR B 1 56 ? -3.838 30.642 9.006 1 97.37 56 TYR B C 1
ATOM 6638 O O . TYR B 1 56 ? -3.34 30.644 7.877 1 97.37 56 TYR B O 1
ATOM 6646 N N . VAL B 1 57 ? -3.64 31.546 9.867 1 97.96 57 VAL B N 1
ATOM 6647 C CA . VAL B 1 57 ? -2.682 32.615 9.608 1 97.96 57 VAL B CA 1
ATOM 6648 C C . VAL B 1 57 ? -1.36 32.306 10.307 1 97.96 57 VAL B C 1
ATOM 6650 O O . VAL B 1 57 ? -1.315 32.174 11.532 1 97.96 57 VAL B O 1
ATOM 6653 N N . PHE B 1 58 ? -0.301 32.232 9.556 1 97.25 58 PHE B N 1
ATOM 6654 C CA . PHE B 1 58 ? 1.016 31.855 10.055 1 97.25 58 PHE B CA 1
ATOM 6655 C C . PHE B 1 58 ? 1.823 33.09 10.441 1 97.25 58 PHE B C 1
ATOM 6657 O O . PHE B 1 58 ? 2.488 33.692 9.596 1 97.25 58 PHE B O 1
ATOM 6664 N N . TRP B 1 59 ? 1.826 33.444 11.727 1 97.64 59 TRP B N 1
ATOM 6665 C CA . TRP B 1 59 ? 2.571 34.617 12.172 1 97.64 59 TRP B CA 1
ATOM 6666 C C . TRP B 1 59 ? 4.046 34.497 11.801 1 97.64 59 TRP B C 1
ATOM 6668 O O . TRP B 1 59 ? 4.66 35.468 11.354 1 97.64 59 TRP B O 1
ATOM 6678 N N . ASN B 1 60 ? 4.664 33.339 11.899 1 94.94 60 ASN B N 1
ATOM 6679 C CA . ASN B 1 60 ? 6.088 33.127 11.662 1 94.94 60 ASN B CA 1
ATOM 6680 C C . ASN B 1 60 ? 6.442 33.291 10.187 1 94.94 60 ASN B C 1
ATOM 6682 O O . ASN B 1 60 ? 7.609 33.483 9.841 1 94.94 60 ASN B O 1
ATOM 6686 N N . VAL B 1 61 ? 5.474 33.197 9.321 1 95.27 61 VAL B N 1
ATOM 6687 C CA . VAL B 1 61 ? 5.71 33.398 7.895 1 95.27 61 VAL B CA 1
ATOM 6688 C C . VAL B 1 61 ? 5.652 34.888 7.567 1 95.27 61 VAL B C 1
ATOM 6690 O O . VAL B 1 61 ? 6.38 35.366 6.693 1 95.27 61 VAL B O 1
ATOM 6693 N N . HIS B 1 62 ? 4.879 35.669 8.303 1 96.81 62 HIS B N 1
ATOM 6694 C CA . HIS B 1 62 ? 4.597 37.062 7.975 1 96.81 62 HIS B CA 1
ATOM 6695 C C . HIS B 1 62 ? 5.567 38.002 8.684 1 96.81 62 HIS B C 1
ATOM 6697 O O . HIS B 1 62 ? 5.741 39.15 8.268 1 96.81 62 HIS B O 1
ATOM 6703 N N . GLU B 1 63 ? 6.13 37.516 9.783 1 96.15 63 GLU B N 1
ATOM 6704 C CA . GLU B 1 63 ? 7.064 38.342 10.541 1 96.15 63 GLU B CA 1
ATOM 6705 C C . GLU B 1 63 ? 8.251 37.52 11.036 1 96.15 63 GLU B C 1
ATOM 6707 O O . GLU B 1 63 ? 8.43 37.34 12.242 1 96.15 63 GLU B O 1
ATOM 6712 N N . LYS B 1 64 ? 9.13 37.143 10.202 1 90.53 64 LYS B N 1
ATOM 6713 C CA . LYS B 1 64 ? 10.291 36.321 10.531 1 90.53 64 LYS B CA 1
ATOM 6714 C C . LYS B 1 64 ? 11.268 37.082 11.424 1 90.53 64 LYS B C 1
ATOM 6716 O O . LYS B 1 64 ? 11.962 36.481 12.247 1 90.53 64 LYS B O 1
ATOM 6721 N N . LYS B 1 65 ? 11.316 38.373 11.174 1 91.5 65 LYS B N 1
ATOM 6722 C CA . LYS B 1 65 ? 12.036 39.305 12.037 1 91.5 65 LYS B CA 1
ATOM 6723 C C . LYS B 1 65 ? 11.097 40.365 12.607 1 91.5 65 LYS B C 1
ATOM 6725 O O . LYS B 1 65 ? 10.211 40.857 11.907 1 91.5 65 LYS B O 1
ATOM 6730 N N . ARG B 1 66 ? 11.325 40.622 13.839 1 94.62 66 ARG B N 1
ATOM 6731 C CA . ARG B 1 66 ? 10.403 41.542 14.497 1 94.62 66 ARG B CA 1
ATOM 6732 C C . ARG B 1 66 ? 10.318 42.864 13.743 1 94.62 66 ARG B C 1
ATOM 6734 O O . ARG B 1 66 ? 11.342 43.487 13.454 1 94.62 66 ARG B O 1
ATOM 6741 N N . GLY B 1 67 ? 9.119 43.167 13.343 1 94.54 67 GLY B N 1
ATOM 6742 C CA . GLY B 1 67 ? 8.876 44.46 12.723 1 94.54 67 GLY B CA 1
ATOM 6743 C C . GLY B 1 67 ? 8.961 44.421 11.209 1 94.54 67 GLY B C 1
ATOM 6744 O O . GLY B 1 67 ? 8.625 45.399 10.538 1 94.54 67 GLY B O 1
ATOM 6745 N N . ILE B 1 68 ? 9.374 43.345 10.691 1 94.7 68 ILE B N 1
ATOM 6746 C CA . ILE B 1 68 ? 9.442 43.2 9.241 1 94.7 68 ILE B CA 1
ATOM 6747 C C . ILE B 1 68 ? 8.356 42.237 8.767 1 94.7 68 ILE B C 1
ATOM 6749 O O . ILE B 1 68 ? 8.476 41.022 8.94 1 94.7 68 ILE B O 1
ATOM 6753 N N . PHE B 1 69 ? 7.388 42.779 8.134 1 95.72 69 PHE B N 1
ATOM 6754 C CA . PHE B 1 69 ? 6.243 41.984 7.709 1 95.72 69 PHE B CA 1
ATOM 6755 C C . PHE B 1 69 ? 6.332 41.657 6.223 1 95.72 69 PHE B C 1
ATOM 6757 O O . PHE B 1 69 ? 6.764 42.489 5.424 1 95.72 69 PHE B O 1
ATOM 6764 N N . THR B 1 70 ? 6.041 40.476 5.914 1 93.89 70 THR B N 1
ATOM 6765 C CA . THR B 1 70 ? 6.033 40.018 4.529 1 93.89 70 THR B CA 1
ATOM 6766 C C . THR B 1 70 ? 4.649 39.51 4.136 1 93.89 70 THR B C 1
ATOM 6768 O O . THR B 1 70 ? 4.068 38.673 4.831 1 93.89 70 THR B O 1
ATOM 6771 N N . PHE B 1 71 ? 4.059 40.014 2.999 1 96.81 71 PHE B N 1
ATOM 6772 C CA . PHE B 1 71 ? 2.77 39.587 2.468 1 96.81 71 PHE B CA 1
ATOM 6773 C C . PHE B 1 71 ? 2.845 39.386 0.96 1 96.81 71 PHE B C 1
ATOM 6775 O O . PHE B 1 71 ? 1.973 39.849 0.222 1 96.81 71 PHE B O 1
ATOM 6782 N N . THR B 1 72 ? 3.94 38.742 0.512 1 93.68 72 THR B N 1
ATOM 6783 C CA . THR B 1 72 ? 4.14 38.467 -0.906 1 93.68 72 THR B CA 1
ATOM 6784 C C . THR B 1 72 ? 4.313 36.97 -1.147 1 93.68 72 THR B C 1
ATOM 6786 O O . THR B 1 72 ? 4.572 36.211 -0.211 1 93.68 72 THR B O 1
ATOM 6789 N N . GLU B 1 73 ? 4.026 36.572 -2.309 1 91.99 73 GLU B N 1
ATOM 6790 C CA . GLU B 1 73 ? 4.246 35.197 -2.745 1 91.99 73 GLU B CA 1
ATOM 6791 C C . GLU B 1 73 ? 3.537 34.206 -1.826 1 91.99 73 GLU B C 1
ATOM 6793 O O . GLU B 1 73 ? 2.335 34.329 -1.581 1 91.99 73 GLU B O 1
ATOM 6798 N N . GLU B 1 74 ? 4.331 33.359 -1.171 1 89.84 74 GLU B N 1
ATOM 6799 C CA . GLU B 1 74 ? 3.723 32.328 -0.334 1 89.84 74 GLU B CA 1
ATOM 6800 C C . GLU B 1 74 ? 3.1 32.933 0.921 1 89.84 74 GLU B C 1
ATOM 6802 O O . GLU B 1 74 ? 2.238 32.317 1.551 1 89.84 74 GLU B O 1
ATOM 6807 N N . ALA B 1 75 ? 3.462 34.159 1.226 1 94.96 75 ALA B N 1
ATOM 6808 C CA . ALA B 1 75 ? 2.968 34.814 2.435 1 94.96 75 ALA B CA 1
ATOM 6809 C C . ALA B 1 75 ? 1.839 35.788 2.108 1 94.96 75 ALA B C 1
ATOM 6811 O O . ALA B 1 75 ? 1.362 36.511 2.986 1 94.96 75 ALA B O 1
ATOM 6812 N N . ASP B 1 76 ? 1.372 35.815 0.875 1 97.26 76 ASP B N 1
ATOM 6813 C CA . ASP B 1 76 ? 0.355 36.788 0.487 1 97.26 76 ASP B CA 1
ATOM 6814 C C . ASP B 1 76 ? -1.043 36.297 0.854 1 97.26 76 ASP B C 1
ATOM 6816 O O . ASP B 1 76 ? -1.835 35.949 -0.024 1 97.26 76 ASP B O 1
ATOM 6820 N N . ILE B 1 77 ? -1.404 36.366 2.048 1 98.07 77 ILE B N 1
ATOM 6821 C CA . ILE B 1 77 ? -2.675 35.853 2.549 1 98.07 77 ILE B CA 1
ATOM 6822 C C . ILE B 1 77 ? -3.826 36.678 1.978 1 98.07 77 ILE B C 1
ATOM 6824 O O . ILE B 1 77 ? -4.925 36.159 1.767 1 98.07 77 ILE B O 1
ATOM 6828 N N . PHE B 1 78 ? -3.615 38.003 1.664 1 98.2 78 PHE B N 1
ATOM 6829 C CA . PHE B 1 78 ? -4.681 38.853 1.147 1 98.2 78 PHE B CA 1
ATOM 6830 C C . PHE B 1 78 ? -5.088 38.417 -0.256 1 98.2 78 PHE B C 1
ATOM 6832 O O . PHE B 1 78 ? -6.279 38.297 -0.553 1 98.2 78 PHE B O 1
ATOM 6839 N N . ARG B 1 79 ? -4.082 38.154 -1.012 1 98.14 79 ARG B N 1
ATOM 6840 C CA . ARG B 1 79 ? -4.368 37.647 -2.351 1 98.14 79 ARG B CA 1
ATOM 6841 C C . ARG B 1 79 ? -5.062 36.291 -2.286 1 98.14 79 ARG B C 1
ATOM 6843 O O . ARG B 1 79 ? -5.981 36.02 -3.062 1 98.14 79 ARG B O 1
ATOM 6850 N N . PHE B 1 80 ? -4.633 35.46 -1.442 1 98.32 80 PHE B N 1
ATOM 6851 C CA . PHE B 1 80 ? -5.226 34.136 -1.296 1 98.32 80 PHE B CA 1
ATOM 6852 C C . PHE B 1 80 ? -6.702 34.241 -0.93 1 98.32 80 PHE B C 1
ATOM 6854 O O . PHE B 1 80 ? -7.544 33.562 -1.521 1 98.32 80 PHE B O 1
ATOM 6861 N N . LEU B 1 81 ? -7.038 35.059 0.022 1 98.54 81 LEU B N 1
ATOM 6862 C CA . LEU B 1 81 ? -8.413 35.232 0.477 1 98.54 81 LEU B CA 1
ATOM 6863 C C . LEU B 1 81 ? -9.271 35.864 -0.614 1 98.54 81 LEU B C 1
ATOM 6865 O O . LEU B 1 81 ? -10.444 35.516 -0.767 1 98.54 81 LEU B O 1
ATOM 6869 N N . GLN B 1 82 ? -8.696 36.796 -1.306 1 98.22 82 GLN B N 1
ATOM 6870 C CA . GLN B 1 82 ? -9.409 37.394 -2.429 1 98.22 82 GLN B CA 1
ATOM 6871 C C . GLN B 1 82 ? -9.726 36.352 -3.498 1 98.22 82 GLN B C 1
ATOM 6873 O O . GLN B 1 82 ? -10.823 36.345 -4.06 1 98.22 82 GLN B O 1
ATOM 6878 N N . MET B 1 83 ? -8.748 35.491 -3.772 1 98.35 83 MET B N 1
ATOM 6879 C CA . MET B 1 83 ? -8.961 34.415 -4.736 1 98.35 83 MET B CA 1
ATOM 6880 C C . MET B 1 83 ? -10.06 33.47 -4.261 1 98.35 83 MET B C 1
ATOM 6882 O O . MET B 1 83 ? -10.884 33.018 -5.058 1 98.35 83 MET B O 1
ATOM 6886 N N . ALA B 1 84 ? -10.03 33.152 -2.972 1 98.38 84 ALA B N 1
ATOM 6887 C CA . ALA B 1 84 ? -11.094 32.322 -2.413 1 98.38 84 ALA B CA 1
ATOM 6888 C C . ALA B 1 84 ? -12.464 32.952 -2.65 1 98.38 84 ALA B C 1
ATOM 6890 O O . ALA B 1 84 ? -13.406 32.269 -3.059 1 98.38 84 ALA B O 1
ATOM 6891 N N . HIS B 1 85 ? -12.566 34.254 -2.428 1 97.64 85 HIS B N 1
ATOM 6892 C CA . HIS B 1 85 ? -13.801 35.002 -2.64 1 97.64 85 HIS B CA 1
ATOM 6893 C C . HIS B 1 85 ? -14.243 34.935 -4.098 1 97.64 85 HIS B C 1
ATOM 6895 O O . HIS B 1 85 ? -15.431 34.772 -4.384 1 97.64 85 HIS B O 1
ATOM 6901 N N . GLN B 1 86 ? -13.337 35.056 -4.959 1 97.77 86 GLN B N 1
ATOM 6902 C CA . GLN B 1 86 ? -13.62 35.03 -6.391 1 97.77 86 GLN B CA 1
ATOM 6903 C C . GLN B 1 86 ? -14.175 33.674 -6.816 1 97.77 86 GLN B C 1
ATOM 6905 O O . GLN B 1 86 ? -14.98 33.591 -7.746 1 97.77 86 GLN B O 1
ATOM 6910 N N . HIS B 1 87 ? -13.775 32.625 -6.123 1 98 87 HIS B N 1
ATOM 6911 C CA . HIS B 1 87 ? -14.277 31.29 -6.429 1 98 87 HIS B CA 1
ATOM 6912 C C . HIS B 1 87 ? -15.584 31.011 -5.696 1 98 87 HIS B C 1
ATOM 6914 O O . HIS B 1 87 ? -16.123 29.905 -5.778 1 98 87 HIS B O 1
ATOM 6920 N N . GLY B 1 88 ? -16.049 32.013 -4.866 1 97.2 88 GLY B N 1
ATOM 6921 C CA . GLY B 1 88 ? -17.31 31.866 -4.158 1 97.2 88 GLY B CA 1
ATOM 6922 C C . GLY B 1 88 ? -17.187 31.057 -2.881 1 97.2 88 GLY B C 1
ATOM 6923 O O . GLY B 1 88 ? -18.139 30.392 -2.467 1 97.2 88 GLY B O 1
ATOM 6924 N N . LEU B 1 89 ? -16.025 31.051 -2.317 1 98.48 89 LEU B N 1
ATOM 6925 C CA . LEU B 1 89 ? -15.79 30.285 -1.098 1 98.48 89 LEU B CA 1
ATOM 6926 C C . LEU B 1 89 ? -15.806 31.194 0.126 1 98.48 89 LEU B C 1
ATOM 6928 O O . LEU B 1 89 ? -15.22 32.279 0.106 1 98.48 89 LEU B O 1
ATOM 6932 N N . LEU B 1 90 ? -16.51 30.805 1.167 1 98.24 90 LEU B N 1
ATOM 6933 C CA . LEU B 1 90 ? -16.458 31.459 2.47 1 98.24 90 LEU B CA 1
ATOM 6934 C C . LEU B 1 90 ? -15.213 31.036 3.241 1 98.24 90 LEU B C 1
ATOM 6936 O O . LEU B 1 90 ? -14.539 30.075 2.862 1 98.24 90 LEU B O 1
ATOM 6940 N N . VAL B 1 91 ? -14.912 31.819 4.286 1 98.48 91 VAL B N 1
ATOM 6941 C CA . VAL B 1 91 ? -13.668 31.526 4.99 1 98.48 91 VAL B CA 1
ATOM 6942 C C . VAL B 1 91 ? -13.898 31.601 6.498 1 98.48 91 VAL B C 1
ATOM 6944 O O . VAL B 1 91 ? -14.542 32.532 6.988 1 98.48 91 VAL B O 1
ATOM 6947 N N . MET B 1 92 ? -13.543 30.608 7.183 1 97.63 92 MET B N 1
ATOM 6948 C CA . MET B 1 92 ? -13.222 30.699 8.604 1 97.63 92 MET B CA 1
ATOM 6949 C C . MET B 1 92 ? -11.742 31.004 8.81 1 97.63 92 MET B C 1
ATOM 6951 O O . MET B 1 92 ? -10.881 30.211 8.424 1 97.63 92 MET B O 1
ATOM 6955 N N . LEU B 1 93 ? -11.462 32.079 9.339 1 97.94 93 LEU B N 1
ATOM 6956 C CA . LEU B 1 93 ? -10.082 32.53 9.48 1 97.94 93 LEU B CA 1
ATOM 6957 C C . LEU B 1 93 ? -9.572 32.285 10.895 1 97.94 93 LEU B C 1
ATOM 6959 O O . LEU B 1 93 ? -10.092 32.858 11.856 1 97.94 93 LEU B O 1
ATOM 6963 N N . ARG B 1 94 ? -8.602 31.474 10.994 1 97.06 94 ARG B N 1
ATOM 6964 C CA . ARG B 1 94 ? -7.956 31.201 12.274 1 97.06 94 ARG B CA 1
ATOM 6965 C C . ARG B 1 94 ? -6.73 32.087 12.468 1 97.06 94 ARG B C 1
ATOM 6967 O O . ARG B 1 94 ? -5.616 31.702 12.106 1 97.06 94 ARG B O 1
ATOM 6974 N N . LEU B 1 95 ? -6.896 33.093 13.132 1 95.28 95 LEU B N 1
ATOM 6975 C CA . LEU B 1 95 ? -5.896 34.15 13.242 1 95.28 95 LEU B CA 1
ATOM 6976 C C . LEU B 1 95 ? -4.788 33.752 14.211 1 95.28 95 LEU B C 1
ATOM 6978 O O . LEU B 1 95 ? -3.649 34.205 14.079 1 95.28 95 LEU B O 1
ATOM 6982 N N . GLY B 1 96 ? -5.077 32.882 15.117 1 87.16 96 GLY B N 1
ATOM 6983 C CA . GLY B 1 96 ? -4.06 32.497 16.082 1 87.16 96 GLY B CA 1
ATOM 6984 C C . GLY B 1 96 ? -4.052 33.374 17.321 1 87.16 96 GLY B C 1
ATOM 6985 O O . GLY B 1 96 ? -5.109 33.783 17.805 1 87.16 96 GLY B O 1
ATOM 6986 N N . PRO B 1 97 ? -2.865 33.533 17.932 1 90.79 97 PRO B N 1
ATOM 6987 C CA . PRO B 1 97 ? -1.558 33.441 17.279 1 90.79 97 PRO B CA 1
ATOM 6988 C C . PRO B 1 97 ? -1.026 32.01 17.222 1 90.79 97 PRO B C 1
ATOM 6990 O O . PRO B 1 97 ? -0.141 31.708 16.417 1 90.79 97 PRO B O 1
ATOM 6993 N N . TYR B 1 98 ? -1.434 31.166 18.166 1 94.12 98 TYR B N 1
ATOM 6994 C CA . TYR B 1 98 ? -1.09 29.753 18.055 1 94.12 98 TYR B CA 1
ATOM 6995 C C . TYR B 1 98 ? -1.98 29.053 17.036 1 94.12 98 TYR B C 1
ATOM 6997 O O . TYR B 1 98 ? -3.204 29.201 17.066 1 94.12 98 TYR B O 1
ATOM 7005 N N . ILE B 1 99 ? -1.281 28.264 16.167 1 95.05 99 ILE B N 1
ATOM 7006 C CA . ILE B 1 99 ? -2.105 27.607 15.158 1 95.05 99 ILE B CA 1
ATOM 7007 C C . ILE B 1 99 ? -1.75 26.123 15.088 1 95.05 99 ILE B C 1
ATOM 7009 O O . ILE B 1 99 ? -2.432 25.347 14.415 1 95.05 99 ILE B O 1
ATOM 7013 N N . CYS B 1 100 ? -0.723 25.634 15.765 1 92.42 100 CYS B N 1
ATOM 7014 C CA . CYS B 1 100 ? -0.222 24.267 15.672 1 92.42 100 CYS B CA 1
ATOM 7015 C C . CYS B 1 100 ? 0.161 23.924 14.237 1 92.42 100 CYS B C 1
ATOM 7017 O O . CYS B 1 100 ? 1.246 24.282 13.777 1 92.42 100 CYS B O 1
ATOM 7019 N N . ALA B 1 101 ? -0.779 23.624 13.346 1 92.61 101 ALA B N 1
ATOM 7020 C CA . ALA B 1 101 ? -0.632 23.351 11.918 1 92.61 101 ALA B CA 1
ATOM 7021 C C . ALA B 1 101 ? 0.652 22.577 11.636 1 92.61 101 ALA B C 1
ATOM 7023 O O . ALA B 1 101 ? 1.199 22.651 10.533 1 92.61 101 ALA B O 1
ATOM 7024 N N . GLU B 1 102 ? 1.219 21.896 12.762 1 92.74 102 GLU B N 1
ATOM 7025 C CA . GLU B 1 102 ? 2.46 21.134 12.669 1 92.74 102 GLU B CA 1
ATOM 7026 C C . GLU B 1 102 ? 3.566 21.957 12.013 1 92.74 102 GLU B C 1
ATOM 7028 O O . GLU B 1 102 ? 4.305 21.45 11.166 1 92.74 102 GLU B O 1
ATOM 7033 N N . THR B 1 103 ? 3.534 23.159 12.35 1 94.36 103 THR B N 1
ATOM 7034 C CA . THR B 1 103 ? 4.53 24.077 11.807 1 94.36 103 THR B CA 1
ATOM 7035 C C . THR B 1 103 ? 5.543 24.47 12.878 1 94.36 103 THR B C 1
ATOM 7037 O O . THR B 1 103 ? 5.332 24.213 14.065 1 94.36 103 THR B O 1
ATOM 7040 N N . SER B 1 104 ? 6.608 24.974 12.436 1 93.9 104 SER B N 1
ATOM 7041 C CA . SER B 1 104 ? 7.701 25.387 13.31 1 93.9 104 SER B CA 1
ATOM 7042 C C . SER B 1 104 ? 7.213 26.344 14.391 1 93.9 104 SER B C 1
ATOM 7044 O O . SER B 1 104 ? 6.536 27.331 14.095 1 93.9 104 SER B O 1
ATOM 7046 N N . TYR B 1 105 ? 7.403 25.959 15.606 1 95.03 105 TYR B N 1
ATOM 7047 C CA . TYR B 1 105 ? 7.151 26.747 16.807 1 95.03 105 TYR B CA 1
ATOM 7048 C C . TYR B 1 105 ? 5.664 27.048 16.96 1 95.03 105 TYR B C 1
ATOM 7050 O O . TYR B 1 105 ? 5.288 28.095 17.492 1 95.03 105 TYR B O 1
ATOM 7058 N N . GLY B 1 106 ? 4.813 26.256 16.332 1 94.94 106 GLY B N 1
ATOM 7059 C CA . GLY B 1 106 ? 3.372 26.415 16.439 1 94.94 106 GLY B CA 1
ATOM 7060 C C . GLY B 1 106 ? 2.849 27.63 15.696 1 94.94 106 GLY B C 1
ATOM 7061 O O . GLY B 1 106 ? 1.765 28.132 16 1 94.94 106 GLY B O 1
ATOM 7062 N N . GLY B 1 107 ? 3.642 28.21 14.861 1 96.2 107 GLY B N 1
ATOM 7063 C CA . GLY B 1 107 ? 3.255 29.374 14.08 1 96.2 107 GLY B CA 1
ATOM 7064 C C . GLY B 1 107 ? 3.799 30.676 14.639 1 96.2 107 GLY B C 1
ATOM 7065 O O . GLY B 1 107 ? 3.626 31.737 14.036 1 96.2 107 GLY B O 1
ATOM 7066 N N . PHE B 1 108 ? 4.501 30.6 15.763 1 96.68 108 PHE B N 1
ATOM 7067 C CA . PHE B 1 108 ? 5.121 31.78 16.353 1 96.68 108 PHE B CA 1
ATOM 7068 C C . PHE B 1 108 ? 6.455 32.083 15.68 1 96.68 108 PHE B C 1
ATOM 7070 O O . PHE B 1 108 ? 7.197 31.167 15.32 1 96.68 108 PHE B O 1
ATOM 7077 N N . PRO B 1 109 ? 6.74 33.325 15.523 1 95.03 109 PRO B N 1
ATOM 7078 C CA . PRO B 1 109 ? 8.11 33.629 15.103 1 95.03 109 PRO B CA 1
ATOM 7079 C C . PRO B 1 109 ? 9.146 33.274 16.167 1 95.03 109 PRO B C 1
ATOM 7081 O O . PRO B 1 109 ? 8.894 33.45 17.362 1 95.03 109 PRO B O 1
ATOM 7084 N N . CYS B 1 110 ? 10.244 32.838 15.739 1 91.47 110 CYS B N 1
ATOM 7085 C CA . CYS B 1 110 ? 11.287 32.357 16.638 1 91.47 110 CYS B CA 1
ATOM 7086 C C . CYS B 1 110 ? 11.799 33.481 17.531 1 91.47 110 CYS B C 1
ATOM 7088 O O . CYS B 1 110 ? 12.147 33.249 18.69 1 91.47 110 CYS B O 1
ATOM 7090 N N . TRP B 1 111 ? 11.779 34.721 17.056 1 93.6 111 TRP B N 1
ATOM 7091 C CA . TRP B 1 111 ? 12.352 35.849 17.782 1 93.6 111 TRP B CA 1
ATOM 7092 C C . TRP B 1 111 ? 11.543 36.157 19.037 1 93.6 111 TRP B C 1
ATOM 7094 O O . TRP B 1 111 ? 12.02 36.854 19.936 1 93.6 111 TRP B O 1
ATOM 7104 N N . LEU B 1 112 ? 10.282 35.711 19.133 1 95.71 112 LEU B N 1
ATOM 7105 C CA . LEU B 1 112 ? 9.431 35.952 20.293 1 95.71 112 LEU B CA 1
ATOM 7106 C C . LEU B 1 112 ? 10.081 35.416 21.564 1 95.71 112 LEU B C 1
ATOM 7108 O O . LEU B 1 112 ? 9.912 35.991 22.642 1 95.71 112 LEU B O 1
ATOM 7112 N N . ARG B 1 113 ? 10.82 34.35 21.45 1 93.56 113 ARG B N 1
ATOM 7113 C CA . ARG B 1 113 ? 11.394 33.679 22.612 1 93.56 113 ARG B CA 1
ATOM 7114 C C . ARG B 1 113 ? 12.487 34.53 23.25 1 93.56 113 ARG B C 1
ATOM 7116 O O . ARG B 1 113 ? 12.869 34.299 24.399 1 93.56 113 ARG B O 1
ATOM 7123 N N . GLU B 1 114 ? 12.991 35.466 22.511 1 92.3 114 GLU B N 1
ATOM 7124 C CA . GLU B 1 114 ? 14.107 36.277 22.987 1 92.3 114 GLU B CA 1
ATOM 7125 C C . GLU B 1 114 ? 13.614 37.466 23.808 1 92.3 114 GLU B C 1
ATOM 7127 O O . GLU B 1 114 ? 14.415 38.196 24.396 1 92.3 114 GLU B O 1
ATOM 7132 N N . ILE B 1 115 ? 12.319 37.667 23.868 1 95.62 115 ILE B N 1
ATOM 7133 C CA . ILE B 1 115 ? 11.766 38.764 24.656 1 95.62 115 ILE B CA 1
ATOM 7134 C C . ILE B 1 115 ? 11.895 38.446 26.144 1 95.62 115 ILE B C 1
ATOM 7136 O O . ILE B 1 115 ? 11.395 37.42 26.612 1 95.62 115 ILE B O 1
ATOM 7140 N N . PRO B 1 116 ? 12.509 39.335 26.898 1 95.08 116 PRO B N 1
ATOM 7141 C CA . PRO B 1 116 ? 12.728 39.061 28.32 1 95.08 116 PRO B CA 1
ATOM 7142 C C . PRO B 1 116 ? 11.426 38.84 29.086 1 95.08 116 PRO B C 1
ATOM 7144 O O . PRO B 1 116 ? 10.497 39.644 28.977 1 95.08 116 PRO B O 1
ATOM 7147 N N . GLY B 1 117 ? 11.349 37.772 29.806 1 94.82 117 GLY B N 1
ATOM 7148 C CA . GLY B 1 117 ? 10.245 37.491 30.71 1 94.82 117 GLY B CA 1
ATOM 7149 C C . GLY B 1 117 ? 9.031 36.913 30.008 1 94.82 117 GLY B C 1
ATOM 7150 O O . GLY B 1 117 ? 7.985 36.712 30.629 1 94.82 117 GLY B O 1
ATOM 7151 N N . ILE B 1 118 ? 9.124 36.602 28.776 1 96.22 118 ILE B N 1
ATOM 7152 C CA . ILE B 1 118 ? 7.967 36.146 28.013 1 96.22 118 ILE B CA 1
ATOM 7153 C C . ILE B 1 118 ? 7.574 34.74 28.462 1 96.22 118 ILE B C 1
ATOM 7155 O O . ILE B 1 118 ? 8.439 33.915 28.768 1 96.22 118 ILE B O 1
ATOM 7159 N N . GLN B 1 119 ? 6.294 34.531 28.645 1 94.06 119 GLN B N 1
ATOM 7160 C CA . GLN B 1 119 ? 5.658 33.226 28.792 1 94.06 119 GLN B CA 1
ATOM 7161 C C . GLN B 1 119 ? 4.524 33.05 27.788 1 94.06 119 GLN B C 1
ATOM 7163 O O . GLN B 1 119 ? 3.591 33.855 27.749 1 94.06 119 GLN B O 1
ATOM 7168 N N . PHE B 1 120 ? 4.638 32.003 27.03 1 94.23 120 PHE B N 1
ATOM 7169 C CA . PHE B 1 120 ? 3.709 31.834 25.919 1 94.23 120 PHE B CA 1
ATOM 7170 C C . PHE B 1 120 ? 2.345 31.372 26.419 1 94.23 120 PHE B C 1
ATOM 7172 O O . PHE B 1 120 ? 2.259 30.568 27.349 1 94.23 120 PHE B O 1
ATOM 7179 N N . ARG B 1 121 ? 1.248 31.88 25.767 1 92.61 121 ARG B N 1
ATOM 7180 C CA . ARG B 1 121 ? -0.139 31.43 25.833 1 92.61 121 ARG B CA 1
ATOM 7181 C C . ARG B 1 121 ? -0.643 31.418 27.272 1 92.61 121 ARG B C 1
ATOM 7183 O O . ARG B 1 121 ? -1.225 30.43 27.723 1 92.61 121 ARG B O 1
ATOM 7190 N N . THR B 1 122 ? -0.352 32.352 27.984 1 92.22 122 THR B N 1
ATOM 7191 C CA . THR B 1 122 ? -0.828 32.602 29.34 1 92.22 122 THR B CA 1
ATOM 7192 C C . THR B 1 122 ? -0.927 34.101 29.611 1 92.22 122 THR B C 1
ATOM 7194 O O . THR B 1 122 ? -0.569 34.916 28.758 1 92.22 122 THR B O 1
ATOM 7197 N N . TYR B 1 123 ? -1.601 34.411 30.751 1 93.6 123 TYR B N 1
ATOM 7198 C CA . TYR B 1 123 ? -1.703 35.814 31.135 1 93.6 123 TYR B CA 1
ATOM 7199 C C . TYR B 1 123 ? -0.335 36.384 31.488 1 93.6 123 TYR B C 1
ATOM 7201 O O . TYR B 1 123 ? 0.062 36.384 32.656 1 93.6 123 TYR B O 1
ATOM 7209 N N . ASN B 1 124 ? 0.369 36.857 30.547 1 96.17 124 ASN B N 1
ATOM 7210 C CA . ASN B 1 124 ? 1.723 37.397 30.615 1 96.17 124 ASN B CA 1
ATOM 7211 C C . ASN B 1 124 ? 1.87 38.651 29.759 1 96.17 124 ASN B C 1
ATOM 7213 O O . ASN B 1 124 ? 1.69 38.601 28.54 1 96.17 124 ASN B O 1
ATOM 7217 N N . ASP B 1 125 ? 2.256 39.685 30.347 1 96.91 125 ASP B N 1
ATOM 7218 C CA . ASP B 1 125 ? 2.212 41.002 29.72 1 96.91 125 ASP B CA 1
ATOM 7219 C C . ASP B 1 125 ? 3.079 41.041 28.464 1 96.91 125 ASP B C 1
ATOM 7221 O O . ASP B 1 125 ? 2.628 41.486 27.406 1 96.91 125 ASP B O 1
ATOM 7225 N N . PRO B 1 126 ? 4.367 40.609 28.503 1 97.64 126 PRO B N 1
ATOM 7226 C CA . PRO B 1 126 ? 5.177 40.663 27.283 1 97.64 126 PRO B CA 1
ATOM 7227 C C . PRO B 1 126 ? 4.55 39.893 26.124 1 97.64 126 PRO B C 1
ATOM 7229 O O . PRO B 1 126 ? 4.593 40.351 24.979 1 97.64 126 PRO B O 1
ATOM 7232 N N . PHE B 1 127 ? 3.977 38.815 26.464 1 97.07 127 PHE B N 1
ATOM 7233 C CA . PHE B 1 127 ? 3.35 37.992 25.437 1 97.07 127 PHE B CA 1
ATOM 7234 C C . PHE B 1 127 ? 2.102 38.672 24.886 1 97.07 127 PHE B C 1
ATOM 7236 O O . PHE B 1 127 ? 1.939 38.791 23.67 1 97.07 127 PHE B O 1
ATOM 7243 N N . MET B 1 128 ? 1.211 39.105 25.755 1 97.43 128 MET B N 1
ATOM 7244 C CA . MET B 1 128 ? -0.054 39.726 25.372 1 97.43 128 MET B CA 1
ATOM 7245 C C . MET B 1 128 ? 0.186 40.98 24.539 1 97.43 128 MET B C 1
ATOM 7247 O O . MET B 1 128 ? -0.553 41.251 23.591 1 97.43 128 MET B O 1
ATOM 7251 N N . ARG B 1 129 ? 1.196 41.672 24.874 1 97.56 129 ARG B N 1
ATOM 7252 C CA . ARG B 1 129 ? 1.518 42.887 24.133 1 97.56 129 ARG B CA 1
ATOM 7253 C C . ARG B 1 129 ? 1.879 42.567 22.686 1 97.56 129 ARG B C 1
ATOM 7255 O O . ARG B 1 129 ? 1.449 43.264 21.765 1 97.56 129 ARG B O 1
ATOM 7262 N N . GLU B 1 130 ? 2.727 41.564 22.51 1 97.73 130 GLU B N 1
ATOM 7263 C CA . GLU B 1 130 ? 3.141 41.195 21.16 1 97.73 130 GLU B CA 1
ATOM 7264 C C . GLU B 1 130 ? 1.981 40.593 20.372 1 97.73 130 GLU B C 1
ATOM 7266 O O . GLU B 1 130 ? 1.847 40.837 19.17 1 97.73 130 GLU B O 1
ATOM 7271 N N . VAL B 1 131 ? 1.156 39.821 21.032 1 97.55 131 VAL B N 1
ATOM 7272 C CA . VAL B 1 131 ? -0.003 39.221 20.381 1 97.55 131 VAL B CA 1
ATOM 7273 C C . VAL B 1 131 ? -0.971 40.316 19.936 1 97.55 131 VAL B C 1
ATOM 7275 O O . VAL B 1 131 ? -1.459 40.299 18.803 1 97.55 131 VAL B O 1
ATOM 7278 N N . LYS B 1 132 ? -1.276 41.23 20.834 1 97.3 132 LYS B N 1
ATOM 7279 C CA . LYS B 1 132 ? -2.161 42.346 20.513 1 97.3 132 LYS B CA 1
ATOM 7280 C C . LYS B 1 132 ? -1.626 43.15 19.332 1 97.3 132 LYS B C 1
ATOM 7282 O O . LYS B 1 132 ? -2.383 43.516 18.43 1 97.3 132 LYS B O 1
ATOM 7287 N N . ARG B 1 133 ? -0.33 43.375 19.35 1 97.75 133 ARG B N 1
ATOM 7288 C CA . ARG B 1 133 ? 0.3 44.105 18.255 1 97.75 133 ARG B CA 1
ATOM 7289 C C . ARG B 1 133 ? 0.076 43.395 16.924 1 97.75 133 ARG B C 1
ATOM 7291 O O . ARG B 1 133 ? -0.329 44.021 15.942 1 97.75 133 ARG B O 1
ATOM 7298 N N . TRP B 1 134 ? 0.322 42.179 16.875 1 97.66 134 TRP B N 1
ATOM 7299 C CA . TRP B 1 134 ? 0.185 41.382 15.661 1 97.66 134 TRP B CA 1
ATOM 7300 C C . TRP B 1 134 ? -1.27 41.327 15.207 1 97.66 134 TRP B C 1
ATOM 7302 O O . TRP B 1 134 ? -1.573 41.581 14.039 1 97.66 134 TRP B O 1
ATOM 7312 N N . LEU B 1 135 ? -2.209 41.048 16.096 1 97.49 135 LEU B N 1
ATOM 7313 C CA . LEU B 1 135 ? -3.615 40.869 15.748 1 97.49 135 LEU B CA 1
ATOM 7314 C C . LEU B 1 135 ? -4.229 42.182 15.275 1 97.49 135 LEU B C 1
ATOM 7316 O O . LEU B 1 135 ? -5.044 42.194 14.35 1 97.49 135 LEU B O 1
ATOM 7320 N N . PHE B 1 136 ? -3.876 43.274 15.917 1 96.8 136 PHE B N 1
ATOM 7321 C CA . PHE B 1 136 ? -4.36 44.568 15.451 1 96.8 136 PHE B CA 1
ATOM 7322 C C . PHE B 1 136 ? -3.84 44.868 14.05 1 96.8 136 PHE B C 1
ATOM 7324 O O . PHE B 1 136 ? -4.589 45.343 13.193 1 96.8 136 PHE B O 1
ATOM 7331 N N . TYR B 1 137 ? -2.57 44.615 13.888 1 96.96 137 TYR B N 1
ATOM 7332 C CA . TYR B 1 137 ? -1.954 44.894 12.596 1 96.96 137 TYR B CA 1
ATOM 7333 C C . TYR B 1 137 ? -2.648 44.119 11.482 1 96.96 137 TYR B C 1
ATOM 7335 O O . TYR B 1 137 ? -3.088 44.704 10.49 1 96.96 137 TYR B O 1
ATOM 7343 N N . ILE B 1 138 ? -2.783 42.812 11.607 1 97.65 138 ILE B N 1
ATOM 7344 C CA . ILE B 1 138 ? -3.326 41.959 10.555 1 97.65 138 ILE B CA 1
ATOM 7345 C C . ILE B 1 138 ? -4.812 42.254 10.367 1 97.65 138 ILE B C 1
ATOM 7347 O O . ILE B 1 138 ? -5.313 42.26 9.24 1 97.65 138 ILE B O 1
ATOM 7351 N N . THR B 1 139 ? -5.559 42.475 11.438 1 97.1 139 THR B N 1
ATOM 7352 C CA . THR B 1 139 ? -6.987 42.763 11.351 1 97.1 139 THR B CA 1
ATOM 7353 C C . THR B 1 139 ? -7.231 44.071 10.604 1 97.1 139 THR B C 1
ATOM 7355 O O . THR B 1 139 ? -8.144 44.16 9.781 1 97.1 139 THR B O 1
ATOM 7358 N N . THR B 1 140 ? -6.426 45.038 10.948 1 97.13 140 THR B N 1
ATOM 7359 C CA . THR B 1 140 ? -6.545 46.318 10.258 1 97.13 140 THR B CA 1
ATOM 7360 C C . THR B 1 140 ? -6.354 46.142 8.754 1 97.13 140 THR B C 1
ATOM 7362 O O . THR B 1 140 ? -7.126 46.681 7.958 1 97.13 140 THR B O 1
ATOM 7365 N N . LEU B 1 141 ? -5.386 45.386 8.365 1 97.58 141 LEU B N 1
ATOM 7366 C CA . LEU B 1 141 ? -5.126 45.162 6.948 1 97.58 141 LEU B CA 1
ATOM 7367 C C . LEU B 1 141 ? -6.266 44.381 6.302 1 97.58 141 LEU B C 1
ATOM 7369 O O . LEU B 1 141 ? -6.649 44.661 5.164 1 97.58 141 LEU B O 1
ATOM 7373 N N . LEU B 1 142 ? -6.818 43.415 6.97 1 98.15 142 LEU B N 1
ATOM 7374 C CA . LEU B 1 142 ? -7.943 42.635 6.466 1 98.15 142 LEU B CA 1
ATOM 7375 C C . LEU B 1 142 ? -9.16 43.525 6.233 1 98.15 142 LEU B C 1
ATOM 7377 O O . LEU B 1 142 ? -9.864 43.372 5.233 1 98.15 142 LEU B O 1
ATOM 7381 N N . LYS B 1 143 ? -9.45 44.448 7.146 1 96.96 143 LYS B N 1
ATOM 7382 C CA . LYS B 1 143 ? -10.572 45.374 7.027 1 96.96 143 LYS B CA 1
ATOM 7383 C C . LYS B 1 143 ? -10.356 46.354 5.877 1 96.96 143 LYS B C 1
ATOM 7385 O O . LYS B 1 143 ? -11.283 46.64 5.116 1 96.96 143 LYS B O 1
ATOM 7390 N N . GLU B 1 144 ? -9.114 46.787 5.833 1 97.16 144 GLU B N 1
ATOM 7391 C CA . GLU B 1 144 ? -8.785 47.703 4.744 1 97.16 144 GLU B CA 1
ATOM 7392 C C . GLU B 1 144 ? -9.027 47.053 3.385 1 97.16 144 GLU B C 1
ATOM 7394 O O . GLU B 1 144 ? -9.443 47.722 2.437 1 97.16 144 GLU B O 1
ATOM 7399 N N . LYS B 1 145 ? -8.811 45.797 3.364 1 97.08 145 LYS B N 1
ATOM 7400 C CA . LYS B 1 145 ? -8.977 45.068 2.11 1 97.08 145 LYS B CA 1
ATOM 7401 C C . LYS B 1 145 ? -10.396 44.522 1.976 1 97.08 145 LYS B C 1
ATOM 7403 O O . LYS B 1 145 ? -10.703 43.806 1.02 1 97.08 145 LYS B O 1
ATOM 7408 N N . ARG B 1 146 ? -11.294 44.768 2.917 1 96.76 146 ARG B N 1
ATOM 7409 C CA . ARG B 1 146 ? -12.715 44.437 2.907 1 96.76 146 ARG B CA 1
ATOM 7410 C C . ARG B 1 146 ? -12.926 42.931 2.793 1 96.76 146 ARG B C 1
ATOM 7412 O O . ARG B 1 146 ? -13.687 42.467 1.941 1 96.76 146 ARG B O 1
ATOM 7419 N N . LEU B 1 147 ? -12.282 42.202 3.64 1 97.82 147 LEU B N 1
ATOM 7420 C CA . LEU B 1 147 ? -12.278 40.75 3.496 1 97.82 147 LEU B CA 1
ATOM 7421 C C . LEU B 1 147 ? -13.269 40.106 4.46 1 97.82 147 LEU B C 1
ATOM 7423 O O . LEU B 1 147 ? -13.559 38.913 4.353 1 97.82 147 LEU B O 1
ATOM 7427 N N . PHE B 1 148 ? -13.917 40.871 5.331 1 97.49 148 PHE B N 1
ATOM 7428 C CA . PHE B 1 148 ? -14.926 40.328 6.233 1 97.49 148 PHE B CA 1
ATOM 7429 C C . PHE B 1 148 ? -16.294 40.3 5.561 1 97.49 148 PHE B C 1
ATOM 7431 O O . PHE B 1 148 ? -16.608 41.169 4.745 1 97.49 148 PHE B O 1
ATOM 7438 N N . PHE B 1 149 ? -17.086 39.403 5.966 1 96.78 149 PHE B N 1
ATOM 7439 C CA . PHE B 1 149 ? -18.375 39.139 5.337 1 96.78 149 PHE B CA 1
ATOM 7440 C C . PHE B 1 149 ? -19.264 40.377 5.383 1 96.78 149 PHE B C 1
ATOM 7442 O O . PHE B 1 149 ? -19.919 40.714 4.395 1 96.78 149 PHE B O 1
ATOM 7449 N N . PRO B 1 150 ? -19.306 41.137 6.48 1 94.77 150 PRO B N 1
ATOM 7450 C CA . PRO B 1 150 ? -20.128 42.349 6.52 1 94.77 150 PRO B CA 1
ATOM 7451 C C . PRO B 1 150 ? -19.684 43.396 5.501 1 94.77 150 PRO B C 1
ATOM 7453 O O . PRO B 1 150 ? -20.46 44.288 5.15 1 94.77 150 PRO B O 1
ATOM 7456 N N . GLN B 1 151 ? -18.468 43.296 5.054 1 95.48 151 GLN B N 1
ATOM 7457 C CA . GLN B 1 151 ? -17.932 44.223 4.063 1 95.48 151 GLN B CA 1
ATOM 7458 C C . GLN B 1 151 ? -18.062 43.656 2.652 1 95.48 151 GLN B C 1
ATOM 7460 O O . GLN B 1 151 ? -17.552 44.24 1.693 1 95.48 151 GLN B O 1
ATOM 7465 N N . GLY B 1 152 ? -18.591 42.536 2.566 1 95.18 152 GLY B N 1
ATOM 7466 C CA . GLY B 1 152 ? -18.734 41.895 1.269 1 95.18 152 GLY B CA 1
ATOM 7467 C C . GLY B 1 152 ? -17.643 40.881 0.981 1 95.18 152 GLY B C 1
ATOM 7468 O O . GLY B 1 152 ? -17.522 40.395 -0.146 1 95.18 152 GLY B O 1
ATOM 7469 N N . GLY B 1 153 ? -16.855 40.554 1.961 1 96.73 153 GLY B N 1
ATOM 7470 C CA . GLY B 1 153 ? -15.766 39.607 1.788 1 96.73 153 GLY B CA 1
ATOM 7471 C C . GLY B 1 153 ? -16.131 38.195 2.206 1 96.73 153 GLY B C 1
ATOM 7472 O O . GLY B 1 153 ? -17.29 37.914 2.518 1 96.73 153 GLY B O 1
ATOM 7473 N N . PRO B 1 154 ? -15.178 37.299 2.18 1 97.73 154 PRO B N 1
ATOM 7474 C CA . PRO B 1 154 ? -15.466 35.875 2.371 1 97.73 154 PRO B CA 1
ATOM 7475 C C . PRO B 1 154 ? -15.401 35.452 3.836 1 97.73 154 PRO B C 1
ATOM 7477 O O . PRO B 1 154 ? -15.871 34.367 4.191 1 97.73 154 PRO B O 1
ATOM 7480 N N . ILE B 1 155 ? -14.867 36.199 4.801 1 98.11 155 ILE B N 1
ATOM 7481 C CA . ILE B 1 155 ? -14.63 35.76 6.172 1 98.11 155 ILE B CA 1
ATOM 7482 C C . ILE B 1 155 ? -15.94 35.788 6.957 1 98.11 155 ILE B C 1
ATOM 7484 O O . ILE B 1 155 ? -16.489 36.861 7.223 1 98.11 155 ILE B O 1
ATOM 7488 N N . VAL B 1 156 ? -16.39 34.601 7.389 1 97.21 156 VAL B N 1
ATOM 7489 C CA . VAL B 1 156 ? -17.691 34.511 8.043 1 97.21 156 VAL B CA 1
ATOM 7490 C C . VAL B 1 156 ? -17.509 34.098 9.502 1 97.21 156 VAL B C 1
ATOM 7492 O O . VAL B 1 156 ? -18.426 34.245 10.314 1 97.21 156 VAL B O 1
ATOM 7495 N N . LEU B 1 157 ? -16.383 33.532 9.85 1 96.41 157 LEU B N 1
ATOM 7496 C CA . LEU B 1 157 ? -16.005 33.1 11.191 1 96.41 157 LEU B CA 1
ATOM 7497 C C . LEU B 1 157 ? -14.547 33.437 11.48 1 96.41 157 LEU B C 1
ATOM 7499 O O . LEU B 1 157 ? -13.722 33.48 10.564 1 96.41 157 LEU B O 1
ATOM 7503 N N . VAL B 1 158 ? -14.219 33.646 12.781 1 95.68 158 VAL B N 1
ATOM 7504 C CA . VAL B 1 158 ? -12.837 33.93 13.153 1 95.68 158 VAL B CA 1
ATOM 7505 C C . VAL B 1 158 ? -12.472 33.156 14.418 1 95.68 158 VAL B C 1
ATOM 7507 O O . VAL B 1 158 ? -13.333 32.893 15.261 1 95.68 158 VAL B O 1
ATOM 7510 N N . GLN B 1 159 ? -11.247 32.769 14.531 1 94.48 159 GLN B N 1
ATOM 7511 C CA . GLN B 1 159 ? -10.681 32.136 15.718 1 94.48 159 GLN B CA 1
ATOM 7512 C C . GLN B 1 159 ? -9.476 32.915 16.235 1 94.48 159 GLN B C 1
ATOM 7514 O O . GLN B 1 159 ? -8.564 33.237 15.471 1 94.48 159 GLN B O 1
ATOM 7519 N N . LEU B 1 160 ? -9.435 33.149 17.533 1 92.72 160 LEU B N 1
ATOM 7520 C CA . LEU B 1 160 ? -8.361 33.961 18.094 1 92.72 160 LEU B CA 1
ATOM 7521 C C . LEU B 1 160 ? -7.39 33.1 18.895 1 92.72 160 LEU B C 1
ATOM 7523 O O . LEU B 1 160 ? -6.282 33.538 19.212 1 92.72 160 LEU B O 1
ATOM 7527 N N . GLU B 1 161 ? -7.778 31.972 19.328 1 89.72 161 GLU B N 1
ATOM 7528 C CA . GLU B 1 161 ? -6.936 31.01 20.033 1 89.72 161 GLU B CA 1
ATOM 7529 C C . GLU B 1 161 ? -7.294 29.577 19.648 1 89.72 161 GLU B C 1
ATOM 7531 O O . GLU B 1 161 ? -8.448 29.284 19.329 1 89.72 161 GLU B O 1
ATOM 7536 N N . ASN B 1 162 ? -6.261 28.737 19.629 1 91.36 162 ASN B N 1
ATOM 7537 C CA . ASN B 1 162 ? -6.446 27.393 19.092 1 91.36 162 ASN B CA 1
ATOM 7538 C C . ASN B 1 162 ? -6.082 26.324 20.119 1 91.36 162 ASN B C 1
ATOM 7540 O O . ASN B 1 162 ? -5.028 26.399 20.753 1 91.36 162 ASN B O 1
ATOM 7544 N N . GLU B 1 163 ? -6.973 25.419 20.347 1 88.21 163 GLU B N 1
ATOM 7545 C CA . GLU B 1 163 ? -6.725 24.195 21.104 1 88.21 163 GLU B CA 1
ATOM 7546 C C . GLU B 1 163 ? -6.121 24.504 22.47 1 88.21 163 GLU B C 1
ATOM 7548 O O . GLU B 1 163 ? -5.109 23.914 22.855 1 88.21 163 GLU B O 1
ATOM 7553 N N . TYR B 1 164 ? -6.633 25.404 23.143 1 87.1 164 TYR B N 1
ATOM 7554 C CA . TYR B 1 164 ? -6.06 25.855 24.406 1 87.1 164 TYR B CA 1
ATOM 7555 C C . TYR B 1 164 ? -6.13 24.757 25.46 1 87.1 164 TYR B C 1
ATOM 7557 O O . TYR B 1 164 ? -5.386 24.783 26.443 1 87.1 164 TYR B O 1
ATOM 7565 N N . ASP B 1 165 ? -7 23.77 25.269 1 80.53 165 ASP B N 1
ATOM 7566 C CA . ASP B 1 165 ? -7.111 22.649 26.197 1 80.53 165 ASP B CA 1
ATOM 7567 C C . ASP B 1 165 ? -5.781 21.912 26.329 1 80.53 165 ASP B C 1
ATOM 7569 O O . ASP B 1 165 ? -5.505 21.298 27.362 1 80.53 165 ASP B O 1
ATOM 7573 N N . LEU B 1 166 ? -5.004 22.045 25.398 1 78.43 166 LEU B N 1
ATOM 7574 C CA . LEU B 1 166 ? -3.717 21.358 25.398 1 78.43 166 LEU B CA 1
ATOM 7575 C C . LEU B 1 166 ? -2.785 21.949 26.451 1 78.43 166 LEU B C 1
ATOM 7577 O O . LEU B 1 166 ? -1.829 21.297 26.876 1 78.43 166 LEU B O 1
ATOM 7581 N N . VAL B 1 167 ? -3.02 23.193 26.889 1 82.09 167 VAL B N 1
ATOM 7582 C CA . VAL B 1 167 ? -2.1 23.845 27.815 1 82.09 167 VAL B CA 1
ATOM 7583 C C . VAL B 1 167 ? -2.858 24.312 29.055 1 82.09 167 VAL B C 1
ATOM 7585 O O . VAL B 1 167 ? -2.265 24.874 29.978 1 82.09 167 VAL B O 1
ATOM 7588 N N . SER B 1 168 ? -4.115 24.12 29.11 1 77.79 168 SER B N 1
ATOM 7589 C CA . SER B 1 168 ? -4.95 24.659 30.178 1 77.79 168 SER B CA 1
ATOM 7590 C C . SER B 1 168 ? -4.513 24.132 31.541 1 77.79 168 SER B C 1
ATOM 7592 O O . SER B 1 168 ? -4.549 24.861 32.534 1 77.79 168 SER B O 1
ATOM 7594 N N . LYS B 1 169 ? -4.069 22.935 31.585 1 74.39 169 LYS B N 1
ATOM 7595 C CA . LYS B 1 169 ? -3.691 22.314 32.851 1 74.39 169 LYS B CA 1
ATOM 7596 C C . LYS B 1 169 ? -2.42 22.944 33.414 1 74.39 169 LYS B C 1
ATOM 7598 O O . LYS B 1 169 ? -2.219 22.966 34.63 1 74.39 169 LYS B O 1
ATOM 7603 N N . ILE B 1 170 ? -1.687 23.377 32.53 1 77.91 170 ILE B N 1
ATOM 7604 C CA . ILE B 1 170 ? -0.422 23.974 32.945 1 77.91 170 ILE B CA 1
ATOM 7605 C C . ILE B 1 170 ? -0.652 25.417 33.387 1 77.91 170 ILE B C 1
ATOM 7607 O O . ILE B 1 170 ? -0.045 25.881 34.355 1 77.91 170 ILE B O 1
ATOM 7611 N N . GLN B 1 171 ? -1.573 26.045 32.832 1 80.19 171 GLN B N 1
ATOM 7612 C CA . GLN B 1 171 ? -1.711 27.485 33.023 1 80.19 171 GLN B CA 1
ATOM 7613 C C . GLN B 1 171 ? -2.716 27.799 34.128 1 80.19 171 GLN B C 1
ATOM 7615 O O . GLN B 1 171 ? -2.689 28.887 34.707 1 80.19 171 GLN B O 1
ATOM 7620 N N . LEU B 1 172 ? -3.646 26.986 34.467 1 79.62 172 LEU B N 1
ATOM 7621 C CA . LEU B 1 172 ? -4.599 27.078 35.569 1 79.62 172 LEU B CA 1
ATOM 7622 C C . LEU B 1 172 ? -5.297 28.434 35.571 1 79.62 172 LEU B C 1
ATOM 7624 O O . LEU B 1 172 ? -5.889 28.834 34.566 1 79.62 172 LEU B O 1
ATOM 7628 N N . SER B 1 173 ? -5.199 29.208 36.635 1 82.25 173 SER B N 1
ATOM 7629 C CA . SER B 1 173 ? -5.914 30.471 36.792 1 82.25 173 SER B CA 1
ATOM 7630 C C . SER B 1 173 ? -5.403 31.521 35.811 1 82.25 173 SER B C 1
ATOM 7632 O O . SER B 1 173 ? -6.176 32.348 35.321 1 82.25 173 SER B O 1
ATOM 7634 N N . LYS B 1 174 ? -4.204 31.454 35.495 1 88.25 174 LYS B N 1
ATOM 7635 C CA . LYS B 1 174 ? -3.65 32.394 34.524 1 88.25 174 LYS B CA 1
ATOM 7636 C C . LYS B 1 174 ? -4.207 32.133 33.127 1 88.25 174 LYS B C 1
ATOM 7638 O O . LYS B 1 174 ? -4.383 33.065 32.34 1 88.25 174 LYS B O 1
ATOM 7643 N N . GLY B 1 175 ? -4.469 30.88 32.966 1 85.91 175 GLY B N 1
ATOM 7644 C CA . GLY B 1 175 ? -5.086 30.53 31.697 1 85.91 175 GLY B CA 1
ATOM 7645 C C . GLY B 1 175 ? -6.484 31.098 31.537 1 85.91 175 GLY B C 1
ATOM 7646 O O . GLY B 1 175 ? -6.844 31.578 30.46 1 85.91 175 GLY B O 1
ATOM 7647 N N . GLU B 1 176 ? -7.201 31.093 32.575 1 83.28 176 GLU B N 1
ATOM 7648 C CA . GLU B 1 176 ? -8.546 31.659 32.549 1 83.28 176 GLU B CA 1
ATOM 7649 C C . GLU B 1 176 ? -8.507 33.164 32.298 1 83.28 176 GLU B C 1
ATOM 7651 O O . GLU B 1 176 ? -9.32 33.693 31.537 1 83.28 176 GLU B O 1
ATOM 7656 N N . GLN B 1 177 ? -7.638 33.807 32.952 1 88.98 177 GLN B N 1
ATOM 7657 C CA . GLN B 1 177 ? -7.471 35.243 32.753 1 88.98 177 GLN B CA 1
ATOM 7658 C C . GLN B 1 177 ? -7.078 35.557 31.313 1 88.98 177 GLN B C 1
ATOM 7660 O O . GLN B 1 177 ? -7.543 36.544 30.738 1 88.98 177 GLN B O 1
ATOM 7665 N N . TYR B 1 178 ? -6.259 34.724 30.861 1 90.98 178 TYR B N 1
ATOM 7666 C CA . TYR B 1 178 ? -5.798 34.858 29.483 1 90.98 178 TYR B CA 1
ATOM 7667 C C . TYR B 1 178 ? -6.957 34.72 28.504 1 90.98 178 TYR B C 1
ATOM 7669 O O . TYR B 1 178 ? -7.103 35.532 27.587 1 90.98 178 TYR B O 1
ATOM 7677 N N . LEU B 1 179 ? -7.83 33.837 28.677 1 86.16 179 LEU B N 1
ATOM 7678 C CA . LEU B 1 179 ? -8.979 33.625 27.804 1 86.16 179 LEU B CA 1
ATOM 7679 C C . LEU B 1 179 ? -9.976 34.772 27.93 1 86.16 179 LEU B C 1
ATOM 7681 O O . LEU B 1 179 ? -10.609 35.161 26.946 1 86.16 179 LEU B O 1
ATOM 7685 N N . ASN B 1 180 ? -10.118 35.274 29.116 1 84.6 180 ASN B N 1
ATOM 7686 C CA . ASN B 1 180 ? -10.976 36.436 29.316 1 84.6 180 ASN B CA 1
ATOM 7687 C C . ASN B 1 180 ? -10.432 37.666 28.594 1 84.6 180 ASN B C 1
ATOM 7689 O O . ASN B 1 180 ? -11.201 38.49 28.097 1 84.6 180 ASN B O 1
ATOM 7693 N N . TRP B 1 181 ? -9.151 37.712 28.689 1 90.18 181 TRP B N 1
ATOM 7694 C CA . TRP B 1 181 ? -8.51 38.815 27.981 1 90.18 181 TRP B CA 1
ATOM 7695 C C . TRP B 1 181 ? -8.843 38.774 26.494 1 90.18 181 TRP B C 1
ATOM 7697 O O . TRP B 1 181 ? -9.016 39.819 25.861 1 90.18 181 TRP B O 1
ATOM 7707 N N . TYR B 1 182 ? -9.026 37.645 25.921 1 89.09 182 TYR B N 1
ATOM 7708 C CA . TYR B 1 182 ? -9.361 37.517 24.507 1 89.09 182 TYR B CA 1
ATOM 7709 C C . TYR B 1 182 ? -10.766 38.039 24.23 1 89.09 182 TYR B C 1
ATOM 7711 O O . TYR B 1 182 ? -11.058 38.497 23.123 1 89.09 182 TYR B O 1
ATOM 7719 N N . ASN B 1 183 ? -11.589 37.938 25.164 1 84.06 183 ASN B N 1
ATOM 7720 C CA . ASN B 1 183 ? -12.922 38.51 25.004 1 84.06 183 ASN B CA 1
ATOM 7721 C C . ASN B 1 183 ? -12.862 40.021 24.801 1 84.06 183 ASN B C 1
ATOM 7723 O O . ASN B 1 183 ? -13.593 40.57 23.974 1 84.06 183 ASN B O 1
ATOM 7727 N N . GLU B 1 184 ? -12.09 40.574 25.617 1 86.41 184 GLU B N 1
ATOM 7728 C CA . GLU B 1 184 ? -11.903 42.016 25.482 1 86.41 184 GLU B CA 1
ATOM 7729 C C . GLU B 1 184 ? -11.253 42.366 24.147 1 86.41 184 GLU B C 1
ATOM 7731 O O . GLU B 1 184 ? -11.659 43.323 23.485 1 86.41 184 GLU B O 1
ATOM 7736 N N . LEU B 1 185 ? -10.315 41.599 23.877 1 91.09 185 LEU B N 1
ATOM 7737 C CA . LEU B 1 185 ? -9.601 41.839 22.627 1 91.09 185 LEU B CA 1
ATOM 7738 C C . LEU B 1 185 ? -10.534 41.686 21.43 1 91.09 185 LEU B C 1
ATOM 7740 O O . LEU B 1 185 ? -10.437 42.444 20.462 1 91.09 185 LEU B O 1
ATOM 7744 N N . TYR B 1 186 ? -11.433 40.718 21.452 1 89.12 186 TYR B N 1
ATOM 7745 C CA . TYR B 1 186 ? -12.409 40.494 20.391 1 89.12 186 TYR B CA 1
ATOM 7746 C C . TYR B 1 186 ? -13.27 41.732 20.171 1 89.12 186 TYR B C 1
ATOM 7748 O O . TYR B 1 186 ? -13.513 42.132 19.03 1 89.12 186 TYR B O 1
ATOM 7756 N N . ARG B 1 187 ? -13.704 42.332 21.187 1 88.67 187 ARG B N 1
ATOM 7757 C CA . ARG B 1 187 ? -14.519 43.539 21.099 1 88.67 187 ARG B CA 1
ATOM 7758 C C . ARG B 1 187 ? -13.726 44.692 20.492 1 88.67 187 ARG B C 1
ATOM 7760 O O . ARG B 1 187 ? -14.255 45.46 19.686 1 88.67 187 ARG B O 1
ATOM 7767 N N . GLU B 1 188 ? -12.514 44.715 20.896 1 92.65 188 GLU B N 1
ATOM 7768 C CA . GLU B 1 188 ? -11.663 45.794 20.405 1 92.65 188 GLU B CA 1
ATOM 7769 C C . GLU B 1 188 ? -11.388 45.645 18.912 1 92.65 188 GLU B C 1
ATOM 7771 O O . GLU B 1 188 ? -11.316 46.638 18.186 1 92.65 188 GLU B O 1
ATOM 7776 N N . LEU B 1 189 ? -11.222 44.43 18.528 1 93.86 189 LEU B N 1
ATOM 7777 C CA . LEU B 1 189 ? -10.88 44.167 17.134 1 93.86 189 LEU B CA 1
ATOM 7778 C C . LEU B 1 189 ? -12.097 44.342 16.233 1 93.86 189 LEU B C 1
ATOM 7780 O O . LEU B 1 189 ? -11.956 44.567 15.029 1 93.86 189 LEU B O 1
ATOM 7784 N N . ALA B 1 190 ? -13.319 44.166 16.704 1 91.15 190 ALA B N 1
ATOM 7785 C CA . ALA B 1 190 ? -14.578 44.472 16.03 1 91.15 190 ALA B CA 1
ATOM 7786 C C . ALA B 1 190 ? -14.674 43.747 14.691 1 91.15 190 ALA B C 1
ATOM 7788 O O . ALA B 1 190 ? -14.905 44.374 13.654 1 91.15 190 ALA B O 1
ATOM 7789 N N . PHE B 1 191 ? -14.671 42.43 14.733 1 90 191 PHE B N 1
ATOM 7790 C CA . PHE B 1 191 ? -14.715 41.619 13.522 1 90 191 PHE B CA 1
ATOM 7791 C C . PHE B 1 191 ? -16.102 41.662 12.892 1 90 191 PHE B C 1
ATOM 7793 O O . PHE B 1 191 ? -16.244 41.494 11.679 1 90 191 PHE B O 1
ATOM 7800 N N . ASP B 1 192 ? -17.221 41.77 13.553 1 90.55 192 ASP B N 1
ATOM 7801 C CA . ASP B 1 192 ? -18.62 41.746 13.138 1 90.55 192 ASP B CA 1
ATOM 7802 C C . ASP B 1 192 ? -18.996 40.387 12.552 1 90.55 192 ASP B C 1
ATOM 7804 O O . ASP B 1 192 ? -19.77 40.311 11.595 1 90.55 192 ASP B O 1
ATOM 7808 N N . VAL B 1 193 ? -18.306 39.321 12.828 1 94.33 193 VAL B N 1
ATOM 7809 C CA . VAL B 1 193 ? -18.621 37.925 12.543 1 94.33 193 VAL B CA 1
ATOM 7810 C C . VAL B 1 193 ? -18.449 37.087 13.808 1 94.33 193 VAL B C 1
ATOM 7812 O O . VAL B 1 193 ? -17.747 37.492 14.738 1 94.33 193 VAL B O 1
ATOM 7815 N N . PRO B 1 194 ? -19.093 35.925 13.874 1 93.27 194 PRO B N 1
ATOM 7816 C CA . PRO B 1 194 ? -19.003 35.107 15.085 1 93.27 194 PRO B CA 1
ATOM 7817 C C . PRO B 1 194 ? -17.59 34.591 15.345 1 93.27 194 PRO B C 1
ATOM 7819 O O . PRO B 1 194 ? -16.821 34.383 14.402 1 93.27 194 PRO B O 1
ATOM 7822 N N . LEU B 1 195 ? -17.321 34.436 16.606 1 92.42 195 LEU B N 1
ATOM 7823 C CA . LEU B 1 195 ? -16.084 33.828 17.083 1 92.42 195 LEU B CA 1
ATOM 7824 C C . LEU B 1 195 ? -16.259 32.327 17.287 1 92.42 195 LEU B C 1
ATOM 7826 O O . LEU B 1 195 ? -17.336 31.871 17.68 1 92.42 195 LEU B O 1
ATOM 7830 N N . ILE B 1 196 ? -15.149 31.571 16.984 1 92.08 196 ILE B N 1
ATOM 7831 C CA . ILE B 1 196 ? -15.167 30.151 17.317 1 92.08 196 ILE B CA 1
ATOM 7832 C C . ILE B 1 196 ? -13.982 29.817 18.221 1 92.08 196 ILE B C 1
ATOM 7834 O O . ILE B 1 196 ? -12.982 30.538 18.235 1 92.08 196 ILE B O 1
ATOM 7838 N N . MET B 1 197 ? -14.097 28.825 18.985 1 87.52 197 MET B N 1
ATOM 7839 C CA . MET B 1 197 ? -13.02 28.23 19.77 1 87.52 197 MET B CA 1
ATOM 7840 C C . MET B 1 197 ? -13.012 26.712 19.62 1 87.52 197 MET B C 1
ATOM 7842 O O . MET B 1 197 ? -14.032 26.057 19.838 1 87.52 197 MET B O 1
ATOM 7846 N N . CYS B 1 198 ? -11.91 26.215 19.241 1 88.08 198 CYS B N 1
ATOM 7847 C CA . CYS B 1 198 ? -11.82 24.788 18.954 1 88.08 198 CYS B CA 1
ATOM 7848 C C . CYS B 1 198 ? -11.269 24.025 20.153 1 88.08 198 CYS B C 1
ATOM 7850 O O . CYS B 1 198 ? -10.247 24.41 20.723 1 88.08 198 CYS B O 1
ATOM 7852 N N . ARG B 1 199 ? -11.976 23.061 20.559 1 77.17 199 ARG B N 1
ATOM 7853 C CA . ARG B 1 199 ? -11.497 22.14 21.585 1 77.17 199 ARG B CA 1
ATOM 7854 C C . ARG B 1 199 ? -10.757 20.962 20.96 1 77.17 199 ARG B C 1
ATOM 7856 O O . ARG B 1 199 ? -11.16 20.454 19.912 1 77.17 199 ARG B O 1
ATOM 7863 N N . SER B 1 200 ? -9.613 20.668 21.514 1 61.89 200 SER B N 1
ATOM 7864 C CA . SER B 1 200 ? -8.9 19.486 21.039 1 61.89 200 SER B CA 1
ATOM 7865 C C . SER B 1 200 ? -9.49 18.21 21.632 1 61.89 200 SER B C 1
ATOM 7867 O O . SER B 1 200 ? -10.106 18.242 22.699 1 61.89 200 SER B O 1
ATOM 7869 N N . SER B 1 201 ? -9.663 17.006 20.841 1 58.33 201 SER B N 1
ATOM 7870 C CA . SER B 1 201 ? -10.191 15.733 21.32 1 58.33 201 SER B CA 1
ATOM 7871 C C . SER B 1 201 ? -9.083 14.852 21.887 1 58.33 201 SER B C 1
ATOM 7873 O O . SER B 1 201 ? -8.628 13.915 21.228 1 58.33 201 SER B O 1
ATOM 7875 N N . PRO B 1 202 ? -8.676 15.212 23.065 1 52.99 202 PRO B N 1
ATOM 7876 C CA . PRO B 1 202 ? -7.534 14.449 23.574 1 52.99 202 PRO B CA 1
ATOM 7877 C C . PRO B 1 202 ? -7.802 12.947 23.621 1 52.99 202 PRO B C 1
ATOM 7879 O O . PRO B 1 202 ? -6.877 12.146 23.464 1 52.99 202 PRO B O 1
ATOM 7882 N N . GLU B 1 203 ? -9.096 12.53 23.893 1 54.29 203 GLU B N 1
ATOM 7883 C CA . GLU B 1 203 ? -9.407 11.113 24.059 1 54.29 203 GLU B CA 1
ATOM 7884 C C . GLU B 1 203 ? -9.112 10.33 22.783 1 54.29 203 GLU B C 1
ATOM 7886 O O . GLU B 1 203 ? -8.827 9.132 22.835 1 54.29 203 GLU B O 1
ATOM 7891 N N . GLU B 1 204 ? -9.171 10.989 21.795 1 56.41 204 GLU B N 1
ATOM 7892 C CA . GLU B 1 204 ? -9.039 10.272 20.531 1 56.41 204 GLU B CA 1
ATOM 7893 C C . GLU B 1 204 ? -7.583 10.217 20.076 1 56.41 204 GLU B C 1
ATOM 7895 O O . GLU B 1 204 ? -7.223 9.398 19.229 1 56.41 204 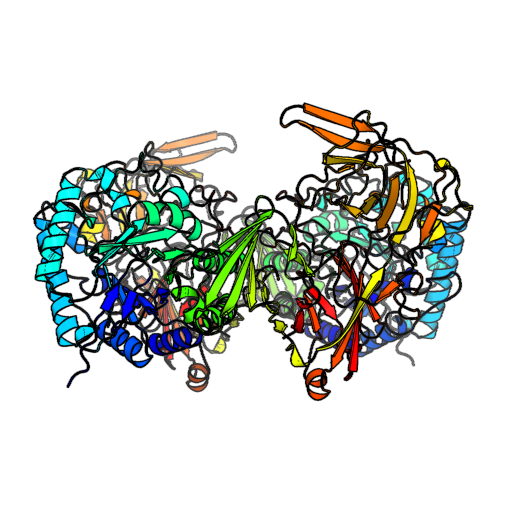GLU B O 1
ATOM 7900 N N . VAL B 1 205 ? -6.799 11.049 20.413 1 52.63 205 VAL B N 1
ATOM 7901 C CA . VAL B 1 205 ? -5.407 11.017 19.977 1 52.63 205 VAL B CA 1
ATOM 7902 C C . VAL B 1 205 ? -4.526 10.47 21.098 1 52.63 205 VAL B C 1
ATOM 7904 O O . VAL B 1 205 ? -3.319 10.294 20.918 1 52.63 205 VAL B O 1
ATOM 7907 N N . GLY B 1 206 ? -4.988 9.541 22.048 1 44.86 206 GLY B N 1
ATOM 7908 C CA . GLY B 1 206 ? -4.212 8.911 23.105 1 44.86 206 GLY B CA 1
ATOM 7909 C C . GLY B 1 206 ? -3.861 9.86 24.235 1 44.86 206 GLY B C 1
ATOM 7910 O O . GLY B 1 206 ? -4.384 10.975 24.301 1 44.86 206 GLY B O 1
ATOM 7911 N N . GLU B 1 207 ? -2.842 9.343 25.169 1 42.51 207 GLU B N 1
ATOM 7912 C CA . GLU B 1 207 ? -2.273 10.022 26.329 1 42.51 207 GLU B CA 1
ATOM 7913 C C . GLU B 1 207 ? -1.704 11.386 25.947 1 42.51 207 GLU B C 1
ATOM 7915 O O . GLU B 1 207 ? -1.273 12.149 26.814 1 42.51 207 GLU B O 1
ATOM 7920 N N . PHE B 1 208 ? -1.491 11.441 24.794 1 39.74 208 PHE B N 1
ATOM 7921 C CA . PHE B 1 208 ? -0.841 12.71 24.487 1 39.74 208 PHE B CA 1
ATOM 7922 C C . PHE B 1 208 ? -1.627 13.876 25.073 1 39.74 208 PHE B C 1
ATOM 7924 O O . PHE B 1 208 ? -1.045 14.893 25.457 1 39.74 208 PHE B O 1
ATOM 7931 N N . CYS B 1 209 ? -2.886 13.745 24.855 1 38.88 209 CYS B N 1
ATOM 7932 C CA . CYS B 1 209 ? -3.705 14.766 25.499 1 38.88 209 CYS B CA 1
ATOM 7933 C C . CYS B 1 209 ? -4.401 14.208 26.735 1 38.88 209 CYS B C 1
ATOM 7935 O O . CYS B 1 209 ? -5.622 14.308 26.863 1 38.88 209 CYS B O 1
ATOM 7937 N N . SER B 1 210 ? -3.905 13.175 27.276 1 34.43 210 SER B N 1
ATOM 7938 C CA . SER B 1 210 ? -4.549 12.604 28.453 1 34.43 210 SER B CA 1
ATOM 7939 C C . SER B 1 210 ? -4.869 13.68 29.485 1 34.43 210 SER B C 1
ATOM 7941 O O . SER B 1 210 ? -4.209 13.769 30.523 1 34.43 210 SER B O 1
ATOM 7943 N N . CYS B 1 211 ? -4.934 14.878 29.177 1 33.9 211 CYS B N 1
ATOM 7944 C CA . CYS B 1 211 ? -5.304 15.687 30.332 1 33.9 211 CYS B CA 1
ATOM 7945 C C . CYS B 1 211 ? -6.503 15.087 31.057 1 33.9 211 CYS B C 1
ATOM 7947 O O . CYS B 1 211 ? -7.296 14.359 30.456 1 33.9 211 CYS B O 1
ATOM 7949 N N . SER B 1 212 ? -6.431 15.119 32.609 1 34.36 212 SER B N 1
ATOM 7950 C CA . SER B 1 212 ? -7.389 14.849 33.676 1 34.36 212 SER B CA 1
ATOM 7951 C C . SER B 1 212 ? -8.822 15.067 33.201 1 34.36 212 SER B C 1
ATOM 7953 O O . SER B 1 212 ? -9.05 15.709 32.173 1 34.36 212 SER B O 1
ATOM 7955 N N . LYS B 1 213 ? -9.665 14.98 34.315 1 36.76 213 LYS B N 1
ATOM 7956 C CA . LYS B 1 213 ? -11.043 15.44 34.462 1 36.76 213 LYS B CA 1
ATOM 7957 C C . LYS B 1 213 ? -11.24 16.805 33.809 1 36.76 213 LYS B C 1
ATOM 7959 O O . LYS B 1 213 ? -10.46 17.73 34.043 1 36.76 213 LYS B O 1
ATOM 7964 N N . GLU B 1 214 ? -11.835 16.812 32.739 1 39.8 214 GLU B N 1
ATOM 7965 C CA . GLU B 1 214 ? -12.183 17.961 31.908 1 39.8 214 GLU B CA 1
ATOM 7966 C C . GLU B 1 214 ? -12.277 19.236 32.74 1 39.8 214 GLU B C 1
ATOM 7968 O O . GLU B 1 214 ? -13.125 19.344 33.628 1 39.8 214 GLU B O 1
ATOM 7973 N N . PRO B 1 215 ? -11.217 19.871 33.167 1 37.34 215 PRO B N 1
ATOM 7974 C CA . PRO B 1 215 ? -11.72 21.124 33.734 1 37.34 215 PRO B CA 1
ATOM 7975 C C . PRO B 1 215 ? -12.759 21.801 32.843 1 37.34 215 PRO B C 1
ATOM 7977 O O . PRO B 1 215 ? -12.666 21.727 31.615 1 37.34 215 PRO B O 1
ATOM 7980 N N . GLU B 1 216 ? -14.001 21.877 33.254 1 37.78 216 GLU B N 1
ATOM 7981 C CA . GLU B 1 216 ? -15.008 22.727 32.625 1 37.78 216 GLU B CA 1
ATOM 7982 C C . GLU B 1 216 ? -14.388 24.015 32.092 1 37.78 216 GLU B C 1
ATOM 7984 O O . GLU B 1 216 ? -14.079 24.927 32.862 1 37.78 216 GLU B O 1
ATOM 7989 N N . LEU B 1 217 ? -13.415 24.024 31.357 1 41.6 217 LEU B N 1
ATOM 7990 C CA . LEU B 1 217 ? -13.086 25.252 30.642 1 41.6 217 LEU B CA 1
ATOM 7991 C C . LEU B 1 217 ? -14.342 26.067 30.354 1 41.6 217 LEU B C 1
ATOM 7993 O O . LEU B 1 217 ? -14.813 26.11 29.215 1 41.6 217 LEU B O 1
ATOM 7997 N N . SER B 1 218 ? -15.306 25.88 31.071 1 37.48 218 SER B N 1
ATOM 7998 C CA . SER B 1 218 ? -16.619 26.502 30.94 1 37.48 218 SER B CA 1
ATOM 7999 C C . SER B 1 218 ? -16.499 28.003 30.702 1 37.48 218 SER B C 1
ATOM 8001 O O . SER B 1 218 ? -17.412 28.625 30.155 1 37.48 218 SER B O 1
ATOM 8003 N N . THR B 1 219 ? -15.531 28.681 31.401 1 38.61 219 THR B N 1
ATOM 8004 C CA . THR B 1 219 ? -15.89 30.09 31.521 1 38.61 219 THR B CA 1
ATOM 8005 C C . THR B 1 219 ? -15.569 30.842 30.233 1 38.61 219 THR B C 1
ATOM 8007 O O . THR B 1 219 ? -16.143 31.9 29.966 1 38.61 219 THR B O 1
ATOM 8010 N N . ILE B 1 220 ? -14.396 30.672 29.785 1 40.83 220 ILE B N 1
ATOM 8011 C CA . ILE B 1 220 ? -14.019 31.633 28.755 1 40.83 220 ILE B CA 1
ATOM 8012 C C . ILE B 1 220 ? -15.071 31.644 27.649 1 40.83 220 ILE B C 1
ATOM 8014 O O . ILE B 1 220 ? -15.45 32.709 27.154 1 40.83 220 ILE B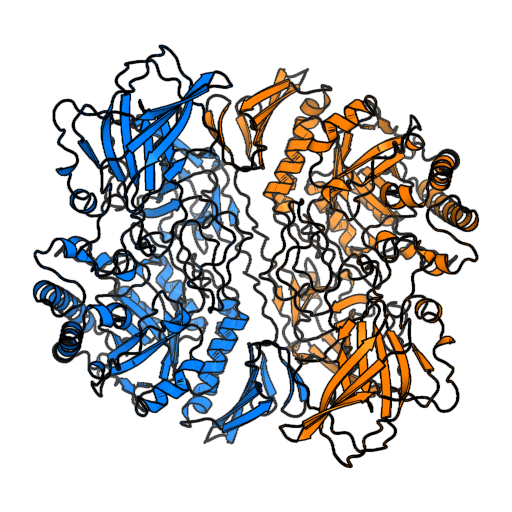 O 1
ATOM 8018 N N . ALA B 1 221 ? -15.344 30.345 27.123 1 45.39 221 ALA B N 1
ATOM 8019 C CA . ALA B 1 221 ? -16.258 30.302 25.984 1 45.39 221 ALA B CA 1
ATOM 8020 C C . ALA B 1 221 ? -17.648 30.791 26.377 1 45.39 221 ALA B C 1
ATOM 8022 O O . ALA B 1 221 ? -18.602 30.653 25.607 1 45.39 221 ALA B O 1
ATOM 8023 N N . SER B 1 222 ? -17.646 31.1 27.562 1 44.07 222 SER B N 1
ATOM 8024 C CA . SER B 1 222 ? -18.986 31.474 28.001 1 44.07 222 SER B CA 1
ATOM 8025 C C . SER B 1 222 ? -19.46 32.747 27.308 1 44.07 222 SER B C 1
ATOM 8027 O O . SER B 1 222 ? -20.449 33.355 27.723 1 44.07 222 SER B O 1
ATOM 8029 N N . VAL B 1 223 ? -18.487 33.198 26.536 1 49.78 223 VAL B N 1
ATOM 8030 C CA . VAL B 1 223 ? -19.092 34.325 25.836 1 49.78 223 VAL B CA 1
ATOM 8031 C C . VAL B 1 223 ? -20.238 33.832 24.955 1 49.78 223 VAL B C 1
ATOM 8033 O O . VAL B 1 223 ? -20.061 32.912 24.153 1 49.78 223 VAL B O 1
ATOM 8036 N N . GLU B 1 224 ? -21.357 34.058 25.376 1 56.56 224 GLU B N 1
ATOM 8037 C CA . GLU B 1 224 ? -22.598 33.717 24.687 1 56.56 224 GLU B CA 1
ATOM 8038 C C . GLU B 1 224 ? -22.455 33.883 23.177 1 56.56 224 GLU B C 1
ATOM 8040 O O . GLU B 1 224 ? -23.172 33.241 22.406 1 56.56 224 GLU B O 1
ATOM 8045 N N . THR B 1 225 ? -21.245 34.526 22.75 1 70.6 225 THR B N 1
ATOM 8046 C CA . THR B 1 225 ? -21.156 34.799 21.32 1 70.6 225 THR B CA 1
ATOM 8047 C C . THR B 1 225 ? -20.079 33.936 20.67 1 70.6 225 THR B C 1
ATOM 8049 O O . THR B 1 225 ? -19.815 34.06 19.473 1 70.6 225 THR B O 1
ATOM 8052 N N . CYS B 1 226 ? -19.491 32.954 21.374 1 86.75 226 CYS B N 1
ATOM 8053 C CA . CYS B 1 226 ? -18.436 32.116 20.814 1 86.75 226 CYS B CA 1
ATOM 8054 C C . CYS B 1 226 ? -18.925 30.687 20.613 1 86.75 226 CYS B C 1
ATOM 8056 O O . CYS B 1 226 ? -19.377 30.042 21.56 1 86.75 226 CYS B O 1
ATOM 8058 N N . ILE B 1 227 ? -18.829 30.182 19.39 1 91.87 227 ILE B N 1
ATOM 8059 C CA . ILE B 1 227 ? -19.236 28.816 19.079 1 91.87 227 ILE B CA 1
ATOM 8060 C C . ILE B 1 227 ? -18.135 27.842 19.494 1 91.87 227 ILE B C 1
ATOM 8062 O O . ILE B 1 227 ? -16.982 27.987 19.081 1 91.87 227 ILE B O 1
ATOM 8066 N N . GLU B 1 228 ? -18.464 26.903 20.35 1 89.93 228 GLU B N 1
ATOM 8067 C CA . GLU B 1 228 ? -17.527 25.835 20.682 1 89.93 228 GLU B CA 1
ATOM 8068 C C . GLU B 1 228 ? -17.465 24.79 19.571 1 89.93 228 GLU B C 1
ATOM 8070 O O . GLU B 1 228 ? -18.488 24.213 19.196 1 89.93 228 GLU B O 1
ATOM 8075 N N . THR B 1 229 ? -16.325 24.627 18.976 1 93.19 229 THR B N 1
ATOM 8076 C CA . THR B 1 229 ? -16.102 23.614 17.95 1 93.19 229 THR B CA 1
ATOM 8077 C C . THR B 1 229 ? -15.133 22.545 18.447 1 93.19 229 THR B C 1
ATOM 8079 O O . THR B 1 229 ? -14.697 22.582 19.6 1 93.19 229 THR B O 1
ATOM 8082 N N . PHE B 1 230 ? -14.858 21.481 17.613 1 91.7 230 PHE B N 1
ATOM 8083 C CA . PHE B 1 230 ? -13.99 20.407 18.084 1 91.7 230 PHE B CA 1
ATOM 8084 C C . PHE B 1 230 ? -13.208 19.797 16.927 1 91.7 230 PHE B C 1
ATOM 8086 O O . PHE B 1 230 ? -13.541 20.018 15.761 1 91.7 230 PHE B O 1
ATOM 8093 N N . ASN B 1 231 ? -12.128 19.162 17.282 1 92.82 231 ASN B N 1
ATOM 8094 C CA . ASN B 1 231 ? -11.314 18.339 16.393 1 92.82 231 ASN B CA 1
ATOM 8095 C C . ASN B 1 231 ? -11.448 16.856 16.723 1 92.82 231 ASN B C 1
ATOM 8097 O O . ASN B 1 231 ? -11.538 16.482 17.894 1 92.82 231 ASN B O 1
ATOM 8101 N N . SER B 1 232 ? -11.529 16.026 15.692 1 93.04 232 SER B N 1
ATOM 8102 C CA . SER B 1 232 ? -11.7 14.602 15.959 1 93.04 232 SER B CA 1
ATOM 8103 C C . SER B 1 232 ? -11.59 13.782 14.679 1 93.04 232 SER B C 1
ATOM 8105 O O . SER B 1 232 ? -11.609 14.335 13.577 1 93.04 232 SER B O 1
ATOM 8107 N N . PHE B 1 233 ? -11.472 12.499 14.891 1 94.12 233 PHE B N 1
ATOM 8108 C CA . PHE B 1 233 ? -11.599 11.568 13.776 1 94.12 233 PHE B CA 1
ATOM 8109 C C . PHE B 1 233 ? -13.065 11.272 13.481 1 94.12 233 PHE B C 1
ATOM 8111 O O . PHE B 1 233 ? -13.44 11.055 12.327 1 94.12 233 PHE B O 1
ATOM 8118 N N . TYR B 1 234 ? -13.864 11.262 14.559 1 95.05 234 TYR B N 1
ATOM 8119 C CA . TYR B 1 234 ? -15.283 10.94 14.455 1 95.05 234 TYR B CA 1
ATOM 8120 C C . TYR B 1 234 ? -16.134 11.997 15.147 1 95.05 234 TYR B C 1
ATOM 8122 O O . TYR B 1 234 ? -16.311 11.959 16.367 1 95.05 234 TYR B O 1
ATOM 8130 N N . GLY B 1 235 ? -16.698 12.82 14.382 1 95.96 235 GLY B N 1
ATOM 8131 C CA . GLY B 1 235 ? -17.431 13.945 14.94 1 95.96 235 GLY B CA 1
ATOM 8132 C C . GLY B 1 235 ? -18.752 13.544 15.567 1 95.96 235 GLY B C 1
ATOM 8133 O O . GLY B 1 235 ? -19.22 14.19 16.507 1 95.96 235 GLY B O 1
ATOM 8134 N N . HIS B 1 236 ? -19.394 12.435 15.07 1 96.28 236 HIS B N 1
ATOM 8135 C CA . HIS B 1 236 ? -20.709 12.038 15.562 1 96.28 236 HIS B CA 1
ATOM 8136 C C . HIS B 1 236 ? -20.652 11.655 17.037 1 96.28 236 HIS B C 1
ATOM 8138 O O . HIS B 1 236 ? -21.647 11.78 17.754 1 96.28 236 HIS B O 1
ATOM 8144 N N . LYS B 1 237 ? -19.553 11.269 17.548 1 93.35 237 LYS B N 1
ATOM 8145 C CA . LYS B 1 237 ? -19.398 10.841 18.935 1 93.35 237 LYS B CA 1
ATOM 8146 C C . LYS B 1 237 ? -19.445 12.033 19.887 1 93.35 237 LYS B C 1
ATOM 8148 O O . LYS B 1 237 ? -19.592 11.861 21.099 1 93.35 237 LYS B O 1
ATOM 8153 N N . LYS B 1 238 ? -19.312 13.27 19.352 1 92.94 238 LYS B N 1
ATOM 8154 C CA . LYS B 1 238 ? -19.243 14.471 20.179 1 92.94 238 LYS B CA 1
ATOM 8155 C C . LYS B 1 238 ? -20.586 15.195 20.211 1 92.94 238 LYS B C 1
ATOM 8157 O O . LYS B 1 238 ? -20.789 16.102 21.021 1 92.94 238 LYS B O 1
ATOM 8162 N N . ILE B 1 239 ? -21.5 14.8 19.432 1 94.16 239 ILE B N 1
ATOM 8163 C CA . ILE B 1 239 ? -22.722 15.56 19.195 1 94.16 239 ILE B CA 1
ATOM 8164 C C . ILE B 1 239 ? -23.578 15.569 20.46 1 94.16 239 ILE B C 1
ATOM 8166 O O . ILE B 1 239 ? -24.04 16.626 20.897 1 94.16 239 ILE B O 1
ATOM 8170 N N . ALA B 1 240 ? -23.798 14.406 21.056 1 91.36 240 ALA B N 1
ATOM 8171 C CA . ALA B 1 240 ? -24.673 14.314 22.222 1 91.36 240 ALA B CA 1
ATOM 8172 C C . ALA B 1 240 ? -24.171 15.206 23.355 1 91.36 240 ALA B C 1
ATOM 8174 O O . ALA B 1 240 ? -24.951 15.939 23.968 1 91.36 240 ALA B O 1
ATOM 8175 N N . ASP B 1 241 ? -22.925 15.215 23.621 1 89.61 241 ASP B N 1
ATOM 8176 C CA . ASP B 1 241 ? -22.323 16.014 24.685 1 89.61 241 ASP B CA 1
ATOM 8177 C C . ASP B 1 241 ? -22.42 17.506 24.372 1 89.61 241 ASP B C 1
ATOM 8179 O O . ASP B 1 241 ? -22.782 18.305 25.238 1 89.61 241 ASP B O 1
ATOM 8183 N N . LEU B 1 242 ? -22.074 17.954 23.169 1 90.37 242 LEU B N 1
ATOM 8184 C CA . LEU B 1 242 ? -22.102 19.359 22.778 1 90.37 242 LEU B CA 1
ATOM 8185 C C . LEU B 1 242 ? -23.524 19.909 22.824 1 90.37 242 LEU B C 1
ATOM 8187 O O . LEU B 1 242 ? -23.738 21.054 23.228 1 90.37 242 LEU B O 1
ATOM 8191 N N . ARG B 1 243 ? -24.464 19.098 22.386 1 91.11 243 ARG B N 1
ATOM 8192 C CA . ARG B 1 243 ? -25.859 19.526 22.427 1 91.11 243 ARG B CA 1
ATOM 8193 C C . ARG B 1 243 ? -26.319 19.759 23.862 1 91.11 243 ARG B C 1
ATOM 8195 O O . ARG B 1 243 ? -27.103 20.672 24.128 1 91.11 243 ARG B O 1
ATOM 8202 N N . ARG B 1 244 ? -25.891 18.93 24.732 1 90.14 244 ARG B N 1
ATOM 8203 C CA . ARG B 1 244 ? -26.253 19.064 26.139 1 90.14 244 ARG B CA 1
ATOM 8204 C C . ARG B 1 244 ? -25.622 20.311 26.75 1 90.14 244 ARG B C 1
ATOM 8206 O O . ARG B 1 244 ? -26.29 21.069 27.456 1 90.14 244 ARG B O 1
ATOM 8213 N N . ARG B 1 245 ? -24.39 20.628 26.419 1 86.32 245 ARG B N 1
ATOM 8214 C CA . ARG B 1 245 ? -23.638 21.706 27.055 1 86.32 245 ARG B CA 1
ATOM 8215 C C . ARG B 1 245 ? -23.951 23.049 26.405 1 86.32 245 ARG B C 1
ATOM 8217 O O . ARG B 1 245 ? -23.948 24.084 27.075 1 86.32 245 ARG B O 1
ATOM 8224 N N . LYS B 1 246 ? -24.119 23.015 25.089 1 89.14 246 LYS B N 1
ATOM 8225 C CA . LYS B 1 246 ? -24.326 24.237 24.318 1 89.14 246 LYS B CA 1
ATOM 8226 C C . LYS B 1 246 ? -25.556 24.12 23.422 1 89.14 246 LYS B C 1
ATOM 8228 O O . LYS B 1 246 ? -25.449 24.206 22.197 1 89.14 246 LYS B O 1
ATOM 8233 N N . PRO B 1 247 ? -26.725 23.983 23.922 1 89.65 247 PRO B N 1
ATOM 8234 C CA . PRO B 1 247 ? -27.934 23.691 23.148 1 89.65 247 PRO B CA 1
ATOM 8235 C C . PRO B 1 247 ? -28.296 24.81 22.174 1 89.65 247 PRO B C 1
ATOM 8237 O O . PRO B 1 247 ? -29.088 24.599 21.252 1 89.65 247 PRO B O 1
ATOM 8240 N N . HIS B 1 248 ? -27.759 26.006 22.329 1 90.47 248 HIS B N 1
ATOM 8241 C CA . HIS B 1 248 ? -28.146 27.14 21.497 1 90.47 248 HIS B CA 1
ATOM 8242 C C . HIS B 1 248 ? -27.13 27.379 20.385 1 90.47 248 HIS B C 1
ATOM 8244 O O . HIS B 1 248 ? -27.207 28.384 19.674 1 90.47 248 HIS B O 1
ATOM 8250 N N . GLN B 1 249 ? -26.143 26.527 20.211 1 92.88 249 GLN B N 1
ATOM 8251 C CA . GLN B 1 249 ? -25.1 26.683 19.203 1 92.88 249 GLN B CA 1
ATOM 8252 C C . GLN B 1 249 ? -25.151 25.553 18.179 1 92.88 249 GLN B C 1
ATOM 8254 O O . GLN B 1 249 ? -25.554 24.433 18.502 1 92.88 249 GLN B O 1
ATOM 8259 N N . PRO B 1 250 ? -24.792 25.831 16.967 1 95.41 250 PRO B N 1
ATOM 8260 C CA . PRO B 1 250 ? -24.663 24.749 15.987 1 95.41 250 PRO B CA 1
ATOM 8261 C C . PRO B 1 250 ? -23.459 23.849 16.256 1 95.41 250 PRO B C 1
ATOM 8263 O O . PRO B 1 250 ? -22.501 24.272 16.908 1 95.41 250 PRO B O 1
ATOM 8266 N N . ILE B 1 251 ? -23.467 22.64 15.837 1 95.7 251 ILE B N 1
ATOM 8267 C CA . ILE B 1 251 ? -22.373 21.693 16.027 1 95.7 251 ILE B CA 1
ATOM 8268 C C . ILE B 1 251 ? -21.453 21.716 14.808 1 95.7 251 ILE B C 1
ATOM 8270 O O . ILE B 1 251 ? -21.818 21.222 13.738 1 95.7 251 ILE B O 1
ATOM 8274 N N . LEU B 1 252 ? -20.29 22.313 15.008 1 96.38 252 LEU B N 1
ATOM 8275 C CA . LEU B 1 252 ? -19.317 22.457 13.93 1 96.38 252 LEU B CA 1
ATOM 8276 C C . LEU B 1 252 ? -18.065 21.634 14.213 1 96.38 252 LEU B C 1
ATOM 8278 O O . LEU B 1 252 ? -17.502 21.71 15.308 1 96.38 252 LEU B O 1
ATOM 8282 N N . TRP B 1 253 ? -17.729 20.774 13.317 1 96.38 253 TRP B N 1
ATOM 8283 C CA . TRP B 1 253 ? -16.527 19.947 13.328 1 96.38 253 TRP B CA 1
ATOM 8284 C C . TRP B 1 253 ? -15.405 20.607 12.533 1 96.38 253 TRP B C 1
ATOM 8286 O O . TRP B 1 253 ? -15.266 20.372 11.33 1 96.38 253 TRP B O 1
ATOM 8296 N N . THR B 1 254 ? -14.577 21.405 13.145 1 94.22 254 THR B N 1
ATOM 8297 C CA . THR B 1 254 ? -13.699 22.321 12.425 1 94.22 254 THR B CA 1
ATOM 8298 C C . THR B 1 254 ? -12.428 21.609 11.974 1 94.22 254 THR B C 1
ATOM 8300 O O . THR B 1 254 ? -11.767 22.046 11.029 1 94.22 254 THR B O 1
ATOM 8303 N N . GLU B 1 255 ? -11.981 20.559 12.672 1 95.27 255 GLU B N 1
ATOM 8304 C CA . GLU B 1 255 ? -10.933 19.69 12.146 1 95.27 255 GLU B CA 1
ATOM 8305 C C . GLU B 1 255 ? -11.413 18.245 12.042 1 95.27 255 GLU B C 1
ATOM 8307 O O . GLU B 1 255 ? -11.261 17.465 12.984 1 95.27 255 GLU B O 1
ATOM 8312 N N . PHE B 1 256 ? -11.922 17.994 10.961 1 96.52 256 PHE B N 1
ATOM 8313 C CA . PHE B 1 256 ? -12.179 16.605 10.598 1 96.52 256 PHE B CA 1
ATOM 8314 C C . PHE B 1 256 ? -10.906 15.931 10.101 1 96.52 256 PHE B C 1
ATOM 8316 O O . PHE B 1 256 ? -10.502 16.125 8.953 1 96.52 256 PHE B O 1
ATOM 8323 N N . TRP B 1 257 ? -10.279 15.182 10.988 1 95.24 257 TRP B N 1
ATOM 8324 C CA . TRP B 1 257 ? -9 14.555 10.672 1 95.24 257 TRP B CA 1
ATOM 8325 C C . TRP B 1 257 ? -9.184 13.418 9.671 1 95.24 257 TRP B C 1
ATOM 8327 O O . TRP B 1 257 ? -9.595 12.316 10.043 1 95.24 257 TRP B O 1
ATOM 8337 N N . ILE B 1 258 ? -8.777 13.653 8.447 1 95.64 258 ILE B N 1
ATOM 8338 C CA . ILE B 1 258 ? -8.977 12.661 7.397 1 95.64 258 ILE B CA 1
ATOM 8339 C C . ILE B 1 258 ? -7.693 11.861 7.191 1 95.64 258 ILE B C 1
ATOM 8341 O O . ILE B 1 258 ? -7.62 11.012 6.3 1 95.64 258 ILE B O 1
ATOM 8345 N N . GLY B 1 259 ? -6.751 12.14 7.887 1 92.51 259 GLY B N 1
ATOM 8346 C CA . GLY B 1 259 ? -5.447 11.495 7.885 1 92.51 259 GLY B CA 1
ATOM 8347 C C . GLY B 1 259 ? -4.577 11.906 9.058 1 92.51 259 GLY B C 1
ATOM 8348 O O . GLY B 1 259 ? -5.087 12.227 10.133 1 92.51 259 GLY B O 1
ATOM 8349 N N . TRP B 1 260 ? -3.279 11.825 8.812 1 92.17 260 TRP B N 1
ATOM 8350 C CA . TRP B 1 260 ? -2.318 12.238 9.829 1 92.17 260 TRP B CA 1
ATOM 8351 C C . TRP B 1 260 ? -0.963 12.552 9.201 1 92.17 260 TRP B C 1
ATOM 8353 O O . TRP B 1 260 ? -0.654 12.075 8.107 1 92.17 260 TRP B O 1
ATOM 8363 N N . TYR B 1 261 ? -0.266 13.336 9.813 1 91.37 261 TYR B N 1
ATOM 8364 C CA . TYR B 1 261 ? 1.039 13.73 9.295 1 91.37 261 TYR B CA 1
ATOM 8365 C C . TYR B 1 261 ? 2.093 12.676 9.613 1 91.37 261 TYR B C 1
ATOM 8367 O O . TYR B 1 261 ? 1.919 11.873 10.532 1 91.37 261 TYR B O 1
ATOM 8375 N N . ASP B 1 262 ? 3.149 12.709 8.885 1 90.33 262 ASP B N 1
ATOM 8376 C CA . ASP B 1 262 ? 4.249 11.765 9.063 1 90.33 262 ASP B CA 1
ATOM 8377 C C . ASP B 1 262 ? 5.413 12.412 9.809 1 90.33 262 ASP B C 1
ATOM 8379 O O . ASP B 1 262 ? 5.69 13.6 9.628 1 90.33 262 ASP B O 1
ATOM 8383 N N . ILE B 1 263 ? 6.082 11.646 10.621 1 89.37 263 ILE B N 1
ATOM 8384 C CA . ILE B 1 263 ? 7.297 12.062 11.313 1 89.37 263 ILE B CA 1
ATOM 8385 C C . ILE B 1 263 ? 8.464 11.173 10.888 1 89.37 263 ILE B C 1
ATOM 8387 O O . ILE B 1 263 ? 8.276 9.989 10.6 1 89.37 263 ILE B O 1
ATOM 8391 N N . TRP B 1 264 ? 9.579 11.733 10.866 1 88.96 264 TRP B N 1
ATOM 8392 C CA . TRP B 1 264 ? 10.76 10.991 10.439 1 88.96 264 TRP B CA 1
ATOM 8393 C C . TRP B 1 264 ? 10.913 9.703 11.24 1 88.96 264 TRP B C 1
ATOM 8395 O O . TRP B 1 264 ? 10.676 9.686 12.451 1 88.96 264 TRP B O 1
ATOM 8405 N N . THR B 1 265 ? 11.304 8.586 10.653 1 83.34 265 THR B N 1
ATOM 8406 C CA . THR B 1 265 ? 11.634 7.267 11.183 1 83.34 265 THR B CA 1
ATOM 8407 C C . THR B 1 265 ? 10.369 6.445 11.411 1 83.34 265 THR B C 1
ATOM 8409 O O . THR B 1 265 ? 10.437 5.316 11.902 1 83.34 265 THR B O 1
ATOM 8412 N N . SER B 1 266 ? 9.234 7.007 11.13 1 85.6 266 SER B N 1
ATOM 8413 C CA . SER B 1 266 ? 7.986 6.261 11.252 1 85.6 266 SER B CA 1
ATOM 8414 C C . SER B 1 266 ? 7.446 5.858 9.884 1 85.6 266 SER B C 1
ATOM 8416 O O . SER B 1 266 ? 7.747 6.503 8.877 1 85.6 266 SER B O 1
ATOM 8418 N N . ALA B 1 267 ? 6.626 4.782 9.951 1 85.62 267 ALA B N 1
ATOM 8419 C CA . ALA B 1 267 ? 5.945 4.386 8.721 1 85.62 267 ALA B CA 1
ATOM 8420 C C . ALA B 1 267 ? 4.901 5.422 8.314 1 85.62 267 ALA B C 1
ATOM 8422 O O . ALA B 1 267 ? 4.286 6.061 9.17 1 85.62 267 ALA B O 1
ATOM 8423 N N . PRO B 1 268 ? 4.755 5.552 6.986 1 86.68 268 PRO B N 1
ATOM 8424 C CA . PRO B 1 268 ? 3.728 6.496 6.54 1 86.68 268 PRO B CA 1
ATOM 8425 C C . PRO B 1 268 ? 2.339 6.151 7.072 1 86.68 268 PRO B C 1
ATOM 8427 O O . PRO B 1 268 ? 1.99 4.973 7.179 1 86.68 268 PRO B O 1
ATOM 8430 N N . ARG B 1 269 ? 1.576 7.108 7.376 1 88.02 269 ARG B N 1
ATOM 8431 C CA . ARG B 1 269 ? 0.255 6.989 7.986 1 88.02 269 ARG B CA 1
ATOM 8432 C C . ARG B 1 269 ? -0.846 7.202 6.953 1 88.02 269 ARG B C 1
ATOM 8434 O O . ARG B 1 269 ? -0.744 8.087 6.101 1 88.02 269 ARG B O 1
ATOM 8441 N N . LYS B 1 270 ? -1.852 6.337 7.051 1 85.51 270 LYS B N 1
ATOM 8442 C CA . LYS B 1 270 ? -2.957 6.379 6.098 1 85.51 270 LYS B CA 1
ATOM 8443 C C . LYS B 1 270 ? -4.296 6.166 6.798 1 85.51 270 LYS B C 1
ATOM 8445 O O . LYS B 1 270 ? -4.369 5.464 7.809 1 85.51 270 LYS B O 1
ATOM 8450 N N . ARG B 1 271 ? -5.289 6.826 6.343 1 89.59 271 ARG B N 1
ATOM 8451 C CA . ARG B 1 271 ? -6.684 6.593 6.701 1 89.59 271 ARG B CA 1
ATOM 8452 C C . ARG B 1 271 ? -7.51 6.225 5.473 1 89.59 271 ARG B C 1
ATOM 8454 O O . ARG B 1 271 ? -7.377 6.85 4.419 1 89.59 271 ARG B O 1
ATOM 8461 N N . SER B 1 272 ? -8.312 5.182 5.559 1 85.16 272 SER B N 1
ATOM 8462 C CA . SER B 1 272 ? -9.021 4.68 4.386 1 85.16 272 SER B CA 1
ATOM 8463 C C . SER B 1 272 ? -10.099 5.658 3.932 1 85.16 272 SER B C 1
ATOM 8465 O O . SER B 1 272 ? -10.706 6.347 4.755 1 85.16 272 SER B O 1
ATOM 8467 N N . THR B 1 273 ? -10.337 5.714 2.645 1 87.53 273 THR B N 1
ATOM 8468 C CA . THR B 1 273 ? -11.395 6.527 2.056 1 87.53 273 THR B CA 1
ATOM 8469 C C . THR B 1 273 ? -12.753 6.158 2.647 1 87.53 273 THR B C 1
ATOM 8471 O O . THR B 1 273 ? -13.569 7.035 2.937 1 87.53 273 THR B O 1
ATOM 8474 N N . GLU B 1 274 ? -13.021 4.849 2.929 1 86.29 274 GLU B N 1
ATOM 8475 C CA . GLU B 1 274 ? -14.29 4.369 3.467 1 86.29 274 GLU B CA 1
ATOM 8476 C C . GLU B 1 274 ? -14.558 4.952 4.852 1 86.29 274 GLU B C 1
ATOM 8478 O O . GLU B 1 274 ? -15.687 5.341 5.16 1 86.29 274 GLU B O 1
ATOM 8483 N N . ASP B 1 275 ? -13.497 4.967 5.604 1 91.05 275 ASP B N 1
ATOM 8484 C CA . ASP B 1 275 ? -13.65 5.479 6.963 1 91.05 275 ASP B CA 1
ATOM 8485 C C . ASP B 1 275 ? -13.966 6.973 6.954 1 91.05 275 ASP B C 1
ATOM 8487 O O . ASP B 1 275 ? -14.761 7.45 7.766 1 91.05 275 ASP B O 1
ATOM 8491 N N . VAL B 1 276 ? -13.296 7.724 6.075 1 94.22 276 VAL B N 1
ATOM 8492 C CA . VAL B 1 276 ? -13.53 9.161 5.976 1 94.22 276 VAL B CA 1
ATOM 8493 C C . VAL B 1 276 ? -14.974 9.421 5.552 1 94.22 276 VAL B C 1
ATOM 8495 O O . VAL B 1 276 ? -15.656 10.267 6.136 1 94.22 276 VAL B O 1
ATOM 8498 N N . ILE B 1 277 ? -15.437 8.683 4.584 1 94.46 277 ILE B N 1
ATOM 8499 C CA . ILE B 1 277 ? -16.796 8.847 4.079 1 94.46 277 ILE B CA 1
ATOM 8500 C C . ILE B 1 277 ? -17.799 8.497 5.176 1 94.46 277 ILE B C 1
ATOM 8502 O O . ILE B 1 277 ? -18.779 9.218 5.384 1 94.46 277 ILE B O 1
ATOM 8506 N N . TYR B 1 278 ? -17.535 7.378 5.861 1 95.29 278 TYR B N 1
ATOM 8507 C CA . TYR B 1 278 ? -18.388 6.99 6.979 1 95.29 278 TYR B CA 1
ATOM 8508 C C . TYR B 1 278 ? -18.477 8.107 8.011 1 95.29 278 TYR B C 1
ATOM 8510 O O . TYR B 1 278 ? -19.573 8.484 8.434 1 95.29 278 TYR B O 1
ATOM 8518 N N . ALA B 1 279 ? -17.331 8.646 8.398 1 96.59 279 ALA B N 1
ATOM 8519 C CA . ALA B 1 279 ? -17.284 9.665 9.444 1 96.59 279 ALA B CA 1
ATOM 8520 C C . ALA B 1 279 ? -18.068 10.908 9.035 1 96.59 279 ALA B C 1
ATOM 8522 O O . ALA B 1 279 ? -18.825 11.463 9.835 1 96.59 279 ALA B O 1
ATOM 8523 N N . ALA B 1 280 ? -17.888 11.324 7.81 1 97.57 280 ALA B N 1
ATOM 8524 C CA . ALA B 1 280 ? -18.561 12.524 7.322 1 97.57 280 ALA B CA 1
ATOM 8525 C C . ALA B 1 280 ? -20.076 12.341 7.32 1 97.57 280 ALA B C 1
ATOM 8527 O O . ALA B 1 280 ? -20.808 13.16 7.882 1 97.57 280 ALA B O 1
ATOM 8528 N N . LEU B 1 281 ? -20.498 11.253 6.727 1 97.77 281 LEU B N 1
ATOM 8529 C CA . LEU B 1 281 ? -21.93 11.029 6.559 1 97.77 281 LEU B CA 1
ATOM 8530 C C . LEU B 1 281 ? -22.595 10.739 7.901 1 97.77 281 LEU B C 1
ATOM 8532 O O . LEU B 1 281 ? -23.718 11.182 8.15 1 97.77 281 LEU B O 1
ATOM 8536 N N . ARG B 1 282 ? -21.918 9.976 8.716 1 97.75 282 ARG B N 1
ATOM 8537 C CA . ARG B 1 282 ? -22.477 9.647 10.023 1 97.75 282 ARG B CA 1
ATOM 8538 C C . ARG B 1 282 ? -22.677 10.903 10.864 1 97.75 282 ARG B C 1
ATOM 8540 O O . ARG B 1 282 ? -23.629 10.99 11.643 1 97.75 282 ARG B O 1
ATOM 8547 N N . PHE B 1 283 ? -21.827 11.869 10.818 1 98.04 283 PHE B N 1
ATOM 8548 C CA . PHE B 1 283 ? -21.922 13.144 11.52 1 98.04 283 PHE B CA 1
ATOM 8549 C C . PHE B 1 283 ? -23.122 13.944 11.029 1 98.04 283 PHE B C 1
ATOM 8551 O O . PHE B 1 283 ? -23.906 14.453 11.833 1 98.04 283 PHE B O 1
ATOM 8558 N N . ILE B 1 284 ? -23.254 14.036 9.714 1 98.21 284 ILE B N 1
ATOM 8559 C CA . ILE B 1 284 ? -24.36 14.785 9.127 1 98.21 284 ILE B CA 1
ATOM 8560 C C . ILE B 1 284 ? -25.681 14.09 9.447 1 98.21 284 ILE B C 1
ATOM 8562 O O . ILE B 1 284 ? -26.683 14.749 9.735 1 98.21 284 ILE B O 1
ATOM 8566 N N . ALA B 1 285 ? -25.651 12.763 9.405 1 97.63 285 ALA B N 1
ATOM 8567 C CA . ALA B 1 285 ? -26.847 11.97 9.676 1 97.63 285 ALA B CA 1
ATOM 8568 C C . ALA B 1 285 ? -27.467 12.353 11.016 1 97.63 285 ALA B C 1
ATOM 8570 O O . ALA B 1 285 ? -28.692 12.361 11.161 1 97.63 285 ALA B O 1
ATOM 8571 N N . GLN B 1 286 ? -26.652 12.694 11.951 1 96.87 286 GLN B N 1
ATOM 8572 C CA . GLN B 1 286 ? -27.112 12.925 13.316 1 96.87 286 GLN B CA 1
ATOM 8573 C C . GLN B 1 286 ? -27.34 14.411 13.576 1 96.87 286 GLN B C 1
ATOM 8575 O O . GLN B 1 286 ? -27.651 14.809 14.7 1 96.87 286 GLN B O 1
ATOM 8580 N N . GLY B 1 287 ? -27.102 15.243 12.594 1 96.58 287 GLY B N 1
ATOM 8581 C CA . GLY B 1 287 ? -27.495 16.639 12.707 1 96.58 287 GLY B CA 1
ATOM 8582 C C . GLY B 1 287 ? -26.313 17.589 12.764 1 96.58 287 GLY B C 1
ATOM 8583 O O . GLY B 1 287 ? -26.451 18.734 13.197 1 96.58 287 GLY B O 1
ATOM 8584 N N . GLY B 1 288 ? -25.119 17.163 12.41 1 97.25 288 GLY B N 1
ATOM 8585 C CA . GLY B 1 288 ? -24.016 18.101 12.275 1 97.25 288 GLY B CA 1
ATOM 8586 C C . GLY B 1 288 ? -24.315 19.242 11.322 1 97.25 288 GLY B C 1
ATOM 8587 O O . GLY B 1 288 ? -24.968 19.045 10.295 1 97.25 288 GLY B O 1
ATOM 8588 N N . ALA B 1 289 ? -23.827 20.44 11.668 1 96.99 289 ALA B N 1
ATOM 8589 C CA . ALA B 1 289 ? -24.129 21.639 10.892 1 96.99 289 ALA B CA 1
ATOM 8590 C C . ALA B 1 289 ? -23.043 21.908 9.853 1 96.99 289 ALA B C 1
ATOM 8592 O O . ALA B 1 289 ? -23.245 22.691 8.922 1 96.99 289 ALA B O 1
ATOM 8593 N N . GLY B 1 290 ? -21.909 21.308 10.051 1 96.68 290 GLY B N 1
ATOM 8594 C CA . GLY B 1 290 ? -20.814 21.491 9.112 1 96.68 290 GLY B CA 1
ATOM 8595 C C . GLY B 1 290 ? -19.502 20.908 9.603 1 96.68 290 GLY B C 1
ATOM 8596 O O . GLY B 1 290 ? -19.344 20.64 10.796 1 96.68 290 GLY B O 1
ATOM 8597 N N . PHE B 1 291 ? -18.626 20.649 8.706 1 97.98 291 PHE B N 1
ATOM 8598 C CA . PHE B 1 291 ? -17.294 20.178 9.065 1 97.98 291 PHE B CA 1
ATOM 8599 C C . PHE B 1 291 ? -16.253 20.697 8.08 1 97.98 291 PHE B C 1
ATOM 8601 O O . PHE B 1 291 ? -16.6 21.203 7.011 1 97.98 291 PHE B O 1
ATOM 8608 N N . SER B 1 292 ? -14.991 20.684 8.456 1 98 292 SER B N 1
ATOM 8609 C CA . SER B 1 292 ? -13.845 21.032 7.621 1 98 292 SER B CA 1
ATOM 8610 C C . SER B 1 292 ? -12.861 19.871 7.521 1 98 292 SER B C 1
ATOM 8612 O O . SER B 1 292 ? -12.288 19.448 8.527 1 98 292 SER B O 1
ATOM 8614 N N . TYR B 1 293 ? -12.674 19.376 6.264 1 98.14 293 TYR B N 1
ATOM 8615 C CA . TYR B 1 293 ? -11.69 18.32 6.056 1 98.14 293 TYR B CA 1
ATOM 8616 C C . TYR B 1 293 ? -10.287 18.807 6.397 1 98.14 293 TYR B C 1
ATOM 8618 O O . TYR B 1 293 ? -9.803 19.782 5.818 1 98.14 293 TYR B O 1
ATOM 8626 N N . TYR B 1 294 ? -9.713 18.213 7.424 1 96.65 294 TYR B N 1
ATOM 8627 C CA . TYR B 1 294 ? -8.339 18.523 7.803 1 96.65 294 TYR B CA 1
ATOM 8628 C C . TYR B 1 294 ? -7.408 17.361 7.477 1 96.65 294 TYR B C 1
ATOM 8630 O O . TYR B 1 294 ? -7.482 16.303 8.106 1 96.65 294 TYR B O 1
ATOM 8638 N N . MET B 1 295 ? -6.678 17.543 6.37 1 96.51 295 MET B N 1
ATOM 8639 C CA . MET B 1 295 ? -6.416 18.629 5.43 1 96.51 295 MET B CA 1
ATOM 8640 C C . MET B 1 295 ? -7.066 18.349 4.079 1 96.51 295 MET B C 1
ATOM 8642 O O . MET B 1 295 ? -7.054 17.212 3.604 1 96.51 295 MET B O 1
ATOM 8646 N N . PHE B 1 296 ? -7.498 19.399 3.466 1 97.98 296 PHE B N 1
ATOM 8647 C CA . PHE B 1 296 ? -8.11 19.206 2.157 1 97.98 296 PHE B CA 1
ATOM 8648 C C . PHE B 1 296 ? -7.05 19.177 1.062 1 97.98 296 PHE B C 1
ATOM 8650 O O . PHE B 1 296 ? -7.211 18.488 0.053 1 97.98 296 PHE B O 1
ATOM 8657 N N . HIS B 1 297 ? -6.034 19.913 1.211 1 97.47 297 HIS B N 1
ATOM 8658 C CA . HIS B 1 297 ? -4.853 19.886 0.355 1 97.47 297 HIS B CA 1
ATOM 8659 C C . HIS B 1 297 ? -3.606 19.508 1.147 1 97.47 297 HIS B C 1
ATOM 8661 O O . HIS B 1 297 ? -3.255 20.182 2.118 1 97.47 297 HIS B O 1
ATOM 8667 N N . GLY B 1 298 ? -3.002 18.44 0.637 1 95.72 298 GLY B N 1
ATOM 8668 C CA . GLY B 1 298 ? -1.709 18.125 1.222 1 95.72 298 GLY B CA 1
ATOM 8669 C C . GLY B 1 298 ? -0.623 19.111 0.837 1 95.72 298 GLY B C 1
ATOM 8670 O O . GLY B 1 298 ? -0.51 19.494 -0.33 1 95.72 298 GLY B O 1
ATOM 8671 N N . GLY B 1 299 ? 0.131 19.55 1.772 1 95.39 299 GLY B N 1
ATOM 8672 C CA . GLY B 1 299 ? 1.113 20.589 1.502 1 95.39 299 GLY B CA 1
ATOM 8673 C C . GLY B 1 299 ? 2.545 20.106 1.635 1 95.39 299 GLY B C 1
ATOM 8674 O O . GLY B 1 299 ? 2.796 18.9 1.696 1 95.39 299 GLY B O 1
ATOM 8675 N N . THR B 1 300 ? 3.433 21.004 1.48 1 96.17 300 THR B N 1
ATOM 8676 C CA . THR B 1 300 ? 4.87 20.81 1.637 1 96.17 300 THR B CA 1
ATOM 8677 C C . THR B 1 300 ? 5.448 21.827 2.618 1 96.17 300 THR B C 1
ATOM 8679 O O . THR B 1 300 ? 5.106 23.01 2.567 1 96.17 300 THR B O 1
ATOM 8682 N N . HIS B 1 301 ? 6.215 21.367 3.513 1 95.36 301 HIS B N 1
ATOM 8683 C CA . HIS B 1 301 ? 6.95 22.29 4.37 1 95.36 301 HIS B CA 1
ATOM 8684 C C . HIS B 1 301 ? 8.157 22.875 3.643 1 95.36 301 HIS B C 1
ATOM 8686 O O . HIS B 1 301 ? 9.274 22.371 3.781 1 95.36 301 HIS B O 1
ATOM 8692 N N . PHE B 1 302 ? 7.911 23.935 2.971 1 92.9 302 PHE B N 1
ATOM 8693 C CA . PHE B 1 302 ? 9.011 24.637 2.321 1 92.9 302 PHE B CA 1
ATOM 8694 C C . PHE B 1 302 ? 9.864 25.374 3.346 1 92.9 302 PHE B C 1
ATOM 8696 O O . PHE B 1 302 ? 9.417 25.627 4.467 1 92.9 302 PHE B O 1
ATOM 8703 N N . ASN B 1 303 ? 11.061 25.538 2.975 1 87.42 303 ASN B N 1
ATOM 8704 C CA . ASN B 1 303 ? 11.974 26.294 3.825 1 87.42 303 ASN B CA 1
ATOM 8705 C C . ASN B 1 303 ? 12.077 25.684 5.22 1 87.42 303 ASN B C 1
ATOM 8707 O O . ASN B 1 303 ? 12.33 24.486 5.361 1 87.42 303 ASN B O 1
ATOM 8711 N N . ASN B 1 304 ? 11.751 26.391 6.252 1 84.81 304 ASN B N 1
ATOM 8712 C CA . ASN B 1 304 ? 11.881 25.915 7.625 1 84.81 304 ASN B CA 1
ATOM 8713 C C . ASN B 1 304 ? 10.525 25.836 8.321 1 84.81 304 ASN B C 1
ATOM 8715 O O . ASN B 1 304 ? 10.43 26.054 9.53 1 84.81 304 ASN B O 1
ATOM 8719 N N . LEU B 1 305 ? 9.533 25.468 7.564 1 92.12 305 LEU B N 1
ATOM 8720 C CA . LEU B 1 305 ? 8.178 25.509 8.102 1 92.12 305 LEU B CA 1
ATOM 8721 C C . LEU B 1 305 ? 7.897 24.279 8.959 1 92.12 305 LEU B C 1
ATOM 8723 O O . LEU B 1 305 ? 7 24.299 9.805 1 92.12 305 LEU B O 1
ATOM 8727 N N . ALA B 1 306 ? 8.607 23.252 8.745 1 92.34 306 ALA B N 1
ATOM 8728 C CA . ALA B 1 306 ? 8.295 22.002 9.433 1 92.34 306 ALA B CA 1
ATOM 8729 C C . ALA B 1 306 ? 8.608 22.103 10.923 1 92.34 306 ALA B C 1
ATOM 8731 O O . ALA B 1 306 ? 9.637 22.66 11.311 1 92.34 306 ALA B O 1
ATOM 8732 N N . MET B 1 307 ? 7.744 21.563 11.681 1 92.91 307 MET B N 1
ATOM 8733 C CA . MET B 1 307 ? 8.015 21.42 13.109 1 92.91 307 MET B CA 1
ATOM 8734 C C . MET B 1 307 ? 9.053 20.331 13.36 1 92.91 307 MET B C 1
ATOM 8736 O O . MET B 1 307 ? 9.503 19.669 12.423 1 92.91 307 MET B O 1
ATOM 8740 N N . TYR B 1 308 ? 9.333 20.206 14.603 1 90.86 308 TYR B N 1
ATOM 8741 C CA . TYR B 1 308 ? 10.285 19.185 15.028 1 90.86 308 TYR B CA 1
ATOM 8742 C C . TYR B 1 308 ? 9.851 17.804 14.552 1 90.86 308 TYR B C 1
ATOM 8744 O O . TYR B 1 308 ? 8.707 17.397 14.767 1 90.86 308 TYR B O 1
ATOM 8752 N N . SER B 1 309 ? 10.745 17.141 13.805 1 87.29 309 SER B N 1
ATOM 8753 C CA . SER B 1 309 ? 10.665 15.737 13.412 1 87.29 309 SER B CA 1
ATOM 8754 C C . SER B 1 309 ? 9.652 15.534 12.291 1 87.29 309 SER B C 1
ATOM 8756 O O . SER B 1 309 ? 9.462 14.413 11.815 1 87.29 309 SER B O 1
ATOM 8758 N N . GLN B 1 310 ? 9.035 16.575 11.848 1 92.26 310 GLN B N 1
ATOM 8759 C CA . GLN B 1 310 ? 8.044 16.448 10.785 1 92.26 310 GLN B CA 1
ATOM 8760 C C . GLN B 1 310 ? 8.715 16.296 9.422 1 92.26 310 GLN B C 1
ATOM 8762 O O . GLN B 1 310 ? 9.716 16.958 9.14 1 92.26 310 GLN B O 1
ATOM 8767 N N . THR B 1 311 ? 8.16 15.456 8.608 1 93.92 311 THR B N 1
ATOM 8768 C CA . THR B 1 311 ? 8.672 15.31 7.25 1 93.92 311 THR B CA 1
ATOM 8769 C C . THR B 1 311 ? 8.409 16.572 6.434 1 93.92 311 THR B C 1
ATOM 8771 O O . THR B 1 311 ? 7.633 17.435 6.848 1 93.92 311 THR B O 1
ATOM 8774 N N . THR B 1 312 ? 9.06 16.645 5.37 1 95.6 312 THR B N 1
ATOM 8775 C CA . THR B 1 312 ? 8.851 17.76 4.453 1 95.6 312 THR B CA 1
ATOM 8776 C C . THR B 1 312 ? 7.481 17.663 3.787 1 95.6 312 THR B C 1
ATOM 8778 O O . THR B 1 312 ? 6.811 18.678 3.583 1 95.6 312 THR B O 1
ATOM 8781 N N . SER B 1 313 ? 7.117 16.46 3.554 1 95.14 313 SER B N 1
ATOM 8782 C CA . SER B 1 313 ? 5.774 16.243 3.025 1 95.14 313 SER B CA 1
ATOM 8783 C C . SER B 1 313 ? 4.718 16.402 4.113 1 95.14 313 SER B C 1
ATOM 8785 O O . SER B 1 313 ? 4.872 15.874 5.217 1 95.14 313 SER B O 1
ATOM 8787 N N . TYR B 1 314 ? 3.776 17.207 3.83 1 95.92 314 TYR B N 1
ATOM 8788 C CA . TYR B 1 314 ? 2.574 17.324 4.648 1 95.92 314 TYR B CA 1
ATOM 8789 C C . TYR B 1 314 ? 1.355 16.788 3.906 1 95.92 314 TYR B C 1
ATOM 8791 O O . TYR B 1 314 ? 0.327 17.464 3.819 1 95.92 314 TYR B O 1
ATOM 8799 N N . TYR B 1 315 ? 1.477 15.669 3.332 1 84.8 315 TYR B N 1
ATOM 8800 C CA . TYR B 1 315 ? 0.508 15.083 2.413 1 84.8 315 TYR B CA 1
ATOM 8801 C C . TYR B 1 315 ? -0.806 14.782 3.125 1 84.8 315 TYR B C 1
ATOM 8803 O O . TYR B 1 315 ? -1.854 15.32 2.76 1 84.8 315 TYR B O 1
ATOM 8811 N N . PHE B 1 316 ? -0.916 14.098 4.216 1 82.52 316 PHE B N 1
ATOM 8812 C CA . PHE B 1 316 ? -2.081 13.806 5.043 1 82.52 316 PHE B CA 1
ATOM 8813 C C . PHE B 1 316 ? -3.05 12.889 4.306 1 82.52 316 PHE B C 1
ATOM 8815 O O . PHE B 1 316 ? -4.225 12.8 4.668 1 82.52 316 PHE B O 1
ATOM 8822 N N . ASP B 1 317 ? -2.635 12.311 3.127 1 83.84 317 ASP B N 1
ATOM 8823 C CA . ASP B 1 317 ? -3.537 11.564 2.255 1 83.84 317 ASP B CA 1
ATOM 8824 C C . ASP B 1 317 ? -4.761 12.399 1.886 1 83.84 317 ASP B C 1
ATOM 8826 O O . ASP B 1 317 ? -5.893 11.917 1.96 1 83.84 317 ASP B O 1
ATOM 8830 N N . SER B 1 318 ? -4.576 13.578 1.553 1 94.14 318 SER B N 1
ATOM 8831 C CA . SER B 1 318 ? -5.611 14.59 1.364 1 94.14 318 SER B CA 1
ATOM 8832 C C . SER B 1 318 ? -6.317 14.416 0.024 1 94.14 318 SER B C 1
ATOM 8834 O O . SER B 1 318 ? -5.771 13.804 -0.896 1 94.14 318 SER B O 1
ATOM 8836 N N . PRO B 1 319 ? -7.505 14.946 -0.167 1 94.58 319 PRO B N 1
ATOM 8837 C CA . PRO B 1 319 ? -8.229 14.927 -1.44 1 94.58 319 PRO B CA 1
ATOM 8838 C C . PRO B 1 319 ? -7.418 15.521 -2.589 1 94.58 319 PRO B C 1
ATOM 8840 O O . PRO B 1 319 ? -7.445 14.996 -3.705 1 94.58 319 PRO B O 1
ATOM 8843 N N . ILE B 1 320 ? -6.778 16.622 -2.29 1 95.15 320 ILE B N 1
ATOM 8844 C CA . ILE B 1 320 ? -5.755 17.129 -3.199 1 95.15 320 ILE B CA 1
ATOM 8845 C C . ILE B 1 320 ? -4.37 16.772 -2.666 1 95.15 320 ILE B C 1
ATOM 8847 O O . ILE B 1 320 ? -4.015 17.141 -1.543 1 95.15 320 ILE B O 1
ATOM 8851 N N . ASP B 1 321 ? -3.668 16.058 -3.429 1 91.4 321 ASP B N 1
ATOM 8852 C CA . ASP B 1 321 ? -2.393 15.587 -2.896 1 91.4 321 ASP B CA 1
ATOM 8853 C C . ASP B 1 321 ? -1.358 16.709 -2.876 1 91.4 321 ASP B C 1
ATOM 8855 O O . ASP B 1 321 ? -1.676 17.86 -3.182 1 91.4 321 ASP B O 1
ATOM 8859 N N . GLU B 1 322 ? -0.199 16.44 -2.454 1 93.28 322 GLU B N 1
ATOM 8860 C CA . GLU B 1 322 ? 0.857 17.419 -2.212 1 93.28 322 GLU B CA 1
ATOM 8861 C C . GLU B 1 322 ? 1.253 18.133 -3.501 1 93.28 322 GLU B C 1
ATOM 8863 O O . GLU B 1 322 ? 1.759 19.256 -3.465 1 93.28 322 GLU B O 1
ATOM 8868 N N . TYR B 1 323 ? 0.974 17.55 -4.687 1 92.27 323 TYR B N 1
ATOM 8869 C CA . TYR B 1 323 ? 1.407 18.101 -5.967 1 92.27 323 TYR B CA 1
ATOM 8870 C C . TYR B 1 323 ? 0.291 18.907 -6.62 1 92.27 323 TYR B C 1
ATOM 8872 O O . TYR B 1 323 ? 0.492 19.517 -7.673 1 92.27 323 TYR B O 1
ATOM 8880 N N . GLY B 1 324 ? -0.924 18.883 -5.946 1 92.37 324 GLY B N 1
ATOM 8881 C CA . GLY B 1 324 ? -2.055 19.628 -6.475 1 92.37 324 GLY B CA 1
ATOM 8882 C C . GLY B 1 324 ? -2.992 18.777 -7.311 1 92.37 324 GLY B C 1
ATOM 8883 O O . GLY B 1 324 ? -3.907 19.298 -7.952 1 92.37 324 GLY B O 1
ATOM 8884 N N . ARG B 1 325 ? -2.824 17.481 -7.283 1 89.52 325 ARG B N 1
ATOM 8885 C CA . ARG B 1 325 ? -3.633 16.548 -8.061 1 89.52 325 ARG B CA 1
ATOM 8886 C C . ARG B 1 325 ? -4.823 16.046 -7.249 1 89.52 325 ARG B C 1
ATOM 8888 O O . ARG B 1 325 ? -4.685 15.736 -6.064 1 89.52 325 ARG B O 1
ATOM 8895 N N . PRO B 1 326 ? -5.975 15.935 -7.846 1 90.48 326 PRO B N 1
ATOM 8896 C CA . PRO B 1 326 ? -7.081 15.285 -7.14 1 90.48 326 PRO B CA 1
ATOM 8897 C C . PRO B 1 326 ? -6.835 13.797 -6.9 1 90.48 326 PRO B C 1
ATOM 8899 O O . PRO B 1 326 ? -6.414 13.083 -7.813 1 90.48 326 PRO B O 1
ATOM 8902 N N . SER B 1 327 ? -7.03 13.371 -5.778 1 85.4 327 SER B N 1
ATOM 8903 C CA . SER B 1 327 ? -6.891 11.968 -5.403 1 85.4 327 SER B CA 1
ATOM 8904 C C . SER B 1 327 ? -8.21 11.22 -5.563 1 85.4 327 SER B C 1
ATOM 8906 O O . SER B 1 327 ? -9.215 11.804 -5.973 1 85.4 327 SER B O 1
ATOM 8908 N N . PHE B 1 328 ? -8.23 9.928 -5.269 1 81.98 328 PHE B N 1
ATOM 8909 C CA . PHE B 1 328 ? -9.457 9.14 -5.256 1 81.98 328 PHE B CA 1
ATOM 8910 C C . PHE B 1 328 ? -10.429 9.671 -4.21 1 81.98 328 PHE B C 1
ATOM 8912 O O . PHE B 1 328 ? -11.635 9.748 -4.457 1 81.98 328 PHE B O 1
ATOM 8919 N N . LEU B 1 329 ? -9.889 9.952 -3.07 1 88.32 329 LEU B N 1
ATOM 8920 C CA . LEU B 1 329 ? -10.714 10.523 -2.011 1 88.32 329 LEU B CA 1
ATOM 8921 C C . LEU B 1 329 ? -11.435 11.775 -2.498 1 88.32 329 LEU B C 1
ATOM 8923 O O . LEU B 1 329 ? -12.585 12.019 -2.125 1 88.32 329 LEU B O 1
ATOM 8927 N N . PHE B 1 330 ? -10.751 12.545 -3.355 1 93.11 330 PHE B N 1
ATOM 8928 C CA . PHE B 1 330 ? -11.337 13.756 -3.918 1 93.11 330 PHE B CA 1
ATOM 8929 C C . PHE B 1 330 ? -12.642 13.442 -4.638 1 93.11 330 PHE B C 1
ATOM 8931 O O . PHE B 1 330 ? -13.659 14.098 -4.406 1 93.11 330 PHE B O 1
ATOM 8938 N N . TYR B 1 331 ? -12.658 12.523 -5.44 1 87.53 331 TYR B N 1
ATOM 8939 C CA . TYR B 1 331 ? -13.815 12.204 -6.269 1 87.53 331 TYR B CA 1
ATOM 8940 C C . TYR B 1 331 ? -14.948 11.629 -5.428 1 87.53 331 TYR B C 1
ATOM 8942 O O . TYR B 1 331 ? -16.123 11.876 -5.706 1 87.53 331 TYR B O 1
ATOM 8950 N N . MET B 1 332 ? -14.59 10.868 -4.438 1 87.51 332 MET B N 1
ATOM 8951 C CA . MET B 1 332 ? -15.617 10.334 -3.549 1 87.51 332 MET B CA 1
ATOM 8952 C C . MET B 1 332 ? -16.267 11.45 -2.737 1 87.51 332 MET B C 1
ATOM 8954 O O . MET B 1 332 ? -17.49 11.486 -2.591 1 87.51 332 MET B O 1
ATOM 8958 N N . LEU B 1 333 ? -15.433 12.344 -2.239 1 94.46 333 LEU B N 1
ATOM 8959 C CA . LEU B 1 333 ? -15.965 13.461 -1.466 1 94.46 333 LEU B CA 1
ATOM 8960 C C . LEU B 1 333 ? -16.8 14.384 -2.348 1 94.46 333 LEU B C 1
ATOM 8962 O O . LEU B 1 333 ? -17.786 14.964 -1.888 1 94.46 333 LEU B O 1
ATOM 8966 N N . LYS B 1 334 ? -16.303 14.533 -3.582 1 94.65 334 LYS B N 1
ATOM 8967 C CA . LYS B 1 334 ? -17.076 15.34 -4.522 1 94.65 334 LYS B CA 1
ATOM 8968 C C . LYS B 1 334 ? -18.506 14.821 -4.646 1 94.65 334 LYS B C 1
ATOM 8970 O O . LYS B 1 334 ? -19.461 15.599 -4.595 1 94.65 334 LYS B O 1
ATOM 8975 N N . ARG B 1 335 ? -18.662 13.555 -4.727 1 91.45 335 ARG B N 1
ATOM 8976 C CA . ARG B 1 335 ? -19.983 12.947 -4.844 1 91.45 335 ARG B CA 1
ATOM 8977 C C . ARG B 1 335 ? -20.812 13.193 -3.588 1 91.45 335 ARG B C 1
ATOM 8979 O O . ARG B 1 335 ? -21.956 13.644 -3.672 1 91.45 335 ARG B O 1
ATOM 8986 N N . ILE B 1 336 ? -20.259 12.963 -2.455 1 94.28 336 ILE B N 1
ATOM 8987 C CA . ILE B 1 336 ? -21.019 13.053 -1.213 1 94.28 336 ILE B CA 1
ATOM 8988 C C . ILE B 1 336 ? -21.339 14.514 -0.908 1 94.28 336 ILE B C 1
ATOM 8990 O O . ILE B 1 336 ? -22.443 14.834 -0.461 1 94.28 336 ILE B O 1
ATOM 8994 N N . ASN B 1 337 ? -20.377 15.382 -1.145 1 97.6 337 ASN B N 1
ATOM 8995 C CA . ASN B 1 337 ? -20.622 16.795 -0.879 1 97.6 337 ASN B CA 1
ATOM 8996 C C . ASN B 1 337 ? -21.744 17.345 -1.755 1 97.6 337 ASN B C 1
ATOM 8998 O O . ASN B 1 337 ? -22.557 18.15 -1.297 1 97.6 337 ASN B O 1
ATOM 9002 N N . HIS B 1 338 ? -21.781 16.91 -2.947 1 96.71 338 HIS B N 1
ATOM 9003 C CA . HIS B 1 338 ? -22.846 17.374 -3.828 1 96.71 338 HIS B CA 1
ATOM 9004 C C . HIS B 1 338 ? -24.203 16.842 -3.38 1 96.71 338 HIS B C 1
ATOM 9006 O O . HIS B 1 338 ? -25.206 17.556 -3.443 1 96.71 338 HIS B O 1
ATOM 9012 N N . ILE B 1 339 ? -24.21 15.617 -2.916 1 95.63 339 ILE B N 1
ATOM 9013 C CA . ILE B 1 339 ? -25.444 15.052 -2.382 1 95.63 339 ILE B CA 1
ATOM 9014 C C . ILE B 1 339 ? -25.892 15.853 -1.161 1 95.63 339 ILE B C 1
ATOM 9016 O O . ILE B 1 339 ? -27.062 16.227 -1.051 1 95.63 339 ILE B O 1
ATOM 9020 N N . LEU B 1 340 ? -24.993 16.147 -0.304 1 97.36 340 LEU B N 1
ATOM 9021 C CA . LEU B 1 340 ? -25.318 16.87 0.92 1 97.36 340 LEU B CA 1
ATOM 9022 C C . LEU B 1 340 ? -25.804 18.281 0.605 1 97.36 340 LEU B C 1
ATOM 9024 O O . LEU B 1 340 ? -26.735 18.778 1.242 1 97.36 340 LEU B O 1
ATOM 9028 N N . HIS B 1 341 ? -25.233 18.907 -0.383 1 96.27 341 HIS B N 1
ATOM 9029 C CA . HIS B 1 341 ? -25.683 20.233 -0.79 1 96.27 341 HIS B CA 1
ATOM 9030 C C . HIS B 1 341 ? -27.073 20.175 -1.415 1 96.27 341 HIS B C 1
ATOM 9032 O O . HIS B 1 341 ? -27.917 21.032 -1.143 1 96.27 341 HIS B O 1
ATOM 9038 N N . GLN B 1 342 ? -27.208 19.184 -2.284 1 95.33 342 GLN B N 1
ATOM 9039 C CA . GLN B 1 342 ? -28.489 19.021 -2.963 1 95.33 342 GLN B CA 1
ATOM 9040 C C . GLN B 1 342 ? -29.63 18.882 -1.959 1 95.33 342 GLN B C 1
ATOM 9042 O O . GLN B 1 342 ? -30.729 19.392 -2.185 1 95.33 342 GLN B O 1
ATOM 9047 N N . PHE B 1 343 ? -29.336 18.317 -0.841 1 95.56 343 PHE B N 1
ATOM 9048 C CA . PHE B 1 343 ? -30.404 18.023 0.108 1 95.56 343 PHE B CA 1
ATOM 9049 C C . PHE B 1 343 ? -30.208 18.804 1.402 1 95.56 343 PHE B C 1
ATOM 9051 O O . PHE B 1 343 ? -30.641 18.365 2.47 1 95.56 343 PHE B O 1
ATOM 9058 N N . SER B 1 344 ? -29.501 19.89 1.353 1 95.09 344 SER B N 1
ATOM 9059 C CA . SER B 1 344 ? -29.246 20.715 2.53 1 95.09 344 SER B CA 1
ATOM 9060 C C . SER B 1 344 ? -30.548 21.208 3.153 1 95.09 344 SER B C 1
ATOM 9062 O O . SER B 1 344 ? -30.645 21.346 4.374 1 95.09 344 SER B O 1
ATOM 9064 N N . SER B 1 345 ? -31.59 21.452 2.349 1 93.37 345 SER B N 1
ATOM 9065 C CA . SER B 1 345 ? -32.881 21.888 2.871 1 93.37 345 SER B CA 1
ATOM 9066 C C . SER B 1 345 ? -33.521 20.808 3.736 1 93.37 345 SER B C 1
ATOM 9068 O O . SER B 1 345 ? -34.134 21.109 4.762 1 93.37 345 SER B O 1
ATOM 9070 N N . HIS B 1 346 ? -33.387 19.53 3.295 1 94.17 346 HIS B N 1
ATOM 9071 C CA . HIS B 1 346 ? -33.868 18.422 4.112 1 94.17 346 HIS B CA 1
ATOM 9072 C C . HIS B 1 346 ? -33.164 18.389 5.464 1 94.17 346 HIS B C 1
ATOM 9074 O O . HIS B 1 346 ? -33.815 18.272 6.505 1 94.17 346 HIS B O 1
ATOM 9080 N N . LEU B 1 347 ? -31.896 18.628 5.449 1 95.65 347 LEU B N 1
ATOM 9081 C CA . LEU B 1 347 ? -31.034 18.432 6.609 1 95.65 347 LEU B CA 1
ATOM 9082 C C . LEU B 1 347 ? -31.193 19.578 7.603 1 95.65 347 LEU B C 1
ATOM 9084 O O . LEU B 1 347 ? -31.011 19.389 8.808 1 95.65 347 LEU B O 1
ATOM 9088 N N . LEU B 1 348 ? -31.542 20.804 7.108 1 94.84 348 LEU B N 1
ATOM 9089 C CA . LEU B 1 348 ? -31.529 21.988 7.96 1 94.84 348 LEU B CA 1
ATOM 9090 C C . LEU B 1 348 ? -32.949 22.435 8.291 1 94.84 348 LEU B C 1
ATOM 9092 O O . LEU B 1 348 ? -33.143 23.41 9.021 1 94.84 348 LEU B O 1
ATOM 9096 N N . SER B 1 349 ? -33.944 21.662 7.8 1 90.24 349 SER B N 1
ATOM 9097 C CA . SER B 1 349 ? -35.335 22.058 7.996 1 90.24 349 SER B CA 1
ATOM 9098 C C . SER B 1 349 ? -35.801 21.753 9.416 1 90.24 349 SER B C 1
ATOM 9100 O O . SER B 1 349 ? -36.721 22.397 9.924 1 90.24 349 SER B O 1
ATOM 9102 N N . GLN B 1 350 ? -35.227 20.754 9.995 1 89.95 350 GLN B N 1
ATOM 9103 C CA . GLN B 1 350 ? -35.57 20.381 11.364 1 89.95 350 GLN B CA 1
ATOM 9104 C C . GLN B 1 350 ? -34.333 20.368 12.257 1 89.95 350 GLN B C 1
ATOM 9106 O O . GLN B 1 350 ? -33.204 20.35 11.763 1 89.95 350 GLN B O 1
ATOM 9111 N N . ASP B 1 351 ? -34.594 20.376 13.509 1 89.61 351 ASP B N 1
ATOM 9112 C CA . ASP B 1 351 ? -33.483 20.452 14.452 1 89.61 351 ASP B CA 1
ATOM 9113 C C . ASP B 1 351 ? -32.91 19.066 14.738 1 89.61 351 ASP B C 1
ATOM 9115 O O . ASP B 1 351 ? -31.723 18.93 15.044 1 89.61 351 ASP B O 1
ATOM 9119 N N . HIS B 1 352 ? -33.839 18.021 14.636 1 92.16 352 HIS B N 1
ATOM 9120 C CA . HIS B 1 352 ? -33.402 16.658 14.916 1 92.16 352 HIS B CA 1
ATOM 9121 C C . HIS B 1 352 ? -34.042 15.665 13.952 1 92.16 352 HIS B C 1
ATOM 9123 O O . HIS B 1 352 ? -35.172 15.87 13.501 1 92.16 352 HIS B O 1
ATOM 9129 N N . PRO B 1 353 ? -33.294 14.612 13.638 1 95.26 353 PRO B N 1
ATOM 9130 C CA . PRO B 1 353 ? -33.889 13.559 12.811 1 95.26 353 PRO B CA 1
ATOM 9131 C C . PRO B 1 353 ? -34.749 12.59 13.619 1 95.26 353 PRO B C 1
ATOM 9133 O O . PRO B 1 353 ? -34.641 12.538 14.847 1 95.26 353 PRO B O 1
ATOM 9136 N N . GLN B 1 354 ? -35.652 11.865 12.884 1 95.09 354 GLN B N 1
ATOM 9137 C CA . GLN B 1 354 ? -36.223 10.65 13.457 1 95.09 354 GLN B CA 1
ATOM 9138 C C . GLN B 1 354 ? -35.195 9.523 13.491 1 95.09 354 GLN B C 1
ATOM 9140 O O . GLN B 1 354 ? -34.488 9.29 12.509 1 95.09 354 GLN B O 1
ATOM 9145 N N . VAL B 1 355 ? -35.072 8.868 14.621 1 96.15 355 VAL B N 1
ATOM 9146 C CA . VAL B 1 355 ? -34.07 7.818 14.779 1 96.15 355 VAL B CA 1
ATOM 9147 C C . VAL B 1 355 ? -34.758 6.458 14.872 1 96.15 355 VAL B C 1
ATOM 9149 O O . VAL B 1 355 ? -35.661 6.266 15.689 1 96.15 355 VAL B O 1
ATOM 9152 N N . LEU B 1 356 ? -34.395 5.483 14 1 94.38 356 LEU B N 1
ATOM 9153 C CA . LEU B 1 356 ? -34.89 4.11 14.012 1 94.38 356 LEU B CA 1
ATOM 9154 C C . LEU B 1 356 ? -33.766 3.13 14.331 1 94.38 356 LEU B C 1
ATOM 9156 O O . LEU B 1 356 ? -32.819 2.991 13.554 1 94.38 356 LEU B O 1
ATOM 9160 N N . HIS B 1 357 ? -33.874 2.426 15.421 1 90.86 357 HIS B N 1
ATOM 9161 C CA . HIS B 1 357 ? -32.914 1.388 15.78 1 90.86 357 HIS B CA 1
ATOM 9162 C C . HIS B 1 357 ? -33.306 0.043 15.178 1 90.86 357 HIS B C 1
ATOM 9164 O O . HIS B 1 357 ? -34.332 -0.532 15.548 1 90.86 357 HIS B O 1
ATOM 9170 N N . LEU B 1 358 ? -32.536 -0.469 14.283 1 86.83 358 LEU B N 1
ATOM 9171 C CA . LEU B 1 358 ? -32.883 -1.673 13.536 1 86.83 358 LEU B CA 1
ATOM 9172 C C . LEU B 1 358 ? -32.169 -2.893 14.107 1 86.83 358 LEU B C 1
ATOM 9174 O O . LEU B 1 358 ? -32.767 -3.963 14.236 1 86.83 358 LEU B O 1
ATOM 9178 N N . LEU B 1 359 ? -30.914 -2.793 14.375 1 81.87 359 LEU B N 1
ATOM 9179 C CA . LEU B 1 359 ? -30.049 -3.744 15.063 1 81.87 359 LEU B CA 1
ATOM 9180 C C . LEU B 1 359 ? -29.188 -3.04 16.106 1 81.87 359 LEU B C 1
ATOM 9182 O O . LEU B 1 359 ? -29.115 -1.809 16.128 1 81.87 359 LEU B O 1
ATOM 9186 N N . PRO B 1 360 ? -28.652 -3.718 17.093 1 75.95 360 PRO B N 1
ATOM 9187 C CA . PRO B 1 360 ? -27.871 -3.054 18.139 1 75.95 360 PRO B CA 1
ATOM 9188 C C . PRO B 1 360 ? -26.893 -2.023 17.581 1 75.95 360 PRO B C 1
ATOM 9190 O O . PRO B 1 360 ? -26.722 -0.949 18.164 1 75.95 360 PRO B O 1
ATOM 9193 N N . GLN B 1 361 ? -26.29 -2.104 16.506 1 87.76 361 GLN B N 1
ATOM 9194 C CA . GLN B 1 361 ? -25.322 -1.139 15.996 1 87.76 361 GLN B CA 1
ATOM 9195 C C . GLN B 1 361 ? -25.676 -0.702 14.577 1 87.76 361 GLN B C 1
ATOM 9197 O O . GLN B 1 361 ? -24.813 -0.23 13.834 1 87.76 361 GLN B O 1
ATOM 9202 N N . VAL B 1 362 ? -26.933 -0.87 14.255 1 91.35 362 VAL B N 1
ATOM 9203 C CA . VAL B 1 362 ? -27.437 -0.405 12.967 1 91.35 362 VAL B CA 1
ATOM 9204 C C . VAL B 1 362 ? -28.624 0.531 13.184 1 91.35 362 VAL B C 1
ATOM 9206 O O . VAL B 1 362 ? -29.654 0.122 13.725 1 91.35 362 VAL B O 1
ATOM 9209 N N . VAL B 1 363 ? -28.473 1.783 12.798 1 95.01 363 VAL B N 1
ATOM 9210 C CA . VAL B 1 363 ? -29.449 2.827 13.094 1 95.01 363 VAL B CA 1
ATOM 9211 C C . VAL B 1 363 ? -29.766 3.613 11.824 1 95.01 363 VAL B C 1
ATOM 9213 O O . VAL B 1 363 ? -28.884 3.844 10.993 1 95.01 363 VAL B O 1
ATOM 9216 N N . ALA B 1 364 ? -30.968 4.015 11.664 1 96.14 364 ALA B N 1
ATOM 9217 C CA . ALA B 1 364 ? -31.37 4.893 10.567 1 96.14 364 ALA B CA 1
ATOM 9218 C C . ALA B 1 364 ? -31.77 6.271 11.087 1 96.14 364 ALA B C 1
ATOM 9220 O O . ALA B 1 364 ? -32.472 6.382 12.095 1 96.14 364 ALA B O 1
ATOM 9221 N N . PHE B 1 365 ? -31.232 7.286 10.525 1 97.41 365 PHE B N 1
ATOM 9222 C CA . PHE B 1 365 ? -31.619 8.67 10.771 1 97.41 365 PHE B CA 1
ATOM 9223 C C . PHE B 1 365 ? -32.445 9.214 9.611 1 97.41 365 PHE B C 1
ATOM 9225 O O . PHE B 1 365 ? -31.991 9.215 8.465 1 97.41 365 PHE B O 1
ATOM 9232 N N . ILE B 1 366 ? -33.609 9.725 9.899 1 96.61 366 ILE B N 1
ATOM 9233 C CA . ILE B 1 366 ? -34.54 10.117 8.847 1 96.61 366 ILE B CA 1
ATOM 9234 C C . ILE B 1 366 ? -34.85 11.608 8.962 1 96.61 366 ILE B C 1
ATOM 9236 O O . ILE B 1 366 ? -35.325 12.072 10.002 1 96.61 366 ILE B O 1
ATOM 9240 N N . TRP B 1 367 ? -34.519 12.32 7.925 1 96.42 367 TRP B N 1
ATOM 9241 C CA . TRP B 1 367 ? -34.808 13.745 7.805 1 96.42 367 TRP B CA 1
ATOM 9242 C C . TRP B 1 367 ? -35.95 13.988 6.823 1 96.42 367 TRP B C 1
ATOM 9244 O O . TRP B 1 367 ? -35.934 13.471 5.703 1 96.42 367 TRP B O 1
ATOM 9254 N N . GLN B 1 368 ? -36.927 14.699 7.276 1 92.01 368 GLN B N 1
ATOM 9255 C CA . GLN B 1 368 ? -38.074 15.016 6.432 1 92.01 368 GLN B CA 1
ATOM 9256 C C . GLN B 1 368 ? -38.081 16.492 6.045 1 92.01 368 GLN B C 1
ATOM 9258 O O . GLN B 1 368 ? -37.867 17.362 6.892 1 92.01 368 GLN B O 1
ATOM 9263 N N . GLU B 1 369 ? -38.142 16.612 4.765 1 86.52 369 GLU B N 1
ATOM 9264 C CA . GLU B 1 369 ? -38.258 17.991 4.301 1 86.52 369 GLU B CA 1
ATOM 9265 C C . GLU B 1 369 ? -39.687 18.504 4.449 1 86.52 369 GLU B C 1
ATOM 9267 O O . GLU B 1 369 ? -40.635 17.854 4.003 1 86.52 369 GLU B O 1
ATOM 9272 N N . HIS B 1 370 ? -39.904 19.582 5.01 1 80.27 370 HIS B N 1
ATOM 9273 C CA . HIS B 1 370 ? -41.214 20.117 5.362 1 80.27 370 HIS B CA 1
ATOM 9274 C C . HIS B 1 370 ? -42.056 20.378 4.118 1 80.27 370 HIS B C 1
ATOM 9276 O O . HIS B 1 370 ? -43.236 20.023 4.076 1 80.27 370 HIS B O 1
ATOM 9282 N N . SER B 1 371 ? -41.465 20.96 3.056 1 77.17 371 SER B N 1
ATOM 9283 C CA . SER B 1 371 ? -42.242 21.379 1.895 1 77.17 371 SER B CA 1
ATOM 9284 C C . SER B 1 371 ? -42.604 20.189 1.012 1 77.17 371 SER B C 1
ATOM 9286 O O . SER B 1 371 ? -43.755 20.048 0.593 1 77.17 371 SER B O 1
ATOM 9288 N N . SER B 1 372 ? -41.71 19.193 0.763 1 78.57 372 SER B N 1
ATOM 9289 C CA . SER B 1 372 ? -41.908 18.116 -0.201 1 78.57 372 SER B CA 1
ATOM 9290 C C . SER B 1 372 ? -42.35 16.83 0.49 1 78.57 372 SER B C 1
ATOM 9292 O O . SER B 1 372 ? -42.822 15.898 -0.165 1 78.57 372 SER B O 1
ATOM 9294 N N . GLN B 1 373 ? -42.248 16.733 1.727 1 82.32 373 GLN B N 1
ATOM 9295 C CA . GLN B 1 373 ? -42.576 15.559 2.53 1 82.32 373 GLN B CA 1
ATOM 9296 C C . GLN B 1 373 ? -41.729 14.358 2.12 1 82.32 373 GLN B C 1
ATOM 9298 O O . GLN B 1 373 ? -42.076 13.214 2.421 1 82.32 373 GLN B O 1
ATOM 9303 N N . GLN B 1 374 ? -40.704 14.709 1.371 1 91.19 374 GLN B N 1
ATOM 9304 C CA . GLN B 1 374 ? -39.77 13.64 1.032 1 91.19 374 GLN B CA 1
ATOM 9305 C C . GLN B 1 374 ? -38.804 13.368 2.182 1 91.19 374 GLN B C 1
ATOM 9307 O O . GLN B 1 374 ? -38.396 14.293 2.888 1 91.19 374 GLN B O 1
ATOM 9312 N N . SER B 1 375 ? -38.499 12.076 2.265 1 93.75 375 SER B N 1
ATOM 9313 C CA . SER B 1 375 ? -37.628 11.681 3.367 1 93.75 375 SER B CA 1
ATOM 9314 C C . SER B 1 375 ? -36.228 11.336 2.869 1 93.75 375 SER B C 1
ATOM 9316 O O . SER B 1 375 ? -36.076 10.643 1.862 1 93.75 375 SER B O 1
ATOM 9318 N N . LEU B 1 376 ? -35.271 11.986 3.454 1 96.39 376 LEU B N 1
ATOM 9319 C CA . LEU B 1 376 ? -33.873 11.605 3.292 1 96.39 376 LEU B CA 1
ATOM 9320 C C . LEU B 1 376 ? -33.4 10.758 4.47 1 96.39 376 LEU B C 1
ATOM 9322 O O . LEU B 1 376 ? -33.486 11.188 5.622 1 96.39 376 LEU B O 1
ATOM 9326 N N . SER B 1 377 ? -32.982 9.48 4.184 1 96.36 377 SER B N 1
ATOM 9327 C CA . SER B 1 377 ? -32.604 8.564 5.255 1 96.36 377 SER B CA 1
ATOM 9328 C C . SER B 1 377 ? -31.13 8.186 5.165 1 96.36 377 SER B C 1
ATOM 9330 O O . SER B 1 377 ? -30.603 7.975 4.071 1 96.36 377 SER B O 1
ATOM 9332 N N . PHE B 1 378 ? -30.483 8.178 6.32 1 97.14 378 PHE B N 1
ATOM 9333 C CA . PHE B 1 378 ? -29.136 7.642 6.473 1 97.14 378 PHE B CA 1
ATOM 9334 C C . PHE B 1 378 ? -29.158 6.34 7.265 1 97.14 378 PHE B C 1
ATOM 9336 O O . PHE B 1 378 ? -29.474 6.337 8.457 1 97.14 378 PHE B O 1
ATOM 9343 N N . LEU B 1 379 ? -28.928 5.221 6.594 1 95.41 379 LEU B N 1
ATOM 9344 C CA . LEU B 1 379 ? -28.788 3.934 7.266 1 95.41 379 LEU B CA 1
ATOM 9345 C C . LEU B 1 379 ? -27.334 3.675 7.646 1 95.41 379 LEU B C 1
ATOM 9347 O O . LEU B 1 379 ? -26.469 3.569 6.774 1 95.41 379 LEU B O 1
ATOM 9351 N N . CYS B 1 380 ? -27.056 3.537 8.954 1 96.03 380 CYS B N 1
ATOM 9352 C CA . CYS B 1 380 ? -25.682 3.499 9.442 1 96.03 380 CYS B CA 1
ATOM 9353 C C . CYS B 1 380 ? -25.386 2.174 10.135 1 96.03 380 CYS B C 1
ATOM 9355 O O . CYS B 1 380 ? -26.139 1.745 11.01 1 96.03 380 CYS B O 1
ATOM 9357 N N . ASN B 1 381 ? -24.341 1.497 9.766 1 93.13 381 ASN B N 1
ATOM 9358 C CA . ASN B 1 381 ? -23.752 0.395 10.52 1 93.13 381 ASN B CA 1
ATOM 9359 C C . ASN B 1 381 ? -22.541 0.853 11.328 1 93.13 381 ASN B C 1
ATOM 9361 O O . ASN B 1 381 ? -21.448 1.01 10.781 1 93.13 381 ASN B O 1
ATOM 9365 N N . ASP B 1 382 ? -22.664 0.995 12.601 1 93.59 382 ASP B N 1
ATOM 9366 C CA . ASP B 1 382 ? -21.609 1.495 13.478 1 93.59 382 ASP B CA 1
ATOM 9367 C C . ASP B 1 382 ? -20.787 0.347 14.058 1 93.59 382 ASP B C 1
ATOM 9369 O O . ASP B 1 382 ? -19.926 0.563 14.914 1 93.59 382 ASP B O 1
ATOM 9373 N N . SER B 1 383 ? -21.097 -0.825 13.516 1 86.64 383 SER B N 1
ATOM 9374 C CA . SER B 1 383 ? -20.411 -1.991 14.062 1 86.64 383 SER B CA 1
ATOM 9375 C C . SER B 1 383 ? -19.159 -2.323 13.258 1 86.64 383 SER B C 1
ATOM 9377 O O . SER B 1 383 ? -19.002 -1.861 12.125 1 86.64 383 SER B O 1
ATOM 9379 N N . GLU B 1 384 ? -18.267 -3.134 13.856 1 79.66 384 GLU B N 1
ATOM 9380 C CA . GLU B 1 384 ? -17.083 -3.644 13.171 1 79.66 384 GLU B CA 1
ATOM 9381 C C . GLU B 1 384 ? -17.391 -4.941 12.429 1 79.66 384 GLU B C 1
ATOM 9383 O O . GLU B 1 384 ? -16.478 -5.637 11.979 1 79.66 384 GLU B O 1
ATOM 9388 N N . GLN B 1 385 ? -18.705 -5.246 12.279 1 77.44 385 GLN B N 1
ATOM 9389 C CA . GLN B 1 385 ? -19.143 -6.474 11.625 1 77.44 385 GLN B CA 1
ATOM 9390 C C . GLN B 1 385 ? -20.064 -6.172 10.447 1 77.44 385 GLN B C 1
ATOM 9392 O O . GLN B 1 385 ? -20.701 -5.117 10.404 1 77.44 385 GLN B O 1
ATOM 9397 N N . ILE B 1 386 ? -20.068 -7.086 9.553 1 79.81 386 ILE B N 1
ATOM 9398 C CA . ILE B 1 386 ? -21.01 -6.988 8.444 1 79.81 386 ILE B CA 1
ATOM 9399 C C . ILE B 1 386 ? -22.437 -7.15 8.963 1 79.81 386 ILE B C 1
ATOM 9401 O O . ILE B 1 386 ? -22.696 -7.981 9.836 1 79.81 386 ILE B O 1
ATOM 9405 N N . ALA B 1 387 ? -23.319 -6.37 8.477 1 82.94 387 ALA B N 1
ATOM 9406 C CA . ALA B 1 387 ? -24.73 -6.466 8.841 1 82.94 387 ALA B CA 1
ATOM 9407 C C . ALA B 1 387 ? -25.589 -6.808 7.627 1 82.94 387 ALA B C 1
ATOM 9409 O O . ALA B 1 387 ? -25.343 -6.312 6.525 1 82.94 387 ALA B O 1
ATOM 9410 N N . TYR B 1 388 ? -26.512 -7.705 7.842 1 80.45 388 TYR B N 1
ATOM 9411 C CA . TYR B 1 388 ? -27.575 -7.975 6.881 1 80.45 388 TYR B CA 1
ATOM 9412 C C . TYR B 1 388 ? -28.919 -7.482 7.401 1 80.45 388 TYR B C 1
ATOM 9414 O O . TYR B 1 388 ? -29.385 -7.924 8.454 1 80.45 388 TYR B O 1
ATOM 9422 N N . ILE B 1 389 ? -29.514 -6.559 6.678 1 81.67 389 ILE B N 1
ATOM 9423 C CA . ILE B 1 389 ? -30.706 -5.919 7.223 1 81.67 389 ILE B CA 1
ATOM 9424 C C . ILE B 1 389 ? -31.721 -5.685 6.106 1 81.67 389 ILE B C 1
ATOM 9426 O O . ILE B 1 389 ? -31.345 -5.431 4.96 1 81.67 389 ILE B O 1
ATOM 9430 N N . MET B 1 390 ? -32.989 -5.819 6.541 1 81.33 390 MET B N 1
ATOM 9431 C CA . MET B 1 390 ? -34.084 -5.396 5.672 1 81.33 390 MET B CA 1
ATOM 9432 C C . MET B 1 390 ? -34.351 -3.902 5.821 1 81.33 390 MET B C 1
ATOM 9434 O O . MET B 1 390 ? -34.67 -3.43 6.913 1 81.33 390 MET B O 1
ATOM 9438 N N . PHE B 1 391 ? -34.128 -3.175 4.874 1 83.8 391 PHE B N 1
ATOM 9439 C CA . PHE B 1 391 ? -34.403 -1.743 4.868 1 83.8 391 PHE B CA 1
ATOM 9440 C C . PHE B 1 391 ? -34.976 -1.308 3.525 1 83.8 391 PHE B C 1
ATOM 9442 O O . PHE B 1 391 ? -34.5 -1.739 2.472 1 83.8 391 PHE B O 1
ATOM 9449 N N . GLN B 1 392 ? -36.124 -0.572 3.586 1 81.14 392 GLN B N 1
ATOM 9450 C CA . GLN B 1 392 ? -36.808 -0.091 2.39 1 81.14 392 GLN B CA 1
ATOM 9451 C C . GLN B 1 392 ? -37.172 -1.247 1.463 1 81.14 392 GLN B C 1
ATOM 9453 O O . GLN B 1 392 ? -36.865 -1.212 0.269 1 81.14 392 GLN B O 1
ATOM 9458 N N . GLN B 1 393 ? -37.521 -2.437 2.043 1 75.35 393 GLN B N 1
ATOM 9459 C CA . GLN B 1 393 ? -38.083 -3.615 1.391 1 75.35 393 GLN B CA 1
ATOM 9460 C C . GLN B 1 393 ? -37.009 -4.39 0.633 1 75.35 393 GLN B C 1
ATOM 9462 O O . GLN B 1 393 ? -37.293 -5.02 -0.388 1 75.35 393 GLN B O 1
ATOM 9467 N N . SER B 1 394 ? -35.864 -4.199 1.069 1 74.45 394 SER B N 1
ATOM 9468 C CA . SER B 1 394 ? -34.764 -4.925 0.441 1 74.45 394 SER B CA 1
ATOM 9469 C C . SER B 1 394 ? -33.768 -5.426 1.481 1 74.45 394 SER B C 1
ATOM 9471 O O . SER B 1 394 ? -33.467 -4.725 2.449 1 74.45 394 SER B O 1
ATOM 9473 N N . MET B 1 395 ? -33.388 -6.705 1.316 1 77.92 395 MET B N 1
ATOM 9474 C CA . MET B 1 395 ? -32.289 -7.218 2.128 1 77.92 395 MET B CA 1
ATOM 9475 C C . MET B 1 395 ? -30.95 -6.685 1.631 1 77.92 395 MET B C 1
ATOM 9477 O O . MET B 1 395 ? -30.636 -6.793 0.444 1 77.92 395 MET B O 1
ATOM 9481 N N . MET B 1 396 ? -30.206 -6.071 2.55 1 79.07 396 MET B N 1
ATOM 9482 C CA . MET B 1 396 ? -28.951 -5.439 2.152 1 79.07 396 MET B CA 1
ATOM 9483 C C . MET B 1 396 ? -27.797 -5.926 3.021 1 79.07 396 MET B C 1
ATOM 9485 O O . MET B 1 396 ? -27.975 -6.176 4.215 1 79.07 396 MET B O 1
ATOM 9489 N N . LYS B 1 397 ? -26.718 -6.067 2.411 1 80.71 397 LYS B N 1
ATOM 9490 C CA . LYS B 1 397 ? -25.453 -6.254 3.115 1 80.71 397 LYS B CA 1
ATOM 9491 C C . LYS B 1 397 ? -24.768 -4.917 3.382 1 80.71 397 LYS B C 1
ATOM 9493 O O . LYS B 1 397 ? -24.605 -4.105 2.469 1 80.71 397 LYS B O 1
ATOM 9498 N N . MET B 1 398 ? -24.43 -4.663 4.622 1 84.45 398 MET B N 1
ATOM 9499 C CA . MET B 1 398 ? -23.696 -3.45 4.967 1 84.45 398 MET B CA 1
ATOM 9500 C C . MET B 1 398 ? -22.331 -3.789 5.557 1 84.45 398 MET B C 1
ATOM 9502 O O . MET B 1 398 ? -22.234 -4.592 6.487 1 84.45 398 MET B O 1
ATOM 9506 N N . ASN B 1 399 ? -21.34 -3.224 5.037 1 82.99 399 ASN B N 1
ATOM 9507 C CA . ASN B 1 399 ? -20.002 -3.38 5.597 1 82.99 399 ASN B CA 1
ATOM 9508 C C . ASN B 1 399 ? -19.86 -2.641 6.924 1 82.99 399 ASN B C 1
ATOM 9510 O O . ASN B 1 399 ? -20.712 -1.825 7.28 1 82.99 399 ASN B O 1
ATOM 9514 N N . PRO B 1 400 ? -18.802 -3.037 7.656 1 84.42 400 PRO B N 1
ATOM 9515 C CA . PRO B 1 400 ? -18.549 -2.314 8.905 1 84.42 400 PRO B CA 1
ATOM 9516 C C . PRO B 1 400 ? -18.324 -0.819 8.687 1 84.42 400 PRO B C 1
ATOM 9518 O O . PRO B 1 400 ? -17.69 -0.423 7.706 1 84.42 400 PRO B O 1
ATOM 9521 N N . LEU B 1 401 ? -18.823 -0.018 9.63 1 90.34 401 LEU B N 1
ATOM 9522 C CA . LEU B 1 401 ? -18.606 1.424 9.632 1 90.34 401 LEU B CA 1
ATOM 9523 C C . LEU B 1 401 ? -18.955 2.029 8.277 1 90.34 401 LEU B C 1
ATOM 9525 O O . LEU B 1 401 ? -18.102 2.635 7.624 1 90.34 401 LEU B O 1
ATOM 9529 N N . SER B 1 402 ? -20.196 1.863 7.919 1 91.53 402 SER B N 1
ATOM 9530 C CA . SER B 1 402 ? -20.66 2.318 6.612 1 91.53 402 SER B CA 1
ATOM 9531 C C . SER B 1 402 ? -22.013 3.015 6.718 1 91.53 402 SER B C 1
ATOM 9533 O O . SER B 1 402 ? -22.71 2.879 7.725 1 91.53 402 SER B O 1
ATOM 9535 N N . VAL B 1 403 ? -22.296 3.828 5.704 1 95.05 403 VAL B N 1
ATOM 9536 C CA . VAL B 1 403 ? -23.557 4.558 5.636 1 95.05 403 VAL B CA 1
ATOM 9537 C C . VAL B 1 403 ? -24.152 4.433 4.235 1 95.05 403 VAL B C 1
ATOM 9539 O O . VAL B 1 403 ? -23.442 4.575 3.237 1 95.05 403 VAL B O 1
ATOM 9542 N N . ALA B 1 404 ? -25.419 4.109 4.184 1 92.08 404 ALA B N 1
ATOM 9543 C CA . ALA B 1 404 ? -26.191 4.169 2.946 1 92.08 404 ALA B CA 1
ATOM 9544 C C . ALA B 1 404 ? -27.219 5.296 2.994 1 92.08 404 ALA B C 1
ATOM 9546 O O . ALA B 1 404 ? -27.874 5.504 4.018 1 92.08 404 ALA B O 1
ATOM 9547 N N . VAL B 1 405 ? -27.302 6.077 1.944 1 94.5 405 VAL B N 1
ATOM 9548 C CA . VAL B 1 405 ? -28.206 7.221 1.883 1 94.5 405 VAL B CA 1
ATOM 9549 C C . VAL B 1 405 ? -29.342 6.931 0.905 1 94.5 405 VAL B C 1
ATOM 9551 O O . VAL B 1 405 ? -29.101 6.526 -0.234 1 94.5 405 VAL B O 1
ATOM 9554 N N . PHE B 1 406 ? -30.59 7.211 1.394 1 93.02 406 PHE B N 1
ATOM 9555 C CA . PHE B 1 406 ? -31.783 6.943 0.599 1 93.02 406 PHE B CA 1
ATOM 9556 C C . PHE B 1 406 ? -32.64 8.197 0.469 1 93.02 406 PHE B C 1
ATOM 9558 O O . PHE B 1 406 ? -32.798 8.95 1.433 1 93.02 406 PHE B O 1
ATOM 9565 N N . LEU B 1 407 ? -33.049 8.514 -0.687 1 94.41 407 LEU B N 1
ATOM 9566 C CA . LEU B 1 407 ? -34.207 9.381 -0.881 1 94.41 407 LEU B CA 1
ATOM 9567 C C . LEU B 1 407 ? -35.476 8.557 -1.073 1 94.41 407 LEU B C 1
ATOM 9569 O O . LEU B 1 407 ? -35.666 7.937 -2.121 1 94.41 407 LEU B O 1
ATOM 9573 N N . GLU B 1 408 ? -36.295 8.508 -0.085 1 91.5 408 GLU B N 1
ATOM 9574 C CA . GLU B 1 408 ? -37.424 7.583 -0.055 1 91.5 408 GLU B CA 1
ATOM 9575 C C . GLU B 1 408 ? -36.958 6.137 -0.199 1 91.5 408 GLU B C 1
ATOM 9577 O O . GLU B 1 408 ? -36.141 5.662 0.593 1 91.5 408 GLU B O 1
ATOM 9582 N N . ASN B 1 409 ? -37.275 5.478 -1.253 1 84.99 409 ASN B N 1
ATOM 9583 C CA . ASN B 1 409 ? -36.887 4.083 -1.431 1 84.99 409 ASN B CA 1
ATOM 9584 C C . ASN B 1 409 ? -35.762 3.939 -2.451 1 84.99 409 ASN B C 1
ATOM 9586 O O . ASN B 1 409 ? -35.397 2.823 -2.825 1 84.99 409 ASN B O 1
ATOM 9590 N N . GLU B 1 410 ? -35.209 5.035 -2.775 1 84.8 410 GLU B N 1
ATOM 9591 C CA . GLU B 1 410 ? -34.143 5.008 -3.772 1 84.8 410 GLU B CA 1
ATOM 9592 C C . GLU B 1 410 ? -32.773 5.171 -3.119 1 84.8 410 GLU B C 1
ATOM 9594 O O . GLU B 1 410 ? -32.554 6.11 -2.351 1 84.8 410 GLU B O 1
ATOM 9599 N N . LEU B 1 411 ? -31.87 4.281 -3.443 1 86.45 411 LEU B N 1
ATOM 9600 C CA . LEU B 1 411 ? -30.508 4.369 -2.929 1 86.45 411 LEU B CA 1
ATOM 9601 C C . LEU B 1 411 ? -29.707 5.42 -3.689 1 86.45 411 LEU B C 1
ATOM 9603 O O . LEU B 1 411 ? -29.53 5.313 -4.905 1 86.45 411 LEU B O 1
ATOM 9607 N N . LEU B 1 412 ? -29.253 6.45 -2.984 1 88.4 412 LEU B N 1
ATOM 9608 C CA . LEU B 1 412 ? -28.484 7.532 -3.588 1 88.4 412 LEU B CA 1
ATOM 9609 C C . LEU B 1 412 ? -26.989 7.241 -3.518 1 88.4 412 LEU B C 1
ATOM 9611 O O . LEU B 1 412 ? -26.24 7.594 -4.432 1 88.4 412 LEU B O 1
ATOM 9615 N N . PHE B 1 413 ? -26.622 6.671 -2.381 1 88.35 413 PHE B N 1
ATOM 9616 C CA . PHE B 1 413 ? -25.206 6.431 -2.131 1 88.35 413 PHE B CA 1
ATOM 9617 C C . PHE B 1 413 ? -25.018 5.322 -1.103 1 88.35 413 PHE B C 1
ATOM 9619 O O . PHE B 1 413 ? -25.812 5.194 -0.168 1 88.35 413 PHE B O 1
ATOM 9626 N N . ASP B 1 414 ? -24.023 4.488 -1.277 1 85.76 414 ASP B N 1
ATOM 9627 C CA . ASP B 1 414 ? -23.658 3.438 -0.331 1 85.76 414 ASP B CA 1
ATOM 9628 C C . ASP B 1 414 ? -22.148 3.4 -0.109 1 85.76 414 ASP B C 1
ATOM 9630 O O . ASP B 1 414 ? -21.387 3.097 -1.03 1 85.76 414 ASP B O 1
ATOM 9634 N N . SER B 1 415 ? -21.728 3.72 1.146 1 83.07 415 SER B N 1
ATOM 9635 C CA . SER B 1 415 ? -20.303 3.736 1.458 1 83.07 415 SER B CA 1
ATOM 9636 C C . SER B 1 415 ? -19.769 2.325 1.68 1 83.07 415 SER B C 1
ATOM 9638 O O . SER B 1 415 ? -18.558 2.126 1.802 1 83.07 415 SER B O 1
ATOM 9640 N N . SER B 1 416 ? -20.688 1.328 1.899 1 67.01 416 SER B N 1
ATOM 9641 C CA . SER B 1 416 ? -20.299 -0.065 2.091 1 67.01 416 SER B CA 1
ATOM 9642 C C . SER B 1 416 ? -19.622 -0.627 0.845 1 67.01 416 SER B C 1
ATOM 9644 O O . SER B 1 416 ? -18.957 -1.663 0.907 1 67.01 416 SER B O 1
ATOM 9646 N N . SER B 1 417 ? -19.826 0.057 -0.24 1 59.18 417 SER B N 1
ATOM 9647 C CA . SER B 1 417 ? -19.16 -0.425 -1.446 1 59.18 417 SER B CA 1
ATOM 9648 C C . SER B 1 417 ? -17.651 -0.222 -1.363 1 59.18 417 SER B C 1
ATOM 9650 O O . SER B 1 417 ? -17.184 0.82 -0.9 1 59.18 417 SER B O 1
ATOM 9652 N N . GLY B 1 418 ? -16.95 -1.001 -0.483 1 53.24 418 GLY B N 1
ATOM 9653 C CA . GLY B 1 418 ? -15.519 -0.921 -0.233 1 53.24 418 GLY B CA 1
ATOM 9654 C C . GLY B 1 418 ? -14.775 -0.113 -1.279 1 53.24 418 GLY B C 1
ATOM 9655 O O . GLY B 1 418 ? -14.966 -0.316 -2.48 1 53.24 418 GLY B O 1
ATOM 9656 N N . TYR B 1 419 ? -14.565 1.211 -1.048 1 53.73 419 TYR B N 1
ATOM 9657 C CA . TYR B 1 419 ? -13.715 1.993 -1.939 1 53.73 419 TYR B CA 1
ATOM 9658 C C . TYR B 1 419 ? -12.242 1.794 -1.601 1 53.73 419 TYR B C 1
ATOM 9660 O O . TYR B 1 419 ? -11.733 2.384 -0.645 1 53.73 419 TYR B O 1
ATOM 9668 N N . ASP B 1 420 ? -11.872 0.537 -1.491 1 48.98 420 ASP B N 1
ATOM 9669 C CA . ASP B 1 420 ? -10.509 0.343 -1.005 1 48.98 420 ASP B CA 1
ATOM 9670 C C . ASP B 1 420 ? -9.569 1.407 -1.569 1 48.98 420 ASP B C 1
ATOM 9672 O O . ASP B 1 420 ? -9.891 2.065 -2.56 1 48.98 420 ASP B O 1
ATOM 9676 N N . TRP B 1 421 ? -8.473 1.394 -0.967 1 46.13 421 TRP B N 1
ATOM 9677 C CA . TRP B 1 421 ? -7.266 2.214 -0.952 1 46.13 421 TRP B CA 1
ATOM 9678 C C . TRP B 1 421 ? -6.711 2.392 -2.361 1 46.13 421 TRP B C 1
ATOM 9680 O O . TRP B 1 421 ? -5.916 1.574 -2.829 1 46.13 421 TRP B O 1
ATOM 9690 N N . GLN B 1 422 ? -7.667 2.497 -3.321 1 43.87 422 GLN B N 1
ATOM 9691 C CA . GLN B 1 422 ? -7.023 2.735 -4.608 1 43.87 422 GLN B CA 1
ATOM 9692 C C . GLN B 1 422 ? -6.194 4.016 -4.581 1 43.87 422 GLN B C 1
ATOM 9694 O O . GLN B 1 422 ? -6.733 5.114 -4.735 1 43.87 422 GLN B O 1
ATOM 9699 N N . ILE B 1 423 ? -5.318 4.179 -3.781 1 46.46 423 ILE B N 1
ATOM 9700 C CA . ILE B 1 423 ? -4.485 5.361 -3.971 1 46.46 423 ILE B CA 1
ATOM 9701 C C . ILE B 1 423 ? -4.13 5.511 -5.448 1 46.46 423 ILE B C 1
ATOM 9703 O O . ILE B 1 423 ? -3.522 4.617 -6.041 1 46.46 423 ILE B O 1
ATOM 9707 N N . PRO B 1 424 ? -5.008 6.32 -6.174 1 46.47 424 PRO B N 1
ATOM 9708 C CA . PRO B 1 424 ? -4.457 6.562 -7.51 1 46.47 424 PRO B CA 1
ATOM 9709 C C . PRO B 1 424 ? -2.932 6.497 -7.539 1 46.47 424 PRO B C 1
ATOM 9711 O O . PRO B 1 424 ? -2.272 6.984 -6.617 1 46.47 424 PRO B O 1
ATOM 9714 N N . PHE B 1 425 ? -2.478 5.61 -8.238 1 49.35 425 PHE B N 1
ATOM 9715 C CA . PHE B 1 425 ? -1.054 5.485 -8.526 1 49.35 425 PHE B CA 1
ATOM 9716 C C . PHE B 1 425 ? -0.478 6.816 -8.994 1 49.35 425 PHE B C 1
ATOM 9718 O O . PHE B 1 425 ? -1.071 7.493 -9.836 1 49.35 425 PHE B O 1
ATOM 9725 N N . ARG B 1 426 ? 0.19 7.538 -8.153 1 58.63 426 ARG B N 1
ATOM 9726 C CA . ARG B 1 426 ? 1.07 8.6 -8.63 1 58.63 426 ARG B CA 1
ATOM 9727 C C . ARG B 1 426 ? 2.089 8.06 -9.628 1 58.63 426 ARG B C 1
ATOM 9729 O O . ARG B 1 426 ? 2.893 7.188 -9.291 1 58.63 426 ARG B O 1
ATOM 9736 N N . ASP B 1 427 ? 1.808 8.15 -10.943 1 62.66 427 ASP B N 1
ATOM 9737 C CA . ASP B 1 427 ? 2.794 7.736 -11.936 1 62.66 427 ASP B CA 1
ATOM 9738 C C . ASP B 1 427 ? 3.895 8.783 -12.087 1 62.66 427 ASP B C 1
ATOM 9740 O O . ASP B 1 427 ? 3.62 9.984 -12.092 1 62.66 427 ASP B O 1
ATOM 9744 N N . PHE B 1 428 ? 5.126 8.407 -11.824 1 74.46 428 PHE B N 1
ATOM 9745 C CA . PHE B 1 428 ? 6.287 9.261 -12.045 1 74.46 428 PHE B CA 1
ATOM 9746 C C . PHE B 1 428 ? 7.072 8.802 -13.267 1 74.46 428 PHE B C 1
ATOM 9748 O O . PHE B 1 428 ? 7.214 7.601 -13.506 1 74.46 428 PHE B O 1
ATOM 9755 N N . LYS B 1 429 ? 7.443 9.723 -14.154 1 75.35 429 LYS B N 1
ATOM 9756 C CA . LYS B 1 429 ? 8.322 9.469 -15.292 1 75.35 429 LYS B CA 1
ATOM 9757 C C . LYS B 1 429 ? 9.676 10.147 -15.103 1 75.35 429 LYS B C 1
ATOM 9759 O O . LYS B 1 429 ? 9.745 11.359 -14.891 1 75.35 429 LYS B O 1
ATOM 9764 N N . PRO B 1 430 ? 10.726 9.374 -15.168 1 80.63 430 PRO B N 1
ATOM 9765 C CA . PRO B 1 430 ? 12.042 9.975 -14.937 1 80.63 430 PRO B CA 1
ATOM 9766 C C . PRO B 1 430 ? 12.453 10.941 -16.046 1 80.63 430 PRO B C 1
ATOM 9768 O O . PRO B 1 430 ? 12.17 10.693 -17.221 1 80.63 430 PRO B O 1
ATOM 9771 N N . LEU B 1 431 ? 13.026 12.004 -15.635 1 84.82 431 LEU B N 1
ATOM 9772 C CA . LEU B 1 431 ? 13.734 12.88 -16.562 1 84.82 431 LEU B CA 1
ATOM 9773 C C . LEU B 1 431 ? 15.028 12.23 -17.042 1 84.82 431 LEU B C 1
ATOM 9775 O O . LEU B 1 431 ? 15.83 11.761 -16.232 1 84.82 431 LEU B O 1
ATOM 9779 N N . GLU B 1 432 ? 15.212 12.225 -18.282 1 82.33 432 GLU B N 1
ATOM 9780 C CA . GLU B 1 432 ? 16.395 11.592 -18.859 1 82.33 432 GLU B CA 1
ATOM 9781 C C . GLU B 1 432 ? 17.669 12.319 -18.439 1 82.33 432 GLU B C 1
ATOM 9783 O O . GLU B 1 432 ? 17.673 13.544 -18.295 1 82.33 432 GLU B O 1
ATOM 9788 N N . ARG B 1 433 ? 18.719 11.562 -18.336 1 80.44 433 ARG B N 1
ATOM 9789 C CA . ARG B 1 433 ? 20.002 12.088 -17.881 1 80.44 433 ARG B CA 1
ATOM 9790 C C . ARG B 1 433 ? 20.557 13.108 -18.87 1 80.44 433 ARG B C 1
ATOM 9792 O O . ARG B 1 433 ? 21.353 13.972 -18.498 1 80.44 433 ARG B O 1
ATOM 9799 N N . ALA B 1 434 ? 20.114 13.073 -20.087 1 79.36 434 ALA B N 1
ATOM 9800 C CA . ALA B 1 434 ? 20.597 13.981 -21.125 1 79.36 434 ALA B CA 1
ATOM 9801 C C . ALA B 1 434 ? 20.255 15.429 -20.788 1 79.36 434 ALA B C 1
ATOM 9803 O O . ALA B 1 434 ? 20.898 16.357 -21.285 1 79.36 434 ALA B O 1
ATOM 9804 N N . TYR B 1 435 ? 19.385 15.597 -19.855 1 87.83 435 TYR B N 1
ATOM 9805 C CA . TYR B 1 435 ? 18.96 16.946 -19.5 1 87.83 435 TYR B CA 1
ATOM 9806 C C . TYR B 1 435 ? 19.82 17.511 -18.375 1 87.83 435 TYR B C 1
ATOM 9808 O O . TYR B 1 435 ? 19.721 18.695 -18.044 1 87.83 435 TYR B O 1
ATOM 9816 N N . PHE B 1 436 ? 20.619 16.681 -17.778 1 90.2 436 PHE B N 1
ATOM 9817 C CA . PHE B 1 436 ? 21.53 17.101 -16.72 1 90.2 436 PHE B CA 1
ATOM 9818 C C . PHE B 1 436 ? 22.843 17.607 -17.305 1 90.2 436 PHE B C 1
ATOM 9820 O O . PHE B 1 436 ? 23.5 16.9 -18.072 1 90.2 436 PHE B O 1
ATOM 9827 N N . ARG B 1 437 ? 23.087 18.913 -16.986 1 90.82 437 ARG B N 1
ATOM 9828 C CA . ARG B 1 437 ? 24.308 19.543 -17.478 1 90.82 437 ARG B CA 1
ATOM 9829 C C . ARG B 1 437 ? 25.145 20.088 -16.326 1 90.82 437 ARG B C 1
ATOM 9831 O O . ARG B 1 437 ? 24.604 20.496 -15.297 1 90.82 437 ARG B O 1
ATOM 9838 N N . GLU B 1 438 ? 26.41 20.027 -16.468 1 90.62 438 GLU B N 1
ATOM 9839 C CA . GLU B 1 438 ? 27.365 20.688 -15.584 1 90.62 438 GLU B CA 1
ATOM 9840 C C . GLU B 1 438 ? 27.166 20.255 -14.134 1 90.62 438 GLU B C 1
ATOM 9842 O O . GLU B 1 438 ? 26.222 20.693 -13.474 1 90.62 438 GLU B O 1
ATOM 9847 N N . LEU B 1 439 ? 27.729 19.375 -13.61 1 92.65 439 LEU B N 1
ATOM 9848 C CA . LEU B 1 439 ? 27.731 18.979 -12.206 1 92.65 439 LEU B CA 1
ATOM 9849 C C . LEU B 1 439 ? 29.005 19.447 -11.511 1 92.65 439 LEU B C 1
ATOM 9851 O O . LEU B 1 439 ? 30.111 19.186 -11.991 1 92.65 439 LEU B O 1
ATOM 9855 N N . LYS B 1 440 ? 28.799 20.289 -10.511 1 92.76 440 LYS B N 1
ATOM 9856 C CA . LYS B 1 440 ? 29.899 20.65 -9.623 1 92.76 440 LYS B CA 1
ATOM 9857 C C . LYS B 1 440 ? 29.701 20.054 -8.232 1 92.76 440 LYS B C 1
ATOM 9859 O O . LYS B 1 440 ? 28.584 20.04 -7.71 1 92.76 440 LYS B O 1
ATOM 9864 N N . THR B 1 441 ? 30.729 19.483 -7.736 1 91.7 441 THR B N 1
ATOM 9865 C CA . THR B 1 441 ? 30.734 18.877 -6.409 1 91.7 441 THR B CA 1
ATOM 9866 C C . THR B 1 441 ? 31.754 19.563 -5.506 1 91.7 441 THR B C 1
ATOM 9868 O O . THR B 1 441 ? 32.905 19.764 -5.9 1 91.7 441 THR B O 1
ATOM 9871 N N . PHE B 1 442 ? 31.282 19.954 -4.39 1 90.46 442 PHE B N 1
ATOM 9872 C CA . PHE B 1 442 ? 32.146 20.591 -3.403 1 90.46 442 PHE B CA 1
ATOM 9873 C C . PHE B 1 442 ? 32.138 19.811 -2.093 1 90.46 442 PHE B C 1
ATOM 9875 O O . PHE B 1 442 ? 31.077 19.409 -1.611 1 90.46 442 PHE B O 1
ATOM 9882 N N . GLN B 1 443 ? 33.224 19.517 -1.587 1 89.9 443 GLN B N 1
ATOM 9883 C CA . GLN B 1 443 ? 33.349 18.917 -0.263 1 89.9 443 GLN B CA 1
ATOM 9884 C C . GLN B 1 443 ? 33.74 19.96 0.779 1 89.9 443 GLN B C 1
ATOM 9886 O O . GLN B 1 443 ? 34.632 20.778 0.542 1 89.9 443 GLN B O 1
ATOM 9891 N N . LEU B 1 444 ? 33.014 19.95 1.85 1 88.96 444 LEU B N 1
ATOM 9892 C CA . LEU B 1 444 ? 33.317 20.885 2.928 1 88.96 444 LEU B CA 1
ATOM 9893 C C . LEU B 1 444 ? 34.313 20.278 3.911 1 88.96 444 LEU B C 1
ATOM 9895 O O . LEU B 1 444 ? 34.22 19.095 4.244 1 88.96 444 LEU B O 1
ATOM 9899 N N . ASP B 1 445 ? 35.196 21.098 4.389 1 87.35 445 ASP B N 1
ATOM 9900 C CA . ASP B 1 445 ? 36.171 20.637 5.373 1 87.35 445 ASP B CA 1
ATOM 9901 C C . ASP B 1 445 ? 35.524 20.453 6.744 1 87.35 445 ASP B C 1
ATOM 9903 O O . ASP B 1 445 ? 34.69 21.261 7.156 1 87.35 445 ASP B O 1
ATOM 9907 N N . ILE B 1 446 ? 35.856 19.388 7.31 1 90.02 446 ILE B N 1
ATOM 9908 C CA . ILE B 1 446 ? 35.508 19.215 8.716 1 90.02 446 ILE B CA 1
ATOM 9909 C C . ILE B 1 446 ? 36.398 20.105 9.581 1 90.02 446 ILE B C 1
ATOM 9911 O O . ILE B 1 446 ? 37.626 20.022 9.51 1 90.02 446 ILE B O 1
ATOM 9915 N N . PRO B 1 447 ? 35.754 20.904 10.341 1 88.72 447 PRO B N 1
ATOM 9916 C CA . PRO B 1 447 ? 36.574 21.878 11.066 1 88.72 447 PRO B CA 1
ATOM 9917 C C . PRO B 1 447 ? 37.4 21.241 12.181 1 88.72 447 PRO B C 1
ATOM 9919 O O . PRO B 1 447 ? 37 20.219 12.744 1 88.72 447 PRO B O 1
ATOM 9922 N N . ILE B 1 448 ? 38.48 21.912 12.473 1 86.16 448 ILE B N 1
ATOM 9923 C CA . ILE B 1 448 ? 39.338 21.584 13.607 1 86.16 448 ILE B CA 1
ATOM 9924 C C . ILE B 1 448 ? 39.383 22.762 14.577 1 86.16 448 ILE B C 1
ATOM 9926 O O . ILE B 1 448 ? 39.087 23.898 14.199 1 86.16 448 ILE B O 1
ATOM 9930 N N . PRO B 1 449 ? 39.607 22.442 15.905 1 81.98 449 PRO B N 1
ATOM 9931 C CA . PRO B 1 449 ? 39.581 23.518 16.899 1 81.98 449 PRO B CA 1
ATOM 9932 C C . PRO B 1 449 ? 40.485 24.69 16.524 1 81.98 449 PRO B C 1
ATOM 9934 O O . PRO B 1 449 ? 41.624 24.484 16.097 1 81.98 449 PRO B O 1
ATOM 9937 N N . PRO B 1 450 ? 39.771 25.84 16.654 1 73.66 450 PRO B N 1
ATOM 9938 C CA . PRO B 1 450 ? 40.614 27.015 16.422 1 73.66 450 PRO B CA 1
ATOM 9939 C C . PRO B 1 450 ? 41.597 27.27 17.563 1 73.66 450 PRO B C 1
ATOM 9941 O O . PRO B 1 450 ? 41.373 26.819 18.689 1 73.66 450 PRO B O 1
ATOM 9944 N N . LEU B 1 451 ? 42.666 27.95 17.395 1 62.23 451 LEU B N 1
ATOM 9945 C CA . LEU B 1 451 ? 43.69 28.254 18.389 1 62.23 451 LEU B CA 1
ATOM 9946 C C . LEU B 1 451 ? 43.172 29.26 19.412 1 62.23 451 LEU B C 1
ATOM 9948 O O . LEU B 1 451 ? 43.551 29.209 20.585 1 62.23 451 LEU B O 1
ATOM 9952 N N . SER B 1 452 ? 42.319 30.2 19.226 1 61.67 452 SER B N 1
ATOM 9953 C CA . SER B 1 452 ? 42.078 31.303 20.151 1 61.67 452 SER B CA 1
ATOM 9954 C C . SER B 1 452 ? 40.623 31.334 20.606 1 61.67 452 SER B C 1
ATOM 9956 O O . SER B 1 452 ? 40.318 31.829 21.693 1 61.67 452 SER B O 1
ATOM 9958 N N . SER B 1 453 ? 39.658 30.887 20.044 1 62.85 453 SER B N 1
ATOM 9959 C CA . SER B 1 453 ? 38.257 31.177 20.331 1 62.85 453 SER B CA 1
ATOM 9960 C C . SER B 1 453 ? 37.537 29.946 20.871 1 62.85 453 SER B C 1
ATOM 9962 O O . SER B 1 453 ? 36.734 29.332 20.166 1 62.85 453 SER B O 1
ATOM 9964 N N . SER B 1 454 ? 38.026 29.556 22.048 1 71.59 454 SER B N 1
ATOM 9965 C CA . SER B 1 454 ? 37.411 28.396 22.685 1 71.59 454 SER B CA 1
ATOM 9966 C C . SER B 1 454 ? 37.084 28.677 24.148 1 71.59 454 SER B C 1
ATOM 9968 O O . SER B 1 454 ? 37.619 29.617 24.74 1 71.59 454 SER B O 1
ATOM 9970 N N . CYS B 1 455 ? 35.983 28.242 24.606 1 82.06 455 CYS B N 1
ATOM 9971 C CA . CYS B 1 455 ? 35.577 28.368 26.002 1 82.06 455 CYS B CA 1
ATOM 9972 C C . CYS B 1 455 ? 35.201 27.011 26.585 1 82.06 455 CYS B C 1
ATOM 9974 O O . CYS B 1 455 ? 35.233 25.998 25.883 1 82.06 455 CYS B O 1
ATOM 9976 N N . ASP B 1 456 ? 34.894 27.183 27.885 1 87.73 456 ASP B N 1
ATOM 9977 C CA . ASP B 1 456 ? 34.395 25.981 28.548 1 87.73 456 ASP B CA 1
ATOM 9978 C C . ASP B 1 456 ? 33.025 25.582 28.005 1 87.73 456 ASP B C 1
ATOM 9980 O O . ASP B 1 456 ? 32.21 26.444 27.67 1 87.73 456 ASP B O 1
ATOM 9984 N N . PHE B 1 457 ? 32.793 24.316 27.977 1 90.84 457 PHE B N 1
ATOM 9985 C CA . PHE B 1 457 ? 31.55 23.807 27.41 1 90.84 457 PHE B CA 1
ATOM 9986 C C . PHE B 1 457 ? 30.344 24.443 28.092 1 90.84 457 PHE B C 1
ATOM 9988 O O . PHE B 1 457 ? 29.351 24.763 27.436 1 90.84 457 PHE B O 1
ATOM 9995 N N . SER B 1 458 ? 30.405 24.593 29.411 1 87.77 458 SER B N 1
ATOM 9996 C CA . SER B 1 458 ? 29.293 25.11 30.202 1 87.77 458 SER B CA 1
ATOM 9997 C C . SER B 1 458 ? 28.961 26.548 29.816 1 87.77 458 SER B C 1
ATOM 9999 O O . SER B 1 458 ? 27.881 27.048 30.135 1 87.77 458 SER B O 1
ATOM 10001 N N . GLN B 1 459 ? 29.853 27.208 29.14 1 89.92 459 GLN B N 1
ATOM 10002 C CA . GLN B 1 459 ? 29.675 28.611 28.781 1 89.92 459 GLN B CA 1
ATOM 10003 C C . GLN B 1 459 ? 29.134 28.752 27.361 1 89.92 459 GLN B C 1
ATOM 10005 O O . GLN B 1 459 ? 28.818 29.858 26.918 1 89.92 459 GLN B O 1
ATOM 10010 N N . LEU B 1 460 ? 29.028 27.694 26.666 1 90.73 460 LEU B N 1
ATOM 10011 C CA . LEU B 1 460 ? 28.52 27.756 25.3 1 90.73 460 LEU B CA 1
ATOM 10012 C C . LEU B 1 460 ? 27.051 28.166 25.285 1 90.73 460 LEU B C 1
ATOM 10014 O O . LEU B 1 460 ? 26.261 27.693 26.106 1 90.73 460 LEU B O 1
ATOM 10018 N N . PRO B 1 461 ? 26.706 29.085 24.401 1 90.29 461 PRO B N 1
ATOM 10019 C CA . PRO B 1 461 ? 25.293 29.457 24.292 1 90.29 461 PRO B CA 1
ATOM 10020 C C . PRO B 1 461 ? 24.441 28.359 23.659 1 90.29 461 PRO B C 1
ATOM 10022 O O . PRO B 1 461 ? 24.979 27.404 23.093 1 90.29 461 PRO B O 1
ATOM 10025 N N . ASP B 1 462 ? 23.099 28.615 23.799 1 89.73 462 ASP B N 1
ATOM 10026 C CA . ASP B 1 462 ? 22.137 27.759 23.112 1 89.73 462 ASP B CA 1
ATOM 10027 C C . ASP B 1 462 ? 22.236 27.926 21.598 1 89.73 462 ASP B C 1
ATOM 10029 O O . ASP B 1 462 ? 22.42 29.04 21.102 1 89.73 462 ASP B O 1
ATOM 10033 N N . MET B 1 463 ? 22.171 26.784 20.903 1 91.47 463 MET B N 1
ATOM 10034 C CA . MET B 1 463 ? 22.294 26.799 19.448 1 91.47 463 MET B CA 1
ATOM 10035 C C . MET B 1 463 ? 21.287 27.762 18.827 1 91.47 463 MET B C 1
ATOM 10037 O O . MET B 1 463 ? 21.604 28.463 17.864 1 91.47 463 MET B O 1
ATOM 10041 N N . LEU B 1 464 ? 20.038 27.78 19.358 1 90.43 464 LEU B N 1
ATOM 10042 C CA . LEU B 1 464 ? 18.983 28.609 18.783 1 90.43 464 LEU B CA 1
ATOM 10043 C C . LEU B 1 464 ? 19.303 30.09 18.952 1 90.43 464 LEU B C 1
ATOM 10045 O O . LEU B 1 464 ? 18.956 30.906 18.095 1 90.43 464 LEU B O 1
ATOM 10049 N N . SER B 1 465 ? 19.909 30.432 20.032 1 89.1 465 SER B N 1
ATOM 10050 C CA . SER B 1 465 ? 20.283 31.823 20.266 1 89.1 465 SER B CA 1
ATOM 10051 C C . SER B 1 465 ? 21.353 32.281 19.28 1 89.1 465 SER B C 1
ATOM 10053 O O . SER B 1 465 ? 21.423 33.464 18.938 1 89.1 465 SER B O 1
ATOM 10055 N N . VAL B 1 466 ? 22.128 31.289 18.839 1 89.47 466 VAL B N 1
ATOM 10056 C CA . VAL B 1 466 ? 23.221 31.613 17.927 1 89.47 466 VAL B CA 1
ATOM 10057 C C . VAL B 1 466 ? 22.704 31.638 16.491 1 89.47 466 VAL B C 1
ATOM 10059 O O . VAL B 1 466 ? 23.028 32.549 15.724 1 89.47 466 VAL B O 1
ATOM 10062 N N . THR B 1 467 ? 21.929 30.729 16.133 1 88.05 467 THR B N 1
ATOM 10063 C CA . THR B 1 467 ? 21.536 30.563 14.738 1 88.05 467 THR B CA 1
ATOM 10064 C C . THR B 1 467 ? 20.258 31.342 14.44 1 88.05 467 THR B C 1
ATOM 10066 O O . THR B 1 467 ? 19.966 31.646 13.281 1 88.05 467 THR B O 1
ATOM 10069 N N . GLN B 1 468 ? 19.385 31.621 15.476 1 83.61 468 GLN B N 1
ATOM 10070 C CA . GLN B 1 468 ? 18.072 32.236 15.31 1 83.61 468 GLN B CA 1
ATOM 10071 C C . GLN B 1 468 ? 17.234 31.475 14.286 1 83.61 468 GLN B C 1
ATOM 10073 O O . GLN B 1 468 ? 16.543 32.083 13.467 1 83.61 468 GLN B O 1
ATOM 10078 N N . ASP B 1 469 ? 17.513 30.189 14.175 1 86.51 469 ASP B N 1
ATOM 10079 C CA . ASP B 1 469 ? 16.811 29.245 13.311 1 86.51 469 ASP B CA 1
ATOM 10080 C C . ASP B 1 469 ? 17.063 29.557 11.838 1 86.51 469 ASP B C 1
ATOM 10082 O O . ASP B 1 469 ? 16.275 29.171 10.972 1 86.51 469 ASP B O 1
ATOM 10086 N N . GLU B 1 470 ? 18.079 30.271 11.516 1 84.08 470 GLU B N 1
ATOM 10087 C CA . GLU B 1 470 ? 18.416 30.591 10.132 1 84.08 470 GLU B CA 1
ATOM 10088 C C . GLU B 1 470 ? 19.1 29.413 9.444 1 84.08 470 GLU B C 1
ATOM 10090 O O . GLU B 1 470 ? 19.121 29.332 8.214 1 84.08 470 GLU B O 1
ATOM 10095 N N . THR B 1 471 ? 19.714 28.559 10.266 1 88.32 471 THR B N 1
ATOM 10096 C CA . THR B 1 471 ? 20.321 27.325 9.78 1 88.32 471 THR B CA 1
ATOM 10097 C C . THR B 1 471 ? 20.028 26.168 10.731 1 88.32 471 THR B C 1
ATOM 10099 O O . THR B 1 471 ? 19.791 26.38 11.921 1 88.32 471 THR B O 1
ATOM 10102 N N . ASP B 1 472 ? 20.102 25.018 10.18 1 90.9 472 ASP B N 1
ATOM 10103 C CA . ASP B 1 472 ? 19.862 23.812 10.967 1 90.9 472 ASP B CA 1
ATOM 10104 C C . ASP B 1 472 ? 21.165 23.268 11.549 1 90.9 472 ASP B C 1
ATOM 10106 O O . ASP B 1 472 ? 21.156 22.288 12.296 1 90.9 472 ASP B O 1
ATOM 10110 N N . TYR B 1 473 ? 22.302 23.949 11.26 1 92.79 473 TYR B N 1
ATOM 10111 C CA . TYR B 1 473 ? 23.565 23.254 11.48 1 92.79 473 TYR B CA 1
ATOM 10112 C C . TYR B 1 473 ? 24.481 24.062 12.392 1 92.79 473 TYR B C 1
ATOM 10114 O O . TYR B 1 473 ? 24.631 25.273 12.215 1 92.79 473 TYR B O 1
ATOM 10122 N N . MET B 1 474 ? 25.115 23.324 13.319 1 92.81 474 MET B N 1
ATOM 10123 C CA . MET B 1 474 ? 26.091 23.907 14.235 1 92.81 474 MET B CA 1
ATOM 10124 C C . MET B 1 474 ? 27.219 22.923 14.528 1 92.81 474 MET B C 1
ATOM 10126 O O . MET B 1 474 ? 26.966 21.775 14.898 1 92.81 474 MET B O 1
ATOM 10130 N N . TRP B 1 475 ? 28.45 23.355 14.332 1 93.36 475 TRP B N 1
ATOM 10131 C CA . TRP B 1 475 ? 29.618 22.57 14.719 1 93.36 475 TRP B CA 1
ATOM 10132 C C . TRP B 1 475 ? 29.978 22.814 16.18 1 93.36 475 TRP B C 1
ATOM 10134 O O . TRP B 1 475 ? 29.984 23.958 16.642 1 93.36 475 TRP B O 1
ATOM 10144 N N . TYR B 1 476 ? 30.231 21.772 16.89 1 93.26 476 TYR B N 1
ATOM 10145 C CA . TYR B 1 476 ? 30.94 21.777 18.165 1 93.26 476 TYR B CA 1
ATOM 10146 C C . TYR B 1 476 ? 32.315 21.135 18.026 1 93.26 476 TYR B C 1
ATOM 10148 O O . TYR B 1 476 ? 32.431 19.989 17.585 1 93.26 476 TYR B O 1
ATOM 10156 N N . ILE B 1 477 ? 33.349 21.824 18.366 1 94.01 477 ILE B N 1
ATOM 10157 C CA . ILE B 1 477 ? 34.704 21.388 18.05 1 94.01 477 ILE B CA 1
ATOM 10158 C C . ILE B 1 477 ? 35.576 21.464 19.302 1 94.01 477 ILE B C 1
ATOM 10160 O O . ILE B 1 477 ? 35.503 22.435 20.058 1 94.01 477 ILE B O 1
ATOM 10164 N N . SER B 1 478 ? 36.298 20.383 19.49 1 93.23 478 SER B N 1
ATOM 10165 C CA . SER B 1 478 ? 37.271 20.341 20.577 1 93.23 478 SER B CA 1
ATOM 10166 C C . SER B 1 478 ? 38.401 19.364 20.269 1 93.23 478 SER B C 1
ATOM 10168 O O . SER B 1 478 ? 38.47 18.814 19.168 1 93.23 478 SER B O 1
ATOM 10170 N N . SER B 1 479 ? 39.374 19.27 21.136 1 90.76 479 SER B N 1
ATOM 10171 C CA . SER B 1 479 ? 40.453 18.29 21.055 1 90.76 479 SER B CA 1
ATOM 10172 C C . SER B 1 479 ? 40.442 17.356 22.26 1 90.76 479 SER B C 1
ATOM 10174 O O . SER B 1 479 ? 39.937 17.715 23.326 1 90.76 479 SER B O 1
ATOM 10176 N N . ALA B 1 480 ? 40.932 16.189 21.969 1 89.18 480 ALA B N 1
ATOM 10177 C CA . ALA B 1 480 ? 40.982 15.174 23.019 1 89.18 480 ALA B CA 1
ATOM 10178 C C . ALA B 1 480 ? 42.203 14.274 22.854 1 89.18 480 ALA B C 1
ATOM 10180 O O . ALA B 1 480 ? 42.952 14.404 21.883 1 89.18 480 ALA B O 1
ATOM 10181 N N . THR B 1 481 ? 42.482 13.492 23.815 1 86.09 481 THR B N 1
ATOM 10182 C CA . THR B 1 481 ? 43.513 12.461 23.772 1 86.09 481 THR B CA 1
ATOM 10183 C C . THR B 1 481 ? 42.935 11.102 24.156 1 86.09 481 THR B C 1
ATOM 10185 O O . THR B 1 481 ? 41.926 11.027 24.861 1 86.09 481 THR B O 1
ATOM 10188 N N . LEU B 1 482 ? 43.465 10.119 23.503 1 80.89 482 LEU B N 1
ATOM 10189 C CA . LEU B 1 482 ? 43.143 8.74 23.852 1 80.89 482 LEU B CA 1
ATOM 10190 C C . LEU B 1 482 ? 44.259 8.115 24.682 1 80.89 482 LEU B C 1
ATOM 10192 O O . LEU B 1 482 ? 45.339 7.827 24.161 1 80.89 482 LEU B O 1
ATOM 10196 N N . PRO B 1 483 ? 44.001 7.918 25.929 1 76.1 483 PRO B N 1
ATOM 10197 C CA . PRO B 1 483 ? 45.072 7.386 26.775 1 76.1 483 PRO B CA 1
ATOM 10198 C C . PRO B 1 483 ? 45.285 5.886 26.584 1 76.1 483 PRO B C 1
ATOM 10200 O O . PRO B 1 483 ? 44.752 5.08 27.352 1 76.1 483 PRO B O 1
ATOM 10203 N N . VAL B 1 484 ? 45.752 5.555 25.388 1 70.64 484 VAL B N 1
ATOM 10204 C CA . VAL B 1 484 ? 45.987 4.139 25.126 1 70.64 484 VAL B CA 1
ATOM 10205 C C . VAL B 1 484 ? 47.464 3.812 25.336 1 70.64 484 VAL B C 1
ATOM 10207 O O . VAL B 1 484 ? 48.337 4.627 25.027 1 70.64 484 VAL B O 1
ATOM 10210 N N . SER B 1 485 ? 47.736 2.724 26.036 1 61.06 485 SER B N 1
ATOM 10211 C CA . SER B 1 485 ? 49.103 2.288 26.302 1 61.06 485 SER B CA 1
ATOM 10212 C C . SER B 1 485 ? 49.745 1.692 25.054 1 61.06 485 SER B C 1
ATOM 10214 O O . SER B 1 485 ? 50.964 1.761 24.883 1 61.06 485 SER B O 1
ATOM 10216 N N . SER B 1 486 ? 48.883 1.107 24.161 1 61.3 486 SER B N 1
ATOM 10217 C CA . SER B 1 486 ? 49.45 0.386 23.026 1 61.3 486 SER B CA 1
ATOM 10218 C C . SER B 1 486 ? 49.758 1.331 21.869 1 61.3 486 SER B C 1
ATOM 10220 O O . SER B 1 486 ? 49.065 2.333 21.678 1 61.3 486 SER B O 1
ATOM 10222 N N . LYS B 1 487 ? 50.732 1.077 21.071 1 60.38 487 LYS B N 1
ATOM 10223 C CA . LYS B 1 487 ? 51.205 1.897 19.959 1 60.38 487 LYS B CA 1
ATOM 10224 C C . LYS B 1 487 ? 50.249 1.817 18.772 1 60.38 487 LYS B C 1
ATOM 10226 O O . LYS B 1 487 ? 50.046 2.805 18.064 1 60.38 487 LYS B O 1
ATOM 10231 N N . GLU B 1 488 ? 49.678 0.671 18.502 1 62.39 488 GLU B N 1
ATOM 10232 C CA . GLU B 1 488 ? 48.751 0.499 17.388 1 62.39 488 GLU B CA 1
ATOM 10233 C C . GLU B 1 488 ? 47.498 -0.256 17.824 1 62.39 488 GLU B C 1
ATOM 10235 O O . GLU B 1 488 ? 47.583 -1.223 18.585 1 62.39 488 GLU B O 1
ATOM 10240 N N . PHE B 1 489 ? 46.351 0.288 17.653 1 64.01 489 PHE B N 1
ATOM 10241 C CA . PHE B 1 489 ? 45.095 -0.38 17.975 1 64.01 489 PHE B CA 1
ATOM 10242 C C . PHE B 1 489 ? 44.057 -0.133 16.887 1 64.01 489 PHE B C 1
ATOM 10244 O O . PHE B 1 489 ? 44.187 0.805 16.098 1 64.01 489 PHE B O 1
ATOM 10251 N N . THR B 1 490 ? 43.208 -1.184 16.693 1 66.8 490 THR B N 1
ATOM 10252 C CA . THR B 1 490 ? 42.055 -1.02 15.815 1 66.8 490 THR B CA 1
ATOM 10253 C C . THR B 1 490 ? 40.807 -0.673 16.622 1 66.8 490 THR B C 1
ATOM 10255 O O . THR B 1 490 ? 40.571 -1.245 17.688 1 66.8 490 THR B O 1
ATOM 10258 N N . CYS B 1 491 ? 40.187 0.394 16.215 1 68.07 491 CYS B N 1
ATOM 10259 C CA . CYS B 1 491 ? 38.933 0.768 16.86 1 68.07 491 CYS B CA 1
ATOM 10260 C C . CYS B 1 491 ? 37.776 -0.072 16.331 1 68.07 491 CYS B C 1
ATOM 10262 O O . CYS B 1 491 ? 37.492 -0.06 15.132 1 68.07 491 CYS B O 1
ATOM 10264 N N . GLU B 1 492 ? 37.221 -0.859 17.177 1 67.56 492 GLU B N 1
ATOM 10265 C CA . GLU B 1 492 ? 36.094 -1.699 16.784 1 67.56 492 GLU B CA 1
ATOM 10266 C C . GLU B 1 492 ? 34.794 -0.901 16.756 1 67.56 492 GLU B C 1
ATOM 10268 O O . GLU B 1 492 ? 33.965 -1.085 15.863 1 67.56 492 GLU B O 1
ATOM 10273 N N . LYS B 1 493 ? 34.709 -0.137 17.879 1 74.05 493 LYS B N 1
ATOM 10274 C CA . LYS B 1 493 ? 33.471 0.623 18.026 1 74.05 493 LYS B CA 1
ATOM 10275 C C . LYS B 1 493 ? 33.711 1.924 18.787 1 74.05 493 LYS B C 1
ATOM 10277 O O . LYS B 1 493 ? 34.664 2.029 19.562 1 74.05 493 LYS B O 1
ATOM 10282 N N . VAL B 1 494 ? 32.995 2.988 18.464 1 76.39 494 VAL B N 1
ATOM 10283 C CA . VAL B 1 494 ? 32.948 4.236 19.22 1 76.39 494 VAL B CA 1
ATOM 10284 C C . VAL B 1 494 ? 31.611 4.35 19.948 1 76.39 494 VAL B C 1
ATOM 10286 O O . VAL B 1 494 ? 30.551 4.18 19.342 1 76.39 494 VAL B O 1
ATOM 10289 N N . LEU B 1 495 ? 31.65 4.511 21.21 1 77.81 495 LEU B N 1
ATOM 10290 C CA . LEU B 1 495 ? 30.46 4.71 22.031 1 77.81 495 LEU B CA 1
ATOM 10291 C C . LEU B 1 495 ? 30.276 6.185 22.372 1 77.81 495 LEU B C 1
ATOM 10293 O O . LEU B 1 495 ? 31.225 6.854 22.785 1 77.81 495 LEU B O 1
ATOM 10297 N N . LEU B 1 496 ? 29.153 6.667 22.137 1 81.05 496 LEU B N 1
ATOM 10298 C CA . LEU B 1 496 ? 28.837 8.069 22.383 1 81.05 496 LEU B CA 1
ATOM 10299 C C . LEU B 1 496 ? 27.633 8.201 23.309 1 81.05 496 LEU B C 1
ATOM 10301 O O . LEU B 1 496 ? 26.567 7.646 23.032 1 81.05 496 LEU B O 1
ATOM 10305 N N . GLN B 1 497 ? 27.853 8.821 24.446 1 81.08 497 GLN B N 1
ATOM 10306 C CA . GLN B 1 497 ? 26.771 9.275 25.313 1 81.08 497 GLN B CA 1
ATOM 10307 C C . GLN B 1 497 ? 26.523 10.771 25.145 1 81.08 497 GLN B C 1
ATOM 10309 O O . GLN B 1 497 ? 27.435 11.581 25.323 1 81.08 497 GLN B O 1
ATOM 10314 N N . ILE B 1 498 ? 25.33 11.151 24.768 1 80.95 498 ILE B N 1
ATOM 10315 C CA . ILE B 1 498 ? 25.067 12.548 24.443 1 80.95 498 ILE B CA 1
ATOM 10316 C C . ILE B 1 498 ? 23.657 12.925 24.89 1 80.95 498 ILE B C 1
ATOM 10318 O O . ILE B 1 498 ? 22.768 12.072 24.946 1 80.95 498 ILE B O 1
ATOM 10322 N N . GLU B 1 499 ? 23.538 14.131 25.333 1 80.31 499 GLU B N 1
ATOM 10323 C CA . GLU B 1 499 ? 22.247 14.759 25.596 1 80.31 499 GLU B CA 1
ATOM 10324 C C . GLU B 1 499 ? 21.985 15.908 24.626 1 80.31 499 GLU B C 1
ATOM 10326 O O . GLU B 1 499 ? 22.696 16.914 24.64 1 80.31 499 GLU B O 1
ATOM 10331 N N . MET B 1 500 ? 21.071 15.743 23.775 1 81.94 500 MET B N 1
ATOM 10332 C CA . MET B 1 500 ? 20.783 16.72 22.73 1 81.94 500 MET B CA 1
ATOM 10333 C C . MET B 1 500 ? 19.323 16.638 22.297 1 81.94 500 MET B C 1
ATOM 10335 O O . MET B 1 500 ? 18.581 15.77 22.76 1 81.94 500 MET B O 1
ATOM 10339 N N . ALA B 1 501 ? 18.862 17.498 21.488 1 75.5 501 ALA B N 1
ATOM 10340 C CA . ALA B 1 501 ? 17.472 17.541 21.042 1 75.5 501 ALA B CA 1
ATOM 10341 C C . ALA B 1 501 ? 17.292 16.782 19.731 1 75.5 501 ALA B C 1
ATOM 10343 O O . ALA B 1 501 ? 16.201 16.286 19.438 1 75.5 501 ALA B O 1
ATOM 10344 N N . ASP B 1 502 ? 18.319 16.729 18.897 1 83.8 502 ASP B N 1
ATOM 10345 C CA . ASP B 1 502 ? 18.087 16.347 17.508 1 83.8 502 ASP B CA 1
ATOM 10346 C C . ASP B 1 502 ? 19.059 15.254 17.069 1 83.8 502 ASP B C 1
ATOM 10348 O O . ASP B 1 502 ? 19.071 14.161 17.64 1 83.8 502 ASP B O 1
ATOM 10352 N N . LEU B 1 503 ? 19.793 15.568 15.982 1 85.23 503 LEU B N 1
ATOM 10353 C CA . LEU B 1 503 ? 20.694 14.589 15.384 1 85.23 503 LEU B CA 1
ATOM 10354 C C . LEU B 1 503 ? 22.126 15.112 15.359 1 85.23 503 LEU B C 1
ATOM 10356 O O . LEU B 1 503 ? 22.348 16.322 15.278 1 85.23 503 LEU B O 1
ATOM 10360 N N . ILE B 1 504 ? 23.076 14.185 15.398 1 89.68 504 ILE B N 1
ATOM 10361 C CA . ILE B 1 504 ? 24.468 14.608 15.291 1 89.68 504 ILE B CA 1
ATOM 10362 C C . ILE B 1 504 ? 25.214 13.687 14.328 1 89.68 504 ILE B C 1
ATOM 10364 O O . ILE B 1 504 ? 24.791 12.554 14.089 1 89.68 504 ILE B O 1
ATOM 10368 N N . HIS B 1 505 ? 26.241 14.197 13.803 1 89.72 505 HIS B N 1
ATOM 10369 C CA . HIS B 1 505 ? 27.306 13.457 13.137 1 89.72 505 HIS B CA 1
ATOM 10370 C C . HIS B 1 505 ? 28.642 13.656 13.846 1 89.72 505 HIS B C 1
ATOM 10372 O O . HIS B 1 505 ? 29.041 14.791 14.118 1 89.72 505 HIS B O 1
ATOM 10378 N N . LEU B 1 506 ? 29.322 12.538 14.13 1 89.58 506 LEU B N 1
ATOM 10379 C CA . LEU B 1 506 ? 30.597 12.593 14.837 1 89.58 506 LEU B CA 1
ATOM 10380 C C . LEU B 1 506 ? 31.761 12.366 13.879 1 89.58 506 LEU B C 1
ATOM 10382 O O . LEU B 1 506 ? 31.734 11.431 13.074 1 89.58 506 LEU B O 1
ATOM 10386 N N . PHE B 1 507 ? 32.704 13.279 13.95 1 89.16 507 PHE B N 1
ATOM 10387 C CA . PHE B 1 507 ? 33.954 13.16 13.209 1 89.16 507 PHE B CA 1
ATOM 10388 C C . PHE B 1 507 ? 35.149 13.196 14.154 1 89.16 507 PHE B C 1
ATOM 10390 O O . PHE B 1 507 ? 35.217 14.046 15.044 1 89.16 507 PHE B O 1
ATOM 10397 N N . ILE B 1 508 ? 36.075 12.31 13.959 1 87.55 508 ILE B N 1
ATOM 10398 C CA . ILE B 1 508 ? 37.348 12.316 14.671 1 87.55 508 ILE B CA 1
ATOM 10399 C C . ILE B 1 508 ? 38.499 12.361 13.669 1 87.55 508 ILE B C 1
ATOM 10401 O O . ILE B 1 508 ? 38.577 11.526 12.765 1 87.55 508 ILE B O 1
ATOM 10405 N N . ASN B 1 509 ? 39.398 13.322 13.823 1 86.52 509 ASN B N 1
ATOM 10406 C CA . ASN B 1 509 ? 40.47 13.574 12.866 1 86.52 509 ASN B CA 1
ATOM 10407 C C . ASN B 1 509 ? 39.937 13.665 11.439 1 86.52 509 ASN B C 1
ATOM 10409 O O . ASN B 1 509 ? 40.476 13.033 10.529 1 86.52 509 ASN B O 1
ATOM 10413 N N . GLN B 1 510 ? 38.674 14.286 11.353 1 86.69 510 GLN B N 1
ATOM 10414 C CA . GLN B 1 510 ? 38.028 14.621 10.088 1 86.69 510 GLN B CA 1
ATOM 10415 C C . GLN B 1 510 ? 37.496 13.371 9.393 1 86.69 510 GLN B C 1
ATOM 10417 O O . GLN B 1 510 ? 37.182 13.403 8.201 1 86.69 510 GLN B O 1
ATOM 10422 N N . GLN B 1 511 ? 37.486 12.316 10.193 1 83.02 511 GLN B N 1
ATOM 10423 C CA . GLN B 1 511 ? 36.902 11.081 9.68 1 83.02 511 GLN B CA 1
ATOM 10424 C C . GLN B 1 511 ? 35.529 10.825 10.296 1 83.02 511 GLN B C 1
ATOM 10426 O O . GLN B 1 511 ? 35.354 10.953 11.509 1 83.02 511 GLN B O 1
ATOM 10431 N N . TYR B 1 512 ? 34.632 10.475 9.484 1 86.04 512 TYR B N 1
ATOM 10432 C CA . TYR B 1 512 ? 33.277 10.18 9.938 1 86.04 512 TYR B CA 1
ATOM 10433 C C . TYR B 1 512 ? 33.257 8.943 10.828 1 86.04 512 TYR B C 1
ATOM 10435 O O . TYR B 1 512 ? 33.797 7.897 10.46 1 86.04 512 TYR B O 1
ATOM 10443 N N . MET B 1 513 ? 32.66 9.017 12.003 1 82.08 513 MET B N 1
ATOM 10444 C CA . MET B 1 513 ? 32.586 7.894 12.932 1 82.08 513 MET B CA 1
ATOM 10445 C C . MET B 1 513 ? 31.174 7.317 12.977 1 82.08 513 MET B C 1
ATOM 10447 O O . MET B 1 513 ? 30.992 6.132 13.262 1 82.08 513 MET B O 1
ATOM 10451 N N . GLY B 1 514 ? 30.164 8.208 12.833 1 81.22 514 GLY B N 1
ATOM 10452 C CA . GLY B 1 514 ? 28.783 7.756 12.892 1 81.22 514 GLY B CA 1
ATOM 10453 C C . GLY B 1 514 ? 27.802 8.873 13.189 1 81.22 514 GLY B C 1
ATOM 10454 O O . GLY B 1 514 ? 28.198 10.031 13.339 1 81.22 514 GLY B O 1
ATOM 10455 N N . SER B 1 515 ? 26.478 8.55 13.102 1 83.51 515 SER B N 1
ATOM 10456 C CA . SER B 1 515 ? 25.385 9.475 13.381 1 83.51 515 SER B CA 1
ATOM 10457 C C . SER B 1 515 ? 24.463 8.931 14.468 1 83.51 515 SER B C 1
ATOM 10459 O O . SER B 1 515 ? 24.417 7.721 14.701 1 83.51 515 SER B O 1
ATOM 10461 N N . SER B 1 516 ? 23.762 9.774 15.139 1 77.54 516 SER B N 1
ATOM 10462 C CA . SER B 1 516 ? 22.817 9.354 16.169 1 77.54 516 SER B CA 1
ATOM 10463 C C . SER B 1 516 ? 21.468 8.984 15.563 1 77.54 516 SER B C 1
ATOM 10465 O O . SER B 1 516 ? 20.491 9.722 15.71 1 77.54 516 SER B O 1
ATOM 10467 N N . TRP B 1 517 ? 21.331 7.972 14.762 1 70.04 517 TRP B N 1
ATOM 10468 C CA . TRP B 1 517 ? 20.065 7.627 14.123 1 70.04 517 TRP B CA 1
ATOM 10469 C C . TRP B 1 517 ? 19.112 6.977 15.121 1 70.04 517 TRP B C 1
ATOM 10471 O O . TRP B 1 517 ? 19.257 5.798 15.451 1 70.04 517 TRP B O 1
ATOM 10481 N N . ILE B 1 518 ? 18.232 7.73 15.789 1 64.46 518 ILE B N 1
ATOM 10482 C CA . ILE B 1 518 ? 17.333 7.163 16.789 1 64.46 518 ILE B CA 1
ATOM 10483 C C . ILE B 1 518 ? 15.884 7.361 16.352 1 64.46 518 ILE B C 1
ATOM 10485 O O . ILE B 1 518 ? 15.594 8.214 15.509 1 64.46 518 ILE B O 1
ATOM 10489 N N . LYS B 1 519 ? 15.118 6.432 16.874 1 67.63 519 LYS B N 1
ATOM 10490 C CA . LYS B 1 519 ? 13.682 6.619 16.689 1 67.63 519 LYS B CA 1
ATOM 10491 C C . LYS B 1 519 ? 13.225 7.959 17.257 1 67.63 519 LYS B C 1
ATOM 10493 O O . LYS B 1 519 ? 13.569 8.31 18.388 1 67.63 519 LYS B O 1
ATOM 10498 N N . ILE B 1 520 ? 12.723 8.754 16.354 1 67.9 520 ILE B N 1
ATOM 10499 C CA . ILE B 1 520 ? 12.212 10.07 16.719 1 67.9 520 ILE B CA 1
ATOM 10500 C C . ILE B 1 520 ? 10.725 9.973 17.05 1 67.9 520 ILE B C 1
ATOM 10502 O O . ILE B 1 520 ? 9.964 9.32 16.333 1 67.9 520 ILE B O 1
ATOM 10506 N N . ASP B 1 521 ? 10.387 10.276 18.257 1 66.51 521 ASP B N 1
ATOM 10507 C CA . ASP B 1 521 ? 8.981 10.368 18.639 1 66.51 521 ASP B CA 1
ATOM 10508 C C . ASP B 1 521 ? 8.504 11.818 18.633 1 66.51 521 ASP B C 1
ATOM 10510 O O . ASP B 1 521 ? 9.305 12.741 18.794 1 66.51 521 ASP B O 1
ATOM 10514 N N . ASP B 1 522 ? 7.286 11.887 18.283 1 62.55 522 ASP B N 1
ATOM 10515 C CA . ASP B 1 522 ? 6.698 13.223 18.312 1 62.55 522 ASP B CA 1
ATOM 10516 C C . ASP B 1 522 ? 6.875 13.871 19.684 1 62.55 522 ASP B C 1
ATOM 10518 O O . ASP B 1 522 ? 7.065 15.085 19.783 1 62.55 522 ASP B O 1
ATOM 10522 N N . GLU B 1 523 ? 6.788 13.061 20.664 1 59.03 523 GLU B N 1
ATOM 10523 C CA . GLU B 1 523 ? 7.053 13.549 22.014 1 59.03 523 GLU B CA 1
ATOM 10524 C C . GLU B 1 523 ? 8.535 13.435 22.361 1 59.03 523 GLU B C 1
ATOM 10526 O O . GLU B 1 523 ? 9.003 12.368 22.766 1 59.03 523 GLU B O 1
ATOM 10531 N N . ARG B 1 524 ? 9.222 14.431 21.942 1 60.04 524 ARG B N 1
ATOM 10532 C CA . ARG B 1 524 ? 10.671 14.452 22.109 1 60.04 524 ARG B CA 1
ATOM 10533 C C . ARG B 1 524 ? 11.07 13.937 23.488 1 60.04 524 ARG B C 1
ATOM 10535 O O . ARG B 1 524 ? 12.045 13.193 23.62 1 60.04 524 ARG B O 1
ATOM 10542 N N . PHE B 1 525 ? 10.361 14.633 24.629 1 51.39 525 PHE B N 1
ATOM 10543 C CA . PHE B 1 525 ? 10.799 14.421 26.003 1 51.39 525 PHE B CA 1
ATOM 10544 C C . PHE B 1 525 ? 9.817 13.529 26.753 1 51.39 525 PHE B C 1
ATOM 10546 O O . PHE B 1 525 ? 9.8 13.514 27.986 1 51.39 525 PHE B O 1
ATOM 10553 N N . ALA B 1 526 ? 8.762 13.13 26.104 1 41.31 526 ALA B N 1
ATOM 10554 C CA . ALA B 1 526 ? 7.754 12.442 26.907 1 41.31 526 ALA B CA 1
ATOM 10555 C C . ALA B 1 526 ? 8.404 11.482 27.899 1 41.31 526 ALA B C 1
ATOM 10557 O O . ALA B 1 526 ? 7.75 10.999 28.826 1 41.31 526 ALA B O 1
ATOM 10558 N N . ASN B 1 527 ? 9.327 10.836 27.496 1 36.1 527 ASN B N 1
ATOM 10559 C CA . ASN B 1 527 ? 9.745 9.922 28.554 1 36.1 527 ASN B CA 1
ATOM 10560 C C . ASN B 1 527 ? 10.548 10.644 29.632 1 36.1 527 ASN B C 1
ATOM 10562 O O . ASN B 1 527 ? 11.612 11.2 29.353 1 36.1 527 ASN B O 1
ATOM 10566 N N . GLY B 1 528 ? 9.827 11.701 30.371 1 36.26 528 GLY B N 1
ATOM 10567 C CA . GLY B 1 528 ? 10.302 12.425 31.539 1 36.26 528 GLY B CA 1
ATOM 10568 C C . GLY B 1 528 ? 11.79 12.257 31.78 1 36.26 528 GLY B C 1
ATOM 10569 O O . GLY B 1 528 ? 12.381 12.988 32.578 1 36.26 528 GLY B O 1
ATOM 10570 N N . LYS B 1 529 ? 12.088 11.081 32.401 1 35.6 529 LYS B N 1
ATOM 10571 C CA . LYS B 1 529 ? 13.305 10.931 33.192 1 35.6 529 LYS B CA 1
ATOM 10572 C C . LYS B 1 529 ? 14.53 11.397 32.41 1 35.6 529 LYS B C 1
ATOM 10574 O O . LYS B 1 529 ? 15.536 11.796 33.002 1 35.6 529 LYS B O 1
ATOM 10579 N N . ASN B 1 530 ? 15.02 10.616 31.425 1 33.98 530 ASN B N 1
ATOM 10580 C CA . ASN B 1 530 ? 16.41 10.675 30.986 1 33.98 530 ASN B CA 1
ATOM 10581 C C . ASN B 1 530 ? 16.572 11.565 29.757 1 33.98 530 ASN B C 1
ATOM 10583 O O . ASN B 1 530 ? 15.71 11.578 28.876 1 33.98 530 ASN B O 1
ATOM 10587 N N . GLY B 1 531 ? 16.919 12.852 29.919 1 37.8 531 GLY B N 1
ATOM 10588 C CA . GLY B 1 531 ? 17.552 13.461 28.76 1 37.8 531 GLY B CA 1
ATOM 10589 C C . GLY B 1 531 ? 17.776 12.485 27.621 1 37.8 531 GLY B C 1
ATOM 10590 O O . GLY B 1 531 ? 17.739 11.269 27.822 1 37.8 531 GLY B O 1
ATOM 10591 N N . PHE B 1 532 ? 17.398 12.79 26.468 1 41.45 532 PHE B N 1
ATOM 10592 C CA . PHE B 1 532 ? 17.676 11.911 25.338 1 41.45 532 PHE B CA 1
ATOM 10593 C C . PHE B 1 532 ? 19.115 11.411 25.383 1 41.45 532 PHE B C 1
ATOM 10595 O O . PHE B 1 532 ? 20.038 12.122 24.979 1 41.45 532 PHE B O 1
ATOM 10602 N N . ARG B 1 533 ? 19.425 10.835 26.509 1 39.81 533 ARG B N 1
ATOM 10603 C CA . ARG B 1 533 ? 20.662 10.06 26.524 1 39.81 533 ARG B CA 1
ATOM 10604 C C . ARG B 1 533 ? 20.61 8.925 25.507 1 39.81 533 ARG B C 1
ATOM 10606 O O . ARG B 1 533 ? 19.647 8.156 25.475 1 39.81 533 ARG B O 1
ATOM 10613 N N . PHE B 1 534 ? 21.021 9.273 24.332 1 45.69 534 PHE B N 1
ATOM 10614 C CA . PHE B 1 534 ? 21.104 8.081 23.497 1 45.69 534 PHE B CA 1
ATOM 10615 C C . PHE B 1 534 ? 22.547 7.606 23.372 1 45.69 534 PHE B C 1
ATOM 10617 O O . PHE B 1 534 ? 23.477 8.414 23.407 1 45.69 534 PHE B O 1
ATOM 10624 N N . SER B 1 535 ? 22.771 6.463 24 1 43.15 535 SER B N 1
ATOM 10625 C CA . SER B 1 535 ? 23.99 5.808 23.537 1 43.15 535 SER B CA 1
ATOM 10626 C C . SER B 1 535 ? 23.839 5.309 22.104 1 43.15 535 SER B C 1
ATOM 10628 O O . SER B 1 535 ? 22.811 4.73 21.747 1 43.15 535 SER B O 1
ATOM 10630 N N . ILE B 1 536 ? 24.367 6.043 21.292 1 46.56 536 ILE B N 1
ATOM 10631 C CA . ILE B 1 536 ? 24.354 5.531 19.926 1 46.56 536 ILE B CA 1
ATOM 10632 C C . ILE B 1 536 ? 25.564 4.627 19.701 1 46.56 536 ILE B C 1
ATOM 10634 O O . ILE B 1 536 ? 26.692 4.995 20.036 1 46.56 536 ILE B O 1
ATOM 10638 N N . GLU B 1 537 ? 25.24 3.358 19.745 1 45.55 537 GLU B N 1
ATOM 10639 C CA . GLU B 1 537 ? 26.263 2.457 19.223 1 45.55 537 GLU B CA 1
ATOM 10640 C C . GLU B 1 537 ? 26.333 2.524 17.7 1 45.55 537 GLU B C 1
ATOM 10642 O O . GLU B 1 537 ? 25.318 2.359 17.019 1 45.55 537 GLU B O 1
ATOM 10647 N N . PHE B 1 538 ? 27.188 3.28 17.41 1 44.42 538 PHE B N 1
ATOM 10648 C CA . PHE B 1 538 ? 27.377 3.256 15.964 1 44.42 538 PHE B CA 1
ATOM 10649 C C . PHE B 1 538 ? 27.672 1.841 15.481 1 44.42 538 PHE B C 1
ATOM 10651 O O . PHE B 1 538 ? 28.781 1.336 15.662 1 44.42 538 PHE B O 1
ATOM 10658 N N . GLU B 1 539 ? 26.901 1.015 15.926 1 39.78 539 GLU B N 1
ATOM 10659 C CA . GLU B 1 539 ? 27.229 -0.347 15.517 1 39.78 539 GLU B CA 1
ATOM 10660 C C . GLU B 1 539 ? 27.36 -0.451 14 1 39.78 539 GLU B C 1
ATOM 10662 O O . GLU B 1 539 ? 28.364 -0.955 13.492 1 39.78 539 GLU B O 1
ATOM 10667 N N . ASN B 1 540 ? 26.153 -0.565 13.313 1 42.27 540 ASN B N 1
ATOM 10668 C CA . ASN B 1 540 ? 25.985 -1.501 12.206 1 42.27 540 ASN B CA 1
ATOM 10669 C C . ASN B 1 540 ? 26.341 -0.857 10.869 1 42.27 540 ASN B C 1
ATOM 10671 O O . ASN B 1 540 ? 25.949 -1.354 9.812 1 42.27 540 ASN B O 1
ATOM 10675 N N . SER B 1 541 ? 26.698 0.422 10.868 1 44.52 541 SER B N 1
ATOM 10676 C CA . SER B 1 541 ? 27.128 0.78 9.52 1 44.52 541 SER B CA 1
ATOM 10677 C C . SER B 1 541 ? 28.522 0.238 9.222 1 44.52 541 SER B C 1
ATOM 10679 O O . SER B 1 541 ? 29.392 0.234 10.095 1 44.52 541 SER B O 1
ATOM 10681 N N . VAL B 1 542 ? 28.541 -0.5 8.219 1 45.14 542 VAL B N 1
ATOM 10682 C CA . VAL B 1 542 ? 29.836 -1.037 7.813 1 45.14 542 VAL B CA 1
ATOM 10683 C C . VAL B 1 542 ? 30.705 0.083 7.246 1 45.14 542 VAL B C 1
ATOM 10685 O O . VAL B 1 542 ? 30.365 0.683 6.223 1 45.14 542 VAL B O 1
ATOM 10688 N N . TYR B 1 543 ? 31.428 0.807 8.164 1 51.99 543 TYR B N 1
ATOM 10689 C CA . TYR B 1 543 ? 32.418 1.78 7.716 1 51.99 543 TYR B CA 1
ATOM 10690 C C . TYR B 1 543 ? 33.822 1.189 7.762 1 51.99 543 TYR B C 1
ATOM 10692 O O . TYR B 1 543 ? 34.078 0.236 8.503 1 51.99 543 TYR B O 1
ATOM 10700 N N . PRO B 1 544 ? 34.725 1.781 6.795 1 51.21 544 PRO B N 1
ATOM 10701 C CA . PRO B 1 544 ? 36.132 1.484 7.072 1 51.21 544 PRO B CA 1
ATOM 10702 C C . PRO B 1 544 ? 36.558 1.903 8.477 1 51.21 544 PRO B C 1
ATOM 10704 O O . PRO B 1 544 ? 36.164 2.971 8.953 1 51.21 544 PRO B O 1
ATOM 10707 N N . GLN B 1 545 ? 36.979 1.017 9.33 1 54.58 545 GLN B N 1
ATOM 10708 C CA . GLN B 1 545 ? 37.417 1.3 10.693 1 54.58 545 GLN B CA 1
ATOM 10709 C C . GLN B 1 545 ? 38.653 2.194 10.699 1 54.58 545 GLN B C 1
ATOM 10711 O O . GLN B 1 545 ? 39.661 1.873 10.065 1 54.58 545 GLN B O 1
ATOM 10716 N N . PRO B 1 546 ? 38.506 3.447 11.245 1 56.69 546 PRO B N 1
ATOM 10717 C CA . PRO B 1 546 ? 39.689 4.305 11.341 1 56.69 546 PRO B CA 1
ATOM 10718 C C . PRO B 1 546 ? 40.78 3.707 12.227 1 56.69 546 PRO B C 1
ATOM 10720 O O . PRO B 1 546 ? 40.479 3.023 13.208 1 56.69 546 PRO B O 1
ATOM 10723 N N . VAL B 1 547 ? 42.04 3.731 11.759 1 55.81 547 VAL B N 1
ATOM 10724 C CA . VAL B 1 547 ? 43.204 3.341 12.548 1 55.81 547 VAL B CA 1
ATOM 10725 C C . VAL B 1 547 ? 43.782 4.564 13.256 1 55.81 547 VAL B C 1
ATOM 10727 O O . VAL B 1 547 ? 43.983 5.611 12.635 1 55.81 547 VAL B O 1
ATOM 10730 N N . PHE B 1 548 ? 43.794 4.476 14.579 1 63.01 548 PHE B N 1
ATOM 10731 C CA . PHE B 1 548 ? 44.335 5.577 15.367 1 63.01 548 PHE B CA 1
ATOM 10732 C C . PHE B 1 548 ? 45.672 5.192 15.988 1 63.01 548 PHE B C 1
ATOM 10734 O O . PHE B 1 548 ? 45.969 4.007 16.15 1 63.01 548 PHE B O 1
ATOM 10741 N N . SER B 1 549 ? 46.674 6.196 15.987 1 57.11 549 SER B N 1
ATOM 10742 C CA . SER B 1 549 ? 47.922 5.966 16.708 1 57.11 549 SER B CA 1
ATOM 10743 C C . SER B 1 549 ? 47.824 6.448 18.151 1 57.11 549 SER B C 1
ATOM 10745 O O . SER B 1 549 ? 47.09 7.393 18.447 1 57.11 549 SER B O 1
ATOM 10747 N N . SER B 1 550 ? 48.591 5.802 19.178 1 56.21 550 SER B N 1
ATOM 10748 C CA . SER B 1 550 ? 48.641 6.108 20.604 1 56.21 550 SER B CA 1
ATOM 10749 C C . SER B 1 550 ? 49.094 7.544 20.847 1 56.21 550 SER B C 1
ATOM 10751 O O . SER B 1 550 ? 49.963 8.054 20.138 1 56.21 550 SER B O 1
ATOM 10753 N N . ASN B 1 551 ? 48.584 8.295 21.944 1 57.7 551 ASN B N 1
ATOM 10754 C CA . ASN B 1 551 ? 48.919 9.597 22.511 1 57.7 551 ASN B CA 1
ATOM 10755 C C . ASN B 1 551 ? 48.787 10.711 21.476 1 57.7 551 ASN B C 1
ATOM 10757 O O . ASN B 1 551 ? 49.318 11.806 21.665 1 57.7 551 ASN B O 1
ATOM 10761 N N . SER B 1 552 ? 48.077 10.383 20.539 1 66.46 552 SER B N 1
ATOM 10762 C CA . SER B 1 552 ? 47.925 11.423 19.526 1 66.46 552 SER B CA 1
ATOM 10763 C C . SER B 1 552 ? 46.727 12.318 19.828 1 66.46 552 SER B C 1
ATOM 10765 O O . SER B 1 552 ? 45.737 11.864 20.405 1 66.46 552 SER B O 1
ATOM 10767 N N . LYS B 1 553 ? 47.011 13.564 19.759 1 81.88 553 LYS B N 1
ATOM 10768 C CA . LYS B 1 553 ? 45.93 14.546 19.781 1 81.88 553 LYS B CA 1
ATOM 10769 C C . LYS B 1 553 ? 44.879 14.229 18.721 1 81.88 553 LYS B C 1
ATOM 10771 O O . LYS B 1 553 ? 45.211 14.013 17.554 1 81.88 553 LYS B O 1
ATOM 10776 N N . LEU B 1 554 ? 43.675 14.007 19.291 1 87.05 554 LEU B N 1
ATOM 10777 C CA . LEU B 1 554 ? 42.548 13.749 18.401 1 87.05 554 LEU B CA 1
ATOM 10778 C C . LEU B 1 554 ? 41.68 14.993 18.247 1 87.05 554 LEU B C 1
ATOM 10780 O O . LEU B 1 554 ? 41.463 15.727 19.214 1 87.05 554 LEU B O 1
ATOM 10784 N N . TYR B 1 555 ? 41.288 15.322 17.124 1 90.44 555 TYR B N 1
ATOM 10785 C CA . TYR B 1 555 ? 40.348 16.404 16.853 1 90.44 555 TYR B CA 1
ATOM 10786 C C . TYR B 1 555 ? 38.921 15.877 16.761 1 90.44 555 TYR B C 1
ATOM 10788 O O . TYR B 1 555 ? 38.622 15.02 15.925 1 90.44 555 TYR B O 1
ATOM 10796 N N . VAL B 1 556 ? 38.105 16.401 17.676 1 91.49 556 VAL B N 1
ATOM 10797 C CA . VAL B 1 556 ? 36.718 15.954 17.74 1 91.49 556 VAL B CA 1
ATOM 10798 C C . VAL B 1 556 ? 35.799 17.039 17.181 1 91.49 556 VAL B C 1
ATOM 10800 O O . VAL B 1 556 ? 35.822 18.181 17.645 1 91.49 556 VAL B O 1
ATOM 10803 N N . SER B 1 557 ? 35.055 16.752 16.194 1 93.08 557 SER B N 1
ATOM 10804 C CA . SER B 1 557 ? 34.056 17.637 15.604 1 93.08 557 SER B CA 1
ATOM 10805 C C . SER B 1 557 ? 32.681 16.979 15.576 1 93.08 557 SER B C 1
ATOM 10807 O O . SER B 1 557 ? 32.526 15.875 15.05 1 93.08 557 SER B O 1
ATOM 10809 N N . ILE B 1 558 ? 31.731 17.676 16.174 1 93.08 558 ILE B N 1
ATOM 10810 C CA . ILE B 1 558 ? 30.357 17.185 16.209 1 93.08 558 ILE B CA 1
ATOM 10811 C C . ILE B 1 558 ? 29.448 18.141 15.439 1 93.08 558 ILE B C 1
ATOM 10813 O O . ILE B 1 558 ? 29.336 19.318 15.789 1 93.08 558 ILE B O 1
ATOM 10817 N N . LEU B 1 559 ? 28.882 17.685 14.393 1 93.37 559 LEU B N 1
ATOM 10818 C CA . LEU B 1 559 ? 27.881 18.461 13.67 1 93.37 559 LEU B CA 1
ATOM 10819 C C . LEU B 1 559 ? 26.482 18.176 14.205 1 93.37 559 LEU B C 1
ATOM 10821 O O . LEU B 1 559 ? 25.97 17.064 14.057 1 93.37 559 LEU B O 1
ATOM 10825 N N . VAL B 1 560 ? 25.902 19.183 14.83 1 92.55 560 VAL B N 1
ATOM 10826 C CA . VAL B 1 560 ? 24.523 19.068 15.292 1 92.55 560 VAL B CA 1
ATOM 10827 C C . VAL B 1 560 ? 23.57 19.544 14.198 1 92.55 560 VAL B C 1
ATOM 10829 O O . VAL B 1 560 ? 23.773 20.609 13.609 1 92.55 560 VAL B O 1
ATOM 10832 N N . CYS B 1 561 ? 22.561 18.714 13.949 1 90.92 561 CYS B N 1
ATOM 10833 C CA . CYS B 1 561 ? 21.578 19.014 12.914 1 90.92 561 CYS B CA 1
ATOM 10834 C C . CYS B 1 561 ? 20.183 19.156 13.511 1 90.92 561 CYS B C 1
ATOM 10836 O O . CYS B 1 561 ? 19.586 18.17 13.946 1 90.92 561 CYS B O 1
ATOM 10838 N N . SER B 1 562 ? 19.618 20.36 13.421 1 88.69 562 SER B N 1
ATOM 10839 C CA . SER B 1 562 ? 18.269 20.606 13.921 1 88.69 562 SER B CA 1
ATOM 10840 C C . SER B 1 562 ? 17.218 19.998 12.998 1 88.69 562 SER B C 1
ATOM 10842 O O . SER B 1 562 ? 17.344 20.067 11.774 1 88.69 562 SER B O 1
ATOM 10844 N N . LEU B 1 563 ? 16.2 19.417 13.606 1 88.46 563 LEU B N 1
ATOM 10845 C CA . LEU B 1 563 ? 15.077 18.876 12.849 1 88.46 563 LEU B CA 1
ATOM 10846 C C . LEU B 1 563 ? 13.858 19.786 12.959 1 88.46 563 LEU B C 1
ATOM 10848 O O . LEU B 1 563 ? 12.72 19.313 12.931 1 88.46 563 LEU B O 1
ATOM 10852 N N . GLY B 1 564 ? 14.068 21.071 13.237 1 89.58 564 GLY B N 1
ATOM 10853 C CA . GLY B 1 564 ? 12.98 22.027 13.368 1 89.58 564 GLY B CA 1
ATOM 10854 C C . GLY B 1 564 ? 12.664 22.378 14.809 1 89.58 564 GLY B C 1
ATOM 10855 O O . GLY B 1 564 ? 13.248 21.81 15.734 1 89.58 564 GLY B O 1
ATOM 10856 N N . LEU B 1 565 ? 11.777 23.288 15.032 1 92.72 565 LEU B N 1
ATOM 10857 C CA . LEU B 1 565 ? 11.369 23.722 16.363 1 92.72 565 LEU B CA 1
ATOM 10858 C C . LEU B 1 565 ? 10.101 23 16.807 1 92.72 565 LEU B C 1
ATOM 10860 O O . LEU B 1 565 ? 9.367 22.459 15.976 1 92.72 565 LEU B O 1
ATOM 10864 N N . ILE B 1 566 ? 9.876 23.03 18.055 1 91.5 566 ILE B N 1
ATOM 10865 C CA . ILE B 1 566 ? 8.702 22.36 18.604 1 91.5 566 ILE B CA 1
ATOM 10866 C C . ILE B 1 566 ? 7.437 23.092 18.162 1 91.5 566 ILE B C 1
ATOM 10868 O O . ILE B 1 566 ? 7.493 24.262 17.774 1 91.5 566 ILE B O 1
ATOM 10872 N N . LYS B 1 567 ? 6.336 22.413 18.286 1 91.01 567 LYS B N 1
ATOM 10873 C CA . LYS B 1 567 ? 5.083 23.091 17.968 1 91.01 567 LYS B CA 1
ATOM 10874 C C . LYS B 1 567 ? 4.271 23.367 19.23 1 91.01 567 LYS B C 1
ATOM 10876 O O . LYS B 1 567 ? 3.263 24.075 19.184 1 91.01 567 LYS B O 1
ATOM 10881 N N . GLY B 1 568 ? 4.709 22.789 20.361 1 88.08 568 GLY B N 1
ATOM 10882 C CA . GLY B 1 568 ? 3.963 23.004 21.59 1 88.08 568 GLY B CA 1
ATOM 10883 C C . GLY B 1 568 ? 4.678 22.482 22.822 1 88.08 568 GLY B C 1
ATOM 10884 O O . GLY B 1 568 ? 5.684 21.778 22.71 1 88.08 568 GLY B O 1
ATOM 10885 N N . GLU B 1 569 ? 4.125 22.733 23.955 1 84.43 569 GLU B N 1
ATOM 10886 C CA . GLU B 1 569 ? 4.739 22.437 25.246 1 84.43 569 GLU B CA 1
ATOM 10887 C C . GLU B 1 569 ? 4.825 20.932 25.484 1 84.43 569 GLU B C 1
ATOM 10889 O O . GLU B 1 569 ? 5.728 20.459 26.177 1 84.43 569 GLU B O 1
ATOM 10894 N N . PHE B 1 570 ? 3.967 20.253 24.834 1 78.54 570 PHE B N 1
ATOM 10895 C CA . PHE B 1 570 ? 3.902 18.814 25.056 1 78.54 570 PHE B CA 1
ATOM 10896 C C . PHE B 1 570 ? 5.132 18.122 24.48 1 78.54 570 PHE B C 1
ATOM 10898 O O . PHE B 1 570 ? 5.41 16.966 24.806 1 78.54 570 PHE B O 1
ATOM 10905 N N . GLN B 1 571 ? 5.838 18.783 23.653 1 84.27 571 GLN B N 1
ATOM 10906 C CA . GLN B 1 571 ? 7.058 18.224 23.08 1 84.27 571 GLN B CA 1
ATOM 10907 C C . GLN B 1 571 ? 8.266 18.518 23.965 1 84.27 571 GLN B C 1
ATOM 10909 O O . GLN B 1 571 ? 9.401 18.206 23.599 1 84.27 571 GLN B O 1
ATOM 10914 N N . LEU B 1 572 ? 8.002 19.168 25.085 1 84.03 572 LEU B N 1
ATOM 10915 C CA . LEU B 1 572 ? 9.042 19.498 26.053 1 84.03 572 LEU B CA 1
ATOM 10916 C C . LEU B 1 572 ? 8.867 18.689 27.334 1 84.03 572 LEU B C 1
ATOM 10918 O O . LEU B 1 572 ? 7.991 17.825 27.413 1 84.03 572 LEU B O 1
ATOM 10922 N N . TRP B 1 573 ? 9.792 18.862 28.263 1 78.41 573 TRP B N 1
ATOM 10923 C CA . TRP B 1 573 ? 9.678 18.167 29.541 1 78.41 573 TRP B CA 1
ATOM 10924 C C . TRP B 1 573 ? 8.516 18.721 30.36 1 78.41 573 TRP B C 1
ATOM 10926 O O . TRP B 1 573 ? 8.05 19.835 30.113 1 78.41 573 TRP B O 1
ATOM 10936 N N . LYS B 1 574 ? 8.06 17.925 31.293 1 75.15 574 LYS B N 1
ATOM 10937 C CA . LYS B 1 574 ? 6.879 18.261 32.083 1 75.15 574 LYS B CA 1
ATOM 10938 C C . LYS B 1 574 ? 7.026 19.631 32.738 1 75.15 574 LYS B C 1
ATOM 10940 O O . LYS B 1 574 ? 8.039 19.912 33.381 1 75.15 574 LYS B O 1
ATOM 10945 N N . GLY B 1 575 ? 6.114 20.415 32.51 1 75.28 575 GLY B N 1
ATOM 10946 C CA . GLY B 1 575 ? 6.08 21.713 33.164 1 75.28 575 GLY B CA 1
ATOM 10947 C C . GLY B 1 575 ? 6.782 22.8 32.371 1 75.28 575 GLY B C 1
ATOM 10948 O O . GLY B 1 575 ? 6.685 23.982 32.707 1 75.28 575 GLY B O 1
ATOM 10949 N N . ALA B 1 576 ? 7.372 22.427 31.305 1 83.12 576 ALA B N 1
ATOM 10950 C CA . ALA B 1 576 ? 8.09 23.425 30.516 1 83.12 576 ALA B CA 1
ATOM 10951 C C . ALA B 1 576 ? 7.155 24.121 29.531 1 83.12 576 ALA B C 1
ATOM 10953 O O . ALA B 1 576 ? 6.204 23.514 29.034 1 83.12 576 ALA B O 1
ATOM 10954 N N . THR B 1 577 ? 7.413 25.37 29.325 1 86.55 577 THR B N 1
ATOM 10955 C CA . THR B 1 577 ? 6.682 26.153 28.335 1 86.55 577 THR B CA 1
ATOM 10956 C C . THR B 1 577 ? 7.543 26.404 27.101 1 86.55 577 THR B C 1
ATOM 10958 O O . THR B 1 577 ? 8.744 26.127 27.108 1 86.55 577 THR B O 1
ATOM 10961 N N . MET B 1 578 ? 7.007 26.856 26.066 1 90.66 578 MET B N 1
ATOM 10962 C CA . MET B 1 578 ? 7.609 26.877 24.736 1 90.66 578 MET B CA 1
ATOM 10963 C C . MET B 1 578 ? 8.892 27.701 24.732 1 90.66 578 MET B C 1
ATOM 10965 O O . MET B 1 578 ? 9.829 27.397 23.991 1 90.66 578 MET B O 1
ATOM 10969 N N . GLU B 1 579 ? 8.956 28.761 25.567 1 90.57 579 GLU B N 1
ATOM 10970 C CA . GLU B 1 579 ? 10.135 29.622 25.565 1 90.57 579 GLU B CA 1
ATOM 10971 C C . GLU B 1 579 ? 11.35 28.896 26.135 1 90.57 579 GLU B C 1
ATOM 10973 O O . GLU B 1 579 ? 12.484 29.352 25.975 1 90.57 579 GLU B O 1
ATOM 10978 N N . LYS B 1 580 ? 11.183 27.762 26.668 1 88.6 580 LYS B N 1
ATOM 10979 C CA . LYS B 1 580 ? 12.271 26.997 27.269 1 88.6 580 LYS B CA 1
ATOM 10980 C C . LYS B 1 580 ? 12.924 26.073 26.245 1 88.6 580 LYS B C 1
ATOM 10982 O O . LYS B 1 580 ? 13.933 25.428 26.538 1 88.6 580 LYS B O 1
ATOM 10987 N N . GLU B 1 581 ? 12.429 26.01 25.077 1 89.54 581 GLU B N 1
ATOM 10988 C CA . GLU B 1 581 ? 13.032 25.168 24.048 1 89.54 581 GLU B CA 1
ATOM 10989 C C . GLU B 1 581 ? 14.508 25.503 23.856 1 89.54 581 GLU B C 1
ATOM 10991 O O . GLU B 1 581 ? 14.886 26.677 23.836 1 89.54 581 GLU B O 1
ATOM 10996 N N . LYS B 1 582 ? 15.292 24.46 23.741 1 86.7 582 LYS B N 1
ATOM 10997 C CA . LYS B 1 582 ? 16.72 24.582 23.465 1 86.7 582 LYS B CA 1
ATOM 10998 C C . LYS B 1 582 ? 17.151 23.621 22.361 1 86.7 582 LYS B C 1
ATOM 11000 O O . LYS B 1 582 ? 16.52 22.582 22.154 1 86.7 582 LYS B O 1
ATOM 11005 N N . LYS B 1 583 ? 18.14 23.991 21.656 1 89.41 583 LYS B N 1
ATOM 11006 C CA . LYS B 1 583 ? 18.771 23.152 20.64 1 89.41 583 LYS B CA 1
ATOM 11007 C C . LYS B 1 583 ? 20.274 23.04 20.877 1 89.41 583 LYS B C 1
ATOM 11009 O O . LYS B 1 583 ? 20.844 23.802 21.66 1 89.41 583 LYS B O 1
ATOM 11014 N N . GLY B 1 584 ? 20.878 22.01 20.25 1 89.4 584 GLY B N 1
ATOM 11015 C CA . GLY B 1 584 ? 22.307 21.796 20.414 1 89.4 584 GLY B CA 1
ATOM 11016 C C . GLY B 1 584 ? 22.638 20.753 21.464 1 89.4 584 GLY B C 1
ATOM 11017 O O . GLY B 1 584 ? 21.814 19.888 21.768 1 89.4 584 GLY B O 1
ATOM 11018 N N . LEU B 1 585 ? 23.883 20.831 21.914 1 89.36 585 LEU B N 1
ATOM 11019 C CA . LEU B 1 585 ? 24.342 19.935 22.97 1 89.36 585 LEU B CA 1
ATOM 11020 C C . LEU B 1 585 ? 24.041 20.518 24.346 1 89.36 585 LEU B C 1
ATOM 11022 O O . LEU B 1 585 ? 24.4 21.663 24.632 1 89.36 585 LEU B O 1
ATOM 11026 N N . PHE B 1 586 ? 23.421 19.702 25.169 1 86.11 586 PHE B N 1
ATOM 11027 C CA . PHE B 1 586 ? 23.017 20.19 26.483 1 86.11 586 PHE B CA 1
ATOM 11028 C C . PHE B 1 586 ? 24.111 19.939 27.513 1 86.11 586 PHE B C 1
ATOM 11030 O O . PHE B 1 586 ? 24.196 20.645 28.52 1 86.11 586 PHE B O 1
ATOM 11037 N N . LYS B 1 587 ? 24.905 18.863 27.278 1 87.14 587 LYS B N 1
ATOM 11038 C CA . LYS B 1 587 ? 26.044 18.502 28.117 1 87.14 587 LYS B CA 1
ATOM 11039 C C . LYS B 1 587 ? 27.245 18.096 27.267 1 87.14 587 LYS B C 1
ATOM 11041 O O . LYS B 1 587 ? 27.093 17.748 26.094 1 87.14 587 LYS B O 1
ATOM 11046 N N . GLN B 1 588 ? 28.377 18.21 27.913 1 89.37 588 GLN B N 1
ATOM 11047 C CA . GLN B 1 588 ? 29.571 17.715 27.234 1 89.37 588 GLN B CA 1
ATOM 11048 C C . GLN B 1 588 ? 29.44 16.231 26.903 1 89.37 588 GLN B C 1
ATOM 11050 O O . GLN B 1 588 ? 29.097 15.424 27.769 1 89.37 588 GLN B O 1
ATOM 11055 N N . PRO B 1 589 ? 29.642 15.884 25.657 1 88.87 589 PRO B N 1
ATOM 11056 C CA . PRO B 1 589 ? 29.514 14.475 25.277 1 88.87 589 PRO B CA 1
ATOM 11057 C C . PRO B 1 589 ? 30.597 13.595 25.899 1 88.87 589 PRO B C 1
ATOM 11059 O O . PRO B 1 589 ? 31.71 14.064 26.149 1 88.87 589 PRO B O 1
ATOM 11062 N N . ILE B 1 590 ? 30.252 12.314 26.14 1 88.53 590 ILE B N 1
ATOM 11063 C CA . ILE B 1 590 ? 31.2 11.299 26.587 1 88.53 590 ILE B CA 1
ATOM 11064 C C . ILE B 1 590 ? 31.455 10.3 25.461 1 88.53 590 ILE B C 1
ATOM 11066 O O . ILE B 1 590 ? 30.527 9.646 24.98 1 88.53 590 ILE B O 1
ATOM 11070 N N . ILE B 1 591 ? 32.667 10.252 25.015 1 86.77 591 ILE B N 1
ATOM 11071 C CA . ILE B 1 591 ? 33.041 9.383 23.904 1 86.77 591 ILE B CA 1
ATOM 11072 C C . ILE B 1 591 ? 34.02 8.316 24.391 1 86.77 591 ILE B C 1
ATOM 11074 O O . ILE B 1 591 ? 35.019 8.632 25.041 1 86.77 591 ILE B O 1
ATOM 11078 N N . HIS B 1 592 ? 33.7 7.001 24.109 1 83.98 592 HIS B N 1
ATOM 11079 C CA . HIS B 1 592 ? 34.584 5.879 24.405 1 83.98 592 HIS B CA 1
ATOM 11080 C C . HIS B 1 592 ? 34.988 5.145 23.131 1 83.98 592 HIS B C 1
ATOM 11082 O O . HIS B 1 592 ? 34.181 5.002 22.21 1 83.98 592 HIS B O 1
ATOM 11088 N N . PHE B 1 593 ? 36.187 4.716 23.108 1 79.83 593 PHE B N 1
ATOM 11089 C CA . PHE B 1 593 ? 36.66 3.829 22.052 1 79.83 593 PHE B CA 1
ATOM 11090 C C . PHE B 1 593 ? 36.758 2.393 22.554 1 79.83 593 PHE B C 1
ATOM 11092 O O . PHE B 1 593 ? 37.302 2.143 23.632 1 79.83 593 PHE B O 1
ATOM 11099 N N . VAL B 1 594 ? 36.107 1.574 21.866 1 79.4 594 VAL B N 1
ATOM 11100 C CA . VAL B 1 594 ? 36.352 0.155 22.1 1 79.4 594 VAL B CA 1
ATOM 11101 C C . VAL B 1 594 ? 37.491 -0.328 21.206 1 79.4 594 VAL B C 1
ATOM 11103 O O . VAL B 1 594 ? 37.355 -0.363 19.981 1 79.4 594 VAL B O 1
ATOM 11106 N N . VAL B 1 595 ? 38.523 -0.627 21.813 1 75.16 595 VAL B N 1
ATOM 11107 C CA . VAL B 1 595 ? 39.753 -0.968 21.106 1 75.16 595 VAL B CA 1
ATOM 11108 C C . VAL B 1 595 ? 40.031 -2.463 21.244 1 75.16 595 VAL B C 1
ATOM 11110 O O . VAL B 1 595 ? 39.826 -3.043 22.312 1 75.16 595 VAL B O 1
ATOM 11113 N N . LYS B 1 596 ? 40.16 -3.077 20.065 1 73.07 596 LYS B N 1
ATOM 11114 C CA . LYS B 1 596 ? 40.568 -4.478 20.027 1 73.07 596 LYS B CA 1
ATOM 11115 C C . LYS B 1 596 ? 42.087 -4.607 19.958 1 73.07 596 LYS B C 1
ATOM 11117 O O . LYS B 1 596 ? 42.712 -4.142 19.003 1 73.07 596 LYS B O 1
ATOM 11122 N N . HIS B 1 597 ? 42.75 -5.153 21.009 1 66.04 597 HIS B N 1
ATOM 11123 C CA . HIS B 1 597 ? 44.184 -5.414 21.048 1 66.04 597 HIS B CA 1
ATOM 11124 C C . HIS B 1 597 ? 44.523 -6.731 20.358 1 66.04 597 HIS B C 1
ATOM 11126 O O . HIS B 1 597 ? 45.586 -6.86 19.746 1 66.04 597 HIS B O 1
ATOM 11132 N N . SER B 1 598 ? 43.77 -7.805 20.528 1 61.57 598 SER B N 1
ATOM 11133 C CA . SER B 1 598 ? 43.812 -9.118 19.892 1 61.57 598 SER B CA 1
ATOM 11134 C C . SER B 1 598 ? 42.407 -9.649 19.628 1 61.57 598 SER B C 1
ATOM 11136 O O . SER B 1 598 ? 41.417 -8.992 19.956 1 61.57 598 SER B O 1
ATOM 11138 N N . GLU B 1 599 ? 42.223 -10.731 18.858 1 64.1 599 GLU B N 1
ATOM 11139 C CA . GLU B 1 599 ? 40.933 -11.342 18.553 1 64.1 599 GLU B CA 1
ATOM 11140 C C . GLU B 1 599 ? 40.117 -11.57 19.821 1 64.1 599 GLU B C 1
ATOM 11142 O O . GLU B 1 599 ? 38.885 -11.602 19.776 1 64.1 599 GLU B O 1
ATOM 11147 N N . LEU B 1 600 ? 40.862 -11.567 20.971 1 66.59 600 LEU B N 1
ATOM 11148 C CA . LEU B 1 600 ? 40.183 -12.018 22.181 1 66.59 600 LEU B CA 1
ATOM 11149 C C . LEU B 1 600 ? 40.144 -10.909 23.227 1 66.59 600 LEU B C 1
ATOM 11151 O O . LEU B 1 600 ? 39.496 -11.053 24.267 1 66.59 600 LEU B O 1
ATOM 11155 N N . GLU B 1 601 ? 40.809 -9.835 23.025 1 74.18 601 GLU B N 1
ATOM 11156 C CA . GLU B 1 601 ? 40.892 -8.834 24.084 1 74.18 601 GLU B CA 1
ATOM 11157 C C . GLU B 1 601 ? 40.394 -7.475 23.6 1 74.18 601 GLU B C 1
ATOM 11159 O O . GLU B 1 601 ? 40.941 -6.909 22.651 1 74.18 601 GLU B O 1
ATOM 11164 N N . THR B 1 602 ? 39.227 -6.96 24.128 1 77.01 602 THR B N 1
ATOM 11165 C CA . THR B 1 602 ? 38.675 -5.64 23.841 1 77.01 602 THR B CA 1
ATOM 11166 C C . THR B 1 602 ? 38.698 -4.761 25.088 1 77.01 602 THR B C 1
ATOM 11168 O O . THR B 1 602 ? 38.558 -5.259 26.207 1 77.01 602 THR B O 1
ATOM 11171 N N . GLU B 1 603 ? 39.208 -3.522 25.034 1 81.37 603 GLU B N 1
ATOM 11172 C CA . GLU B 1 603 ? 39.215 -2.533 26.108 1 81.37 603 GLU B CA 1
ATOM 11173 C C . GLU B 1 603 ? 38.41 -1.295 25.723 1 81.37 603 GLU B C 1
ATOM 11175 O O . GLU B 1 603 ? 38.466 -0.843 24.578 1 81.37 603 GLU B O 1
ATOM 11180 N N . THR B 1 604 ? 37.544 -0.796 26.62 1 83.5 604 THR B N 1
ATOM 11181 C CA . THR B 1 604 ? 36.824 0.458 26.43 1 83.5 604 THR B CA 1
ATOM 11182 C C . THR B 1 604 ? 37.578 1.618 27.076 1 83.5 604 THR B C 1
ATOM 11184 O O . THR B 1 604 ? 37.806 1.618 28.287 1 83.5 604 THR B O 1
ATOM 11187 N N . ILE B 1 605 ? 38.041 2.593 26.332 1 84.44 605 ILE B N 1
ATOM 11188 C CA . ILE B 1 605 ? 38.847 3.718 26.796 1 84.44 605 ILE B CA 1
ATOM 11189 C C . ILE B 1 605 ? 38.091 5.024 26.565 1 84.44 605 ILE B C 1
ATOM 11191 O O . ILE B 1 605 ? 37.663 5.311 25.445 1 84.44 605 ILE B O 1
ATOM 11195 N N . PRO B 1 606 ? 37.919 5.793 27.601 1 85.55 606 PRO B N 1
ATOM 11196 C CA . PRO B 1 606 ? 37.284 7.101 27.423 1 85.55 606 PRO B CA 1
ATOM 11197 C C . PRO B 1 606 ? 38.21 8.122 26.765 1 85.55 606 PRO B C 1
ATOM 11199 O O . PRO B 1 606 ? 39.41 8.145 27.051 1 85.55 606 PRO B O 1
ATOM 11202 N N . LEU B 1 607 ? 37.585 8.859 25.922 1 86.23 607 LEU B N 1
ATOM 11203 C CA . LEU B 1 607 ? 38.301 10.023 25.41 1 86.23 607 LEU B CA 1
ATOM 11204 C C . LEU B 1 607 ? 38.368 11.126 26.461 1 86.23 607 LEU B C 1
ATOM 11206 O O . LEU B 1 607 ? 37.392 11.371 27.173 1 86.23 607 LEU B O 1
ATOM 11210 N N . SER B 1 608 ? 39.538 11.782 26.59 1 86.19 608 SER B N 1
ATOM 11211 C CA . SER B 1 608 ? 39.702 12.897 27.517 1 86.19 608 SER B CA 1
ATOM 11212 C C . SER B 1 608 ? 39.849 14.219 26.77 1 86.19 608 SER B C 1
ATOM 11214 O O . SER B 1 608 ? 40.872 14.465 26.128 1 86.19 608 SER B O 1
ATOM 11216 N N . PHE B 1 609 ? 38.852 15.028 26.967 1 87.29 609 PHE B N 1
ATOM 11217 C CA . PHE B 1 609 ? 38.913 16.318 26.289 1 87.29 609 PHE B CA 1
ATOM 11218 C C . PHE B 1 609 ? 39.971 17.213 26.923 1 87.29 609 PHE B C 1
ATOM 11220 O O . PHE B 1 609 ? 40.07 17.293 28.149 1 87.29 609 PHE B O 1
ATOM 11227 N N . THR B 1 610 ? 40.776 17.873 26.104 1 77.44 610 THR B N 1
ATOM 11228 C CA . THR B 1 610 ? 41.942 18.604 26.586 1 77.44 610 THR B CA 1
ATOM 11229 C C . THR B 1 610 ? 41.8 20.097 26.303 1 77.44 610 THR B C 1
ATOM 11231 O O . THR B 1 610 ? 42.616 20.901 26.758 1 77.44 610 THR B O 1
ATOM 11234 N N . SER B 1 611 ? 40.923 20.448 25.439 1 73.66 611 SER B N 1
ATOM 11235 C CA . SER B 1 611 ? 40.809 21.86 25.087 1 73.66 611 SER B CA 1
ATOM 11236 C C . SER B 1 611 ? 39.39 22.372 25.31 1 73.66 611 SER B C 1
ATOM 11238 O O . SER B 1 611 ? 38.472 21.586 25.555 1 73.66 611 SER B O 1
ATOM 11240 N N . SER B 1 612 ? 39.395 23.696 25.159 1 84.83 612 SER B N 1
ATOM 11241 C CA . SER B 1 612 ? 38.12 24.406 25.167 1 84.83 612 SER B CA 1
ATOM 11242 C C . SER B 1 612 ? 37.289 24.065 23.935 1 84.83 612 SER B C 1
ATOM 11244 O O . SER B 1 612 ? 37.791 23.449 22.993 1 84.83 612 SER B O 1
ATOM 11246 N N . TRP B 1 613 ? 36.045 24.299 24.064 1 92.41 613 TRP B N 1
ATOM 11247 C CA . TRP B 1 613 ? 35.094 24.013 22.995 1 92.41 613 TRP B CA 1
ATOM 11248 C C . TRP B 1 613 ? 34.848 25.251 22.139 1 92.41 613 TRP B C 1
ATOM 11250 O O . TRP B 1 613 ? 34.876 26.377 22.642 1 92.41 613 TRP B O 1
ATOM 11260 N N . ALA B 1 614 ? 34.668 25.111 20.881 1 91.98 614 ALA B N 1
ATOM 11261 C CA . ALA B 1 614 ? 34.24 26.148 19.946 1 91.98 614 ALA B CA 1
ATOM 11262 C C . ALA B 1 614 ? 32.944 25.753 19.245 1 91.98 614 ALA B C 1
ATOM 11264 O O . ALA B 1 614 ? 32.697 24.569 19.004 1 91.98 614 ALA B O 1
ATOM 11265 N N . MET B 1 615 ? 32.087 26.755 19.002 1 91.26 615 MET B N 1
ATOM 11266 C CA . MET B 1 615 ? 30.861 26.604 18.222 1 91.26 615 MET B CA 1
ATOM 11267 C C . MET B 1 615 ? 30.948 27.384 16.915 1 91.26 615 MET B C 1
ATOM 11269 O O . MET B 1 615 ? 31.37 28.542 16.905 1 91.26 615 MET B O 1
ATOM 11273 N N . MET B 1 616 ? 30.603 26.78 15.836 1 88.75 616 MET B N 1
ATOM 11274 C CA . MET B 1 616 ? 30.635 27.427 14.527 1 88.75 616 MET B CA 1
ATOM 11275 C C . MET B 1 616 ? 29.416 27.038 13.698 1 88.75 616 MET B C 1
ATOM 11277 O O . MET B 1 616 ? 29.264 25.877 13.316 1 88.75 616 MET B O 1
ATOM 11281 N N . PRO B 1 617 ? 28.498 28.028 13.371 1 88.44 617 PRO B N 1
ATOM 11282 C CA . PRO B 1 617 ? 27.367 27.698 12.5 1 88.44 617 PRO B CA 1
ATOM 11283 C C . PRO B 1 617 ? 27.8 27.351 11.077 1 88.44 617 PRO B C 1
ATOM 11285 O O . PRO B 1 617 ? 28.739 27.951 10.549 1 88.44 617 PRO B O 1
ATOM 11288 N N . LEU B 1 618 ? 27.285 26.287 10.55 1 86.26 618 LEU B N 1
ATOM 11289 C CA . LEU B 1 618 ? 27.391 26.014 9.121 1 86.26 618 LEU B CA 1
ATOM 11290 C C . LEU B 1 618 ? 26.268 26.702 8.351 1 86.26 618 LEU B C 1
ATOM 11292 O O . LEU B 1 618 ? 25.094 26.37 8.528 1 86.26 618 LEU B O 1
ATOM 11296 N N . SER B 1 619 ? 26.571 27.632 7.617 1 78.37 619 SER B N 1
ATOM 11297 C CA . SER B 1 619 ? 25.573 28.505 7.008 1 78.37 619 SER B CA 1
ATOM 11298 C C . SER B 1 619 ? 24.984 27.877 5.75 1 78.37 619 SER B C 1
ATOM 11300 O O . SER B 1 619 ? 25.459 28.132 4.641 1 78.37 619 SER B O 1
ATOM 11302 N N . ILE B 1 620 ? 24.227 26.974 5.932 1 77.93 620 ILE B N 1
ATOM 11303 C CA . ILE B 1 620 ? 23.348 26.485 4.875 1 77.93 620 ILE B CA 1
ATOM 11304 C C . ILE B 1 620 ? 21.988 27.173 4.976 1 77.93 620 ILE B C 1
ATOM 11306 O O . ILE B 1 620 ? 21.206 26.884 5.885 1 77.93 620 ILE B O 1
ATOM 11310 N N . MET B 1 621 ? 21.859 28.128 4.118 1 65.35 621 MET B N 1
ATOM 11311 C CA . MET B 1 621 ? 20.756 29.069 4.286 1 65.35 621 MET B CA 1
ATOM 11312 C C . MET B 1 621 ? 19.455 28.484 3.745 1 65.35 621 MET B C 1
ATOM 11314 O O . MET B 1 621 ? 19.429 27.928 2.646 1 65.35 621 MET B O 1
ATOM 11318 N N . LYS B 1 622 ? 18.487 28.651 4.543 1 63.45 622 LYS B N 1
ATOM 11319 C CA . LYS B 1 622 ? 17.143 28.169 4.234 1 63.45 622 LYS B CA 1
ATOM 11320 C C . LYS B 1 622 ? 16.36 29.203 3.43 1 63.45 622 LYS B C 1
ATOM 11322 O O . LYS B 1 622 ? 15.395 28.862 2.743 1 63.45 622 LYS B O 1
ATOM 11327 N N . ASP B 1 623 ? 16.985 30.453 3.565 1 60.18 623 ASP B N 1
ATOM 11328 C CA . ASP B 1 623 ? 16.259 31.531 2.9 1 60.18 623 ASP B CA 1
ATOM 11329 C C . ASP B 1 623 ? 16.736 31.708 1.461 1 60.18 623 ASP B C 1
ATOM 11331 O O . ASP B 1 623 ? 17.909 31.48 1.157 1 60.18 623 ASP B O 1
ATOM 11335 N N . HIS B 1 624 ? 15.913 31.926 0.537 1 56.03 624 HIS B N 1
ATOM 11336 C CA . HIS B 1 624 ? 16.132 32.018 -0.902 1 56.03 624 HIS B CA 1
ATOM 11337 C C . HIS B 1 624 ? 16.997 33.224 -1.251 1 56.03 624 HIS B C 1
ATOM 11339 O O . HIS B 1 624 ? 17.538 33.306 -2.356 1 56.03 624 HIS B O 1
ATOM 11345 N N . GLN B 1 625 ? 17.183 34.055 -0.3 1 51.37 625 GLN B N 1
ATOM 11346 C CA . GLN B 1 625 ? 17.795 35.326 -0.671 1 51.37 625 GLN B CA 1
ATOM 11347 C C . GLN B 1 625 ? 19.305 35.293 -0.458 1 51.37 625 GLN B C 1
ATOM 11349 O O . GLN B 1 625 ? 20.017 36.21 -0.873 1 51.37 625 GLN B O 1
ATOM 11354 N N . SER B 1 626 ? 19.747 34.171 0.104 1 57.16 626 SER B N 1
ATOM 11355 C CA . SER B 1 626 ? 21.177 34.115 0.391 1 57.16 626 SER B CA 1
ATOM 11356 C C . SER B 1 626 ? 21.835 32.931 -0.31 1 57.16 626 SER B C 1
ATOM 11358 O O . SER B 1 626 ? 21.148 32.06 -0.847 1 57.16 626 SER B O 1
ATOM 11360 N N . ALA B 1 627 ? 23.16 33.094 -0.401 1 67.88 627 ALA B N 1
ATOM 11361 C CA . ALA B 1 627 ? 23.911 31.951 -0.912 1 67.88 627 ALA B CA 1
ATOM 11362 C C . ALA B 1 627 ? 23.613 30.692 -0.103 1 67.88 627 ALA B C 1
ATOM 11364 O O . ALA B 1 627 ? 23.479 30.751 1.122 1 67.88 627 ALA B O 1
ATOM 11365 N N . PHE B 1 628 ? 23.387 29.719 -0.839 1 72.25 628 PHE B N 1
ATOM 11366 C CA . PHE B 1 628 ? 23.021 28.451 -0.218 1 72.25 628 PHE B CA 1
ATOM 11367 C C . PHE B 1 628 ? 24.094 28.001 0.766 1 72.25 628 PHE B C 1
ATOM 11369 O O . PHE B 1 628 ? 23.787 27.637 1.903 1 72.25 628 PHE B O 1
ATOM 11376 N N . VAL B 1 629 ? 25.304 27.891 0.352 1 73.17 629 VAL B N 1
ATOM 11377 C CA . VAL B 1 629 ? 26.451 27.552 1.187 1 73.17 629 VAL B CA 1
ATOM 11378 C C . VAL B 1 629 ? 27.446 28.711 1.195 1 73.17 629 VAL B C 1
ATOM 11380 O O . VAL B 1 629 ? 27.776 29.261 0.142 1 73.17 629 VAL B O 1
ATOM 11383 N N . LYS B 1 630 ? 27.752 29.202 2.356 1 65.19 630 LYS B N 1
ATOM 11384 C CA . LYS B 1 630 ? 28.79 30.226 2.422 1 65.19 630 LYS B CA 1
ATOM 11385 C C . LYS B 1 630 ? 30.178 29.611 2.265 1 65.19 630 LYS B C 1
ATOM 11387 O O . LYS B 1 630 ? 30.466 28.56 2.84 1 65.19 630 LYS B O 1
ATOM 11392 N N . GLU B 1 631 ? 30.85 29.912 1.256 1 59.97 631 GLU B N 1
ATOM 11393 C CA . GLU B 1 631 ? 32.044 29.416 0.578 1 59.97 631 GLU B CA 1
ATOM 11394 C C . GLU B 1 631 ? 33.209 29.266 1.551 1 59.97 631 GLU B C 1
ATOM 11396 O O . GLU B 1 631 ? 34.273 28.763 1.182 1 59.97 631 GLU B O 1
ATOM 11401 N N . TYR B 1 632 ? 33.077 29.301 2.728 1 61.44 632 TYR B N 1
ATOM 11402 C CA . TYR B 1 632 ? 34.368 29.18 3.396 1 61.44 632 TYR B CA 1
ATOM 11403 C C . TYR B 1 632 ? 34.767 27.717 3.55 1 61.44 632 TYR B C 1
ATOM 11405 O O . TYR B 1 632 ? 33.943 26.877 3.919 1 61.44 632 TYR B O 1
ATOM 11413 N N . ASN B 1 633 ? 35.871 27.267 2.994 1 70.39 633 ASN B N 1
ATOM 11414 C CA . ASN B 1 633 ? 36.542 25.985 3.186 1 70.39 633 ASN B CA 1
ATOM 11415 C C . ASN B 1 633 ? 35.864 24.873 2.391 1 70.39 633 ASN B C 1
ATOM 11417 O O . ASN B 1 633 ? 35.626 23.785 2.917 1 70.39 633 ASN B O 1
ATOM 11421 N N . ILE B 1 634 ? 35.33 25.249 1.271 1 82.16 634 ILE B N 1
ATOM 11422 C CA . ILE B 1 634 ? 34.776 24.244 0.371 1 82.16 634 ILE B CA 1
ATOM 11423 C C . ILE B 1 634 ? 35.759 23.972 -0.766 1 82.16 634 ILE B C 1
ATOM 11425 O O . ILE B 1 634 ? 36.415 24.891 -1.261 1 82.16 634 ILE B O 1
ATOM 11429 N N . LYS B 1 635 ? 35.99 22.8 -1.124 1 85.25 635 LYS B N 1
ATOM 11430 C CA . LYS B 1 635 ? 36.883 22.363 -2.193 1 85.25 635 LYS B CA 1
ATOM 11431 C C . LYS B 1 635 ? 36.1 21.737 -3.344 1 85.25 635 LYS B C 1
ATOM 11433 O O . LYS B 1 635 ? 35.246 20.876 -3.124 1 85.25 635 LYS B O 1
ATOM 11438 N N . ASN B 1 636 ? 36.401 22.165 -4.521 1 89.02 636 ASN B N 1
ATOM 11439 C CA . ASN B 1 636 ? 35.826 21.543 -5.709 1 89.02 636 ASN B CA 1
ATOM 11440 C C . ASN B 1 636 ? 36.416 20.158 -5.958 1 89.02 636 ASN B C 1
ATOM 11442 O O . ASN B 1 636 ? 37.637 19.998 -6.004 1 89.02 636 ASN B O 1
ATOM 11446 N N . VAL B 1 637 ? 35.591 19.194 -6.06 1 87.65 637 VAL B N 1
ATOM 11447 C CA . VAL B 1 637 ? 36.043 17.83 -6.315 1 87.65 637 VAL B CA 1
ATOM 11448 C C . VAL B 1 637 ? 35.215 17.212 -7.439 1 87.65 637 VAL B C 1
ATOM 11450 O O . VAL B 1 637 ? 34.082 17.631 -7.686 1 87.65 637 VAL B O 1
ATOM 11453 N N . ASP B 1 638 ? 35.828 16.229 -8.131 1 83.23 638 ASP B N 1
ATOM 11454 C CA . ASP B 1 638 ? 35.065 15.52 -9.154 1 83.23 638 ASP B CA 1
ATOM 11455 C C . ASP B 1 638 ? 34.034 14.588 -8.522 1 83.23 638 ASP B C 1
ATOM 11457 O O . ASP B 1 638 ? 32.889 14.522 -8.976 1 83.23 638 ASP B O 1
ATOM 11461 N N . LYS B 1 639 ? 34.487 13.869 -7.5 1 82.97 639 LYS B N 1
ATOM 11462 C CA . LYS B 1 639 ? 33.674 12.945 -6.714 1 82.97 639 LYS B CA 1
ATOM 11463 C C . LYS B 1 639 ? 34.014 13.04 -5.229 1 82.97 639 LYS B C 1
ATOM 11465 O O . LYS B 1 639 ? 35.14 13.384 -4.865 1 82.97 639 LYS B O 1
ATOM 11470 N N . PRO B 1 640 ? 32.927 12.709 -4.492 1 81.92 640 PRO B N 1
ATOM 11471 C CA . PRO B 1 640 ? 33.241 12.749 -3.061 1 81.92 640 PRO B CA 1
ATOM 11472 C C . PRO B 1 640 ? 34.327 11.751 -2.668 1 81.92 640 PRO B C 1
ATOM 11474 O O . PRO B 1 640 ? 34.29 10.593 -3.094 1 81.92 640 PRO B O 1
ATOM 11477 N N . LEU B 1 641 ? 35.263 12.201 -1.918 1 78.37 641 LEU B N 1
ATOM 11478 C CA . LEU B 1 641 ? 36.43 11.399 -1.567 1 78.37 641 LEU B CA 1
ATOM 11479 C C . LEU B 1 641 ? 36.304 10.846 -0.152 1 78.37 641 LEU B C 1
ATOM 11481 O O . LEU B 1 641 ? 37.095 9.993 0.259 1 78.37 641 LEU B O 1
ATOM 11485 N N . SER B 1 642 ? 35.393 11.368 0.612 1 81.12 642 SER B N 1
ATOM 11486 C CA . SER B 1 642 ? 35.166 10.948 1.991 1 81.12 642 SER B CA 1
ATOM 11487 C C . SER B 1 642 ? 33.723 11.2 2.415 1 81.12 642 SER B C 1
ATOM 11489 O O . SER B 1 642 ? 32.985 11.913 1.733 1 81.12 642 SER B O 1
ATOM 11491 N N . LEU B 1 643 ? 33.443 10.586 3.57 1 85.9 643 LEU B N 1
ATOM 11492 C CA . LEU B 1 643 ? 32.135 10.861 4.155 1 85.9 643 LEU B CA 1
ATOM 11493 C C . LEU B 1 643 ? 32.135 12.203 4.88 1 85.9 643 LEU B C 1
ATOM 11495 O O . LEU B 1 643 ? 33.115 12.557 5.54 1 85.9 643 LEU B O 1
ATOM 11499 N N . GLY B 1 644 ? 31.13 12.972 4.647 1 88.42 644 GLY B N 1
ATOM 11500 C CA . GLY B 1 644 ? 30.982 14.287 5.251 1 88.42 644 GLY B CA 1
ATOM 11501 C C . GLY B 1 644 ? 30.144 15.236 4.416 1 88.42 644 GLY B C 1
ATOM 11502 O O . GLY B 1 644 ? 29.621 14.853 3.367 1 88.42 644 GLY B O 1
ATOM 11503 N N . PRO B 1 645 ? 29.993 16.476 4.925 1 91.24 645 PRO B N 1
ATOM 11504 C CA . PRO B 1 645 ? 29.153 17.449 4.223 1 91.24 645 PRO B CA 1
ATOM 11505 C C . PRO B 1 645 ? 29.62 17.708 2.792 1 91.24 645 PRO B C 1
ATOM 11507 O O . PRO B 1 645 ? 30.808 17.944 2.56 1 91.24 645 PRO B O 1
ATOM 11510 N N . THR B 1 646 ? 28.776 17.602 1.907 1 91.84 646 THR B N 1
ATOM 11511 C CA . THR B 1 646 ? 29.031 17.791 0.483 1 91.84 646 THR B CA 1
ATOM 11512 C C . THR B 1 646 ? 27.947 18.659 -0.15 1 91.84 646 THR B C 1
ATOM 11514 O O . THR B 1 646 ? 26.775 18.568 0.222 1 91.84 646 THR B O 1
ATOM 11517 N N . TYR B 1 647 ? 28.355 19.555 -1.008 1 91.94 647 TYR B N 1
ATOM 11518 C CA . TYR B 1 647 ? 27.478 20.478 -1.72 1 91.94 647 TYR B CA 1
ATOM 11519 C C . TYR B 1 647 ? 27.516 20.217 -3.221 1 91.94 647 TYR B C 1
ATOM 11521 O O . TYR B 1 647 ? 28.591 20.161 -3.822 1 91.94 647 TYR B O 1
ATOM 11529 N N . TYR B 1 648 ? 26.366 19.944 -3.792 1 93.22 648 TYR B N 1
ATOM 11530 C CA . TYR B 1 648 ? 26.247 19.685 -5.223 1 93.22 648 TYR B CA 1
ATOM 11531 C C . TYR B 1 648 ? 25.503 20.816 -5.922 1 93.22 648 TYR B C 1
ATOM 11533 O O . TYR B 1 648 ? 24.529 21.351 -5.388 1 93.22 648 TYR B O 1
ATOM 11541 N N . LYS B 1 649 ? 25.983 21.229 -7.059 1 93.05 649 LYS B N 1
ATOM 11542 C CA . LYS B 1 649 ? 25.311 22.152 -7.969 1 93.05 649 LYS B CA 1
ATOM 11543 C C . LYS B 1 649 ? 25.153 21.539 -9.357 1 93.05 649 LYS B C 1
ATOM 11545 O O . LYS B 1 649 ? 26.144 21.231 -10.022 1 93.05 649 LYS B O 1
ATOM 11550 N N . GLN B 1 650 ? 23.951 21.322 -9.729 1 95.54 650 GLN B N 1
ATOM 11551 C CA . GLN B 1 650 ? 23.652 20.676 -11.003 1 95.54 650 GLN B CA 1
ATOM 11552 C C . GLN B 1 650 ? 22.758 21.558 -11.871 1 95.54 650 GLN B C 1
ATOM 11554 O O . GLN B 1 650 ? 21.7 22.007 -11.426 1 95.54 650 GLN B O 1
ATOM 11559 N N . THR B 1 651 ? 23.203 21.797 -13.096 1 96.73 651 THR B N 1
ATOM 11560 C CA . THR B 1 651 ? 22.35 22.472 -14.068 1 96.73 651 THR B CA 1
ATOM 11561 C C . THR B 1 651 ? 21.441 21.473 -14.777 1 96.73 651 THR B C 1
ATOM 11563 O O . THR B 1 651 ? 21.903 20.431 -15.248 1 96.73 651 THR B O 1
ATOM 11566 N N . VAL B 1 652 ? 20.143 21.711 -14.802 1 96 652 VAL B N 1
ATOM 11567 C CA . VAL B 1 652 ? 19.161 20.871 -15.481 1 96 652 VAL B CA 1
ATOM 11568 C C . VAL B 1 652 ? 18.421 21.69 -16.536 1 96 652 VAL B C 1
ATOM 11570 O O . VAL B 1 652 ? 17.81 22.714 -16.22 1 96 652 VAL B O 1
ATOM 11573 N N . ILE B 1 653 ? 18.418 21.291 -17.767 1 95.95 653 ILE B N 1
ATOM 11574 C CA . ILE B 1 653 ? 17.763 21.995 -18.864 1 95.95 653 ILE B CA 1
ATOM 11575 C C . ILE B 1 653 ? 16.449 21.298 -19.212 1 95.95 653 ILE B C 1
ATOM 11577 O O . ILE B 1 653 ? 16.441 20.118 -19.571 1 95.95 653 ILE B O 1
ATOM 11581 N N . ILE B 1 654 ? 15.407 21.962 -18.997 1 93.98 654 ILE B N 1
ATOM 11582 C CA . ILE B 1 654 ? 14.085 21.468 -19.366 1 93.98 654 ILE B CA 1
ATOM 11583 C C . ILE B 1 654 ? 13.446 22.413 -20.382 1 93.98 654 ILE B C 1
ATOM 11585 O O . ILE B 1 654 ? 13.233 23.593 -20.092 1 93.98 654 ILE B O 1
ATOM 11589 N N . ASN B 1 655 ? 13.122 21.944 -21.527 1 92.07 655 ASN B N 1
ATOM 11590 C CA . ASN B 1 655 ? 12.61 22.845 -22.554 1 92.07 655 ASN B CA 1
ATOM 11591 C C . ASN B 1 655 ? 11.244 23.408 -22.174 1 92.07 655 ASN B C 1
ATOM 11593 O O . ASN B 1 655 ? 10.535 22.828 -21.349 1 92.07 655 ASN B O 1
ATOM 11597 N N . LYS B 1 656 ? 10.935 24.489 -22.738 1 92.21 656 LYS B N 1
ATOM 11598 C CA . LYS B 1 656 ? 9.714 25.221 -22.416 1 92.21 656 LYS B CA 1
ATOM 11599 C C . LYS B 1 656 ? 8.475 24.384 -22.719 1 92.21 656 LYS B C 1
ATOM 11601 O O . LYS B 1 656 ? 7.499 24.415 -21.967 1 92.21 656 LYS B O 1
ATOM 11606 N N . ALA B 1 657 ? 8.531 23.728 -23.712 1 92.58 657 ALA B N 1
ATOM 11607 C CA . ALA B 1 657 ? 7.396 22.902 -24.114 1 92.58 657 ALA B CA 1
ATOM 11608 C C . ALA B 1 657 ? 7.086 21.844 -23.059 1 92.58 657 ALA B C 1
ATOM 11610 O O . ALA B 1 657 ? 5.919 21.56 -22.78 1 92.58 657 ALA B O 1
ATOM 11611 N N . MET B 1 658 ? 8.113 21.271 -22.52 1 89.78 658 MET B N 1
ATOM 11612 C CA . MET B 1 658 ? 7.947 20.263 -21.476 1 89.78 658 MET B CA 1
ATOM 11613 C C . MET B 1 658 ? 7.369 20.883 -20.208 1 89.78 658 MET B C 1
ATOM 11615 O O . MET B 1 658 ? 6.492 20.298 -19.57 1 89.78 658 MET B O 1
ATOM 11619 N N . ILE B 1 659 ? 7.857 22.004 -19.839 1 92.25 659 ILE B N 1
ATOM 11620 C CA . ILE B 1 659 ? 7.384 22.7 -18.647 1 92.25 659 ILE B CA 1
ATOM 11621 C C . ILE B 1 659 ? 5.907 23.054 -18.808 1 92.25 659 ILE B C 1
ATOM 11623 O O . ILE B 1 659 ? 5.112 22.862 -17.884 1 92.25 659 ILE B O 1
ATOM 11627 N N . ASP B 1 660 ? 5.552 23.531 -19.964 1 91.5 660 ASP B N 1
ATOM 11628 C CA . ASP B 1 660 ? 4.174 23.931 -20.235 1 91.5 660 ASP B CA 1
ATOM 11629 C C . ASP B 1 660 ? 3.233 22.73 -20.186 1 91.5 660 ASP B C 1
ATOM 11631 O O . ASP B 1 660 ? 2.075 22.858 -19.786 1 91.5 660 ASP B O 1
ATOM 11635 N N . ALA B 1 661 ? 3.797 21.649 -20.561 1 88.73 661 ALA B N 1
ATOM 11636 C CA . ALA B 1 661 ? 2.991 20.432 -20.626 1 88.73 661 ALA B CA 1
ATOM 11637 C C . ALA B 1 661 ? 2.804 19.825 -19.238 1 88.73 661 ALA B C 1
ATOM 11639 O O . ALA B 1 661 ? 1.913 18.997 -19.032 1 88.73 661 ALA B O 1
ATOM 11640 N N . LEU B 1 662 ? 3.64 20.259 -18.32 1 88.07 662 LEU B N 1
ATOM 11641 C CA . LEU B 1 662 ? 3.536 19.722 -16.968 1 88.07 662 LEU B CA 1
ATOM 11642 C C . LEU B 1 662 ? 2.302 20.27 -16.259 1 88.07 662 LEU B C 1
ATOM 11644 O O . LEU B 1 662 ? 2.009 21.465 -16.347 1 88.07 662 LEU B O 1
ATOM 11648 N N . LYS B 1 663 ? 1.585 19.403 -15.602 1 83.24 663 LYS B N 1
ATOM 11649 C CA . LYS B 1 663 ? 0.414 19.862 -14.862 1 83.24 663 LYS B CA 1
ATOM 11650 C C . LYS B 1 663 ? 0.744 20.076 -13.388 1 83.24 663 LYS B C 1
ATOM 11652 O O . LYS B 1 663 ? 0.243 21.013 -12.763 1 83.24 663 LYS B O 1
ATOM 11657 N N . TRP B 1 664 ? 1.676 19.303 -12.824 1 88.66 664 TRP B N 1
ATOM 11658 C CA . TRP B 1 664 ? 1.766 19.279 -11.368 1 88.66 664 TRP B CA 1
ATOM 11659 C C . TRP B 1 664 ? 3.198 19.523 -10.907 1 88.66 664 TRP B C 1
ATOM 11661 O O . TRP B 1 664 ? 3.48 19.519 -9.706 1 88.66 664 TRP B O 1
ATOM 11671 N N . GLY B 1 665 ? 4.15 19.662 -11.721 1 91.29 665 GLY B N 1
ATOM 11672 C CA . GLY B 1 665 ? 5.531 19.918 -11.343 1 91.29 665 GLY B CA 1
ATOM 11673 C C . GLY B 1 665 ? 6.404 18.679 -11.397 1 91.29 665 GLY B C 1
ATOM 11674 O O . GLY B 1 665 ? 6.153 17.77 -12.192 1 91.29 665 GLY B O 1
ATOM 11675 N N . LEU B 1 666 ? 7.544 18.766 -10.572 1 93.1 666 LEU B N 1
ATOM 11676 C CA . LEU B 1 666 ? 8.511 17.675 -10.524 1 93.1 666 LEU B CA 1
ATOM 11677 C C . LEU B 1 666 ? 8.636 17.121 -9.109 1 93.1 666 LEU B C 1
ATOM 11679 O O . LEU B 1 666 ? 8.17 17.742 -8.151 1 93.1 666 LEU B O 1
ATOM 11683 N N . VAL B 1 667 ? 9.181 15.978 -9.037 1 92.65 667 VAL B N 1
ATOM 11684 C CA . VAL B 1 667 ? 9.592 15.393 -7.766 1 92.65 667 VAL B CA 1
ATOM 11685 C C . VAL B 1 667 ? 11.036 14.906 -7.864 1 92.65 667 VAL B C 1
ATOM 11687 O O . VAL B 1 667 ? 11.492 14.507 -8.938 1 92.65 667 VAL B O 1
ATOM 11690 N N . ILE B 1 668 ? 11.698 15.047 -6.786 1 93.71 668 ILE B N 1
ATOM 11691 C CA . ILE B 1 668 ? 13.028 14.454 -6.699 1 93.71 668 ILE B CA 1
ATOM 11692 C C . ILE B 1 668 ? 12.987 13.223 -5.796 1 93.71 668 ILE B C 1
ATOM 11694 O O . ILE B 1 668 ? 12.379 13.253 -4.724 1 93.71 668 ILE B O 1
ATOM 11698 N N . ASP B 1 669 ? 13.493 12.145 -6.267 1 89.05 669 ASP B N 1
ATOM 11699 C CA . ASP B 1 669 ? 13.709 10.93 -5.488 1 89.05 669 ASP B CA 1
ATOM 11700 C C . ASP B 1 669 ? 15.078 10.946 -4.813 1 89.05 669 ASP B C 1
ATOM 11702 O O . ASP B 1 669 ? 16.104 10.768 -5.474 1 89.05 669 ASP B O 1
ATOM 11706 N N . PHE B 1 670 ? 15.127 11.066 -3.5 1 90.59 670 PHE B N 1
ATOM 11707 C CA . PHE B 1 670 ? 16.381 11.217 -2.773 1 90.59 670 PHE B CA 1
ATOM 11708 C C . PHE B 1 670 ? 16.818 9.888 -2.167 1 90.59 670 PHE B C 1
ATOM 11710 O O . PHE B 1 670 ? 17.641 9.859 -1.25 1 90.59 670 PHE B O 1
ATOM 11717 N N . SER B 1 671 ? 16.331 8.832 -2.619 1 83.51 671 SER B N 1
ATOM 11718 C CA . SER B 1 671 ? 16.621 7.527 -2.033 1 83.51 671 SER B CA 1
ATOM 11719 C C . SER B 1 671 ? 18.111 7.21 -2.097 1 83.51 671 SER B C 1
ATOM 11721 O O . SER B 1 671 ? 18.618 6.419 -1.299 1 83.51 671 SER B O 1
ATOM 11723 N N . SER B 1 672 ? 18.839 7.792 -3.085 1 84.73 672 SER B N 1
ATOM 11724 C CA . SER B 1 672 ? 20.271 7.546 -3.217 1 84.73 672 SER B CA 1
ATOM 11725 C C . SER B 1 672 ? 21.074 8.429 -2.267 1 84.73 672 SER B C 1
ATOM 11727 O O . SER B 1 672 ? 22.277 8.226 -2.09 1 84.73 672 SER B O 1
ATOM 11729 N N . MET B 1 673 ? 20.379 9.384 -1.693 1 89.85 673 MET B N 1
ATOM 11730 C CA . MET B 1 673 ? 21.017 10.327 -0.779 1 89.85 673 MET B CA 1
ATOM 11731 C C . MET B 1 673 ? 20.685 9.99 0.671 1 89.85 673 MET B C 1
ATOM 11733 O O . MET B 1 673 ? 19.942 9.044 0.938 1 89.85 673 MET B O 1
ATOM 11737 N N . THR B 1 674 ? 21.192 10.719 1.64 1 89.55 674 THR B N 1
ATOM 11738 C CA . THR B 1 674 ? 20.987 10.394 3.047 1 89.55 674 THR B CA 1
ATOM 11739 C C . THR B 1 674 ? 20.138 11.463 3.73 1 89.55 674 THR B C 1
ATOM 11741 O O . THR B 1 674 ? 18.976 11.221 4.062 1 89.55 674 THR B O 1
ATOM 11744 N N . LYS B 1 675 ? 20.686 12.638 3.925 1 91.7 675 LYS B N 1
ATOM 11745 C CA . LYS B 1 675 ? 19.996 13.731 4.603 1 91.7 675 LYS B CA 1
ATOM 11746 C C . LYS B 1 675 ? 20.586 15.082 4.209 1 91.7 675 LYS B C 1
ATOM 11748 O O . LYS B 1 675 ? 21.806 15.223 4.097 1 91.7 675 LYS B O 1
ATOM 11753 N N . GLY B 1 676 ? 19.743 16.03 4.103 1 93.9 676 GLY B N 1
ATOM 11754 C CA . GLY B 1 676 ? 20.207 17.367 3.77 1 93.9 676 GLY B CA 1
ATOM 11755 C C . GLY B 1 676 ? 19.078 18.329 3.454 1 93.9 676 GLY B C 1
ATOM 11756 O O . GLY B 1 676 ? 17.978 18.203 3.996 1 93.9 676 GLY B O 1
ATOM 11757 N N . ILE B 1 677 ? 19.435 19.375 2.793 1 93.79 677 ILE B N 1
ATOM 11758 C CA . ILE B 1 677 ? 18.524 20.412 2.32 1 93.79 677 ILE B CA 1
ATOM 11759 C C . ILE B 1 677 ? 18.766 20.673 0.835 1 93.79 677 ILE B C 1
ATOM 11761 O O . ILE B 1 677 ? 19.879 20.487 0.339 1 93.79 677 ILE B O 1
ATOM 11765 N N . PHE B 1 678 ? 17.735 21.035 0.114 1 94.56 678 PHE B N 1
ATOM 11766 C CA . PHE B 1 678 ? 17.964 21.291 -1.303 1 94.56 678 PHE B CA 1
ATOM 11767 C C . PHE B 1 678 ? 17.158 22.496 -1.772 1 94.56 678 PHE B C 1
ATOM 11769 O O . PHE B 1 678 ? 16.143 22.845 -1.166 1 94.56 678 PHE B O 1
ATOM 11776 N N . ARG B 1 679 ? 17.651 23.11 -2.849 1 94.49 679 ARG B N 1
ATOM 11777 C CA . ARG B 1 679 ? 17.034 24.266 -3.491 1 94.49 679 ARG B CA 1
ATOM 11778 C C . ARG B 1 679 ? 16.885 24.044 -4.992 1 94.49 679 ARG B C 1
ATOM 11780 O O . ARG B 1 679 ? 17.69 23.338 -5.603 1 94.49 679 ARG B O 1
ATOM 11787 N N . TRP B 1 680 ? 15.853 24.457 -5.47 1 95.03 680 TRP B N 1
ATOM 11788 C CA . TRP B 1 680 ? 15.623 24.555 -6.908 1 95.03 680 TRP B CA 1
ATOM 11789 C C . TRP B 1 680 ? 15.475 26.01 -7.337 1 95.03 680 TRP B C 1
ATOM 11791 O O . TRP B 1 680 ? 14.509 26.68 -6.961 1 95.03 680 TRP B O 1
ATOM 11801 N N . ASN B 1 681 ? 16.437 26.592 -8.162 1 92.83 681 ASN B N 1
ATOM 11802 C CA . ASN B 1 681 ? 16.462 27.998 -8.552 1 92.83 681 ASN B CA 1
ATOM 11803 C C . ASN B 1 681 ? 16.356 28.918 -7.339 1 92.83 681 ASN B C 1
ATOM 11805 O O . ASN B 1 681 ? 15.506 29.809 -7.304 1 92.83 681 ASN B O 1
ATOM 11809 N N . SER B 1 682 ? 17.061 28.597 -6.297 1 89.09 682 SER B N 1
ATOM 11810 C CA . SER B 1 682 ? 17.217 29.388 -5.081 1 89.09 682 SER B CA 1
ATOM 11811 C C . SER B 1 682 ? 15.999 29.252 -4.173 1 89.09 682 SER B C 1
ATOM 11813 O O . SER B 1 682 ? 15.962 29.83 -3.084 1 89.09 682 SER B O 1
ATOM 11815 N N . PHE B 1 683 ? 14.954 28.591 -4.663 1 91.76 683 PHE B N 1
ATOM 11816 C CA . PHE B 1 683 ? 13.804 28.299 -3.816 1 91.76 683 PHE B CA 1
ATOM 11817 C C . PHE B 1 683 ? 14.083 27.097 -2.92 1 91.76 683 PHE B C 1
ATOM 11819 O O . PHE B 1 683 ? 14.338 25.996 -3.412 1 91.76 683 PHE B O 1
ATOM 11826 N N . CYS B 1 684 ? 14.044 27.239 -1.617 1 92.36 684 CYS B N 1
ATOM 11827 C CA . CYS B 1 684 ? 14.307 26.155 -0.678 1 92.36 684 CYS B CA 1
ATOM 11828 C C . CYS B 1 684 ? 13.116 25.207 -0.593 1 92.36 684 CYS B C 1
ATOM 11830 O O . CYS B 1 684 ? 12.055 25.58 -0.089 1 92.36 684 CYS B O 1
ATOM 11832 N N . CYS B 1 685 ? 13.283 24.007 -1.035 1 93.39 685 CYS B N 1
ATOM 11833 C CA . CYS B 1 685 ? 12.196 23.036 -1.085 1 93.39 685 CYS B CA 1
ATOM 11834 C C . CYS B 1 685 ? 12.111 22.244 0.214 1 93.39 685 CYS B C 1
ATOM 11836 O O . CYS B 1 685 ? 11.167 21.48 0.421 1 93.39 685 CYS B O 1
ATOM 11838 N N . GLY B 1 686 ? 13.108 22.4 1.115 1 91.58 686 GLY B N 1
ATOM 11839 C CA . GLY B 1 686 ? 13.005 21.81 2.441 1 91.58 686 GLY B CA 1
ATOM 11840 C C . GLY B 1 686 ? 14.066 20.761 2.712 1 91.58 686 GLY B C 1
ATOM 11841 O O . GLY B 1 686 ? 15.041 20.648 1.965 1 91.58 686 GLY B O 1
ATOM 11842 N N . ARG B 1 687 ? 13.934 20.01 3.797 1 93.17 687 ARG B N 1
ATOM 11843 C CA . ARG B 1 687 ? 14.822 18.942 4.243 1 93.17 687 ARG B CA 1
ATOM 11844 C C . ARG B 1 687 ? 14.511 17.635 3.522 1 93.17 687 ARG B C 1
ATOM 11846 O O . ARG B 1 687 ? 13.348 17.331 3.249 1 93.17 687 ARG B O 1
ATOM 11853 N N . TYR B 1 688 ? 15.479 16.975 3.171 1 93.45 688 TYR B N 1
ATOM 11854 C CA . TYR B 1 688 ? 15.263 15.58 2.801 1 93.45 688 TYR B CA 1
ATOM 11855 C C . TYR B 1 688 ? 15.991 14.644 3.759 1 93.45 688 TYR B C 1
ATOM 11857 O O . TYR B 1 688 ? 17.036 14.998 4.31 1 93.45 688 TYR B O 1
ATOM 11865 N N . TYR B 1 689 ? 15.443 13.576 4.026 1 91.5 689 TYR B N 1
ATOM 11866 C CA . TYR B 1 689 ? 15.989 12.558 4.917 1 91.5 689 TYR B CA 1
ATOM 11867 C C . TYR B 1 689 ? 15.557 11.163 4.481 1 91.5 689 TYR B C 1
ATOM 11869 O O . TYR B 1 689 ? 14.401 10.778 4.667 1 91.5 689 TYR B O 1
ATOM 11877 N N . SER B 1 690 ? 16.423 10.466 3.836 1 84.36 690 SER B N 1
ATOM 11878 C CA . SER B 1 690 ? 16.133 9.108 3.387 1 84.36 690 SER B CA 1
ATOM 11879 C C . SER B 1 690 ? 16.393 8.093 4.495 1 84.36 690 SER B C 1
ATOM 11881 O O . SER B 1 690 ? 17.311 7.277 4.394 1 84.36 690 SER B O 1
ATOM 11883 N N . ILE B 1 691 ? 15.615 8.195 5.475 1 80.24 691 ILE B N 1
ATOM 11884 C CA . ILE B 1 691 ? 15.798 7.309 6.62 1 80.24 691 ILE B CA 1
ATOM 11885 C C . ILE B 1 691 ? 14.808 6.149 6.539 1 80.24 691 ILE B C 1
ATOM 11887 O O . ILE B 1 691 ? 13.673 6.325 6.088 1 80.24 691 ILE B O 1
ATOM 11891 N N . GLN B 1 692 ? 15.24 5.062 6.971 1 76.65 692 GLN B N 1
ATOM 11892 C CA . GLN B 1 692 ? 14.374 3.888 7.022 1 76.65 692 GLN B CA 1
ATOM 11893 C C . GLN B 1 692 ? 13.423 3.957 8.214 1 76.65 692 GLN B C 1
ATOM 11895 O O . GLN B 1 692 ? 13.758 4.537 9.249 1 76.65 692 GLN B O 1
ATOM 11900 N N . VAL B 1 693 ? 12.291 3.412 7.996 1 76.82 693 VAL B N 1
ATOM 11901 C CA . VAL B 1 693 ? 11.328 3.278 9.085 1 76.82 693 VAL B CA 1
ATOM 11902 C C . VAL B 1 693 ? 11.929 2.43 10.204 1 76.82 693 VAL B C 1
ATOM 11904 O O . VAL B 1 693 ? 12.477 1.354 9.95 1 76.82 693 VAL B O 1
ATOM 11907 N N . LEU B 1 694 ? 12.007 3.094 11.368 1 69.19 694 LEU B N 1
ATOM 11908 C CA . LEU B 1 694 ? 12.559 2.4 12.527 1 69.19 694 LEU B CA 1
ATOM 11909 C C . LEU B 1 694 ? 11.449 1.8 13.382 1 69.19 694 LEU B C 1
ATOM 11911 O O . LEU B 1 694 ? 10.516 2.503 13.778 1 69.19 694 LEU B O 1
ATOM 11915 N N . GLY B 1 695 ? 11.217 0.52 13.346 1 61.22 695 GLY B N 1
ATOM 11916 C CA . GLY B 1 695 ? 10.262 -0.165 14.202 1 61.22 695 GLY B CA 1
ATOM 11917 C C . GLY B 1 695 ? 9.025 -0.635 13.461 1 61.22 695 GLY B C 1
ATOM 11918 O O . GLY B 1 695 ? 8.661 -0.068 12.428 1 61.22 695 GLY B O 1
ATOM 11919 N N . LYS B 1 696 ? 8.454 -1.652 13.854 1 63.29 696 LYS B N 1
ATOM 11920 C CA . LYS B 1 696 ? 7.252 -2.228 13.256 1 63.29 696 LYS B CA 1
ATOM 11921 C C . LYS B 1 696 ? 6.036 -2.016 14.153 1 63.29 696 LYS B C 1
ATOM 11923 O O . LYS B 1 696 ? 4.913 -2.355 13.775 1 63.29 696 LYS B O 1
ATOM 11928 N N . GLU B 1 697 ? 6.386 -1.267 15.284 1 66.29 697 GLU B N 1
ATOM 11929 C CA . GLU B 1 697 ? 5.258 -1.104 16.196 1 66.29 697 GLU B CA 1
ATOM 11930 C C . GLU B 1 697 ? 4.447 0.143 15.854 1 66.29 697 GLU B C 1
ATOM 11932 O O . GLU B 1 697 ? 5 1.139 15.384 1 66.29 697 GLU B O 1
ATOM 11937 N N . ARG B 1 698 ? 3.216 -0.031 16.093 1 72.7 698 ARG B N 1
ATOM 11938 C CA . ARG B 1 698 ? 2.289 1.08 15.9 1 72.7 698 ARG B CA 1
ATOM 11939 C C . ARG B 1 698 ? 2.562 2.201 16.897 1 72.7 698 ARG B C 1
ATOM 11941 O O . ARG B 1 698 ? 2.817 1.942 18.075 1 72.7 698 ARG B O 1
ATOM 11948 N N . ASP B 1 699 ? 2.526 3.491 16.454 1 72.66 699 ASP B N 1
ATOM 11949 C CA . ASP B 1 699 ? 2.621 4.673 17.306 1 72.66 699 ASP B CA 1
ATOM 11950 C C . ASP B 1 699 ? 1.537 4.663 18.382 1 72.66 699 ASP B C 1
ATOM 11952 O O . ASP B 1 699 ? 0.347 4.58 18.07 1 72.66 699 ASP B O 1
ATOM 11956 N N . PRO B 1 700 ? 1.875 4.672 19.612 1 68.13 700 PRO B N 1
ATOM 11957 C CA . PRO B 1 700 ? 0.897 4.611 20.701 1 68.13 700 PRO B CA 1
ATOM 11958 C C . PRO B 1 700 ? -0.128 5.741 20.637 1 68.13 700 PRO B C 1
ATOM 11960 O O . PRO B 1 700 ? -1.269 5.569 21.074 1 68.13 700 PRO B O 1
ATOM 11963 N N . SER B 1 701 ? 0.289 6.835 20.108 1 70.3 701 SER B N 1
ATOM 11964 C CA . SER B 1 701 ? -0.612 7.982 20.051 1 70.3 701 SER B CA 1
ATOM 11965 C C . SER B 1 701 ? -1.754 7.741 19.069 1 70.3 701 SER B C 1
ATOM 11967 O O . SER B 1 701 ? -2.774 8.431 19.114 1 70.3 701 SER B O 1
ATOM 11969 N N . LEU B 1 702 ? -1.633 6.757 18.227 1 77.77 702 LEU B N 1
ATOM 11970 C CA . LEU B 1 702 ? -2.643 6.506 17.204 1 77.77 702 LEU B CA 1
ATOM 11971 C C . LEU B 1 702 ? -3.373 5.194 17.471 1 77.77 702 LEU B C 1
ATOM 11973 O O . LEU B 1 702 ? -4.081 4.684 16.6 1 77.77 702 LEU B O 1
ATOM 11977 N N . ARG B 1 703 ? -3.196 4.582 18.635 1 74.7 703 ARG B N 1
ATOM 11978 C CA . ARG B 1 703 ? -3.742 3.266 18.949 1 74.7 703 ARG B CA 1
ATOM 11979 C C . ARG B 1 703 ? -5.261 3.257 18.812 1 74.7 703 ARG B C 1
ATOM 11981 O O . ARG B 1 703 ? -5.839 2.285 18.32 1 74.7 703 ARG B O 1
ATOM 11988 N N . ASN B 1 704 ? -5.989 4.298 19.209 1 76.62 704 ASN B N 1
ATOM 11989 C CA . ASN B 1 704 ? -7.446 4.328 19.143 1 76.62 704 ASN B CA 1
ATOM 11990 C C . ASN B 1 704 ? -7.937 5.184 17.979 1 76.62 704 ASN B C 1
ATOM 11992 O O . ASN B 1 704 ? -9.062 5.685 18.003 1 76.62 704 ASN B O 1
ATOM 11996 N N . SER B 1 705 ? -7.044 5.267 16.982 1 87.18 705 SER B N 1
ATOM 11997 C CA . SER B 1 705 ? -7.392 6.061 15.809 1 87.18 705 SER B CA 1
ATOM 11998 C C . SER B 1 705 ? -7.604 5.176 14.585 1 87.18 705 SER B C 1
ATOM 12000 O O . SER B 1 705 ? -7.194 4.014 14.575 1 87.18 705 SER B O 1
ATOM 12002 N N . PRO B 1 706 ? -8.354 5.638 13.64 1 90.15 706 PRO B N 1
ATOM 12003 C CA . PRO B 1 706 ? -8.527 4.872 12.403 1 90.15 706 PRO B CA 1
ATOM 12004 C C . PRO B 1 706 ? -7.303 4.937 11.493 1 90.15 706 PRO B C 1
ATOM 12006 O O . PRO B 1 706 ? -7.305 4.352 10.407 1 90.15 706 PRO B O 1
ATOM 12009 N N . VAL B 1 707 ? -6.267 5.654 11.893 1 90.16 707 VAL B N 1
ATOM 12010 C CA . VAL B 1 707 ? -5.059 5.815 11.091 1 90.16 707 VAL B CA 1
ATOM 12011 C C . VAL B 1 707 ? -4.23 4.534 11.141 1 90.16 707 VAL B C 1
ATOM 12013 O O . VAL B 1 707 ? -4.019 3.966 12.215 1 90.16 707 VAL B O 1
ATOM 12016 N N . GLN B 1 708 ? -3.84 4.119 10.016 1 84.17 708 GLN B N 1
ATOM 12017 C CA . GLN B 1 708 ? -2.991 2.939 9.902 1 84.17 708 GLN B CA 1
ATOM 12018 C C . GLN B 1 708 ? -1.598 3.31 9.4 1 84.17 708 GLN B C 1
ATOM 12020 O O . GLN B 1 708 ? -1.43 4.315 8.705 1 84.17 708 GLN B O 1
ATOM 12025 N N . GLU B 1 709 ? -0.664 2.525 9.776 1 85.1 709 GLU B N 1
ATOM 12026 C CA . GLU B 1 709 ? 0.712 2.718 9.327 1 85.1 709 GLU B CA 1
ATOM 12027 C C . GLU B 1 709 ? 1.072 1.736 8.215 1 85.1 709 GLU B C 1
ATOM 12029 O O . GLU B 1 709 ? 0.768 0.545 8.309 1 85.1 709 GLU B O 1
ATOM 12034 N N . ASP B 1 710 ? 1.629 2.209 7.19 1 81.59 710 ASP B N 1
ATOM 12035 C CA . ASP B 1 710 ? 2.026 1.392 6.048 1 81.59 710 ASP B CA 1
ATOM 12036 C C . ASP B 1 710 ? 3.449 0.864 6.218 1 81.59 710 ASP B C 1
ATOM 12038 O O . ASP B 1 710 ? 4.413 1.525 5.828 1 81.59 710 ASP B O 1
ATOM 12042 N N . HIS B 1 711 ? 3.605 -0.276 6.597 1 78.35 711 HIS B N 1
ATOM 12043 C CA . HIS B 1 711 ? 4.913 -0.832 6.924 1 78.35 711 HIS B CA 1
ATOM 12044 C C . HIS B 1 711 ? 5.568 -1.459 5.698 1 78.35 711 HIS B C 1
ATOM 12046 O O . HIS B 1 711 ? 6.661 -2.021 5.792 1 78.35 711 HIS B O 1
ATOM 12052 N N . LEU B 1 712 ? 4.917 -1.338 4.614 1 73.09 712 LEU B N 1
ATOM 12053 C CA . LEU B 1 712 ? 5.535 -1.81 3.379 1 73.09 712 LEU B CA 1
ATOM 12054 C C . LEU B 1 712 ? 6.542 -0.794 2.853 1 73.09 712 LEU B C 1
ATOM 12056 O O . LEU B 1 712 ? 7.448 -1.147 2.095 1 73.09 712 LEU B O 1
ATOM 12060 N N . PHE B 1 713 ? 6.377 0.402 3.328 1 74.02 713 PHE B N 1
ATOM 12061 C CA . PHE B 1 713 ? 7.314 1.44 2.914 1 74.02 713 PHE B CA 1
ATOM 12062 C C . PHE B 1 713 ? 8.599 1.366 3.73 1 74.02 713 PHE B C 1
ATOM 12064 O O . PHE B 1 713 ? 8.555 1.229 4.955 1 74.02 713 PHE B O 1
ATOM 12071 N N . LYS B 1 714 ? 9.625 1.491 3.059 1 74.74 714 LYS B N 1
ATOM 12072 C CA . LYS B 1 714 ? 10.919 1.385 3.727 1 74.74 714 LYS B CA 1
ATOM 12073 C C . LYS B 1 714 ? 11.345 2.727 4.316 1 74.74 714 LYS B C 1
ATOM 12075 O O . LYS B 1 714 ? 12.01 2.772 5.353 1 74.74 714 LYS B O 1
ATOM 12080 N N . SER B 1 715 ? 11.025 3.762 3.582 1 81.79 715 SER B N 1
ATOM 12081 C CA . SER B 1 715 ? 11.387 5.091 4.062 1 81.79 715 SER B CA 1
ATOM 12082 C C . SER B 1 715 ? 10.153 5.883 4.48 1 81.79 715 SER B C 1
ATOM 12084 O O . SER B 1 715 ? 9.057 5.654 3.963 1 81.79 715 SER B O 1
ATOM 12086 N N . THR B 1 716 ? 10.33 6.758 5.435 1 87.38 716 THR B N 1
ATOM 12087 C CA . THR B 1 716 ? 9.235 7.635 5.837 1 87.38 716 THR B CA 1
ATOM 12088 C C . THR B 1 716 ? 8.797 8.521 4.675 1 87.38 716 THR B C 1
ATOM 12090 O O . THR B 1 716 ? 7.601 8.721 4.456 1 87.38 716 THR B O 1
ATOM 12093 N N . GLN B 1 717 ? 9.826 9.087 3.983 1 90.48 717 GLN B N 1
ATOM 12094 C CA . GLN B 1 717 ? 9.574 9.914 2.808 1 90.48 717 GLN B CA 1
ATOM 12095 C C . GLN B 1 717 ? 10.625 9.672 1.728 1 90.48 717 GLN B C 1
ATOM 12097 O O . GLN B 1 717 ? 11.819 9.598 2.024 1 90.48 717 GLN B O 1
ATOM 12102 N N . ARG B 1 718 ? 10.208 9.6 0.545 1 86.55 718 ARG B N 1
ATOM 12103 C CA . ARG B 1 718 ? 11.127 9.336 -0.557 1 86.55 718 ARG B CA 1
ATOM 12104 C C . ARG B 1 718 ? 11.089 10.463 -1.584 1 86.55 718 ARG B C 1
ATOM 12106 O O . ARG B 1 718 ? 12.127 10.855 -2.122 1 86.55 718 ARG B O 1
ATOM 12113 N N . TYR B 1 719 ? 9.935 11.049 -1.83 1 89.89 719 TYR B N 1
ATOM 12114 C CA . TYR B 1 719 ? 9.724 11.992 -2.923 1 89.89 719 TYR B CA 1
ATOM 12115 C C . TYR B 1 719 ? 9.556 13.411 -2.394 1 89.89 719 TYR B C 1
ATOM 12117 O O . TYR B 1 719 ? 8.864 13.631 -1.397 1 89.89 719 TYR B O 1
ATOM 12125 N N . TYR B 1 720 ? 10.193 14.33 -3.06 1 94.6 720 TYR B N 1
ATOM 12126 C CA . TYR B 1 720 ? 10.179 15.725 -2.632 1 94.6 720 TYR B CA 1
ATOM 12127 C C . TYR B 1 720 ? 9.706 16.636 -3.757 1 94.6 720 TYR B C 1
ATOM 12129 O O . TYR B 1 720 ? 10.25 16.602 -4.863 1 94.6 720 TYR B O 1
ATOM 12137 N N . HIS B 1 721 ? 8.844 17.475 -3.466 1 95.29 721 HIS B N 1
ATOM 12138 C CA . HIS B 1 721 ? 8.067 18.247 -4.429 1 95.29 721 HIS B CA 1
ATOM 12139 C C . HIS B 1 721 ? 8.834 19.479 -4.896 1 95.29 721 HIS B C 1
ATOM 12141 O O . HIS B 1 721 ? 9.371 20.228 -4.076 1 95.29 721 HIS B O 1
ATOM 12147 N N . ILE B 1 722 ? 8.905 19.678 -6.239 1 96.04 722 ILE B N 1
ATOM 12148 C CA . ILE B 1 722 ? 9.317 20.924 -6.876 1 96.04 722 ILE B CA 1
ATOM 12149 C C . ILE B 1 722 ? 8.14 21.528 -7.639 1 96.04 722 ILE B C 1
ATOM 12151 O O . ILE B 1 722 ? 7.8 21.069 -8.732 1 96.04 722 ILE B O 1
ATOM 12155 N N . PRO B 1 723 ? 7.622 22.613 -7.107 1 94.89 723 PRO B N 1
ATOM 12156 C CA . PRO B 1 723 ? 6.449 23.197 -7.761 1 94.89 723 PRO B CA 1
ATOM 12157 C C . PRO B 1 723 ? 6.737 23.655 -9.189 1 94.89 723 PRO B C 1
ATOM 12159 O O . PRO B 1 723 ? 7.826 24.161 -9.471 1 94.89 723 PRO B O 1
ATOM 12162 N N . LYS B 1 724 ? 5.767 23.538 -10.028 1 94.22 724 LYS B N 1
ATOM 12163 C CA . LYS B 1 724 ? 5.896 23.953 -11.422 1 94.22 724 LYS B CA 1
ATOM 12164 C C . LYS B 1 724 ? 6.314 25.417 -11.524 1 94.22 724 LYS B C 1
ATOM 12166 O O . LYS B 1 724 ? 7.079 25.789 -12.416 1 94.22 724 LYS B O 1
ATOM 12171 N N . GLY B 1 725 ? 5.87 26.244 -10.605 1 93.5 725 GLY B N 1
ATOM 12172 C CA . GLY B 1 725 ? 6.073 27.683 -10.652 1 93.5 725 GLY B CA 1
ATOM 12173 C C . GLY B 1 725 ? 7.528 28.086 -10.502 1 93.5 725 GLY B C 1
ATOM 12174 O O . GLY B 1 725 ? 7.903 29.212 -10.833 1 93.5 725 GLY B O 1
ATOM 12175 N N . VAL B 1 726 ? 8.376 27.172 -10.029 1 94.49 726 VAL B N 1
ATOM 12176 C CA . VAL B 1 726 ? 9.772 27.542 -9.818 1 94.49 726 VAL B CA 1
ATOM 12177 C C . VAL B 1 726 ? 10.62 27.052 -10.989 1 94.49 726 VAL B C 1
ATOM 12179 O O . VAL B 1 726 ? 11.821 27.326 -11.052 1 94.49 726 VAL B O 1
ATOM 12182 N N . LEU B 1 727 ? 10.021 26.317 -11.884 1 95.65 727 LEU B N 1
ATOM 12183 C CA . LEU B 1 727 ? 10.751 25.73 -13.002 1 95.65 727 LEU B CA 1
ATOM 12184 C C . LEU B 1 727 ? 11.051 26.78 -14.066 1 95.65 727 LEU B C 1
ATOM 12186 O O . LEU B 1 727 ? 10.228 27.663 -14.322 1 95.65 727 LEU B O 1
ATOM 12190 N N . GLN B 1 728 ? 12.219 26.662 -14.618 1 95.68 728 GLN B N 1
ATOM 12191 C CA . GLN B 1 728 ? 12.693 27.464 -15.741 1 95.68 728 GLN B CA 1
ATOM 12192 C C . GLN B 1 728 ? 13.311 26.584 -16.824 1 95.68 728 GLN B C 1
ATOM 12194 O O . GLN B 1 728 ? 13.372 25.361 -16.677 1 95.68 728 GLN B O 1
ATOM 12199 N N . GLU B 1 729 ? 13.583 27.165 -17.942 1 95.68 729 GLU B N 1
ATOM 12200 C CA . GLU B 1 729 ? 14.245 26.392 -18.989 1 95.68 729 GLU B CA 1
ATOM 12201 C C . GLU B 1 729 ? 15.633 25.938 -18.546 1 95.68 729 GLU B C 1
ATOM 12203 O O . GLU B 1 729 ? 16.031 24.8 -18.804 1 95.68 729 GLU B O 1
ATOM 12208 N N . ARG B 1 730 ? 16.363 26.861 -17.963 1 96.15 730 ARG B N 1
ATOM 12209 C CA . ARG B 1 730 ? 17.628 26.535 -17.313 1 96.15 730 ARG B CA 1
ATOM 12210 C C . ARG B 1 730 ? 17.491 26.574 -15.795 1 96.15 730 ARG B C 1
ATOM 12212 O O . ARG B 1 730 ? 17.224 27.63 -15.218 1 96.15 730 ARG B O 1
ATOM 12219 N N . ASN B 1 731 ? 17.629 25.408 -15.138 1 96.59 731 ASN B N 1
ATOM 12220 C CA . ASN B 1 731 ? 17.396 25.287 -13.702 1 96.59 731 ASN B CA 1
ATOM 12221 C C . ASN B 1 731 ? 18.676 24.928 -12.954 1 96.59 731 ASN B C 1
ATOM 12223 O O . ASN B 1 731 ? 19.566 24.283 -13.512 1 96.59 731 ASN B O 1
ATOM 12227 N N . GLU B 1 732 ? 18.746 25.337 -11.792 1 95.46 732 GLU B N 1
ATOM 12228 C CA . GLU B 1 732 ? 19.843 24.979 -10.898 1 95.46 732 GLU B CA 1
ATOM 12229 C C . GLU B 1 732 ? 19.339 24.184 -9.696 1 95.46 732 GLU B C 1
ATOM 12231 O O . GLU B 1 732 ? 18.5 24.667 -8.934 1 95.46 732 GLU B O 1
ATOM 12236 N N . LEU B 1 733 ? 19.755 22.972 -9.644 1 95.63 733 LEU B N 1
ATOM 12237 C CA . LEU B 1 733 ? 19.525 22.142 -8.467 1 95.63 733 LEU B CA 1
ATOM 12238 C C . LEU B 1 733 ? 20.714 22.208 -7.514 1 95.63 733 LEU B C 1
ATOM 12240 O O . LEU B 1 733 ? 21.84 21.882 -7.896 1 95.63 733 LEU B O 1
ATOM 12244 N N . GLU B 1 734 ? 20.545 22.689 -6.345 1 94.59 734 GLU B N 1
ATOM 12245 C CA . GLU B 1 734 ? 21.553 22.724 -5.289 1 94.59 734 GLU B CA 1
ATOM 12246 C C . GLU B 1 734 ? 21.191 21.777 -4.149 1 94.59 734 GLU B C 1
ATOM 12248 O O . GLU B 1 734 ? 20.08 21.833 -3.616 1 94.59 734 GLU B O 1
ATOM 12253 N N . VAL B 1 735 ? 22.106 20.86 -3.797 1 94.42 735 VAL B N 1
ATOM 12254 C CA . VAL B 1 735 ? 21.854 19.869 -2.756 1 94.42 735 VAL B CA 1
ATOM 12255 C C . VAL B 1 735 ? 22.994 19.884 -1.74 1 94.42 735 VAL B C 1
ATOM 12257 O O . VAL B 1 735 ? 24.162 19.736 -2.106 1 94.42 735 VAL B O 1
ATOM 12260 N N . PHE B 1 736 ? 22.67 20.142 -0.535 1 93.81 736 PHE B N 1
ATOM 12261 C CA . PHE B 1 736 ? 23.611 19.945 0.562 1 93.81 736 PHE B CA 1
ATOM 12262 C C . PHE B 1 736 ? 23.404 18.584 1.215 1 93.81 736 PHE B C 1
ATOM 12264 O O . PHE B 1 736 ? 22.301 18.267 1.666 1 93.81 736 PHE B O 1
ATOM 12271 N N . GLU B 1 737 ? 24.362 17.766 1.186 1 93.54 737 GLU B N 1
ATOM 12272 C CA . GLU B 1 737 ? 24.367 16.427 1.768 1 93.54 737 GLU B CA 1
ATOM 12273 C C . GLU B 1 737 ? 25.23 16.376 3.025 1 93.54 737 GLU B C 1
ATOM 12275 O O . GLU B 1 737 ? 26.387 16.802 3.009 1 93.54 737 GLU B O 1
ATOM 12280 N N . GLU B 1 738 ? 24.677 15.871 4.101 1 92.03 738 GLU B N 1
ATOM 12281 C CA . GLU B 1 738 ? 25.339 15.937 5.401 1 92.03 738 GLU B CA 1
ATOM 12282 C C . GLU B 1 738 ? 26.47 14.917 5.496 1 92.03 738 GLU B C 1
ATOM 12284 O O . GLU B 1 738 ? 27.495 15.176 6.13 1 92.03 738 GLU B O 1
ATOM 12289 N N . ILE B 1 739 ? 26.304 13.753 4.992 1 86.43 739 ILE B N 1
ATOM 12290 C CA . ILE B 1 739 ? 27.253 12.675 5.251 1 86.43 739 ILE B CA 1
ATOM 12291 C C . ILE B 1 739 ? 27.751 12.098 3.928 1 86.43 739 ILE B C 1
ATOM 12293 O O . ILE B 1 739 ? 28.958 11.962 3.718 1 86.43 739 ILE B O 1
ATOM 12297 N N . GLY B 1 740 ? 26.829 11.692 3.135 1 83.15 740 GLY B N 1
ATOM 12298 C CA . GLY B 1 740 ? 27.183 11.074 1.867 1 83.15 740 GLY B CA 1
ATOM 12299 C C . GLY B 1 740 ? 25.985 10.523 1.116 1 83.15 740 GLY B C 1
ATOM 12300 O O . GLY B 1 740 ? 24.933 10.277 1.711 1 83.15 740 GLY B O 1
ATOM 12301 N N . GLY B 1 741 ? 26.092 10.348 -0.116 1 83.05 741 GLY B N 1
ATOM 12302 C CA . GLY B 1 741 ? 25.084 9.853 -1.039 1 83.05 741 GLY B CA 1
ATOM 12303 C C . GLY B 1 741 ? 25.595 9.712 -2.461 1 83.05 741 GLY B C 1
ATOM 12304 O O . GLY B 1 741 ? 26.744 10.051 -2.749 1 83.05 741 GLY B O 1
ATOM 12305 N N . ASN B 1 742 ? 24.817 9.05 -3.224 1 83 742 ASN B N 1
ATOM 12306 C CA . ASN B 1 742 ? 25.119 8.948 -4.648 1 83 742 ASN B CA 1
ATOM 12307 C C . ASN B 1 742 ? 24.286 9.928 -5.469 1 83 742 ASN B C 1
ATOM 12309 O O . ASN B 1 742 ? 23.246 9.558 -6.016 1 83 742 ASN B O 1
ATOM 12313 N N . PHE B 1 743 ? 24.894 11.094 -5.672 1 87.39 743 PHE B N 1
ATOM 12314 C CA . PHE B 1 743 ? 24.165 12.17 -6.334 1 87.39 743 PHE B CA 1
ATOM 12315 C C . PHE B 1 743 ? 23.843 11.798 -7.776 1 87.39 743 PHE B C 1
ATOM 12317 O O . PHE B 1 743 ? 22.811 12.207 -8.312 1 87.39 743 PHE B O 1
ATOM 12324 N N . MET B 1 744 ? 24.668 11.002 -8.392 1 79.5 744 MET B N 1
ATOM 12325 C CA . MET B 1 744 ? 24.474 10.663 -9.799 1 79.5 744 MET B CA 1
ATOM 12326 C C . MET B 1 744 ? 23.264 9.752 -9.978 1 79.5 744 MET B C 1
ATOM 12328 O O . MET B 1 744 ? 22.738 9.62 -11.084 1 79.5 744 MET B O 1
ATOM 12332 N N . GLN B 1 745 ? 22.833 9.216 -8.895 1 79.68 745 GLN B N 1
ATOM 12333 C CA . GLN B 1 745 ? 21.685 8.318 -8.963 1 79.68 745 GLN B CA 1
ATOM 12334 C C . GLN B 1 745 ? 20.401 9.033 -8.55 1 79.68 745 GLN B C 1
ATOM 12336 O O . GLN B 1 745 ? 19.33 8.424 -8.511 1 79.68 745 GLN B O 1
ATOM 12341 N N . LEU B 1 746 ? 20.633 10.213 -8.241 1 85.9 746 LEU B N 1
ATOM 12342 C CA . LEU B 1 746 ? 19.455 11.023 -7.952 1 85.9 746 LEU B CA 1
ATOM 12343 C C . LEU B 1 746 ? 18.538 11.101 -9.168 1 85.9 746 LEU B C 1
ATOM 12345 O O . LEU B 1 746 ? 19.008 11.265 -10.296 1 85.9 746 LEU B O 1
ATOM 12349 N N . ARG B 1 747 ? 17.194 10.972 -8.983 1 87.55 747 ARG B N 1
ATOM 12350 C CA . ARG B 1 747 ? 16.241 11.013 -10.088 1 87.55 747 ARG B CA 1
ATOM 12351 C C . ARG B 1 747 ? 15.296 12.202 -9.953 1 87.55 747 ARG B C 1
ATOM 12353 O O . ARG B 1 747 ? 14.862 12.534 -8.848 1 87.55 747 ARG B O 1
ATOM 12360 N N . ILE B 1 748 ? 15.115 12.811 -10.981 1 91.37 748 ILE B N 1
ATOM 12361 C CA . ILE B 1 748 ? 14.068 13.817 -11.12 1 91.37 748 ILE B CA 1
ATOM 12362 C C . ILE B 1 748 ? 12.911 13.249 -11.939 1 91.37 748 ILE B C 1
ATOM 12364 O O . ILE B 1 748 ? 13.123 12.682 -13.013 1 91.37 748 ILE B O 1
ATOM 12368 N N . LEU B 1 749 ? 11.726 13.393 -11.399 1 88.25 749 LEU B N 1
ATOM 12369 C CA . LEU B 1 749 ? 10.569 12.738 -11.998 1 88.25 749 LEU B CA 1
ATOM 12370 C C . LEU B 1 749 ? 9.477 13.752 -12.321 1 88.25 749 LEU B C 1
ATOM 12372 O O . LEU B 1 749 ? 9.253 14.694 -11.558 1 88.25 749 LEU B O 1
ATOM 12376 N N . PHE B 1 750 ? 8.81 13.473 -13.446 1 86 750 PHE B N 1
ATOM 12377 C CA . PHE B 1 750 ? 7.588 14.203 -13.76 1 86 750 PHE B CA 1
ATOM 12378 C C . PHE B 1 750 ? 6.392 13.595 -13.037 1 86 750 PHE B C 1
ATOM 12380 O O . PHE B 1 750 ? 6.233 12.373 -13.008 1 86 750 PHE B O 1
ATOM 12387 N N . VAL B 1 751 ? 5.643 14.448 -12.43 1 81.48 751 VAL B N 1
ATOM 12388 C CA . VAL B 1 751 ? 4.393 13.973 -11.845 1 81.48 751 VAL B CA 1
ATOM 12389 C C . VAL B 1 751 ? 3.334 13.829 -12.936 1 81.48 751 VAL B C 1
ATOM 12391 O O . VAL B 1 751 ? 3.054 14.781 -13.668 1 81.48 751 VAL B O 1
ATOM 12394 N N . GLU B 1 752 ? 2.799 12.606 -13.151 1 73.12 752 GLU B N 1
ATOM 12395 C CA . GLU B 1 752 ? 1.799 12.39 -14.192 1 73.12 752 GLU B CA 1
ATOM 12396 C C . GLU B 1 752 ? 0.387 12.402 -13.611 1 73.12 752 GLU B C 1
ATOM 12398 O O . GLU B 1 752 ? 0.178 11.999 -12.466 1 73.12 752 GLU B O 1
#

pLDDT: mean 84.91, std 14.84, range [29.03, 98.55]

=== Feature glossary ===
The record interleaves many kinds of information about one protein. Here is each kind framed as the question it answers.

Q: What does the local fold look like, residue by residue?
A: A 3Di character summarizes, for each residue, the relative orientation of the Cα frame of its nearest spatial neighbor. Because it encodes fold topology rather than chemistry, 3Di alignments detect remote structural similarity that sequence alignment misses.

Q: Which residues are in helices, strands, or loops?
A: Secondary structure is the local, repeating backbone conformation. DSSP classifies it into eight states by reading the hydrogen-bond network: three helix types (H, G, I), two β types (E, B), two non-regular types (T, S), and unstructured coil (-).

Q: How big and how compact is the whole molecule?
A: Three whole-structure scalars: the radius of gyration (RMS distance of Cα from centroid, in Å), the count of Cα–Cα contacts (pairs closer than 8 Å and separated by more than four residues in sequence — i.e. tertiary, not local, contacts), and the bounding-box dimensions. Together they distinguish compact globular folds from extended fibres or disordered chains.

Q: How confident is the AlphaFold model at each residue?
A: For AlphaFold models, the B-factor field carries pLDDT — the model's own estimate of local accuracy on a 0–100 scale. Regions with pLDDT<50 should be treated as essentially unmodeled; they often correspond to intrinsically disordered segments.

Q: What family and function is it annotated with?
A: Functional annotations link the protein to curated databases. InterPro entries identify conserved domains and families by matching the sequence against member-database signatures (Pfam, PROSITE, CDD, …). Gene Ontology (GO) terms describe molecular function, biological process, and cellular component in a controlled vocabulary. CATH places the structure in a hierarchical fold classification (Class/Architecture/Topology/Homologous-superfamily). The organism is the source species.

Q: What known structures does this most resemble?
A: Nearest PDB neighbors are the top structural matches found by Foldseek when searching this structure against the entire Protein Data Bank. Each hit reports a TM-score (0 to 1; >0.5 almost always implies the same fold) and an E-value. These are *structural* homologs — they may share no detectable sequence similarity.

Q: Which residues are buried vs exposed?
A: Solvent-accessible surface area (SASA) is the area in Å² traced out by the centre of a 1.4 Å probe sphere (a water molecule) rolled over the protein's van der Waals surface (Shrake–Rupley / Lee–Richards construction). Buried residues have near-zero SASA; fully exposed residues can exceed 200 Å². The total SASA scales roughly with the number of surface residues.

Q: What are the backbone torsion angles?
A: φ (phi) and ψ (psi) are the two rotatable backbone dihedrals per residue: φ is the C(i-1)–N–Cα–C torsion, ψ is the N–Cα–C–N(i+1) torsion, both in degrees on (−180°, 180°]. α-helical residues cluster near (−60°, −45°); β-strand residues near (−120°, +130°). A Ramachandran plot is simply a scatter of (φ, ψ) for every residue.

Q: Are the domains correctly placed relative to each other?
A: Predicted aligned error is AlphaFold's pairwise confidence. Unlike pLDDT (per-residue), PAE is per-residue-pair and captures whether two parts of the structure are correctly placed relative to each other. Units are ångströms of expected positional error.

Q: What if only a Cα trace is available?
A: P-SEA three-state annotation labels each residue as helix, strand, or coil based purely on the geometry of the Cα trace. It serves as a fallback when the full backbone (and thus DSSP) is unavailable.

Q: What is the amino-acid chain?
A: This is the polypeptide sequence — one letter per residue, N-terminus first. Length ranges from a few dozen residues for small domains to over a thousand for large multi-domain proteins.

Q: What do the rendered images show?
A: The six renders are orthographic views along the three Cartesian axes in both directions. Representation (cartoon, sticks, or surface) and color scheme (sequence-rainbow or by-chain) vary across proteins so the training set covers all the common visualization conventions.

Q: What do the diagnostic plots show?
A: Plot images: a contact map (which residues are close in 3D, as an N×N binary image), a Ramachandran scatter (backbone torsion angles, revealing secondary-structure composition at a glance), and — for AlphaFold structures — a PAE heatmap (pairwise prediction confidence).

Q: How mobile is each atom in the crystal?
A: B-factor (Debye–Waller factor) reflects atomic displacement in the crystal lattice. It is an experimental observable (units Å²), not a prediction; low values mean the atom is pinned down, high values mean it moves or is heterogeneous across the crystal.

Q: Where is each backbone atom in 3D?
A: The mmCIF table is the protein's shape written out atom by atom. For each backbone N, Cα, C, and carbonyl O, it records an (x, y, z) coordinate triple in Å plus the residue type, chain letter, and residue number.